Protein AF-0000000085144782 (afdb_homodimer)

InterPro domains:
  IPR000169 Cysteine peptidase, cysteine active site [PS00139] (67-78)
  IPR004134 Peptidase C1B, bleomycin hydrolase [PF03051] (3-452)
  IPR004134 Peptidase C1B, bleomycin hydrolase [PIRSF005700] (2-456)
  IPR004134 Peptidase C1B, bleomycin hydrolase [PTHR10363] (2-456)
  IPR004134 Peptidase C1B, bleomycin hydrolase [cd00585] (3-452)
  IPR038765 Papain-like cysteine peptidase superfamily [SSF54001] (3-455)

Organism: Naumovozyma dairenensis (strain ATCC 10597 / BCRC 20456 / CBS 421 / NBRC 0211 / NRRL Y-12639) (NCBI:txid1071378)

Structure (mmCIF, N/CA/C/O backbone):
data_AF-0000000085144782-model_v1
#
loop_
_entity.id
_entity.type
_entity.pdbx_description
1 polymer 'Cysteine proteinase 1, mitochondrial'
#
loop_
_atom_site.group_PDB
_atom_site.id
_atom_site.type_symbol
_atom_site.label_atom_id
_atom_site.label_alt_id
_atom_site.label_comp_id
_atom_site.label_asym_id
_atom_site.label_entity_id
_atom_site.label_seq_id
_atom_site.pdbx_PDB_ins_code
_atom_site.Cartn_x
_atom_site.Cartn_y
_atom_site.Cartn_z
_atom_site.occupancy
_atom_site.B_iso_or_equiv
_atom_site.auth_seq_id
_atom_site.auth_comp_id
_atom_site.auth_asym_id
_atom_site.auth_atom_id
_atom_site.pdbx_PDB_model_num
ATOM 1 N N . MET A 1 1 ? 16.234 -9.281 -25.391 1 76.19 1 MET A N 1
ATOM 2 C CA . MET A 1 1 ? 16.375 -10.734 -25.531 1 76.19 1 MET A CA 1
ATOM 3 C C . MET A 1 1 ? 16.141 -11.43 -24.188 1 76.19 1 MET A C 1
ATOM 5 O O . MET A 1 1 ? 16.344 -10.844 -23.125 1 76.19 1 MET A O 1
ATOM 9 N N . SER A 1 2 ? 15.625 -12.57 -24.266 1 86.31 2 SER A N 1
ATOM 10 C CA . SER A 1 2 ? 15.406 -13.406 -23.094 1 86.31 2 SER A CA 1
ATOM 11 C C . SER A 1 2 ? 16.719 -13.734 -22.406 1 86.31 2 SER A C 1
ATOM 13 O O . SER A 1 2 ? 17.781 -13.75 -23.031 1 86.31 2 SER A O 1
ATOM 15 N N . LEU A 1 3 ? 16.703 -13.867 -21.141 1 92.69 3 LEU A N 1
ATOM 16 C CA . LEU A 1 3 ? 17.891 -14.219 -20.359 1 92.69 3 LEU A CA 1
ATOM 17 C C . LEU A 1 3 ? 18.422 -15.586 -20.781 1 92.69 3 LEU A C 1
ATOM 19 O O . LEU A 1 3 ? 17.656 -16.531 -20.984 1 92.69 3 LEU A O 1
ATOM 23 N N . GLU A 1 4 ? 19.672 -15.641 -21 1 93.12 4 GLU A N 1
ATOM 24 C CA . GLU A 1 4 ? 20.328 -16.891 -21.375 1 93.12 4 GLU A CA 1
ATOM 25 C C . GLU A 1 4 ? 21.047 -17.516 -20.172 1 93.12 4 GLU A C 1
ATOM 27 O O . GLU A 1 4 ? 21.875 -16.859 -19.531 1 93.12 4 GLU A O 1
ATOM 32 N N . ILE A 1 5 ? 20.812 -18.766 -19.984 1 91.94 5 ILE A N 1
ATOM 33 C CA . ILE A 1 5 ? 21.328 -19.484 -18.828 1 91.94 5 ILE A CA 1
ATOM 34 C C . ILE A 1 5 ? 22.859 -19.5 -18.859 1 91.94 5 ILE A C 1
ATOM 36 O O . ILE A 1 5 ? 23.516 -19.344 -17.828 1 91.94 5 ILE A O 1
ATOM 40 N N . GLU A 1 6 ? 23.438 -19.719 -20.062 1 92.38 6 GLU A N 1
ATOM 41 C CA . GLU A 1 6 ? 24.875 -19.766 -20.219 1 92.38 6 GLU A CA 1
ATOM 42 C C . GLU A 1 6 ? 25.516 -18.422 -19.828 1 92.38 6 GLU A C 1
ATOM 44 O O . GLU A 1 6 ? 26.609 -18.391 -19.25 1 92.38 6 GLU A O 1
ATOM 49 N N . GLN A 1 7 ? 24.844 -17.406 -20.172 1 94.62 7 GLN A N 1
ATOM 50 C CA . GLN A 1 7 ? 25.344 -16.078 -19.812 1 94.62 7 GLN A CA 1
ATOM 51 C C . GLN A 1 7 ? 25.312 -15.867 -18.312 1 94.62 7 GLN A C 1
ATOM 53 O O . GLN A 1 7 ? 26.25 -15.297 -17.734 1 94.62 7 GLN A O 1
ATOM 58 N N . LEU A 1 8 ? 24.266 -16.266 -17.641 1 95.38 8 LEU A N 1
ATOM 59 C CA . LEU A 1 8 ? 24.172 -16.156 -16.203 1 95.38 8 LEU A CA 1
ATOM 60 C C . LEU A 1 8 ? 25.297 -16.922 -15.508 1 95.38 8 LEU A C 1
ATOM 62 O O . LEU A 1 8 ? 25.875 -16.438 -14.539 1 95.38 8 LEU A O 1
ATOM 66 N N . GLU A 1 9 ? 25.562 -18.047 -16.062 1 93.38 9 GLU A N 1
ATOM 67 C CA . GLU A 1 9 ? 26.641 -18.875 -15.516 1 93.38 9 GLU A CA 1
ATOM 68 C C . GLU A 1 9 ? 27.984 -18.172 -15.664 1 93.38 9 GLU A C 1
ATOM 70 O O . GLU A 1 9 ? 28.828 -18.234 -14.766 1 93.38 9 GLU A O 1
ATOM 75 N N . SER A 1 10 ? 28.141 -17.656 -16.844 1 95.94 10 SER A N 1
ATOM 76 C CA . SER A 1 10 ? 29.391 -16.922 -17.094 1 95.94 10 SER A CA 1
ATOM 77 C C . SER A 1 10 ? 29.547 -15.773 -16.109 1 95.94 10 SER A C 1
ATOM 79 O O . SER A 1 10 ? 30.625 -15.562 -15.555 1 95.94 10 SER A O 1
ATOM 81 N N . TRP A 1 11 ? 28.469 -15.031 -15.867 1 96.81 11 TRP A N 1
ATOM 82 C CA . TRP A 1 11 ? 28.5 -13.93 -14.914 1 96.81 11 TRP A CA 1
ATOM 83 C C . TRP A 1 11 ? 28.797 -14.445 -13.508 1 96.81 11 TRP A C 1
ATOM 85 O O . TRP A 1 11 ? 29.594 -13.859 -12.781 1 96.81 11 TRP A O 1
ATOM 95 N N . GLU A 1 12 ? 28.125 -15.547 -13.156 1 94.62 12 GLU A N 1
ATOM 96 C CA . GLU A 1 12 ? 28.328 -16.125 -11.828 1 94.62 12 GLU A CA 1
ATOM 97 C C . GLU A 1 12 ? 29.781 -16.5 -11.609 1 94.62 12 GLU A C 1
ATOM 99 O O . GLU A 1 12 ? 30.344 -16.25 -10.539 1 94.62 12 GLU A O 1
ATOM 104 N N . SER A 1 13 ? 30.344 -17.172 -12.633 1 95.88 13 SER A N 1
ATOM 105 C CA . SER A 1 13 ? 31.75 -17.562 -12.562 1 95.88 13 SER A CA 1
ATOM 106 C C . SER A 1 13 ? 32.656 -16.344 -12.383 1 95.88 13 SER A C 1
ATOM 108 O O . SER A 1 13 ? 33.656 -16.391 -11.648 1 95.88 13 SER A O 1
ATOM 110 N N . GLU A 1 14 ? 32.281 -15.32 -13.07 1 97.12 14 GLU A N 1
ATOM 111 C CA . GLU A 1 14 ? 33.031 -14.07 -12.938 1 97.12 14 GLU A CA 1
ATOM 112 C C . GLU A 1 14 ? 32.906 -13.492 -11.531 1 97.12 14 GLU A C 1
ATOM 114 O O . GLU A 1 14 ? 33.875 -13.078 -10.922 1 97.12 14 GLU A O 1
ATOM 119 N N . PHE A 1 15 ? 31.672 -13.445 -11 1 97.06 15 PHE A N 1
ATOM 120 C CA . PHE A 1 15 ? 31.406 -12.859 -9.688 1 97.06 15 PHE A CA 1
ATOM 121 C C . PHE A 1 15 ? 32.188 -13.602 -8.602 1 97.06 15 PHE A C 1
ATOM 123 O O . PHE A 1 15 ? 32.625 -12.992 -7.629 1 97.06 15 PHE A O 1
ATOM 130 N N . GLN A 1 16 ? 32.312 -14.914 -8.805 1 95.56 16 GLN A N 1
ATOM 131 C CA . GLN A 1 16 ? 32.906 -15.773 -7.777 1 95.56 16 GLN A CA 1
ATOM 132 C C . GLN A 1 16 ? 34.406 -15.5 -7.602 1 95.56 16 GLN A C 1
ATOM 134 O O . GLN A 1 16 ? 35 -15.93 -6.617 1 95.56 16 GLN A O 1
ATOM 139 N N . THR A 1 17 ? 34.938 -14.789 -8.516 1 96.94 17 THR A N 1
ATOM 140 C CA . THR A 1 17 ? 36.375 -14.445 -8.398 1 96.94 17 THR A CA 1
ATOM 141 C C . THR A 1 17 ? 36.562 -13.188 -7.559 1 96.94 17 THR A C 1
ATOM 143 O O . THR A 1 17 ? 37.656 -12.859 -7.16 1 96.94 17 THR A O 1
ATOM 146 N N . ASP A 1 18 ? 35.5 -12.531 -7.258 1 96.31 18 ASP A N 1
ATOM 147 C CA . ASP A 1 18 ? 35.5 -11.289 -6.488 1 96.31 18 ASP A CA 1
ATOM 148 C C . ASP A 1 18 ? 35.219 -11.562 -5.012 1 96.31 18 ASP A C 1
ATOM 150 O O . ASP A 1 18 ? 34.125 -11.969 -4.637 1 96.31 18 ASP A O 1
ATOM 154 N N . LEU A 1 19 ? 36.156 -11.266 -4.195 1 96 19 LEU A N 1
ATOM 155 C CA . LEU A 1 19 ? 36.062 -11.539 -2.766 1 96 19 LEU A CA 1
ATOM 156 C C . LEU A 1 19 ? 34.938 -10.711 -2.137 1 96 19 LEU A C 1
ATOM 158 O O . LEU A 1 19 ? 34.281 -11.156 -1.191 1 96 19 LEU A O 1
ATOM 162 N N . THR A 1 20 ? 34.75 -9.531 -2.617 1 95.81 20 THR A N 1
ATOM 163 C CA . THR A 1 20 ? 33.656 -8.695 -2.123 1 95.81 20 THR A CA 1
ATOM 164 C C . THR A 1 20 ? 32.312 -9.352 -2.408 1 95.81 20 THR A C 1
ATOM 166 O O . THR A 1 20 ? 31.422 -9.359 -1.547 1 95.81 20 THR A O 1
ATOM 169 N N . TYR A 1 21 ? 32.188 -9.875 -3.549 1 96.81 21 TYR A N 1
ATOM 170 C CA . TYR A 1 21 ? 30.953 -10.586 -3.898 1 96.81 21 TYR A CA 1
ATOM 171 C C . TYR A 1 21 ? 30.75 -11.805 -2.998 1 96.81 21 TYR A C 1
ATOM 173 O O . TYR A 1 21 ? 29.656 -12.023 -2.482 1 96.81 21 TYR A O 1
ATOM 181 N N . GLN A 1 22 ? 31.781 -12.609 -2.795 1 96.94 22 GLN A N 1
ATOM 182 C CA . GLN A 1 22 ? 31.688 -13.812 -1.975 1 96.94 22 GLN A CA 1
ATOM 183 C C . GLN A 1 22 ? 31.266 -13.477 -0.551 1 96.94 22 GLN A C 1
ATOM 185 O O . GLN A 1 22 ? 30.359 -14.109 -0.005 1 96.94 22 GLN A O 1
ATOM 190 N N . LEU A 1 23 ? 31.906 -12.438 -0.04 1 97.19 23 LEU A N 1
ATOM 191 C CA . LEU A 1 23 ? 31.562 -12.031 1.321 1 97.19 23 LEU A CA 1
ATOM 192 C C . LEU A 1 23 ? 30.141 -11.477 1.392 1 97.19 23 LEU A C 1
ATOM 194 O O . LEU A 1 23 ? 29.391 -11.82 2.297 1 97.19 23 LEU A O 1
ATOM 198 N N . SER A 1 24 ? 29.781 -10.586 0.438 1 97.19 24 SER A N 1
ATOM 199 C CA . SER A 1 24 ? 28.453 -9.977 0.415 1 97.19 24 SER A CA 1
ATOM 200 C C . SER A 1 24 ? 27.375 -11.031 0.293 1 97.19 24 SER A C 1
ATOM 202 O O . SER A 1 24 ? 26.359 -10.977 0.998 1 97.19 24 SER A O 1
ATOM 204 N N . SER A 1 25 ? 27.562 -11.977 -0.614 1 96.88 25 SER A N 1
ATOM 205 C CA . SER A 1 25 ? 26.578 -13.039 -0.808 1 96.88 25 SER A CA 1
ATOM 206 C C . SER A 1 25 ? 26.422 -13.875 0.455 1 96.88 25 SER A C 1
ATOM 208 O O . SER A 1 25 ? 25.297 -14.289 0.792 1 96.88 25 SER A O 1
ATOM 210 N N . THR A 1 26 ? 27.453 -14.125 1.219 1 96.62 26 THR A N 1
ATOM 211 C CA . THR A 1 26 ? 27.406 -14.914 2.443 1 96.62 26 THR A CA 1
ATOM 212 C C . THR A 1 26 ? 26.625 -14.18 3.527 1 96.62 26 THR A C 1
ATOM 214 O O . THR A 1 26 ? 25.719 -14.758 4.141 1 96.62 26 THR A O 1
ATOM 217 N N . VAL A 1 27 ? 26.875 -12.953 3.703 1 97.12 27 VAL A N 1
ATOM 218 C CA . VAL A 1 27 ? 26.312 -12.258 4.852 1 97.12 27 VAL A CA 1
ATOM 219 C C . VAL A 1 27 ? 24.875 -11.828 4.543 1 97.12 27 VAL A C 1
ATOM 221 O O . VAL A 1 27 ? 24 -11.891 5.414 1 97.12 27 VAL A O 1
ATOM 224 N N . LEU A 1 28 ? 24.547 -11.406 3.27 1 97.88 28 LEU A N 1
ATOM 225 C CA . LEU A 1 28 ? 23.234 -10.883 2.91 1 97.88 28 LEU A CA 1
ATOM 226 C C . LEU A 1 28 ? 22.219 -12.016 2.768 1 97.88 28 LEU A C 1
ATOM 228 O O . LEU A 1 28 ? 21.016 -11.797 2.871 1 97.88 28 LEU A O 1
ATOM 232 N N . LYS A 1 29 ? 22.625 -13.227 2.49 1 97.5 29 LYS A N 1
ATOM 233 C CA . LYS A 1 29 ? 21.734 -14.375 2.463 1 97.5 29 LYS A CA 1
ATOM 234 C C . LYS A 1 29 ? 21.328 -14.789 3.875 1 97.5 29 LYS A C 1
ATOM 236 O O . LYS A 1 29 ? 20.281 -15.414 4.07 1 97.5 29 LYS A O 1
ATOM 241 N N . ASN A 1 30 ? 22.141 -14.422 4.875 1 97.12 30 ASN A N 1
ATOM 242 C CA . ASN A 1 30 ? 21.922 -14.883 6.246 1 97.12 30 ASN A CA 1
ATOM 243 C C . ASN A 1 30 ? 21.141 -13.852 7.066 1 97.12 30 ASN A C 1
ATOM 245 O O . ASN A 1 30 ? 20.469 -14.211 8.031 1 97.12 30 ASN A O 1
ATOM 249 N N . TYR A 1 31 ? 21.266 -12.531 6.672 1 96.12 31 TYR A N 1
ATOM 250 C CA . TYR A 1 31 ? 20.703 -11.508 7.543 1 96.12 31 TYR A CA 1
ATOM 251 C C . TYR A 1 31 ? 20.062 -10.383 6.73 1 96.12 31 TYR A C 1
ATOM 253 O O . TYR A 1 31 ? 20.344 -10.242 5.539 1 96.12 31 TYR A O 1
ATOM 261 N N . ASN A 1 32 ? 19.25 -9.539 7.434 1 96.25 32 ASN A N 1
ATOM 262 C CA . ASN A 1 32 ? 18.625 -8.352 6.859 1 96.25 32 ASN A CA 1
ATOM 263 C C . ASN A 1 32 ? 19.656 -7.281 6.523 1 96.25 32 ASN A C 1
ATOM 265 O O . ASN A 1 32 ? 20.453 -6.902 7.375 1 96.25 32 ASN A O 1
ATOM 269 N N . ALA A 1 33 ? 19.594 -6.852 5.328 1 96.81 33 ALA A N 1
ATOM 270 C CA . ALA A 1 33 ? 20.547 -5.852 4.863 1 96.81 33 ALA A CA 1
ATOM 271 C C . ALA A 1 33 ? 20.469 -4.586 5.711 1 96.81 33 ALA A C 1
ATOM 273 O O . ALA A 1 33 ? 21.484 -3.92 5.934 1 96.81 33 ALA A O 1
ATOM 274 N N . ASP A 1 34 ? 19.312 -4.199 6.215 1 95.38 34 ASP A N 1
ATOM 275 C CA . ASP A 1 34 ? 19.141 -3.01 7.043 1 95.38 34 ASP A CA 1
ATOM 276 C C . ASP A 1 34 ? 19.984 -3.109 8.32 1 95.38 34 ASP A C 1
ATOM 278 O O . ASP A 1 34 ? 20.453 -2.098 8.836 1 95.38 34 ASP A O 1
ATOM 282 N N . ASP A 1 35 ? 20.156 -4.32 8.742 1 95.88 35 ASP A N 1
ATOM 283 C CA . ASP A 1 35 ? 20.891 -4.535 9.984 1 95.88 35 ASP A CA 1
ATOM 284 C C . ASP A 1 35 ? 22.391 -4.664 9.719 1 95.88 35 ASP A C 1
ATOM 286 O O . ASP A 1 35 ? 23.203 -4.008 10.383 1 95.88 35 ASP A O 1
ATOM 290 N N . ILE A 1 36 ? 22.719 -5.438 8.727 1 96.12 36 ILE A N 1
ATOM 291 C CA . ILE A 1 36 ? 24.109 -5.855 8.641 1 96.12 36 ILE A CA 1
ATOM 292 C C . ILE A 1 36 ? 24.922 -4.816 7.867 1 96.12 36 ILE A C 1
ATOM 294 O O . ILE A 1 36 ? 26.141 -4.758 7.984 1 96.12 36 ILE A O 1
ATOM 298 N N . LEU A 1 37 ? 24.234 -3.973 7.051 1 97.12 37 LEU A N 1
ATOM 299 C CA . LEU A 1 37 ? 24.969 -2.979 6.273 1 97.12 37 LEU A CA 1
ATOM 300 C C . LEU A 1 37 ? 25.016 -1.641 7.008 1 97.12 37 LEU A C 1
ATOM 302 O O . LEU A 1 37 ? 25.594 -0.674 6.512 1 97.12 37 LEU A O 1
ATOM 306 N N . LEU A 1 38 ? 24.438 -1.494 8.148 1 96.94 38 LEU A N 1
ATOM 307 C CA . LEU A 1 38 ? 24.469 -0.263 8.93 1 96.94 38 LEU A CA 1
ATOM 308 C C . LEU A 1 38 ? 25.891 0.125 9.281 1 96.94 38 LEU A C 1
ATOM 310 O O . LEU A 1 38 ? 26.656 -0.691 9.812 1 96.94 38 LEU A O 1
ATOM 314 N N . ASN A 1 39 ? 26.297 1.299 8.93 1 97.06 39 ASN A N 1
ATOM 315 C CA . ASN A 1 39 ? 27.609 1.822 9.281 1 97.06 39 ASN A CA 1
ATOM 316 C C . ASN A 1 39 ? 27.609 2.424 10.68 1 97.06 39 ASN A C 1
ATOM 318 O O . ASN A 1 39 ? 27.344 3.615 10.852 1 97.06 39 ASN A O 1
ATOM 322 N N . LYS A 1 40 ? 28.047 1.64 11.609 1 95.12 40 LYS A N 1
ATOM 323 C CA . LYS A 1 40 ? 27.953 2.041 13.008 1 95.12 40 LYS A CA 1
ATOM 324 C C . LYS A 1 40 ? 28.938 3.164 13.328 1 95.12 40 LYS A C 1
ATOM 326 O O . LYS A 1 40 ? 28.688 3.99 14.203 1 95.12 40 LYS A O 1
ATOM 331 N N . SER A 1 41 ? 30.062 3.191 12.586 1 96.19 41 SER A N 1
ATOM 332 C CA . SER A 1 41 ? 31 4.297 12.75 1 96.19 41 SER A CA 1
ATOM 333 C C . SER A 1 41 ? 30.391 5.617 12.312 1 96.19 41 SER A C 1
ATOM 335 O O . SER A 1 41 ? 30.547 6.641 12.984 1 96.19 41 SER A O 1
ATOM 337 N N . ARG A 1 42 ? 29.719 5.566 11.188 1 95.5 42 ARG A N 1
ATOM 338 C CA . ARG A 1 42 ? 29 6.742 10.703 1 95.5 42 ARG A CA 1
ATOM 339 C C . ARG A 1 42 ? 27.891 7.145 11.672 1 95.5 42 ARG A C 1
ATOM 341 O O . ARG A 1 42 ? 27.688 8.328 11.945 1 95.5 42 ARG A O 1
ATOM 348 N N . LEU A 1 43 ? 27.203 6.172 12.125 1 94.56 43 LEU A N 1
ATOM 349 C CA . LEU A 1 43 ? 26.156 6.406 13.109 1 94.56 43 LEU A CA 1
ATOM 350 C C . LEU A 1 43 ? 26.703 7.137 14.328 1 94.56 43 LEU A C 1
ATOM 352 O O . LEU A 1 43 ? 26.125 8.141 14.766 1 94.56 43 LEU A O 1
ATOM 356 N N . LEU A 1 44 ? 27.812 6.633 14.852 1 93.62 44 LEU A N 1
ATOM 357 C CA . LEU A 1 44 ? 28.438 7.238 16.016 1 93.62 44 LEU A CA 1
ATOM 358 C C . LEU A 1 44 ? 28.891 8.664 15.727 1 93.62 44 LEU A C 1
ATOM 360 O O . LEU A 1 44 ? 28.703 9.562 16.547 1 93.62 44 LEU A O 1
ATOM 364 N N . SER A 1 45 ? 29.391 8.852 14.555 1 93.94 45 SER A N 1
ATOM 365 C CA . SER A 1 45 ? 29.953 10.148 14.195 1 93.94 45 SER A CA 1
ATOM 366 C C . SER A 1 45 ? 28.844 11.18 13.977 1 93.94 45 SER A C 1
ATOM 368 O O . SER A 1 45 ? 29.047 12.367 14.227 1 93.94 45 SER A O 1
ATOM 370 N N . GLN A 1 46 ? 27.734 10.703 13.516 1 90.81 46 GLN A N 1
ATOM 371 C CA . GLN A 1 46 ? 26.672 11.625 13.148 1 90.81 46 GLN A CA 1
ATOM 372 C C . GLN A 1 46 ? 25.703 11.844 14.305 1 90.81 46 GLN A C 1
ATOM 374 O O . GLN A 1 46 ? 24.984 12.844 14.344 1 90.81 46 GLN A O 1
ATOM 379 N N . ASP A 1 47 ? 25.734 10.891 15.195 1 90.5 47 ASP A N 1
ATOM 380 C CA . ASP A 1 47 ? 24.781 10.977 16.297 1 90.5 47 ASP A CA 1
ATOM 381 C C . ASP A 1 47 ? 25.266 11.938 17.375 1 90.5 47 ASP A C 1
ATOM 383 O O . ASP A 1 47 ? 25.438 11.547 18.531 1 90.5 47 ASP A O 1
ATOM 387 N N . GLN A 1 48 ? 25.531 13.117 16.891 1 91.25 48 GLN A N 1
ATOM 388 C CA . GLN A 1 48 ? 25.906 14.203 17.797 1 91.25 48 GLN A CA 1
ATOM 389 C C . GLN A 1 48 ? 24.688 15.062 18.141 1 91.25 48 GLN A C 1
ATOM 391 O O . GLN A 1 48 ? 24.359 16 17.422 1 91.25 48 GLN A O 1
ATOM 396 N N . ARG A 1 49 ? 24.156 14.852 19.141 1 94.62 49 ARG A N 1
ATOM 397 C CA . ARG A 1 49 ? 22.891 15.484 19.5 1 94.62 49 ARG A CA 1
ATOM 398 C C . ARG A 1 49 ? 23.125 16.812 20.219 1 94.62 49 ARG A C 1
ATOM 400 O O . ARG A 1 49 ? 22.578 17.031 21.312 1 94.62 49 ARG A O 1
ATOM 407 N N . ILE A 1 50 ? 24 17.562 19.688 1 96.31 50 ILE A N 1
ATOM 408 C CA . ILE A 1 50 ? 24.312 18.906 20.172 1 96.31 50 ILE A CA 1
ATOM 409 C C . ILE A 1 50 ? 23.859 19.938 19.141 1 96.31 50 ILE A C 1
ATOM 411 O O . ILE A 1 50 ? 24.25 19.859 17.969 1 96.31 50 ILE A O 1
ATOM 415 N N . TYR A 1 51 ? 23.125 20.859 19.562 1 97.88 51 TYR A N 1
ATOM 416 C CA . TYR A 1 51 ? 22.562 21.891 18.703 1 97.88 51 TYR A CA 1
ATOM 417 C C . TYR A 1 51 ? 22.781 23.281 19.281 1 97.88 51 TYR A C 1
ATOM 419 O O . TYR A 1 51 ? 22.484 23.531 20.453 1 97.88 51 TYR A O 1
ATOM 427 N N . ASN A 1 52 ? 23.328 24.188 18.516 1 97.75 52 ASN A N 1
ATOM 428 C CA . ASN A 1 52 ? 23.656 25.5 19.062 1 97.75 52 ASN A CA 1
ATOM 429 C C . ASN A 1 52 ? 22.547 26.516 18.781 1 97.75 52 ASN A C 1
ATOM 431 O O . ASN A 1 52 ? 22.594 27.641 19.281 1 97.75 52 ASN A O 1
ATOM 435 N N . THR A 1 53 ? 21.609 26.188 17.969 1 97.38 53 THR A N 1
ATOM 436 C CA . THR A 1 53 ? 20.422 26.984 17.703 1 97.38 53 THR A CA 1
ATOM 437 C C . THR A 1 53 ? 19.156 26.172 17.969 1 97.38 53 THR A C 1
ATOM 439 O O . THR A 1 53 ? 18.875 25.188 17.281 1 97.38 53 THR A O 1
ATOM 442 N N . ARG A 1 54 ? 18.422 26.516 18.953 1 96.94 54 ARG A N 1
ATOM 443 C CA . ARG A 1 54 ? 17.266 25.719 19.344 1 96.94 54 ARG A CA 1
ATOM 444 C C . ARG A 1 54 ? 16.156 26.625 19.906 1 96.94 54 ARG A C 1
ATOM 446 O O . ARG A 1 54 ? 16.422 27.734 20.344 1 96.94 54 ARG A O 1
ATOM 453 N N . ILE A 1 55 ? 14.961 26.125 19.844 1 97.19 55 ILE A N 1
ATOM 454 C CA . ILE A 1 55 ? 13.812 26.766 20.484 1 97.19 55 ILE A CA 1
ATOM 455 C C . ILE A 1 55 ? 14.039 26.875 21.984 1 97.19 55 ILE A C 1
ATOM 457 O O . ILE A 1 55 ? 14.414 25.906 22.641 1 97.19 55 ILE A O 1
ATOM 461 N N . SER A 1 56 ? 13.773 28.047 22.453 1 95.25 56 SER A N 1
ATOM 462 C CA . SER A 1 56 ? 13.961 28.266 23.875 1 95.25 56 SER A CA 1
ATOM 463 C C . SER A 1 56 ? 13.023 27.391 24.703 1 95.25 56 SER A C 1
ATOM 465 O O . SER A 1 56 ? 11.836 27.281 24.406 1 95.25 56 SER A O 1
ATOM 467 N N . ASP A 1 57 ? 13.57 26.656 25.656 1 91.62 57 ASP A N 1
ATOM 468 C CA . ASP A 1 57 ? 12.875 25.859 26.656 1 91.62 57 ASP A CA 1
ATOM 469 C C . ASP A 1 57 ? 12.109 24.703 26 1 91.62 57 ASP A C 1
ATOM 471 O O . ASP A 1 57 ? 11.078 24.266 26.531 1 91.62 57 ASP A O 1
ATOM 475 N N . ILE A 1 58 ? 12.57 24.312 24.859 1 93.75 58 ILE A N 1
ATOM 476 C CA . ILE A 1 58 ? 11.867 23.266 24.125 1 93.75 58 ILE A CA 1
ATOM 477 C C . ILE A 1 58 ? 11.812 21.984 24.984 1 93.75 58 ILE A C 1
ATOM 479 O O . ILE A 1 58 ? 10.859 21.219 24.891 1 93.75 58 ILE A O 1
ATOM 483 N N . GLU A 1 59 ? 12.789 21.75 25.797 1 89 59 GLU A N 1
ATOM 484 C CA . GLU A 1 59 ? 12.891 20.562 26.609 1 89 59 GLU A CA 1
ATOM 485 C C . GLU A 1 59 ? 11.781 20.5 27.656 1 89 59 GLU A C 1
ATOM 487 O O . GLU A 1 59 ? 11.461 19.438 28.188 1 89 59 GLU A O 1
ATOM 492 N N . ASN A 1 60 ? 11.211 21.609 27.906 1 89.75 60 ASN A N 1
ATOM 493 C CA . ASN A 1 60 ? 10.172 21.672 28.922 1 89.75 60 ASN A CA 1
ATOM 494 C C . ASN A 1 60 ? 8.781 21.547 28.312 1 89.75 60 ASN A C 1
ATOM 496 O O . ASN A 1 60 ? 7.781 21.516 29.031 1 89.75 60 ASN A O 1
ATOM 500 N N . ILE A 1 61 ? 8.742 21.469 27.078 1 93 61 ILE A N 1
ATOM 501 C CA . ILE A 1 61 ? 7.453 21.297 26.406 1 93 61 ILE A CA 1
ATOM 502 C C . ILE A 1 61 ? 7.18 19.812 26.172 1 93 61 ILE A C 1
ATOM 504 O O . ILE A 1 61 ? 7.82 19.172 25.328 1 93 61 ILE A O 1
ATOM 508 N N . THR A 1 62 ? 6.312 19.234 26.938 1 93.31 62 THR A N 1
ATOM 509 C CA . THR A 1 62 ? 5.953 17.812 26.938 1 93.31 62 THR A CA 1
ATOM 510 C C . THR A 1 62 ? 4.465 17.641 26.672 1 93.31 62 THR A C 1
ATOM 512 O O . THR A 1 62 ? 3.688 18.594 26.781 1 93.31 62 THR A O 1
ATOM 515 N N . PRO A 1 63 ? 4.094 16.438 26.266 1 94.75 63 PRO A N 1
ATOM 516 C CA . PRO A 1 63 ? 4.84 15.203 25.984 1 94.75 63 PRO A CA 1
ATOM 517 C C . PRO A 1 63 ? 5.332 15.125 24.547 1 94.75 63 PRO A C 1
ATOM 519 O O . PRO A 1 63 ? 4.926 15.93 23.703 1 94.75 63 PRO A O 1
ATOM 522 N N . VAL A 1 64 ? 6.254 14.156 24.312 1 94.88 64 VAL A N 1
ATOM 523 C CA . VAL A 1 64 ? 6.434 13.664 22.953 1 94.88 64 VAL A CA 1
ATOM 524 C C . VAL A 1 64 ? 5.152 12.984 22.469 1 94.88 64 VAL A C 1
ATOM 526 O O . VAL A 1 64 ? 4.664 12.055 23.125 1 94.88 64 VAL A O 1
ATOM 529 N N . THR A 1 65 ? 4.664 13.469 21.406 1 96.56 65 THR A N 1
ATOM 530 C CA . THR A 1 65 ? 3.33 13.031 21 1 96.56 65 THR A CA 1
ATOM 531 C C . THR A 1 65 ? 3.396 11.711 20.25 1 96.56 65 THR A C 1
ATOM 533 O O . THR A 1 65 ? 4.473 11.281 19.828 1 96.56 65 THR A O 1
ATOM 536 N N . ASN A 1 66 ? 2.312 10.992 20.203 1 96.75 66 ASN A N 1
ATOM 537 C CA . ASN A 1 66 ? 2.193 9.68 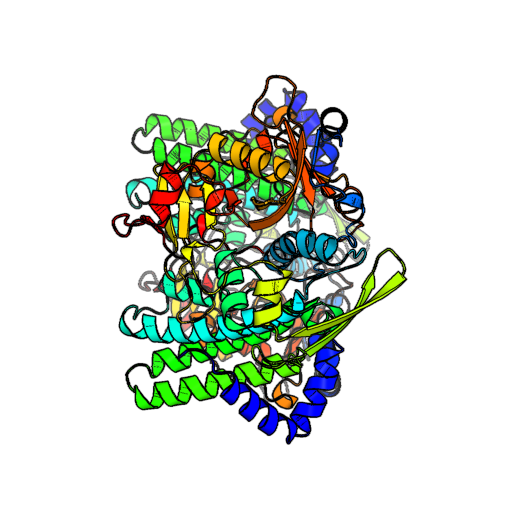19.594 1 96.75 66 ASN A CA 1
ATOM 538 C C . ASN A 1 66 ? 0.911 9.555 18.766 1 96.75 66 ASN A C 1
ATOM 540 O O . ASN A 1 66 ? -0.186 9.508 19.328 1 96.75 66 ASN A O 1
ATOM 544 N N . GLN A 1 67 ? 1.093 9.438 17.5 1 95.44 67 GLN A N 1
ATOM 545 C CA . GLN A 1 67 ? -0.057 9.359 16.609 1 95.44 67 GLN A CA 1
ATOM 546 C C . GLN A 1 67 ? -0.648 7.949 16.609 1 95.44 67 GLN A C 1
ATOM 548 O O . GLN A 1 67 ? -1.739 7.73 16.078 1 95.44 67 GLN A O 1
ATOM 553 N N . LYS A 1 68 ? 0.018 6.98 17.172 1 96 68 LYS A N 1
ATOM 554 C CA . LYS A 1 68 ? -0.407 5.586 17.219 1 96 68 LYS A CA 1
ATOM 555 C C . LYS A 1 68 ? -0.635 5.035 15.812 1 96 68 LYS A C 1
ATOM 557 O O . LYS A 1 68 ? 0.163 5.281 14.906 1 96 68 LYS A O 1
ATOM 562 N N . ALA A 1 69 ? -1.546 4.129 15.641 1 93.31 69 ALA A N 1
ATOM 563 C CA . ALA A 1 69 ? -1.771 3.484 14.352 1 93.31 69 ALA A CA 1
ATOM 564 C C . ALA A 1 69 ? -2.719 4.309 13.484 1 93.31 69 ALA A C 1
ATOM 566 O O . ALA A 1 69 ? -3.797 3.836 13.109 1 93.31 69 ALA A O 1
ATOM 567 N N . SER A 1 70 ? -2.338 5.57 13.203 1 93.94 70 SER A N 1
ATOM 568 C CA . SER A 1 70 ? -3.121 6.469 12.359 1 93.94 70 SER A CA 1
ATOM 569 C C . SER A 1 70 ? -2.221 7.336 11.484 1 93.94 70 SER A C 1
ATOM 571 O O . SER A 1 70 ? -1.039 7.52 11.789 1 93.94 70 SER A O 1
ATOM 573 N N . GLY A 1 71 ? -2.725 7.785 10.344 1 95.31 71 GLY A N 1
ATOM 574 C CA . GLY A 1 71 ? -1.976 8.633 9.43 1 95.31 71 GLY A CA 1
ATOM 575 C C . GLY A 1 71 ? -2.131 10.117 9.727 1 95.31 71 GLY A C 1
ATOM 576 O O . GLY A 1 71 ? -2.436 10.898 8.828 1 95.31 71 GLY A O 1
ATOM 577 N N . ARG A 1 72 ? -1.948 10.5 10.969 1 96.88 72 ARG A N 1
ATOM 578 C CA . ARG A 1 72 ? -2.229 11.867 11.406 1 96.88 72 ARG A CA 1
ATOM 579 C C . ARG A 1 72 ? -0.939 12.664 11.578 1 96.88 72 ARG A C 1
ATOM 581 O O . ARG A 1 72 ? -0.932 13.703 12.234 1 96.88 72 ARG A O 1
ATOM 588 N N . CYS A 1 73 ? 0.223 12.211 11.008 1 97.44 73 CYS A N 1
ATOM 589 C CA . CYS A 1 73 ? 1.527 12.82 11.234 1 97.44 73 CYS A CA 1
ATOM 590 C C . CYS A 1 73 ? 1.489 14.312 10.922 1 97.44 73 CYS A C 1
ATOM 592 O O . CYS A 1 73 ? 2.09 15.117 11.641 1 97.44 73 CYS A O 1
ATOM 594 N N . TRP A 1 74 ? 0.802 14.727 9.906 1 98 74 TRP A N 1
ATOM 595 C CA . TRP A 1 74 ? 0.733 16.125 9.492 1 98 74 TRP A CA 1
ATOM 596 C C . TRP A 1 74 ? -0.028 16.969 10.516 1 98 74 TRP A C 1
ATOM 598 O O . TRP A 1 74 ? 0.353 18.094 10.797 1 98 74 TRP A O 1
ATOM 608 N N . LEU A 1 75 ? -1.06 16.438 11.07 1 98.5 75 LEU A N 1
ATOM 609 C CA . LEU A 1 75 ? -1.801 17.125 12.117 1 98.5 75 LEU A CA 1
ATOM 610 C C . LEU A 1 75 ? -0.957 17.266 13.383 1 98.5 75 LEU A C 1
ATOM 612 O O . LEU A 1 75 ? -0.981 18.297 14.047 1 98.5 75 LEU A O 1
ATOM 616 N N . PHE A 1 76 ? -0.215 16.188 13.703 1 98.5 76 PHE A N 1
ATOM 617 C CA . PHE A 1 76 ? 0.649 16.219 14.875 1 98.5 76 PHE A CA 1
ATOM 618 C C . PHE A 1 76 ? 1.787 17.219 14.688 1 98.5 76 PHE A C 1
ATOM 620 O O . PHE A 1 76 ? 2.105 17.984 15.594 1 98.5 76 PHE A O 1
ATOM 627 N N . ALA A 1 77 ? 2.385 17.203 13.531 1 98.31 77 ALA A N 1
ATOM 628 C CA . ALA A 1 77 ? 3.461 18.156 13.258 1 98.31 77 ALA A CA 1
ATOM 629 C C . ALA A 1 77 ? 2.971 19.594 13.383 1 98.31 77 ALA A C 1
ATOM 631 O O . ALA A 1 77 ? 3.621 20.422 14.023 1 98.31 77 ALA A O 1
ATOM 632 N N . ALA A 1 78 ? 1.831 19.859 12.805 1 98.44 78 ALA A N 1
ATOM 633 C CA . ALA A 1 78 ? 1.287 21.219 12.82 1 98.44 78 ALA A CA 1
ATOM 634 C C . ALA A 1 78 ? 0.905 21.641 14.234 1 98.44 78 ALA A C 1
ATOM 636 O O . ALA A 1 78 ? 1.217 22.766 14.664 1 98.44 78 ALA A O 1
ATOM 637 N N . THR A 1 79 ? 0.279 20.766 14.938 1 98.62 79 THR A N 1
ATOM 638 C CA . THR A 1 79 ? -0.162 21.125 16.281 1 98.62 79 THR A CA 1
ATOM 639 C C . THR A 1 79 ? 1.026 21.203 17.234 1 98.62 79 THR A C 1
ATOM 641 O O . THR A 1 79 ? 1.024 22.016 18.172 1 98.62 79 THR A O 1
ATOM 644 N N . ASN A 1 80 ? 2.023 20.344 17.031 1 98.12 80 ASN A N 1
ATOM 645 C CA . ASN A 1 80 ? 3.248 20.438 17.812 1 98.12 80 ASN A CA 1
ATOM 646 C C . ASN A 1 80 ? 3.955 21.766 17.578 1 98.12 80 ASN A C 1
ATOM 648 O O . ASN A 1 80 ? 4.574 22.328 18.5 1 98.12 80 ASN A O 1
ATOM 652 N N . GLN A 1 81 ? 3.885 22.234 16.406 1 97.94 81 GLN A N 1
ATOM 653 C CA . GLN A 1 81 ? 4.441 23.547 16.094 1 97.94 81 GLN A CA 1
ATOM 654 C C . GLN A 1 81 ? 3.705 24.641 16.859 1 97.94 81 GLN A C 1
ATOM 656 O O . GLN A 1 81 ? 4.332 25.484 17.5 1 97.94 81 GLN A O 1
ATOM 661 N N . LEU A 1 82 ? 2.441 24.625 16.875 1 97.62 82 LEU A N 1
ATOM 662 C CA . LEU A 1 82 ? 1.607 25.688 17.438 1 97.62 82 LEU A CA 1
ATOM 663 C C . LEU A 1 82 ? 1.638 25.641 18.969 1 97.62 82 LEU A C 1
ATOM 665 O O . LEU A 1 82 ? 1.514 26.688 19.625 1 97.62 82 LEU A O 1
ATOM 669 N N . ARG A 1 83 ? 1.807 24.469 19.516 1 97.69 83 ARG A N 1
ATOM 670 C CA . ARG A 1 83 ? 1.693 24.359 20.969 1 97.69 83 ARG A CA 1
ATOM 671 C C . ARG A 1 83 ? 2.836 25.078 21.672 1 97.69 83 ARG A C 1
ATOM 673 O O . ARG A 1 83 ? 2.727 25.438 22.844 1 97.69 83 ARG A O 1
ATOM 680 N N . ILE A 1 84 ? 3.926 25.297 20.984 1 96.38 84 ILE A N 1
ATOM 681 C CA . ILE A 1 84 ? 5.117 25.906 21.578 1 96.38 84 ILE A CA 1
ATOM 682 C C . ILE A 1 84 ? 4.773 27.297 22.125 1 96.38 84 ILE A C 1
ATOM 684 O O . ILE A 1 84 ? 5.035 27.594 23.281 1 96.38 84 ILE A O 1
ATOM 688 N N . GLN A 1 85 ? 4.191 28.094 21.312 1 94.19 85 GLN A N 1
ATOM 689 C CA . GLN A 1 85 ? 3.854 29.453 21.734 1 94.19 85 GLN A CA 1
ATOM 690 C C . GLN A 1 85 ? 2.77 29.438 22.812 1 94.19 85 GLN A C 1
ATOM 692 O O . GLN A 1 85 ? 2.771 30.266 23.719 1 94.19 85 GLN A O 1
ATOM 697 N N . ILE A 1 86 ? 1.845 28.531 22.734 1 97.06 86 ILE A N 1
ATOM 698 C CA . ILE A 1 86 ? 0.763 28.422 23.703 1 97.06 86 ILE A CA 1
ATOM 699 C C . ILE A 1 86 ? 1.339 28.109 25.094 1 97.06 86 ILE A C 1
ATOM 701 O O . ILE A 1 86 ? 0.964 28.734 26.078 1 97.06 86 ILE A O 1
ATOM 705 N N . VAL A 1 87 ? 2.23 27.172 25.125 1 96.75 87 VAL A N 1
ATOM 706 C CA . VAL A 1 87 ? 2.859 26.734 26.359 1 96.75 87 VAL A CA 1
ATOM 707 C C . VAL A 1 87 ? 3.637 27.891 26.984 1 96.75 87 VAL A C 1
ATOM 709 O O . VAL A 1 87 ? 3.588 28.109 28.188 1 96.75 87 VAL A O 1
ATOM 712 N N . LYS A 1 88 ? 4.312 28.641 26.156 1 94.06 88 LYS A N 1
ATOM 713 C CA . LYS A 1 88 ? 5.082 29.781 26.641 1 94.06 88 LYS A CA 1
ATOM 714 C C . LYS A 1 88 ? 4.16 30.875 27.172 1 94.06 88 LYS A C 1
ATOM 716 O O . LYS A 1 88 ? 4.375 31.406 28.266 1 94.06 88 LYS A O 1
ATOM 721 N N . ASP A 1 89 ? 3.137 31.156 26.406 1 95.19 89 ASP A N 1
ATOM 722 C CA . ASP A 1 89 ? 2.227 32.25 26.75 1 95.19 89 ASP A CA 1
ATOM 723 C C . ASP A 1 89 ? 1.481 31.938 28.047 1 95.19 89 ASP A C 1
ATOM 725 O O . ASP A 1 89 ? 1.225 32.844 28.859 1 95.19 89 ASP A O 1
ATOM 729 N N . LEU A 1 90 ? 1.168 30.703 28.266 1 96.56 90 LEU A N 1
ATOM 730 C CA . LEU A 1 90 ? 0.323 30.328 29.391 1 96.56 90 LEU A CA 1
ATOM 731 C C . LEU A 1 90 ? 1.146 29.672 30.5 1 96.56 90 LEU A C 1
ATOM 733 O O . LEU A 1 90 ? 0.595 29.234 31.5 1 96.56 90 LEU A O 1
ATOM 737 N N . ASN A 1 91 ? 2.445 29.578 30.297 1 95.81 91 ASN A N 1
ATOM 738 C CA . ASN A 1 91 ? 3.373 29 31.266 1 95.81 91 ASN A CA 1
ATOM 739 C C . ASN A 1 91 ? 2.998 27.562 31.609 1 95.81 91 ASN A C 1
ATOM 741 O O . ASN A 1 91 ? 2.844 27.219 32.781 1 95.81 91 ASN A O 1
ATOM 745 N N . LEU A 1 92 ? 2.799 26.812 30.547 1 95.75 92 LEU A N 1
ATOM 746 C CA . LEU A 1 92 ? 2.393 25.422 30.703 1 95.75 92 LEU A CA 1
ATOM 747 C C . LEU A 1 92 ? 3.592 24.484 30.578 1 95.75 92 LEU A C 1
ATOM 749 O O . LEU A 1 92 ? 4.707 24.922 30.312 1 95.75 92 LEU A O 1
ATOM 753 N N . LYS A 1 93 ? 3.379 23.203 30.875 1 87.06 93 LYS A N 1
ATOM 754 C CA . LYS A 1 93 ? 4.395 22.188 30.625 1 87.06 93 LYS A CA 1
ATOM 755 C C . LYS A 1 93 ? 3.84 21.047 29.766 1 87.06 93 LYS A C 1
ATOM 757 O O . LYS A 1 93 ? 4.191 20.922 28.594 1 87.06 93 LYS A O 1
ATOM 762 N N . ASP A 1 94 ? 2.881 20.25 30.312 1 92.38 94 ASP A N 1
ATOM 763 C CA . ASP A 1 94 ? 2.246 19.125 29.625 1 92.38 94 ASP A CA 1
ATOM 764 C C . ASP A 1 94 ? 1.002 19.578 28.875 1 92.38 94 ASP A C 1
ATOM 766 O O . ASP A 1 94 ? -0.09 19.641 29.438 1 92.38 94 ASP A O 1
ATOM 770 N N . PHE A 1 95 ? 1.277 19.953 27.594 1 97.06 95 PHE A N 1
ATOM 771 C CA . PHE A 1 95 ? 0.148 20.484 26.828 1 97.06 95 PHE A CA 1
ATOM 772 C C . PHE A 1 95 ? 0.159 19.938 25.406 1 97.06 95 PHE A C 1
ATOM 774 O O . PHE A 1 95 ? 1.215 19.859 24.781 1 97.06 95 PHE A O 1
ATOM 781 N N . GLU A 1 96 ? -1.012 19.531 24.938 1 97.81 96 GLU A N 1
ATOM 782 C CA . GLU A 1 96 ? -1.245 19.172 23.547 1 97.81 96 GLU A CA 1
ATOM 783 C C . GLU A 1 96 ? -2.518 19.828 23.016 1 97.81 96 GLU A C 1
ATOM 785 O O . GLU A 1 96 ? -3.496 19.984 23.75 1 97.81 96 GLU A O 1
ATOM 790 N N . LEU A 1 97 ? -2.432 20.297 21.797 1 98.5 97 LEU A N 1
ATOM 791 C CA . LEU A 1 97 ? -3.656 20.57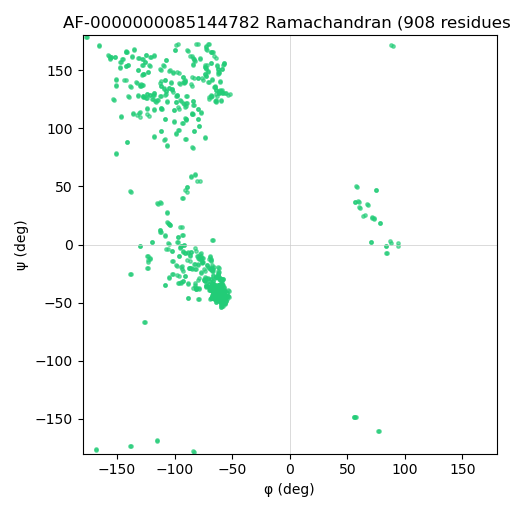8 21.047 1 98.5 97 LEU A CA 1
ATOM 792 C C . LEU A 1 97 ? -4.344 19.297 20.625 1 98.5 97 LEU A C 1
ATOM 794 O O . LEU A 1 97 ? -3.703 18.25 20.531 1 98.5 97 LEU A O 1
ATOM 798 N N . SER A 1 98 ? -5.641 19.344 20.422 1 98.56 98 SER A N 1
ATOM 799 C CA . SER A 1 98 ? -6.406 18.156 20.078 1 98.56 98 SER A CA 1
ATOM 800 C C . SER A 1 98 ? -6.242 17.812 18.594 1 98.56 98 SER A C 1
ATOM 802 O O . SER A 1 98 ? -6.91 18.391 17.734 1 98.56 98 SER A O 1
ATOM 804 N N . GLN A 1 99 ? -5.391 16.812 18.328 1 98.38 99 GLN A N 1
ATOM 805 C CA . GLN A 1 99 ? -5.281 16.297 16.969 1 98.38 99 GLN A CA 1
ATOM 806 C C . GLN A 1 99 ? -6.555 15.562 16.562 1 98.38 99 GLN A C 1
ATOM 808 O O . GLN A 1 99 ? -6.957 15.609 15.391 1 98.38 99 GLN A O 1
ATOM 813 N N . ALA A 1 100 ? -7.203 14.938 17.516 1 98.31 100 ALA A N 1
ATOM 814 C CA . ALA A 1 100 ? -8.422 14.18 17.266 1 98.31 100 ALA A CA 1
ATOM 815 C C . ALA A 1 100 ? -9.539 15.086 16.734 1 98.31 100 ALA A C 1
ATOM 817 O O . ALA A 1 100 ? -10.305 14.688 15.859 1 98.31 100 ALA A O 1
ATOM 818 N N . TYR A 1 101 ? -9.641 16.328 17.344 1 98.38 101 TYR A N 1
ATOM 819 C CA . TYR A 1 101 ? -10.625 17.312 16.938 1 98.38 101 TYR A CA 1
ATOM 820 C C . TYR A 1 101 ? -10.453 17.672 15.461 1 98.38 101 TYR A C 1
ATOM 822 O O . TYR A 1 101 ? -11.422 17.656 14.695 1 98.38 101 TYR A O 1
ATOM 830 N N . LEU A 1 102 ? -9.281 17.906 15.078 1 98.56 102 LEU A N 1
ATOM 831 C CA . LEU A 1 102 ? -8.953 18.234 13.695 1 98.56 102 LEU A CA 1
ATOM 832 C C . LEU A 1 102 ? -9.141 17.031 12.781 1 98.56 102 LEU A C 1
ATOM 834 O O . LEU A 1 102 ? -9.625 17.172 11.656 1 98.56 102 LEU A O 1
ATOM 838 N N . PHE A 1 103 ? -8.781 15.883 13.266 1 98.38 103 PHE A N 1
ATOM 839 C CA . PHE A 1 103 ? -8.891 14.641 12.516 1 98.38 103 PHE A CA 1
ATOM 840 C C . PHE A 1 103 ? -10.344 14.352 12.148 1 98.38 103 PHE A C 1
ATOM 842 O O . PHE A 1 103 ? -10.641 13.977 11.016 1 98.38 103 PHE A O 1
ATOM 849 N N . PHE A 1 104 ? -11.273 14.516 13.102 1 98.06 104 PHE A N 1
ATOM 850 C CA . PHE A 1 104 ? -12.695 14.297 12.875 1 98.06 104 PHE A CA 1
ATOM 851 C C . PHE A 1 104 ? -13.203 15.164 11.727 1 98.06 104 PHE A C 1
ATOM 853 O O . PHE A 1 104 ? -13.805 14.656 10.773 1 98.06 104 PHE A O 1
ATOM 860 N N . TYR A 1 105 ? -12.906 16.422 11.797 1 98.12 105 TYR A N 1
ATOM 861 C CA . TYR A 1 105 ? -13.445 17.359 10.805 1 98.12 105 TYR A CA 1
ATOM 862 C C . TYR A 1 105 ? -12.75 17.172 9.461 1 98.12 105 TYR A C 1
ATOM 864 O O . TYR A 1 105 ? -13.375 17.328 8.406 1 98.12 105 TYR A O 1
ATOM 872 N N . ASP A 1 106 ? -11.469 16.891 9.508 1 98.06 106 ASP A N 1
ATOM 873 C CA . ASP A 1 106 ? -10.781 16.641 8.242 1 98.06 106 ASP A CA 1
ATOM 874 C C . ASP A 1 106 ? -11.406 15.477 7.488 1 98.06 106 ASP A C 1
ATOM 876 O O . ASP A 1 106 ? -11.641 15.562 6.281 1 98.06 106 ASP A O 1
ATOM 880 N N . LYS A 1 107 ? -11.609 14.367 8.172 1 97.88 107 LYS A N 1
ATOM 881 C CA . LYS A 1 107 ? -12.188 13.18 7.547 1 97.88 107 LYS A CA 1
ATOM 882 C C . LYS A 1 107 ? -13.578 13.469 6.984 1 97.88 107 LYS A C 1
ATOM 884 O O . LYS A 1 107 ? -13.922 13.008 5.895 1 97.88 107 LYS A O 1
ATOM 889 N N . LEU A 1 108 ? -14.359 14.156 7.762 1 98.06 108 LEU A N 1
ATOM 890 C CA . LEU A 1 108 ? -15.711 14.516 7.336 1 98.06 108 LEU A CA 1
ATOM 891 C C . LEU A 1 108 ? -15.672 15.414 6.105 1 98.06 108 LEU A C 1
ATOM 893 O O . LEU A 1 108 ? -16.391 15.18 5.137 1 98.06 108 LEU A O 1
ATOM 897 N N . GLU A 1 109 ? -14.844 16.422 6.176 1 98.25 109 GLU A N 1
ATOM 898 C CA . GLU A 1 109 ? -14.727 17.375 5.078 1 98.25 109 GLU A CA 1
ATOM 899 C C . GLU A 1 109 ? -14.164 16.703 3.824 1 98.25 109 GLU A C 1
ATOM 901 O O . GLU A 1 109 ? -14.586 17.016 2.709 1 98.25 109 GLU A O 1
ATOM 906 N N . LYS A 1 110 ? -13.219 15.852 4 1 97.75 110 LYS A N 1
ATOM 907 C CA . LYS A 1 110 ? -12.648 15.125 2.869 1 97.75 110 LYS A CA 1
ATOM 908 C C . LYS A 1 110 ? -13.703 14.281 2.164 1 97.75 110 LYS A C 1
ATOM 910 O O . LYS A 1 110 ? -13.727 14.211 0.934 1 97.75 110 LYS A O 1
ATOM 915 N N . ALA A 1 111 ? -14.5 13.578 2.969 1 98.25 111 ALA A N 1
ATOM 916 C CA . ALA A 1 111 ? -15.57 12.789 2.371 1 98.25 111 ALA A CA 1
ATOM 917 C C . ALA A 1 111 ? -16.516 13.672 1.553 1 98.25 111 ALA A C 1
ATOM 919 O O . ALA A 1 111 ? -16.891 13.312 0.437 1 98.25 111 ALA A O 1
ATOM 920 N N . ASN A 1 112 ? -16.859 14.805 2.135 1 98.06 112 ASN A N 1
ATOM 921 C CA . ASN A 1 112 ? -17.703 15.758 1.429 1 98.06 112 ASN A CA 1
ATOM 922 C C . ASN A 1 112 ? -17.016 16.297 0.177 1 98.06 112 ASN A C 1
ATOM 924 O O . ASN A 1 112 ? -17.656 16.453 -0.868 1 98.06 112 ASN A O 1
ATOM 928 N N . TYR A 1 113 ? -15.766 16.609 0.339 1 98 113 TYR A N 1
ATOM 929 C CA . TYR A 1 113 ? -14.969 17.094 -0.782 1 98 113 TYR A CA 1
ATOM 930 C C . TYR A 1 113 ? -14.93 16.078 -1.906 1 98 113 TYR A C 1
ATOM 932 O O . TYR A 1 113 ? -15.055 16.422 -3.082 1 98 113 TYR A O 1
ATOM 940 N N . PHE A 1 114 ? -14.781 14.867 -1.528 1 98.31 114 PHE A N 1
ATOM 941 C CA . PHE A 1 114 ? -14.773 13.781 -2.504 1 98.31 114 PHE A CA 1
ATOM 942 C C . PHE A 1 114 ? -16.078 13.742 -3.281 1 98.31 114 PHE A C 1
ATOM 944 O O . PHE A 1 114 ? -16.078 13.648 -4.512 1 98.31 114 PHE A O 1
ATOM 951 N N . ILE A 1 115 ? -17.188 13.758 -2.592 1 98.31 115 ILE A N 1
ATOM 952 C CA . ILE A 1 115 ? -18.5 13.75 -3.225 1 98.31 115 ILE A CA 1
ATOM 953 C C . ILE A 1 115 ? -18.594 14.883 -4.246 1 98.31 115 ILE A C 1
ATOM 955 O O . ILE A 1 115 ? -19.031 14.672 -5.379 1 98.31 115 ILE A O 1
ATOM 959 N N . ASP A 1 116 ? -18.125 15.984 -3.836 1 97.5 116 ASP A N 1
ATOM 960 C CA . ASP A 1 116 ? -18.141 17.156 -4.715 1 97.5 116 ASP A CA 1
ATOM 961 C C . ASP A 1 116 ? -17.266 16.922 -5.945 1 97.5 116 ASP A C 1
ATOM 963 O O . ASP A 1 116 ? -17.641 17.281 -7.062 1 97.5 116 ASP A O 1
ATOM 967 N N . GLN A 1 117 ? -16.062 16.375 -5.742 1 97.56 117 GLN A N 1
ATOM 968 C CA . GLN A 1 117 ? -15.156 16.109 -6.852 1 97.56 117 GLN A CA 1
ATOM 969 C C . GLN A 1 117 ? -15.773 15.109 -7.836 1 97.56 117 GLN A C 1
ATOM 971 O O . GLN A 1 117 ? -15.602 15.242 -9.047 1 97.56 117 GLN A O 1
ATOM 976 N N . ILE A 1 118 ? -16.5 14.117 -7.309 1 98.25 118 ILE A N 1
ATOM 977 C CA . ILE A 1 118 ? -17.156 13.141 -8.164 1 98.25 118 ILE A CA 1
ATOM 978 C C . ILE A 1 118 ? -18.219 13.828 -9.008 1 98.25 118 ILE A C 1
ATOM 980 O O . ILE A 1 118 ? -18.312 13.609 -10.219 1 98.25 118 ILE A O 1
ATOM 984 N N . ILE A 1 119 ? -19.047 14.656 -8.406 1 97.69 119 ILE A N 1
ATOM 985 C CA . ILE A 1 119 ? -20.078 15.383 -9.117 1 97.69 119 ILE A CA 1
ATOM 986 C C . ILE A 1 119 ? -19.453 16.281 -10.172 1 97.69 119 ILE A C 1
ATOM 988 O O . ILE A 1 119 ? -19.891 16.297 -11.328 1 97.69 119 ILE A O 1
ATOM 992 N N . ASP A 1 120 ? -18.406 16.969 -9.766 1 96.94 120 ASP A N 1
ATOM 993 C CA . ASP A 1 120 ? -17.766 17.938 -10.641 1 96.94 120 ASP A CA 1
ATOM 994 C C . ASP A 1 120 ? -17.156 17.266 -11.867 1 96.94 120 ASP A C 1
ATOM 996 O O . ASP A 1 120 ? -17.203 17.812 -12.969 1 96.94 120 ASP A O 1
ATOM 1000 N N . THR A 1 121 ? -16.609 16.109 -11.688 1 97.62 121 THR A N 1
ATOM 1001 C CA . THR A 1 121 ? -15.898 15.43 -12.766 1 97.62 121 THR A CA 1
ATOM 1002 C C . THR A 1 121 ? -16.859 14.602 -13.617 1 97.62 121 THR A C 1
ATOM 1004 O O . THR A 1 121 ? -16.531 14.234 -14.742 1 97.62 121 THR A O 1
ATOM 1007 N N . ALA A 1 122 ? -17.984 14.258 -13.141 1 96.06 122 ALA A N 1
ATOM 1008 C CA . ALA A 1 122 ? -18.875 13.289 -13.781 1 96.06 122 ALA A CA 1
ATOM 1009 C C . ALA A 1 122 ? -19.297 13.766 -15.172 1 96.06 122 ALA A C 1
ATOM 1011 O O . ALA A 1 122 ? -19.516 12.953 -16.062 1 96.06 122 ALA A O 1
ATOM 1012 N N . LYS A 1 123 ? -19.375 15.008 -15.453 1 92.06 123 LYS A N 1
ATOM 1013 C CA . LYS A 1 123 ? -19.828 15.516 -16.75 1 92.06 123 LYS A CA 1
ATOM 1014 C C . LYS A 1 123 ? -18.656 15.633 -17.719 1 92.06 123 LYS A C 1
ATOM 1016 O O . LYS A 1 123 ? -18.828 15.398 -18.922 1 92.06 123 LYS A O 1
ATOM 1021 N N . THR A 1 124 ? -17.516 15.953 -17.219 1 92.81 124 THR A N 1
ATOM 1022 C CA . THR A 1 124 ? -16.391 16.25 -18.094 1 92.81 124 THR A CA 1
ATOM 1023 C C . THR A 1 124 ? -15.516 15.023 -18.281 1 92.81 124 THR A C 1
ATOM 1025 O O . THR A 1 124 ? -14.867 14.875 -19.312 1 92.81 124 THR A O 1
ATOM 1028 N N . GLU A 1 125 ? -15.406 14.227 -17.328 1 93.81 125 GLU A N 1
ATOM 1029 C CA . GLU A 1 125 ? -14.648 12.984 -17.375 1 93.81 125 GLU A CA 1
ATOM 1030 C C . GLU A 1 125 ? -15.578 11.773 -17.438 1 93.81 125 GLU A C 1
ATOM 1032 O O . GLU A 1 125 ? -15.766 11.086 -16.422 1 93.81 125 GLU A O 1
ATOM 1037 N N . THR A 1 126 ? -16 11.422 -18.594 1 92.06 126 THR A N 1
ATOM 1038 C CA . THR A 1 126 ? -17.078 10.461 -18.734 1 92.06 126 THR A CA 1
ATOM 1039 C C . THR A 1 126 ? -16.562 9.031 -18.625 1 92.06 126 THR A C 1
ATOM 1041 O O . THR A 1 126 ? -17.328 8.094 -18.438 1 92.06 126 THR A O 1
ATOM 1044 N N . ASP A 1 127 ? -15.258 8.891 -18.781 1 93.75 127 ASP A N 1
ATOM 1045 C CA . ASP A 1 127 ? -14.664 7.566 -18.609 1 93.75 127 ASP A CA 1
ATOM 1046 C C . ASP A 1 127 ? -14.359 7.293 -17.141 1 93.75 127 ASP A C 1
ATOM 1048 O O . ASP A 1 127 ? -13.391 7.824 -16.594 1 93.75 127 ASP A O 1
ATOM 1052 N N . ASP A 1 128 ? -15.055 6.359 -16.516 1 93.31 128 ASP A N 1
ATOM 1053 C CA . ASP A 1 128 ? -14.867 6.043 -15.109 1 93.31 128 ASP A CA 1
ATOM 1054 C C . ASP A 1 128 ? -13.516 5.387 -14.859 1 93.31 128 ASP A C 1
ATOM 1056 O O . ASP A 1 128 ? -13.047 5.32 -13.727 1 93.31 128 ASP A O 1
ATOM 1060 N N . ASP A 1 129 ? -12.875 4.965 -15.922 1 93.56 129 ASP A N 1
ATOM 1061 C CA . ASP A 1 129 ? -11.586 4.301 -15.789 1 93.56 129 ASP A CA 1
ATOM 1062 C C . ASP A 1 129 ? -10.438 5.281 -16.031 1 93.56 129 ASP A C 1
ATOM 1064 O O . ASP A 1 129 ? -9.273 4.887 -16.047 1 93.56 129 ASP A O 1
ATOM 1068 N N . SER A 1 130 ? -10.812 6.504 -16.266 1 96.31 130 SER A N 1
ATOM 1069 C CA . SER A 1 130 ? -9.758 7.492 -16.453 1 96.31 130 SER A CA 1
ATOM 1070 C C . SER A 1 130 ? -8.828 7.547 -15.25 1 96.31 130 SER A C 1
ATOM 1072 O O . SER A 1 130 ? -9.219 7.168 -14.141 1 96.31 130 SER A O 1
ATOM 1074 N N . ARG A 1 131 ? -7.543 8.023 -15.461 1 95.56 131 ARG A N 1
ATOM 1075 C CA . ARG A 1 131 ? -6.551 8.125 -14.398 1 95.56 131 ARG A CA 1
ATOM 1076 C C . ARG A 1 131 ? -7.059 9 -13.258 1 95.56 131 ARG A C 1
ATOM 1078 O O . ARG A 1 131 ? -6.867 8.68 -12.086 1 95.56 131 ARG A O 1
ATOM 1085 N N . LEU A 1 132 ? -7.734 10.109 -13.602 1 97.19 132 LEU A N 1
ATOM 1086 C CA . LEU A 1 132 ? -8.234 11.047 -12.602 1 97.19 132 LEU A CA 1
ATOM 1087 C C . LEU A 1 132 ? -9.281 10.391 -11.711 1 97.19 132 LEU A C 1
ATOM 1089 O O . LEU A 1 132 ? -9.18 10.445 -10.477 1 97.19 132 LEU A O 1
ATOM 1093 N N . ILE A 1 133 ? -10.297 9.719 -12.32 1 97.69 133 ILE A N 1
ATOM 1094 C CA . ILE A 1 133 ? -11.375 9.125 -11.547 1 97.69 133 ILE A CA 1
ATOM 1095 C C . ILE A 1 133 ? -10.836 7.992 -10.68 1 97.69 133 ILE A C 1
ATOM 1097 O O . ILE A 1 133 ? -11.164 7.895 -9.5 1 97.69 133 ILE A O 1
ATOM 1101 N N . GLN A 1 134 ? -9.969 7.188 -11.273 1 96.5 134 GLN A N 1
ATOM 1102 C CA . GLN A 1 134 ? -9.406 6.074 -10.516 1 96.5 134 GLN A CA 1
ATOM 1103 C C . GLN A 1 134 ? -8.516 6.574 -9.383 1 96.5 134 GLN A C 1
ATOM 1105 O O . GLN A 1 134 ? -8.461 5.961 -8.312 1 96.5 134 GLN A O 1
ATOM 1110 N N . TYR A 1 135 ? -7.828 7.68 -9.625 1 96.69 135 TYR A N 1
ATOM 1111 C CA . TYR A 1 135 ? -7.02 8.273 -8.562 1 96.69 135 TYR A CA 1
ATOM 1112 C C . TYR A 1 135 ? -7.902 8.758 -7.414 1 96.69 135 TYR A C 1
ATOM 1114 O O . TYR A 1 135 ? -7.598 8.516 -6.242 1 96.69 135 TYR A O 1
ATOM 1122 N N . LEU A 1 136 ? -9.008 9.398 -7.754 1 97.62 136 LEU A N 1
ATOM 1123 C CA . LEU A 1 136 ? -9.938 9.883 -6.734 1 97.62 136 LEU A CA 1
ATOM 1124 C C . LEU A 1 136 ? -10.492 8.719 -5.914 1 97.62 136 LEU A C 1
ATOM 1126 O O . LEU A 1 136 ? -10.672 8.844 -4.699 1 97.62 136 LEU A O 1
ATOM 1130 N N . LEU A 1 137 ? -10.688 7.617 -6.57 1 98.06 137 LEU A N 1
ATOM 1131 C CA . LEU A 1 137 ? -11.328 6.465 -5.945 1 98.06 137 LEU A CA 1
ATOM 1132 C C . LEU A 1 137 ? -10.336 5.691 -5.086 1 98.06 137 LEU A C 1
ATOM 1134 O O . LEU A 1 137 ? -10.727 4.883 -4.246 1 98.06 137 LEU A O 1
ATOM 1138 N N . GLU A 1 138 ? -9.102 5.91 -5.293 1 95.62 138 GLU A N 1
ATOM 1139 C CA . GLU A 1 138 ? -8.07 5.121 -4.625 1 95.62 138 GLU A CA 1
ATOM 1140 C C . GLU A 1 138 ? -8.133 5.297 -3.111 1 95.62 138 GLU A C 1
ATOM 1142 O O . GLU A 1 138 ? -8.086 4.32 -2.363 1 95.62 138 GLU A O 1
ATOM 1147 N N . ALA A 1 139 ? -8.227 6.555 -2.656 1 93.31 139 ALA A N 1
ATOM 1148 C CA . ALA A 1 139 ? -8.266 6.84 -1.225 1 93.31 139 ALA A CA 1
ATOM 1149 C C . ALA A 1 139 ? -9.047 8.117 -0.945 1 93.31 139 ALA A C 1
ATOM 1151 O O . ALA A 1 139 ? -8.469 9.133 -0.549 1 93.31 139 ALA A O 1
ATOM 1152 N N . PRO A 1 140 ? -10.305 8.016 -0.986 1 95.56 140 PRO A N 1
ATOM 1153 C CA . PRO A 1 140 ? -11.156 9.203 -0.894 1 95.56 140 PRO A CA 1
ATOM 1154 C C . PRO A 1 140 ? -11.07 9.883 0.471 1 95.56 140 PRO A C 1
ATOM 1156 O O . PRO A 1 140 ? -11.359 11.078 0.589 1 95.56 140 PRO A O 1
ATOM 1159 N N . THR A 1 141 ? -10.75 9.156 1.502 1 94.88 141 THR A N 1
ATOM 1160 C CA . THR A 1 141 ? -10.719 9.75 2.836 1 94.88 141 THR A CA 1
ATOM 1161 C C . THR A 1 141 ? -9.508 9.25 3.623 1 94.88 141 THR A C 1
ATOM 1163 O O . THR A 1 141 ? -9.641 8.828 4.773 1 94.88 141 THR A O 1
ATOM 1166 N N . ASN A 1 142 ? -8.328 9.234 3.008 1 92.44 142 ASN A N 1
ATOM 1167 C CA . ASN A 1 142 ? -7.129 8.789 3.715 1 92.44 142 ASN A CA 1
ATOM 1168 C C . ASN A 1 142 ? -6.766 9.742 4.852 1 92.44 142 ASN A C 1
ATOM 1170 O O . ASN A 1 142 ? -7.277 10.859 4.918 1 92.44 142 ASN A O 1
ATOM 1174 N N . ASP A 1 143 ? -5.984 9.375 5.793 1 97.06 143 ASP A N 1
ATOM 1175 C CA . ASP A 1 143 ? -5.664 10.133 7.004 1 97.06 143 ASP A CA 1
ATOM 1176 C C . ASP A 1 143 ? -4.73 11.297 6.691 1 97.06 143 ASP A C 1
ATOM 1178 O O . ASP A 1 143 ? -4.715 12.297 7.414 1 97.06 143 ASP A O 1
ATOM 1182 N N . GLY A 1 144 ? -3.92 11.172 5.645 1 96.69 144 GLY A N 1
ATOM 1183 C CA . GLY A 1 144 ? -2.836 12.109 5.387 1 96.69 144 GLY A CA 1
ATOM 1184 C C . GLY A 1 144 ? -3.318 13.461 4.895 1 96.69 144 GLY A C 1
ATOM 1185 O O . GLY A 1 144 ? -4.48 13.602 4.504 1 96.69 144 GLY A O 1
ATOM 1186 N N . GLY A 1 145 ? -2.439 14.422 4.875 1 96.94 145 GLY A N 1
ATOM 1187 C CA . GLY A 1 145 ? -2.787 15.758 4.418 1 96.94 145 GLY A CA 1
ATOM 1188 C C . GLY A 1 145 ? -1.579 16.656 4.207 1 96.94 145 GLY A C 1
ATOM 1189 O O . GLY A 1 145 ? -0.442 16.172 4.211 1 96.94 145 GLY A O 1
ATOM 1190 N N . GLN A 1 146 ? -1.908 17.859 3.871 1 96.88 146 GLN A N 1
ATOM 1191 C CA . GLN A 1 146 ? -0.945 18.938 3.682 1 96.88 146 GLN A CA 1
ATOM 1192 C C . GLN A 1 146 ? -1.19 20.078 4.672 1 96.88 146 GLN A C 1
ATOM 1194 O O . GLN A 1 146 ? -2.264 20.172 5.273 1 96.88 146 GLN A O 1
ATOM 1199 N N . TYR A 1 147 ? -0.194 20.906 4.82 1 97.25 147 TYR A N 1
ATOM 1200 C CA . TYR A 1 147 ? -0.315 22 5.781 1 97.25 147 TYR A CA 1
ATOM 1201 C C . TYR A 1 147 ? -1.467 22.922 5.406 1 97.25 147 TYR A C 1
ATOM 1203 O O . TYR A 1 147 ? -2.184 23.422 6.281 1 97.25 147 TYR A O 1
ATOM 1211 N N . SER A 1 148 ? -1.64 23.188 4.086 1 96.12 148 SER A N 1
ATOM 1212 C CA . SER A 1 148 ? -2.744 24.031 3.643 1 96.12 148 SER A CA 1
ATOM 1213 C C . SER A 1 148 ? -4.09 23.422 4.023 1 96.12 148 SER A C 1
ATOM 1215 O O . SER A 1 148 ? -5.039 24.156 4.328 1 96.12 148 SER A O 1
ATOM 1217 N N . MET A 1 149 ? -4.199 22.188 3.932 1 97.44 149 MET A N 1
ATOM 1218 C CA . MET A 1 149 ? -5.414 21.484 4.336 1 97.44 149 MET A CA 1
ATOM 1219 C C . MET A 1 149 ? -5.656 21.625 5.832 1 97.44 149 MET A C 1
ATOM 1221 O O . MET A 1 149 ? -6.801 21.766 6.273 1 97.44 149 MET A O 1
ATOM 1225 N N . PHE A 1 150 ? -4.562 21.625 6.609 1 98.12 150 PHE A N 1
ATOM 1226 C CA . PHE A 1 150 ? -4.645 21.891 8.039 1 98.12 150 PHE A CA 1
ATOM 1227 C C . PHE A 1 150 ? -5.215 23.281 8.297 1 98.12 150 PHE A C 1
ATOM 1229 O O . PHE A 1 150 ? -6.145 23.438 9.086 1 98.12 150 PHE A O 1
ATOM 1236 N N . LEU A 1 151 ? -4.711 24.234 7.59 1 97.62 151 LEU A N 1
ATOM 1237 C CA . LEU A 1 151 ? -5.176 25.609 7.758 1 97.62 151 LEU A CA 1
ATOM 1238 C C . LEU A 1 151 ? -6.652 25.719 7.387 1 97.62 151 LEU A C 1
ATOM 1240 O O . LEU A 1 151 ? -7.398 26.469 8.031 1 97.62 151 LEU A O 1
ATOM 1244 N N . ASN A 1 152 ? -7.031 25.016 6.355 1 97.31 152 ASN A N 1
ATOM 1245 C CA . ASN A 1 152 ? -8.43 25.047 5.949 1 97.31 152 ASN A CA 1
ATOM 1246 C C . ASN A 1 152 ? -9.352 24.531 7.059 1 97.31 152 ASN A C 1
ATOM 1248 O O . ASN A 1 152 ? -10.43 25.078 7.277 1 97.31 152 ASN A O 1
ATOM 1252 N N . ILE A 1 153 ? -8.953 23.516 7.727 1 98.12 153 ILE A N 1
ATOM 1253 C CA . ILE A 1 153 ? -9.734 22.969 8.828 1 98.12 153 ILE A CA 1
ATOM 1254 C C . ILE A 1 153 ? -9.781 23.969 9.984 1 98.12 153 ILE A C 1
ATOM 1256 O O . ILE A 1 153 ? -10.844 24.203 10.555 1 98.12 153 ILE A O 1
ATOM 1260 N N . VAL A 1 154 ? -8.656 24.547 10.297 1 98.31 154 VAL A N 1
ATOM 1261 C CA . VAL A 1 154 ? -8.578 25.469 11.422 1 98.31 154 VAL A CA 1
ATOM 1262 C C . VAL A 1 154 ? -9.414 26.703 11.141 1 98.31 154 VAL A C 1
ATOM 1264 O O . VAL A 1 154 ? -10.086 27.234 12.031 1 98.31 154 VAL A O 1
ATOM 1267 N N . LYS A 1 155 ? -9.375 27.172 9.922 1 97.06 155 LYS A N 1
ATOM 1268 C CA . LYS A 1 155 ? -10.148 28.359 9.539 1 97.06 155 LYS A CA 1
ATOM 1269 C C . LYS A 1 155 ? -11.641 28.141 9.773 1 97.06 155 LYS A C 1
ATOM 1271 O O . LYS A 1 155 ? -12.359 29.078 10.117 1 97.06 155 LYS A O 1
ATOM 1276 N N . LYS A 1 156 ? -12.039 26.953 9.57 1 96.81 156 LYS A N 1
ATOM 1277 C CA . LYS A 1 156 ? -13.469 26.672 9.633 1 96.81 156 LYS A CA 1
ATOM 1278 C C . LYS A 1 156 ? -13.875 26.188 11.023 1 96.81 156 LYS A C 1
ATOM 1280 O O . LYS A 1 156 ? -14.969 26.5 11.5 1 96.81 156 LYS A O 1
ATOM 1285 N N . TYR A 1 157 ? -12.977 25.453 11.766 1 97.69 157 TYR A N 1
ATOM 1286 C CA . TYR A 1 157 ? -13.406 24.75 12.969 1 97.69 157 TYR A CA 1
ATOM 1287 C C . TYR A 1 157 ? -12.586 25.188 14.18 1 97.69 157 TYR A C 1
ATOM 1289 O O . TYR A 1 157 ? -12.953 24.906 15.32 1 97.69 157 TYR A O 1
ATOM 1297 N N . GLY A 1 158 ? -11.461 25.891 13.992 1 98.12 158 GLY A N 1
ATOM 1298 C CA . GLY A 1 158 ? -10.633 26.375 15.086 1 98.12 158 GLY A CA 1
ATOM 1299 C C . GLY A 1 158 ? -9.781 25.297 15.719 1 98.12 158 GLY A C 1
ATOM 1300 O O . GLY A 1 158 ? -9.352 24.359 15.047 1 98.12 158 GLY A O 1
ATOM 1301 N N . LEU A 1 159 ? -9.328 25.594 16.953 1 98.69 159 LEU A N 1
ATOM 1302 C CA . LEU A 1 159 ? -8.477 24.703 17.75 1 98.69 159 LEU A CA 1
ATOM 1303 C C . LEU A 1 159 ? -9.016 24.562 19.172 1 98.69 159 LEU A C 1
ATOM 1305 O O . LEU A 1 159 ? -9.664 25.484 19.688 1 98.69 159 LEU A O 1
ATOM 1309 N N . VAL A 1 160 ? -8.766 23.422 19.75 1 98.56 160 VAL A N 1
ATOM 1310 C CA . VAL A 1 160 ? -9.094 23.219 21.156 1 98.56 160 VAL A CA 1
ATOM 1311 C C . VAL A 1 160 ? -7.984 22.422 21.844 1 98.56 160 VAL A C 1
ATOM 1313 O O . VAL A 1 160 ? -7.242 21.688 21.188 1 98.56 160 VAL A O 1
ATOM 1316 N N . PRO A 1 161 ? -7.824 22.578 23.188 1 98.19 161 PRO A N 1
ATOM 1317 C CA . PRO A 1 161 ? -6.902 21.688 23.922 1 98.19 161 PRO A CA 1
ATOM 1318 C C . PRO A 1 161 ? -7.32 20.219 23.859 1 98.19 161 PRO A C 1
ATOM 1320 O O . PRO A 1 161 ? -8.508 19.922 23.766 1 98.19 161 PRO A O 1
ATOM 1323 N N . LYS A 1 162 ? -6.387 19.375 23.938 1 97.81 162 LYS A N 1
ATOM 1324 C CA . LYS A 1 162 ? -6.637 17.938 23.891 1 97.81 162 LYS A CA 1
ATOM 1325 C C . LYS A 1 162 ? -7.598 17.5 25 1 97.81 162 LYS A C 1
ATOM 1327 O O . LYS A 1 162 ? -8.375 16.562 24.812 1 97.81 162 LYS A O 1
ATOM 1332 N N . SER A 1 163 ? -7.59 18.203 26.125 1 96.12 163 SER A N 1
ATOM 1333 C CA . SER A 1 163 ? -8.438 17.859 27.266 1 96.12 163 SER A CA 1
ATOM 1334 C C . SER A 1 163 ? -9.914 18.078 26.938 1 96.12 163 SER A C 1
ATOM 1336 O O . SER A 1 163 ? -10.789 17.516 27.594 1 96.12 163 SER A O 1
ATOM 1338 N N . ILE A 1 164 ? -10.195 18.875 25.922 1 96.75 164 ILE A N 1
ATOM 1339 C CA . ILE A 1 164 ? -11.57 19.141 25.516 1 96.75 164 ILE A CA 1
ATOM 1340 C C . ILE A 1 164 ? -12.07 18.031 24.594 1 96.75 164 ILE A C 1
ATOM 1342 O O . ILE A 1 164 ? -13.242 17.656 24.656 1 96.75 164 ILE A O 1
ATOM 1346 N N . TYR A 1 165 ? -11.25 17.5 23.734 1 97.38 165 TYR A N 1
ATOM 1347 C CA . TYR A 1 165 ? -11.516 16.406 22.797 1 97.38 165 TYR A CA 1
ATOM 1348 C C . TYR A 1 165 ? -10.273 15.555 22.578 1 97.38 165 TYR A C 1
ATOM 1350 O O . TYR A 1 165 ? -9.328 15.984 21.922 1 97.38 165 TYR A O 1
ATOM 1358 N N . ASN A 1 166 ? -10.289 14.375 23.078 1 95.94 166 ASN A N 1
ATOM 1359 C CA . ASN A 1 166 ? -9.07 13.578 23.141 1 95.94 166 ASN A CA 1
ATOM 1360 C C . ASN A 1 166 ? -9.164 12.336 22.266 1 95.94 166 ASN A C 1
ATOM 1362 O O . ASN A 1 166 ? -10.023 12.258 21.375 1 95.94 166 ASN A O 1
ATOM 1366 N N . ASP A 1 167 ? -8.203 11.398 22.391 1 96.25 167 ASP A N 1
ATOM 1367 C CA . ASP A 1 167 ? -8.047 10.227 21.531 1 96.25 167 ASP A CA 1
ATOM 1368 C C . ASP A 1 167 ? -8.773 9.016 22.109 1 96.25 167 ASP A C 1
ATOM 1370 O O . ASP A 1 167 ? -8.305 7.883 21.969 1 96.25 167 ASP A O 1
ATOM 1374 N N . LEU A 1 168 ? -9.922 9.188 22.656 1 94.69 168 LEU A N 1
ATOM 1375 C CA . LEU A 1 168 ? -10.562 8.125 23.422 1 94.69 168 LEU A CA 1
ATOM 1376 C C . LEU A 1 168 ? -11.203 7.098 22.484 1 94.69 168 LEU A C 1
ATOM 1378 O O . LEU A 1 168 ? -11.234 5.906 22.797 1 94.69 168 LEU A O 1
ATOM 1382 N N . ALA A 1 169 ? -11.789 7.57 21.375 1 96.81 169 ALA A N 1
ATOM 1383 C CA . ALA A 1 169 ? -12.461 6.652 20.469 1 96.81 169 ALA A CA 1
ATOM 1384 C C . ALA A 1 169 ? -11.461 5.719 19.797 1 96.81 169 ALA A C 1
ATOM 1386 O O . ALA A 1 169 ? -10.383 6.156 19.375 1 96.81 169 ALA A O 1
ATOM 1387 N N . TYR A 1 170 ? -11.805 4.457 19.594 1 97.81 170 TYR A N 1
ATOM 1388 C CA . TYR A 1 170 ? -10.93 3.428 19.047 1 97.81 170 TYR A CA 1
ATOM 1389 C C . TYR A 1 170 ? -10.383 3.848 17.688 1 97.81 170 TYR A C 1
ATOM 1391 O O . TYR A 1 170 ? -9.172 3.814 17.453 1 97.81 170 TYR A O 1
ATOM 1399 N N . SER A 1 171 ? -11.203 4.32 16.844 1 97.5 171 SER A N 1
ATOM 1400 C CA . SER A 1 171 ? -10.859 4.574 15.453 1 97.5 171 SER A CA 1
ATOM 1401 C C . SER A 1 171 ? -10.008 5.832 15.305 1 97.5 171 SER A C 1
ATOM 1403 O O . SER A 1 171 ? -9.398 6.059 14.266 1 97.5 171 SER A O 1
ATOM 1405 N N . THR A 1 172 ? -9.961 6.66 16.344 1 97.25 172 THR A N 1
ATOM 1406 C CA . THR A 1 172 ? -9.094 7.832 16.297 1 97.25 172 THR A CA 1
ATOM 1407 C C . THR A 1 172 ? -7.625 7.422 16.297 1 97.25 172 THR A C 1
ATOM 1409 O O . THR A 1 172 ? -6.809 8.031 15.594 1 97.25 172 THR A O 1
ATOM 1412 N N . THR A 1 173 ? -7.301 6.379 17.078 1 96.56 173 THR A N 1
ATOM 1413 C CA . THR A 1 173 ? -5.91 5.957 17.219 1 96.56 173 THR A CA 1
ATOM 1414 C C . THR A 1 173 ? -5.641 4.715 16.375 1 96.56 173 THR A C 1
ATOM 1416 O O . THR A 1 173 ? -4.508 4.234 16.312 1 96.56 173 THR A O 1
ATOM 1419 N N . ALA A 1 174 ? -6.641 4.148 15.773 1 97.31 174 ALA A N 1
ATOM 1420 C CA . ALA A 1 174 ? -6.59 3.025 14.844 1 97.31 174 ALA A CA 1
ATOM 1421 C C . ALA A 1 174 ? -7.598 3.207 13.711 1 97.31 174 ALA A C 1
ATOM 1423 O O . ALA A 1 174 ? -8.703 2.662 13.766 1 97.31 174 ALA A O 1
ATOM 1424 N N . SER A 1 175 ? -7.195 3.855 12.688 1 97 175 SER A N 1
ATOM 1425 C CA . SER A 1 175 ? -8.156 4.426 11.75 1 97 175 SER A CA 1
ATOM 1426 C C . SER A 1 175 ? -8.445 3.461 10.602 1 97 175 SER A C 1
ATOM 1428 O O . SER A 1 175 ? -9.352 3.699 9.797 1 97 175 SER A O 1
ATOM 1430 N N . ARG A 1 176 ? -7.812 2.359 10.461 1 95.88 176 ARG A N 1
ATOM 1431 C CA . ARG A 1 176 ? -7.84 1.513 9.273 1 95.88 176 ARG A CA 1
ATOM 1432 C C . ARG A 1 176 ? -9.258 1.038 8.969 1 95.88 176 ARG A C 1
ATOM 1434 O O . ARG A 1 176 ? -9.727 1.154 7.836 1 95.88 176 ARG A O 1
ATOM 1441 N N . LYS A 1 177 ? -9.914 0.437 9.938 1 96.69 177 LYS A N 1
ATOM 1442 C CA . LYS A 1 177 ? -11.234 -0.137 9.703 1 96.69 177 LYS A CA 1
ATOM 1443 C C . LYS A 1 177 ? -12.242 0.943 9.312 1 96.69 177 LYS A C 1
ATOM 1445 O O . LYS A 1 177 ? -13.008 0.771 8.367 1 96.69 177 LYS A O 1
ATOM 1450 N N . LEU A 1 178 ? -12.273 2.023 10.039 1 97.38 178 LEU A N 1
ATOM 1451 C CA . LEU A 1 178 ? -13.164 3.119 9.688 1 97.38 178 LEU A CA 1
ATOM 1452 C C . LEU A 1 178 ? -12.883 3.617 8.273 1 97.38 178 LEU A C 1
ATOM 1454 O O . LEU A 1 178 ? -13.812 3.867 7.5 1 97.38 178 LEU A O 1
ATOM 1458 N N . ASN A 1 179 ? -11.594 3.752 7.941 1 97.56 179 ASN A N 1
ATOM 1459 C CA . ASN A 1 179 ? -11.227 4.156 6.59 1 97.56 179 ASN A CA 1
ATOM 1460 C C . ASN A 1 179 ? -11.789 3.201 5.547 1 97.56 179 ASN A C 1
ATOM 1462 O O . ASN A 1 179 ? -12.297 3.637 4.508 1 97.56 179 ASN A O 1
ATOM 1466 N N . SER A 1 180 ? -11.68 1.972 5.824 1 96.38 180 SER A N 1
ATOM 1467 C CA . SER A 1 180 ? -12.172 0.97 4.887 1 96.38 180 SER A CA 1
ATOM 1468 C C . SER A 1 180 ? -13.68 1.086 4.695 1 96.38 180 SER A C 1
ATOM 1470 O O . SER A 1 180 ? -14.18 1.017 3.566 1 96.38 180 SER A O 1
ATOM 1472 N N . ILE A 1 181 ? -14.375 1.26 5.75 1 96.62 181 ILE A N 1
ATOM 1473 C CA . ILE A 1 181 ? -15.836 1.366 5.734 1 96.62 181 ILE A CA 1
ATOM 1474 C C . ILE A 1 181 ? -16.25 2.611 4.953 1 96.62 181 ILE A C 1
ATOM 1476 O O . ILE A 1 181 ? -17.094 2.535 4.062 1 96.62 181 ILE A O 1
ATOM 1480 N N . LEU A 1 182 ? -15.633 3.682 5.258 1 97.94 182 LEU A N 1
ATOM 1481 C CA . LEU A 1 182 ? -15.953 4.934 4.586 1 97.94 182 LEU A CA 1
ATOM 1482 C C . LEU A 1 182 ? -15.602 4.863 3.104 1 97.94 182 LEU A C 1
ATOM 1484 O O . LEU A 1 182 ? -16.391 5.297 2.254 1 97.94 182 LEU A O 1
ATOM 1488 N N . THR A 1 183 ? -14.469 4.324 2.805 1 98.06 183 THR A N 1
ATOM 1489 C CA . THR A 1 183 ? -14.008 4.227 1.425 1 98.06 183 THR A CA 1
ATOM 1490 C C . THR A 1 183 ? -14.984 3.4 0.588 1 98.06 183 THR A C 1
ATOM 1492 O O . THR A 1 183 ? -15.336 3.789 -0.527 1 98.06 183 THR A O 1
ATOM 1495 N N . SER A 1 184 ? -15.414 2.291 1.126 1 97.25 184 SER A N 1
ATOM 1496 C CA . SER A 1 184 ? -16.375 1.446 0.411 1 97.25 184 SER A CA 1
ATOM 1497 C C . SER A 1 184 ? -17.656 2.199 0.11 1 97.25 184 SER A C 1
ATOM 1499 O O . SER A 1 184 ? -18.188 2.121 -1.003 1 97.25 184 SER A O 1
ATOM 1501 N N . LYS A 1 185 ? -18.141 2.912 1.08 1 97.75 185 LYS A N 1
ATOM 1502 C CA . LYS A 1 185 ? -19.375 3.674 0.903 1 97.75 185 LYS A CA 1
ATOM 1503 C C . LYS A 1 185 ? -19.188 4.797 -0.111 1 97.75 185 LYS A C 1
ATOM 1505 O O . LYS A 1 185 ? -20.047 5.027 -0.957 1 97.75 185 LYS A O 1
ATOM 1510 N N . LEU A 1 186 ? -18.109 5.449 -0.022 1 98.5 186 LEU A N 1
ATOM 1511 C CA . LEU A 1 186 ? -17.844 6.57 -0.921 1 98.5 186 LEU A CA 1
ATOM 1512 C C . LEU A 1 186 ? -17.688 6.086 -2.357 1 98.5 186 LEU A C 1
ATOM 1514 O O . LEU A 1 186 ? -18.078 6.773 -3.299 1 98.5 186 LEU A O 1
ATOM 1518 N N . ARG A 1 187 ? -17.094 4.953 -2.529 1 98.44 187 ARG A N 1
ATOM 1519 C CA . ARG A 1 187 ? -16.984 4.359 -3.857 1 98.44 187 ARG A CA 1
ATOM 1520 C C . ARG A 1 187 ? -18.375 4.016 -4.41 1 98.44 187 ARG A C 1
ATOM 1522 O O . ARG A 1 187 ? -18.641 4.234 -5.59 1 98.44 187 ARG A O 1
ATOM 1529 N N . GLU A 1 188 ? -19.234 3.48 -3.582 1 98.25 188 GLU A N 1
ATOM 1530 C CA . GLU A 1 188 ? -20.625 3.244 -3.973 1 98.25 188 GLU A CA 1
ATOM 1531 C C . GLU A 1 188 ? -21.312 4.551 -4.344 1 98.25 188 GLU A C 1
ATOM 1533 O O . GLU A 1 188 ? -22.047 4.609 -5.336 1 98.25 188 GLU A O 1
ATOM 1538 N N . PHE A 1 189 ? -21.125 5.562 -3.529 1 98.31 189 PHE A N 1
ATOM 1539 C CA . PHE A 1 189 ? -21.703 6.875 -3.797 1 98.31 189 PHE A CA 1
ATOM 1540 C C . PHE A 1 189 ? -21.234 7.406 -5.145 1 98.31 189 PHE A C 1
ATOM 1542 O O . PHE A 1 189 ? -22.031 7.98 -5.898 1 98.31 189 PHE A O 1
ATOM 1549 N N . ALA A 1 190 ? -19.938 7.238 -5.363 1 98.44 190 ALA A N 1
ATOM 1550 C CA . ALA A 1 190 ? -19.391 7.703 -6.637 1 98.44 190 ALA A CA 1
ATOM 1551 C C . ALA A 1 190 ? -20.156 7.098 -7.816 1 98.44 190 ALA A C 1
ATOM 1553 O O . ALA A 1 190 ? -20.5 7.805 -8.758 1 98.44 190 ALA A O 1
ATOM 1554 N N . GLU A 1 191 ? -20.406 5.828 -7.797 1 97.81 191 GLU A N 1
ATOM 1555 C CA . GLU A 1 191 ? -21.172 5.168 -8.852 1 97.81 191 GLU A CA 1
ATOM 1556 C C . GLU A 1 191 ? -22.562 5.777 -8.984 1 97.81 191 GLU A C 1
ATOM 1558 O O . GLU A 1 191 ? -22.984 6.141 -10.086 1 97.81 191 GLU A O 1
ATOM 1563 N N . THR A 1 192 ? -23.266 5.844 -7.871 1 97.94 192 THR A N 1
ATOM 1564 C CA . THR A 1 192 ? -24.625 6.34 -7.863 1 97.94 192 THR A CA 1
ATOM 1565 C C . THR A 1 192 ? -24.688 7.754 -8.438 1 97.94 192 THR A C 1
ATOM 1567 O O . THR A 1 192 ? -25.578 8.062 -9.242 1 97.94 192 THR A O 1
ATOM 1570 N N . LEU A 1 193 ? -23.781 8.617 -8.008 1 98.25 193 LEU A N 1
ATOM 1571 C CA . LEU A 1 193 ? -23.75 10 -8.461 1 98.25 193 LEU A CA 1
ATOM 1572 C C . LEU A 1 193 ? -23.469 10.086 -9.961 1 98.25 193 LEU A C 1
ATOM 1574 O O . LEU A 1 193 ? -24.156 10.82 -10.68 1 98.25 193 LEU A O 1
ATOM 1578 N N . ARG A 1 194 ? -22.516 9.359 -10.445 1 97.75 194 ARG A N 1
ATOM 1579 C CA . ARG A 1 194 ? -22.141 9.438 -11.852 1 97.75 194 ARG A CA 1
ATOM 1580 C C . ARG A 1 194 ? -23.234 8.883 -12.75 1 97.75 194 ARG A C 1
ATOM 1582 O O . ARG A 1 194 ? -23.484 9.406 -13.836 1 97.75 194 ARG A O 1
ATOM 1589 N N . VAL A 1 195 ? -23.938 7.82 -12.289 1 96.5 195 VAL A N 1
ATOM 1590 C CA . VAL A 1 195 ? -25.031 7.23 -13.055 1 96.5 195 VAL A CA 1
ATOM 1591 C C . VAL A 1 195 ? -26.188 8.219 -13.164 1 96.5 195 VAL A C 1
ATOM 1593 O O . VAL A 1 195 ? -26.875 8.273 -14.18 1 96.5 195 VAL A O 1
ATOM 1596 N N . ASN A 1 196 ? -26.359 9.047 -12.172 1 97.44 196 ASN A N 1
ATOM 1597 C CA . ASN A 1 196 ? -27.516 9.938 -12.109 1 97.44 196 ASN A CA 1
ATOM 1598 C C . ASN A 1 196 ? -27.125 11.383 -12.414 1 97.44 196 ASN A C 1
ATOM 1600 O O . ASN A 1 196 ? -27.891 12.305 -12.133 1 97.44 196 ASN A O 1
ATOM 1604 N N . ILE A 1 197 ? -26.016 11.656 -13.039 1 97.06 197 ILE A N 1
ATOM 1605 C CA . ILE A 1 197 ? -25.406 12.977 -13.086 1 97.06 197 ILE A CA 1
ATOM 1606 C C . ILE A 1 197 ? -26.281 13.914 -13.938 1 97.06 197 ILE A C 1
ATOM 1608 O O . ILE A 1 197 ? -26.234 15.133 -13.766 1 97.06 197 ILE A O 1
ATOM 1612 N N . ASN A 1 198 ? -27.125 13.398 -14.797 1 96.81 198 ASN A N 1
ATOM 1613 C CA . ASN A 1 198 ? -27.922 14.219 -15.703 1 96.81 198 ASN A CA 1
ATOM 1614 C C . ASN A 1 198 ? -29.203 14.688 -15.031 1 96.81 198 ASN A C 1
ATOM 1616 O O . ASN A 1 198 ? -29.938 15.523 -15.578 1 96.81 198 ASN A O 1
ATOM 1620 N N . ASP A 1 199 ? -29.531 14.258 -13.875 1 97.31 199 ASP A N 1
ATOM 1621 C CA . ASP A 1 199 ? -30.688 14.68 -13.07 1 97.31 199 ASP A CA 1
ATOM 1622 C C . ASP A 1 199 ? -30.234 15.516 -11.867 1 97.31 199 ASP A C 1
ATOM 1624 O O . ASP A 1 199 ? -30.109 14.992 -10.758 1 97.31 199 ASP A O 1
ATOM 1628 N N . MET A 1 200 ? -30.172 16.766 -12.062 1 95.31 200 MET A N 1
ATOM 1629 C CA . MET A 1 200 ? -29.562 17.656 -11.078 1 95.31 200 MET A CA 1
ATOM 1630 C C . MET A 1 200 ? -30.406 17.703 -9.805 1 95.31 200 MET A C 1
ATOM 1632 O O . MET A 1 200 ? -29.859 17.891 -8.711 1 95.31 200 MET A O 1
ATOM 1636 N N . ASP A 1 201 ? -31.703 17.609 -9.914 1 96.88 201 ASP A N 1
ATOM 1637 C CA . ASP A 1 201 ? -32.562 17.562 -8.719 1 96.88 201 ASP A CA 1
ATOM 1638 C C . ASP A 1 201 ? -32.25 16.312 -7.895 1 96.88 201 ASP A C 1
ATOM 1640 O O . ASP A 1 201 ? -32.156 16.375 -6.668 1 96.88 201 ASP A O 1
ATOM 1644 N N . LYS A 1 202 ? -32.188 15.258 -8.633 1 97 202 LYS A N 1
ATOM 1645 C CA . LYS A 1 202 ? -31.828 14.008 -7.957 1 97 202 LYS A CA 1
ATOM 1646 C C . LYS A 1 202 ? -30.453 14.109 -7.316 1 97 202 LYS A C 1
ATOM 1648 O O . LYS A 1 202 ? -30.234 13.609 -6.211 1 97 202 LYS A O 1
ATOM 1653 N N . ILE A 1 203 ? -29.453 14.742 -7.98 1 97.75 203 ILE A N 1
ATOM 1654 C CA . ILE A 1 203 ? -28.094 14.906 -7.48 1 97.75 203 ILE A CA 1
ATOM 1655 C C . ILE A 1 203 ? -28.125 15.695 -6.176 1 97.75 203 ILE A C 1
ATOM 1657 O O . ILE A 1 203 ? -27.422 15.359 -5.223 1 97.75 203 ILE A O 1
ATOM 1661 N N . LYS A 1 204 ? -28.859 16.719 -6.105 1 96.81 204 LYS A N 1
ATOM 1662 C CA . LYS A 1 204 ? -28.969 17.531 -4.898 1 96.81 204 LYS A CA 1
ATOM 1663 C C . LYS A 1 204 ? -29.484 16.703 -3.723 1 96.81 204 LYS A C 1
ATOM 1665 O O . LYS A 1 204 ? -28.969 16.812 -2.607 1 96.81 204 LYS A O 1
ATOM 1670 N N . GLU A 1 205 ? -30.469 15.922 -4.023 1 97.44 205 GLU A N 1
ATOM 1671 C CA . GLU A 1 205 ? -31.047 15.055 -2.996 1 97.44 205 GLU A CA 1
ATOM 1672 C C . GLU A 1 205 ? -30.047 14 -2.537 1 97.44 205 GLU A C 1
ATOM 1674 O O . GLU A 1 205 ? -29.891 13.758 -1.339 1 97.44 205 GLU A O 1
ATOM 1679 N N . LEU A 1 206 ? -29.406 13.383 -3.504 1 97.81 206 LEU A N 1
ATOM 1680 C CA . LEU A 1 206 ? -28.406 12.359 -3.207 1 97.81 206 LEU A CA 1
ATOM 1681 C C . LEU A 1 206 ? -27.266 12.938 -2.381 1 97.81 206 LEU A C 1
ATOM 1683 O O . LEU A 1 206 ? -26.828 12.32 -1.407 1 97.81 206 LEU A O 1
ATOM 1687 N N . ARG A 1 207 ? -26.812 14.062 -2.756 1 97.19 207 ARG A N 1
ATOM 1688 C CA . ARG A 1 207 ? -25.703 14.711 -2.059 1 97.19 207 ARG A CA 1
ATOM 1689 C C . ARG A 1 207 ? -26.031 14.891 -0.578 1 97.19 207 ARG A C 1
ATOM 1691 O O . ARG A 1 207 ? -25.219 14.516 0.282 1 97.19 207 ARG A O 1
ATOM 1698 N N . THR A 1 208 ? -27.141 15.438 -0.284 1 96.75 208 THR A N 1
ATOM 1699 C CA . THR A 1 208 ? -27.531 15.688 1.099 1 96.75 208 THR A CA 1
ATOM 1700 C C . THR A 1 208 ? -27.688 14.375 1.863 1 96.75 208 THR A C 1
ATOM 1702 O O . THR A 1 208 ? -27.219 14.25 2.998 1 96.75 208 THR A O 1
ATOM 1705 N N . SER A 1 209 ? -28.344 13.438 1.217 1 97.38 209 SER A N 1
ATOM 1706 C CA . SER A 1 209 ? -28.547 12.141 1.847 1 97.38 209 SER A CA 1
ATOM 1707 C C . SER A 1 209 ? -27.219 11.445 2.125 1 97.38 209 SER A C 1
ATOM 1709 O O . SER A 1 209 ? -27.031 10.82 3.172 1 97.38 209 SER A O 1
ATOM 1711 N N . MET A 1 210 ? -26.328 11.547 1.201 1 97.88 210 MET A N 1
ATOM 1712 C CA . MET A 1 210 ? -25 10.922 1.337 1 97.88 210 MET A CA 1
ATOM 1713 C C . MET A 1 210 ? -24.203 11.586 2.447 1 97.88 210 MET A C 1
ATOM 1715 O O . MET A 1 210 ? -23.547 10.906 3.236 1 97.88 210 MET A O 1
ATOM 1719 N N . GLN A 1 211 ? -24.234 12.891 2.51 1 97.75 211 GLN A N 1
ATOM 1720 C CA . GLN A 1 211 ? -23.562 13.609 3.59 1 97.75 211 GLN A CA 1
ATOM 1721 C C . GLN A 1 211 ? -24.094 13.172 4.953 1 97.75 211 GLN A C 1
ATOM 1723 O O . GLN A 1 211 ? -23.312 12.953 5.883 1 97.75 211 GLN A O 1
ATOM 1728 N N . LYS A 1 212 ? -25.359 13.055 5.043 1 97.62 212 LYS A N 1
ATOM 1729 C CA . LYS A 1 212 ? -25.984 12.625 6.285 1 97.62 212 LYS A CA 1
ATOM 1730 C C . LYS A 1 212 ? -25.562 11.211 6.664 1 97.62 212 LYS A C 1
ATOM 1732 O O . LYS A 1 212 ? -25.266 10.938 7.828 1 97.62 212 LYS A O 1
ATOM 1737 N N . GLU A 1 213 ? -25.562 10.32 5.699 1 97.19 213 GLU A N 1
ATOM 1738 C CA . GLU A 1 213 ? -25.156 8.938 5.945 1 97.19 213 GLU A CA 1
ATOM 1739 C C . GLU A 1 213 ? -23.703 8.852 6.41 1 97.19 213 GLU A C 1
ATOM 1741 O O . GLU A 1 213 ? -23.391 8.109 7.336 1 97.19 213 GLU A O 1
ATOM 1746 N N . ILE A 1 214 ? -22.828 9.594 5.781 1 97.75 214 ILE A N 1
ATOM 1747 C CA . ILE A 1 214 ? -21.422 9.617 6.152 1 97.75 214 ILE A CA 1
ATOM 1748 C C . ILE A 1 214 ? -21.266 10.156 7.574 1 97.75 214 ILE A C 1
ATOM 1750 O O . ILE A 1 214 ? -20.5 9.609 8.375 1 97.75 214 ILE A O 1
ATOM 1754 N N . TYR A 1 215 ? -21.953 11.227 7.832 1 97.81 215 TYR A N 1
ATOM 1755 C CA . TYR A 1 215 ? -21.891 11.805 9.172 1 97.81 215 TYR A CA 1
ATOM 1756 C C . TYR A 1 215 ? -22.344 10.797 10.219 1 97.81 215 TYR A C 1
ATOM 1758 O O . TYR A 1 215 ? -21.734 10.68 11.281 1 97.81 215 TYR A O 1
ATOM 1766 N N . LYS A 1 216 ? -23.406 10.094 9.914 1 97.81 216 LYS A N 1
ATOM 1767 C CA . LYS A 1 216 ? -23.922 9.086 10.828 1 97.81 216 LYS A CA 1
ATOM 1768 C C . LYS A 1 216 ? -22.875 7.996 11.094 1 97.81 216 LYS A C 1
ATOM 1770 O O . LYS A 1 216 ? -22.625 7.648 12.25 1 97.81 216 LYS A O 1
ATOM 1775 N N . LEU A 1 217 ? -22.297 7.492 10.047 1 97.06 217 LEU A N 1
ATOM 1776 C CA . LEU A 1 217 ? -21.281 6.457 10.18 1 97.06 217 LEU A CA 1
ATOM 1777 C C . LEU A 1 217 ? -20.094 6.965 10.977 1 97.06 217 LEU A C 1
ATOM 1779 O O . LEU A 1 217 ? -19.609 6.289 11.891 1 97.06 217 LEU A O 1
ATOM 1783 N N . MET A 1 218 ? -19.641 8.102 10.633 1 97.81 218 MET A N 1
ATOM 1784 C CA . MET A 1 218 ? -18.469 8.664 11.289 1 97.81 218 MET A CA 1
ATOM 1785 C C . MET A 1 218 ? -18.703 8.836 12.789 1 97.81 218 MET A C 1
ATOM 1787 O O . MET A 1 218 ? -17.844 8.531 13.602 1 97.81 218 MET A O 1
ATOM 1791 N N . THR A 1 219 ? -19.875 9.297 13.141 1 97.75 219 THR A N 1
ATOM 1792 C CA . THR A 1 219 ? -20.172 9.609 14.539 1 97.75 219 THR A CA 1
ATOM 1793 C C . THR A 1 219 ? -20.469 8.336 15.32 1 97.75 219 THR A C 1
ATOM 1795 O O . THR A 1 219 ? -20.5 8.352 16.562 1 97.75 219 THR A O 1
ATOM 1798 N N . MET A 1 220 ? -20.672 7.215 14.633 1 97.75 220 MET A N 1
ATOM 1799 C CA . MET A 1 220 ? -20.734 5.922 15.305 1 97.75 220 MET A CA 1
ATOM 1800 C C . MET A 1 220 ? -19.344 5.465 15.734 1 97.75 220 MET A C 1
ATOM 1802 O O . MET A 1 220 ? -19.203 4.77 16.734 1 97.75 220 MET A O 1
ATOM 1806 N N . PHE A 1 221 ? -18.344 5.867 14.984 1 98.06 221 PHE A N 1
ATOM 1807 C CA . PHE A 1 221 ? -17 5.344 15.172 1 98.06 221 PHE A CA 1
ATOM 1808 C C . PHE A 1 221 ? -16.141 6.34 15.93 1 98.06 221 PHE A C 1
ATOM 1810 O O . PHE A 1 221 ? -15.125 5.961 16.531 1 98.06 221 PHE A O 1
ATOM 1817 N N . MET A 1 222 ? -16.469 7.605 15.852 1 97.38 222 MET A N 1
ATOM 1818 C CA . MET A 1 222 ? -15.734 8.68 16.516 1 97.38 222 MET A CA 1
ATOM 1819 C C . MET A 1 222 ? -16.672 9.555 17.344 1 97.38 222 MET A C 1
ATOM 1821 O O . MET A 1 222 ? -17.859 9.641 17.047 1 97.38 222 MET A O 1
ATOM 1825 N N . GLU A 1 223 ? -16.141 10.18 18.328 1 93.62 223 GLU A N 1
ATOM 1826 C CA . GLU A 1 223 ? -16.953 11.086 19.141 1 93.62 223 GLU A CA 1
ATOM 1827 C C . GLU A 1 223 ? -17.312 12.352 18.359 1 93.62 223 GLU A C 1
ATOM 1829 O O . GLU A 1 223 ? -16.5 12.852 17.578 1 93.62 223 GLU A O 1
ATOM 1834 N N . VAL A 1 224 ? -18.5 12.758 18.547 1 94.75 224 VAL A N 1
ATOM 1835 C CA . VAL A 1 224 ? -18.859 14.078 18.031 1 94.75 224 VAL A CA 1
ATOM 1836 C C . VAL A 1 224 ? -18.141 15.148 18.859 1 94.75 224 VAL A C 1
ATOM 1838 O O . VAL A 1 224 ? -18.203 15.141 20.094 1 94.75 224 VAL A O 1
ATOM 1841 N N . PRO A 1 225 ? -17.422 16.031 18.172 1 95.5 225 PRO A N 1
ATOM 1842 C CA . PRO A 1 225 ? -16.828 17.109 18.953 1 95.5 225 PRO A CA 1
ATOM 1843 C C . PRO A 1 225 ? -17.859 17.859 19.812 1 95.5 225 PRO A C 1
ATOM 1845 O O . PRO A 1 225 ? -18.906 18.25 19.312 1 95.5 225 PRO A O 1
ATOM 1848 N N . PRO A 1 226 ? -17.594 18.016 21.078 1 93.5 226 PRO A N 1
ATOM 1849 C CA . PRO A 1 226 ? -18.594 18.547 22.016 1 93.5 226 PRO A CA 1
ATOM 1850 C C . PRO A 1 226 ? -18.781 20.062 21.859 1 93.5 226 PRO A C 1
ATOM 1852 O O . PRO A 1 226 ? -19.719 20.609 22.438 1 93.5 226 PRO A O 1
ATOM 1855 N N . ILE A 1 227 ? -17.922 20.703 21.141 1 94.5 227 ILE A N 1
ATOM 1856 C CA . ILE A 1 227 ? -18 22.156 21.031 1 94.5 227 ILE A CA 1
ATOM 1857 C C . ILE A 1 227 ? -18 22.562 19.562 1 94.5 227 ILE A C 1
ATOM 1859 O O . ILE A 1 227 ? -17.219 22.047 18.75 1 94.5 227 ILE A O 1
ATOM 1863 N N . LYS A 1 228 ? -18.844 23.5 19.219 1 93.88 228 LYS A N 1
ATOM 1864 C CA . LYS A 1 228 ? -18.875 24.078 17.875 1 93.88 228 LYS A CA 1
ATOM 1865 C C . LYS A 1 228 ? -17.844 25.172 17.719 1 93.88 228 LYS A C 1
ATOM 1867 O O . LYS A 1 228 ? -17.391 25.766 18.703 1 93.88 228 LYS A O 1
ATOM 1872 N N . PRO A 1 229 ? -17.5 25.469 16.453 1 94.56 229 PRO A N 1
ATOM 1873 C CA . PRO A 1 229 ? -16.438 26.438 16.219 1 94.56 229 PRO A CA 1
ATOM 1874 C C . PRO A 1 229 ? -16.719 27.797 16.828 1 94.56 229 PRO A C 1
ATOM 1876 O O . PRO A 1 229 ? -15.797 28.484 17.266 1 94.56 229 PRO A O 1
ATOM 1879 N N . ASN A 1 230 ? -18.031 28.156 16.922 1 94.75 230 ASN A N 1
ATOM 1880 C CA . ASN A 1 230 ? -18.391 29.484 17.406 1 94.75 230 ASN A CA 1
ATOM 1881 C C . ASN A 1 230 ? -19 29.422 18.797 1 94.75 230 ASN A C 1
ATOM 1883 O O . ASN A 1 230 ? -19.516 30.422 19.297 1 94.75 230 ASN A O 1
ATOM 1887 N N . GLU A 1 231 ? -18.969 28.312 19.391 1 96.62 231 GLU A N 1
ATOM 1888 C CA . GLU A 1 231 ? -19.469 28.141 20.75 1 96.62 231 GLU A CA 1
ATOM 1889 C C . GLU A 1 231 ? -18.328 28.234 21.766 1 96.62 231 GLU A C 1
ATOM 1891 O O . GLU A 1 231 ? -17.234 27.688 21.547 1 96.62 231 GLU A O 1
ATOM 1896 N N . LYS A 1 232 ? -18.625 28.906 22.844 1 97.81 232 LYS A N 1
ATOM 1897 C CA . LYS A 1 232 ? -17.594 29.078 23.859 1 97.81 232 LYS A CA 1
ATOM 1898 C C . LYS A 1 232 ? -17.391 27.797 24.656 1 97.81 232 LYS A C 1
ATOM 1900 O O . LYS A 1 232 ? -18.344 27.078 24.938 1 97.81 232 LYS A O 1
ATOM 1905 N N . PHE A 1 233 ? -16.172 27.516 24.984 1 97.81 233 PHE A N 1
ATOM 1906 C CA . PHE A 1 233 ? -15.82 26.469 25.938 1 97.81 233 PHE A CA 1
ATOM 1907 C C . PHE A 1 233 ? -14.945 27.016 27.047 1 97.81 233 PHE A C 1
ATOM 1909 O O . PHE A 1 233 ? -14.383 28.109 26.922 1 97.81 233 PHE A O 1
ATOM 1916 N N . VAL A 1 234 ? -14.977 26.312 28.141 1 97.88 234 VAL A N 1
ATOM 1917 C CA . VAL A 1 234 ? -14.125 26.656 29.266 1 97.88 234 VAL A CA 1
ATOM 1918 C C . VAL A 1 234 ? -13 25.625 29.406 1 97.88 234 VAL A C 1
ATOM 1920 O O . VAL A 1 234 ? -13.25 24.422 29.375 1 97.88 234 VAL A O 1
ATOM 1923 N N . TRP A 1 235 ? -11.781 26.094 29.5 1 97.75 235 TRP A N 1
ATOM 1924 C CA . TRP A 1 235 ? -10.617 25.25 29.719 1 97.75 235 TRP A CA 1
ATOM 1925 C C . TRP A 1 235 ? -9.844 25.703 30.953 1 97.75 235 TRP A C 1
ATOM 1927 O O . TRP A 1 235 ? -9.406 26.859 31.031 1 97.75 235 TRP A O 1
ATOM 1937 N N . GLU A 1 236 ? -9.797 24.828 31.906 1 97.38 236 GLU A N 1
ATOM 1938 C CA . GLU A 1 236 ? -9 25.062 33.094 1 97.38 236 GLU A CA 1
ATOM 1939 C C . GLU A 1 236 ? -7.699 24.266 33.062 1 97.38 236 GLU A C 1
ATOM 1941 O O . GLU A 1 236 ? -7.672 23.141 32.594 1 97.38 236 GLU A O 1
ATOM 1946 N N . TYR A 1 237 ? -6.637 24.938 33.5 1 96.75 237 TYR A N 1
ATOM 1947 C CA . TYR A 1 237 ? -5.328 24.297 33.469 1 96.75 237 TYR A CA 1
ATOM 1948 C C . TYR A 1 237 ? -4.484 24.703 34.656 1 96.75 237 TYR A C 1
ATOM 1950 O O . TYR A 1 237 ? -4.848 25.625 35.406 1 96.75 237 TYR A O 1
ATOM 1958 N N . ILE A 1 238 ? -3.479 23.906 34.969 1 95.56 238 ILE A N 1
ATOM 1959 C CA . ILE A 1 238 ? -2.455 24.219 35.969 1 95.56 238 ILE A CA 1
ATOM 1960 C C . ILE A 1 238 ? -1.143 24.547 35.25 1 95.56 238 ILE A C 1
ATOM 1962 O O . ILE A 1 238 ? -0.66 23.781 34.438 1 95.56 238 ILE A O 1
ATOM 1966 N N . ASP A 1 239 ? -0.638 25.719 35.531 1 95.25 239 ASP A N 1
ATOM 1967 C CA . ASP A 1 239 ? 0.595 26.125 34.875 1 95.25 239 ASP A CA 1
ATOM 1968 C C . ASP A 1 239 ? 1.819 25.562 35.594 1 95.25 239 ASP A C 1
ATOM 1970 O O . ASP A 1 239 ? 1.689 24.75 36.5 1 95.25 239 ASP A O 1
ATOM 1974 N N . LYS A 1 240 ? 3 25.875 35.125 1 93.69 240 LYS A N 1
ATOM 1975 C CA . LYS A 1 240 ? 4.246 25.328 35.656 1 93.69 240 LYS A CA 1
ATOM 1976 C C . LYS A 1 240 ? 4.438 25.734 37.125 1 93.69 240 LYS A C 1
ATOM 1978 O O . LYS A 1 240 ? 5.129 25.047 37.875 1 93.69 240 LYS A O 1
ATOM 1983 N N . ASP A 1 241 ? 3.865 26.844 37.562 1 95.19 241 ASP A N 1
ATOM 1984 C CA . ASP A 1 241 ? 3.982 27.359 38.938 1 95.19 241 ASP A CA 1
ATOM 1985 C C . ASP A 1 241 ? 2.826 26.875 39.781 1 95.19 241 ASP A C 1
ATOM 1987 O O . ASP A 1 241 ? 2.602 27.406 40.875 1 95.19 241 ASP A O 1
ATOM 1991 N N . LYS A 1 242 ? 2.045 26 39.281 1 94.88 242 LYS A N 1
ATOM 1992 C CA . LYS A 1 242 ? 0.936 25.375 40 1 94.88 242 LYS A CA 1
ATOM 1993 C C . LYS A 1 242 ? -0.207 26.375 40.219 1 94.88 242 LYS A C 1
ATOM 1995 O O . LYS A 1 242 ? -0.95 26.266 41.188 1 94.88 242 LYS A O 1
ATOM 2000 N N . LYS A 1 243 ? -0.208 27.297 39.438 1 97.06 243 LYS A N 1
ATOM 2001 C CA . LYS A 1 243 ? -1.332 28.234 39.469 1 97.06 243 LYS A CA 1
ATOM 2002 C C . LYS A 1 243 ? -2.445 27.781 38.5 1 97.06 243 LYS A C 1
ATOM 2004 O O . LYS A 1 243 ? -2.176 27.312 37.406 1 97.06 243 LYS A O 1
ATOM 2009 N N . ILE A 1 244 ? -3.641 27.984 39 1 96.75 244 ILE A N 1
ATOM 2010 C CA . ILE A 1 244 ? -4.805 27.594 38.219 1 96.75 244 ILE A CA 1
ATOM 2011 C C . ILE A 1 244 ? -5.16 28.703 37.219 1 96.75 244 ILE A C 1
ATOM 2013 O O . ILE A 1 244 ? -5.258 29.859 37.594 1 96.75 244 ILE A O 1
ATOM 2017 N N . GLY A 1 245 ? -5.203 28.359 35.938 1 96.44 245 GLY A N 1
ATOM 2018 C CA . GLY A 1 245 ? -5.691 29.25 34.906 1 96.44 245 GLY A CA 1
ATOM 2019 C C . GLY A 1 245 ? -7.023 28.828 34.312 1 96.44 245 GLY A C 1
ATOM 2020 O O . GLY A 1 245 ? -7.414 27.656 34.438 1 96.44 245 GLY A O 1
ATOM 2021 N N . ARG A 1 246 ? -7.734 29.766 33.812 1 96.88 246 ARG A N 1
ATOM 2022 C CA . ARG A 1 246 ? -9.039 29.531 33.219 1 96.88 246 ARG A CA 1
ATOM 2023 C C . ARG A 1 246 ? -9.219 30.359 31.953 1 96.88 246 ARG A C 1
ATOM 2025 O O . ARG A 1 246 ? -8.969 31.578 31.953 1 96.88 246 ARG A O 1
ATOM 2032 N N . ILE A 1 247 ? -9.578 29.719 30.891 1 97.12 247 ILE A N 1
ATOM 2033 C CA . ILE A 1 247 ? -9.805 30.391 29.609 1 97.12 247 ILE A CA 1
ATOM 2034 C C . ILE A 1 247 ? -11.219 30.094 29.109 1 97.12 247 ILE A C 1
ATOM 2036 O O . ILE A 1 247 ? -11.672 28.953 29.188 1 97.12 247 ILE A O 1
ATOM 2040 N N . GLU A 1 248 ? -11.93 31.062 28.766 1 98.12 248 GLU A N 1
ATOM 2041 C CA . GLU A 1 248 ? -13.234 30.938 28.109 1 98.12 248 GLU A CA 1
ATOM 2042 C C . GLU A 1 248 ? -13.211 31.578 26.734 1 98.12 248 GLU A C 1
ATOM 2044 O O . GLU A 1 248 ? -13.023 32.781 26.609 1 98.12 248 GLU A O 1
ATOM 2049 N N . CYS A 1 249 ? -13.383 30.828 25.719 1 97.94 249 CYS A N 1
ATOM 2050 C CA . CYS A 1 249 ? -13.344 31.312 24.359 1 97.94 249 CYS A CA 1
ATOM 2051 C C . CYS A 1 249 ? -13.93 30.281 23.391 1 97.94 249 CYS A C 1
ATOM 2053 O O . CYS A 1 249 ? -14.367 29.219 23.812 1 97.94 249 CYS A O 1
ATOM 2055 N N . THR A 1 250 ? -14.141 30.641 22.141 1 98.19 250 THR A N 1
ATOM 2056 C CA . THR A 1 250 ? -14.539 29.703 21.109 1 98.19 250 THR A CA 1
ATOM 2057 C C . THR A 1 250 ? -13.32 29.016 20.5 1 98.19 250 THR A C 1
ATOM 2059 O O . THR A 1 250 ? -12.195 29.5 20.641 1 98.19 250 THR A O 1
ATOM 2062 N N . PRO A 1 251 ? -13.508 27.875 19.812 1 98.38 251 PRO A N 1
ATOM 2063 C CA . PRO A 1 251 ? -12.391 27.266 19.094 1 98.38 251 PRO A CA 1
ATOM 2064 C C . PRO A 1 251 ? -11.703 28.219 18.125 1 98.38 251 PRO A C 1
ATOM 2066 O O . PRO A 1 251 ? -10.469 28.219 18.031 1 98.38 251 PRO A O 1
ATOM 2069 N N . LEU A 1 252 ? -12.469 29 17.406 1 98.06 252 LEU A N 1
ATOM 2070 C CA . LEU A 1 252 ? -11.906 29.969 16.469 1 98.06 252 LEU A CA 1
ATOM 2071 C C . LEU A 1 252 ? -11.094 31.016 17.203 1 98.06 252 LEU A C 1
ATOM 2073 O O . LEU A 1 252 ? -10.016 31.406 16.766 1 98.06 252 LEU A O 1
ATOM 2077 N N . GLU A 1 253 ? -11.625 31.469 18.359 1 97.81 253 GLU A N 1
ATOM 2078 C CA . GLU A 1 253 ? -10.898 32.438 19.156 1 97.81 253 GLU A CA 1
ATOM 2079 C C . GLU A 1 253 ? -9.617 31.844 19.734 1 97.81 253 GLU A C 1
ATOM 2081 O O . GLU A 1 253 ? -8.594 32.531 19.828 1 97.81 253 GLU A O 1
ATOM 2086 N N . PHE A 1 254 ? -9.703 30.609 20.172 1 98.19 254 PHE A N 1
ATOM 2087 C CA . PHE A 1 254 ? -8.516 29.953 20.703 1 98.19 254 PHE A CA 1
ATOM 2088 C C . PHE A 1 254 ? -7.402 29.938 19.672 1 98.19 254 PHE A C 1
ATOM 2090 O O . PHE A 1 254 ? -6.242 30.188 19.984 1 98.19 254 PHE A O 1
ATOM 2097 N N . ALA A 1 255 ? -7.746 29.609 18.391 1 97.94 255 ALA A N 1
ATOM 2098 C CA . ALA A 1 255 ? -6.773 29.562 17.297 1 97.94 255 ALA A CA 1
ATOM 2099 C C . ALA A 1 255 ? -6.133 30.938 17.078 1 97.94 255 ALA A C 1
ATOM 2101 O O . ALA A 1 255 ? -4.93 31.031 16.812 1 97.94 255 ALA A O 1
ATOM 2102 N N . ILE A 1 256 ? -6.883 31.984 17.172 1 96.38 256 ILE A N 1
ATOM 2103 C CA . ILE A 1 256 ? -6.41 33.344 16.906 1 96.38 256 ILE A CA 1
ATOM 2104 C C . ILE A 1 256 ? -5.613 33.875 18.109 1 96.38 256 ILE A C 1
ATOM 2106 O O . ILE A 1 256 ? -4.461 34.281 17.953 1 96.38 256 ILE A O 1
ATOM 2110 N N . LYS A 1 257 ? -6.137 33.719 19.297 1 96.25 257 LYS A N 1
ATOM 2111 C CA . LYS A 1 257 ? -5.598 34.375 20.484 1 96.25 257 LYS A CA 1
ATOM 2112 C C . LYS A 1 257 ? -4.406 33.625 21.047 1 96.25 257 LYS A C 1
ATOM 2114 O O . LYS A 1 257 ? -3.436 34.219 21.516 1 96.25 257 LYS A O 1
ATOM 2119 N N . TYR A 1 258 ? -4.5 32.344 21 1 96 258 TYR A N 1
ATOM 2120 C CA . TYR A 1 258 ? -3.502 31.562 21.719 1 96 258 TYR A CA 1
ATOM 2121 C C . TYR A 1 258 ? -2.543 30.875 20.75 1 96 258 TYR A C 1
ATOM 2123 O O . TYR A 1 258 ? -1.357 30.719 21.047 1 96 258 TYR A O 1
ATOM 2131 N N . ALA A 1 259 ? -3.023 30.469 19.625 1 95.69 259 ALA A N 1
ATOM 2132 C CA . ALA A 1 259 ? -2.129 29.875 18.625 1 95.69 259 ALA A CA 1
ATOM 2133 C C . ALA A 1 259 ? -1.59 30.938 17.672 1 95.69 259 ALA A C 1
ATOM 2135 O O . ALA A 1 259 ? -0.766 30.625 16.797 1 95.69 259 ALA A O 1
ATOM 2136 N N . HIS A 1 260 ? -2.08 32.156 17.75 1 94.06 260 HIS A N 1
ATOM 2137 C CA . HIS A 1 260 ? -1.599 33.312 17 1 94.06 260 HIS A CA 1
ATOM 2138 C C . HIS A 1 260 ? -1.736 33.094 15.5 1 94.06 260 HIS A C 1
ATOM 2140 O O . HIS A 1 260 ? -0.841 33.469 14.734 1 94.06 260 HIS A O 1
ATOM 2146 N N . LEU A 1 261 ? -2.758 32.344 15.117 1 94.81 261 LEU A N 1
ATOM 2147 C CA . LEU A 1 261 ? -3.072 32.219 13.695 1 94.81 261 LEU A CA 1
ATOM 2148 C C . LEU A 1 261 ? -4.059 33.281 13.258 1 94.81 261 LEU A C 1
ATOM 2150 O O . LEU A 1 261 ? -5.219 33.281 13.672 1 94.81 261 LEU A O 1
ATOM 2154 N N . ASP A 1 262 ? -3.621 34.219 12.508 1 91.19 262 ASP A N 1
ATOM 2155 C CA . ASP A 1 262 ? -4.531 35.25 11.984 1 91.19 262 ASP A CA 1
ATOM 2156 C C . ASP A 1 262 ? -5.414 34.656 10.875 1 91.19 262 ASP A C 1
ATOM 2158 O O . ASP A 1 262 ? -5.098 34.781 9.688 1 91.19 262 ASP A O 1
ATOM 2162 N N . LEU A 1 263 ? -6.543 34.188 11.195 1 89.56 263 LEU A N 1
ATOM 2163 C CA . LEU A 1 263 ? -7.41 33.438 10.289 1 89.56 263 LEU A CA 1
ATOM 2164 C C . LEU A 1 263 ? -8.18 34.375 9.375 1 89.56 263 LEU A C 1
ATOM 2166 O O . LEU A 1 263 ? -8.82 33.938 8.414 1 89.56 263 LEU A O 1
ATOM 2170 N N . SER A 1 264 ? -8.164 35.656 9.602 1 85.88 264 SER A N 1
ATOM 2171 C CA . SER A 1 264 ? -8.945 36.656 8.867 1 85.88 264 SER A CA 1
ATOM 2172 C C . SER A 1 264 ? -8.227 37.094 7.602 1 85.88 264 SER A C 1
ATOM 2174 O O . SER A 1 264 ? -8.844 37.656 6.695 1 85.88 264 SER A O 1
ATOM 2176 N N . ASP A 1 265 ? -6.969 36.875 7.625 1 86.12 265 ASP A N 1
ATOM 2177 C CA . ASP A 1 265 ? -6.133 37.312 6.516 1 86.12 265 ASP A CA 1
ATOM 2178 C C . ASP A 1 265 ? -5.23 36.188 6.016 1 86.12 265 ASP A C 1
ATOM 2180 O O . ASP A 1 265 ? -4.219 35.875 6.645 1 86.12 265 ASP A O 1
ATOM 2184 N N . ASN A 1 266 ? -5.539 35.719 4.871 1 82.06 266 ASN A N 1
ATOM 2185 C CA . ASN A 1 266 ? -4.777 34.625 4.297 1 82.06 266 ASN A CA 1
ATOM 2186 C C . ASN A 1 266 ? -3.316 35 4.078 1 82.06 266 ASN A C 1
ATOM 2188 O O . ASN A 1 266 ? -2.438 34.156 4.074 1 82.06 266 ASN A O 1
ATOM 2192 N N . LYS A 1 267 ? -3.113 36.25 3.961 1 81.88 267 LYS A N 1
ATOM 2193 C CA . LYS A 1 267 ? -1.763 36.719 3.686 1 81.88 267 LYS A CA 1
ATOM 2194 C C . LYS A 1 267 ? -0.899 36.688 4.941 1 81.88 267 LYS A C 1
ATOM 2196 O O . LYS A 1 267 ? 0.325 36.812 4.863 1 81.88 267 LYS A O 1
ATOM 2201 N N . LYS A 1 268 ? -1.52 36.406 6.016 1 87.38 268 LYS A N 1
ATOM 2202 C CA . LYS A 1 268 ? -0.799 36.406 7.285 1 87.38 268 LYS A CA 1
ATOM 2203 C C . LYS A 1 268 ? -0.606 34.969 7.785 1 87.38 268 LYS A C 1
ATOM 2205 O O . LYS A 1 268 ? 0.03 34.75 8.82 1 87.38 268 LYS A O 1
ATOM 2210 N N . LEU A 1 269 ? -1.143 34.062 7.102 1 91.69 269 LEU A N 1
ATOM 2211 C CA . LEU A 1 269 ? -0.993 32.688 7.48 1 91.69 269 LEU A CA 1
ATOM 2212 C C . LEU A 1 269 ? 0.323 32.094 6.957 1 91.69 269 LEU A C 1
ATOM 2214 O O . LEU A 1 269 ? 0.895 32.625 6 1 91.69 269 LEU A O 1
ATOM 2218 N N . PRO A 1 270 ? 0.824 31.062 7.625 1 95.81 270 PRO A N 1
ATOM 2219 C CA . PRO A 1 270 ? 2.047 30.422 7.133 1 95.81 270 PRO A CA 1
ATOM 2220 C C . PRO A 1 270 ? 1.9 29.891 5.711 1 95.81 270 PRO A C 1
ATOM 2222 O O . PRO A 1 270 ? 0.798 29.516 5.297 1 95.81 270 PRO A O 1
ATOM 2225 N N . VAL A 1 271 ? 3.027 29.891 5.078 1 96.88 271 VAL A N 1
ATOM 2226 C CA . VAL A 1 271 ? 3.027 29.438 3.691 1 96.88 271 VAL A CA 1
ATOM 2227 C C . VAL A 1 271 ? 3.984 28.266 3.531 1 96.88 271 VAL A C 1
ATOM 2229 O O . VAL A 1 271 ? 4.938 28.125 4.301 1 96.88 271 VAL A O 1
ATOM 2232 N N . SER A 1 272 ? 3.697 27.469 2.533 1 97.5 272 SER A N 1
ATOM 2233 C CA . SER A 1 272 ? 4.512 26.297 2.252 1 97.5 272 SER A CA 1
ATOM 2234 C C . SER A 1 272 ? 5.52 26.578 1.142 1 97.5 272 SER A C 1
ATOM 2236 O O . SER A 1 272 ? 5.164 27.109 0.094 1 97.5 272 SER A O 1
ATOM 2238 N N . LEU A 1 273 ? 6.73 26.266 1.437 1 98.56 273 LEU A N 1
ATOM 2239 C CA . LEU A 1 273 ? 7.797 26.25 0.441 1 98.56 273 LEU A CA 1
ATOM 2240 C C . LEU A 1 273 ? 8.219 24.828 0.127 1 98.56 273 LEU A C 1
ATOM 2242 O O . LEU A 1 273 ? 8.266 23.969 1.02 1 98.56 273 LEU A O 1
ATOM 2246 N N . ILE A 1 274 ? 8.508 24.578 -1.152 1 98.44 274 ILE A N 1
ATOM 2247 C CA . ILE A 1 274 ? 8.984 23.25 -1.514 1 98.44 274 ILE A CA 1
ATOM 2248 C C . ILE A 1 274 ? 10.289 23.359 -2.307 1 98.44 274 ILE A C 1
ATOM 2250 O O . ILE A 1 274 ? 10.648 24.453 -2.76 1 98.44 274 ILE A O 1
ATOM 2254 N N . ASN A 1 275 ? 11.031 22.328 -2.352 1 98.56 275 ASN A N 1
ATOM 2255 C CA . ASN A 1 275 ? 12.148 22.156 -3.273 1 98.56 275 ASN A CA 1
ATOM 2256 C C . ASN A 1 275 ? 11.859 21.062 -4.309 1 98.56 275 ASN A C 1
ATOM 2258 O O . ASN A 1 275 ? 11.945 19.875 -4.012 1 98.56 275 ASN A O 1
ATOM 2262 N N . ASP A 1 276 ? 11.438 21.469 -5.441 1 98.06 276 ASP A N 1
ATOM 2263 C CA . ASP A 1 276 ? 11.18 20.609 -6.594 1 98.06 276 ASP A CA 1
ATOM 2264 C C . ASP A 1 276 ? 12.086 20.969 -7.766 1 98.06 276 ASP A C 1
ATOM 2266 O O . ASP A 1 276 ? 11.734 21.812 -8.594 1 98.06 276 ASP A O 1
ATOM 2270 N N . PRO A 1 277 ? 13.18 20.312 -7.836 1 98.12 277 PRO A N 1
ATOM 2271 C CA . PRO A 1 277 ? 14.18 20.672 -8.844 1 98.12 277 PRO A CA 1
ATOM 2272 C C . PRO A 1 277 ? 13.703 20.406 -10.273 1 98.12 277 PRO A C 1
ATOM 2274 O O . PRO A 1 277 ? 14.398 20.734 -11.234 1 98.12 277 PRO A O 1
ATOM 2277 N N . ARG A 1 278 ? 12.539 20 -10.547 1 97.5 278 ARG A N 1
ATOM 2278 C CA . ARG A 1 278 ? 11.992 19.781 -11.883 1 97.5 278 ARG A CA 1
ATOM 2279 C C . ARG A 1 278 ? 11.492 21.094 -12.484 1 97.5 278 ARG A C 1
ATOM 2281 O O . ARG A 1 278 ? 11.32 21.203 -13.703 1 97.5 278 ARG A O 1
ATOM 2288 N N . HIS A 1 279 ? 11.242 21.984 -11.633 1 97.88 279 HIS A N 1
ATOM 2289 C CA . HIS A 1 279 ? 10.625 23.234 -12.055 1 97.88 279 HIS A CA 1
ATOM 2290 C C . HIS A 1 279 ? 11.461 24.438 -11.625 1 97.88 279 HIS A C 1
ATOM 2292 O O . HIS A 1 279 ? 12.297 24.328 -10.719 1 97.88 279 HIS A O 1
ATOM 2298 N N . GLU A 1 280 ? 11.18 25.562 -12.234 1 96.94 280 GLU A N 1
ATOM 2299 C CA . GLU A 1 280 ? 11.922 26.781 -11.961 1 96.94 280 GLU A CA 1
ATOM 2300 C C . GLU A 1 280 ? 11.703 27.25 -10.531 1 96.94 280 GLU A C 1
ATOM 2302 O O . GLU A 1 280 ? 10.578 27.219 -10.023 1 96.94 280 GLU A O 1
ATOM 2307 N N . TYR A 1 281 ? 12.828 27.656 -9.891 1 97.19 281 TYR A N 1
ATOM 2308 C CA . TYR A 1 281 ? 12.734 28.234 -8.555 1 97.19 281 TYR A CA 1
ATOM 2309 C C . TYR A 1 281 ? 12.148 29.641 -8.617 1 97.19 281 TYR A C 1
ATOM 2311 O O . TYR A 1 281 ? 12.367 30.375 -9.586 1 97.19 281 TYR A O 1
ATOM 2319 N N . GLY A 1 282 ? 11.383 29.984 -7.617 1 95.94 282 GLY A N 1
ATOM 2320 C CA . GLY A 1 282 ? 10.734 31.281 -7.566 1 95.94 282 GLY A CA 1
ATOM 2321 C C . GLY A 1 282 ? 9.328 31.266 -8.125 1 95.94 282 GLY A C 1
ATOM 2322 O O . GLY A 1 282 ? 8.648 32.312 -8.133 1 95.94 282 GLY A O 1
ATOM 2323 N N . LYS A 1 283 ? 8.875 30.156 -8.547 1 96.94 283 LYS A N 1
ATOM 2324 C CA . LYS A 1 283 ? 7.527 30.016 -9.094 1 96.94 283 LYS A CA 1
ATOM 2325 C C . LYS A 1 283 ? 6.598 29.328 -8.094 1 96.94 283 LYS A C 1
ATOM 2327 O O . LYS A 1 283 ? 7.039 28.5 -7.301 1 96.94 283 LYS A O 1
ATOM 2332 N N . LEU A 1 284 ? 5.328 29.719 -8.195 1 97.62 284 LEU A N 1
ATOM 2333 C CA . LEU A 1 284 ? 4.301 29.031 -7.422 1 97.62 284 LEU A CA 1
ATOM 2334 C C . LEU A 1 284 ? 3.906 27.719 -8.094 1 97.62 284 LEU A C 1
ATOM 2336 O O . LEU A 1 284 ? 3.902 27.625 -9.328 1 97.62 284 LEU A O 1
ATOM 2340 N N . ILE A 1 285 ? 3.633 26.719 -7.297 1 98.12 285 ILE A N 1
ATOM 2341 C CA . ILE A 1 285 ? 3.148 25.422 -7.762 1 98.12 285 ILE A CA 1
ATOM 2342 C C . ILE A 1 285 ? 1.838 25.078 -7.059 1 98.12 285 ILE A C 1
ATOM 2344 O O . ILE A 1 285 ? 1.748 25.156 -5.832 1 98.12 285 ILE A O 1
ATOM 2348 N N . LYS A 1 286 ? 0.854 24.797 -7.793 1 97.81 286 LYS A N 1
ATOM 2349 C CA . LYS A 1 286 ? -0.456 24.375 -7.297 1 97.81 286 LYS A CA 1
ATOM 2350 C C . LYS A 1 286 ? -0.744 22.922 -7.652 1 97.81 286 LYS A C 1
ATOM 2352 O O . LYS A 1 286 ? -0.402 22.469 -8.742 1 97.81 286 LYS A O 1
ATOM 2357 N N . ILE A 1 287 ? -1.322 22.188 -6.793 1 97.81 287 ILE A N 1
ATOM 2358 C CA . ILE A 1 287 ? -1.761 20.828 -7.094 1 97.81 287 ILE A CA 1
ATOM 2359 C C . ILE A 1 287 ? -3.256 20.828 -7.406 1 97.81 287 ILE A C 1
ATOM 2361 O O . ILE A 1 287 ? -4.074 21.203 -6.562 1 97.81 287 ILE A O 1
ATOM 2365 N N . ASP A 1 288 ? -3.57 20.375 -8.516 1 97.31 288 ASP A N 1
ATOM 2366 C CA . ASP A 1 288 ? -4.957 20.375 -8.977 1 97.31 288 ASP A CA 1
ATOM 2367 C C . ASP A 1 288 ? -5.816 19.422 -8.156 1 97.31 288 ASP A C 1
ATOM 2369 O O . ASP A 1 288 ? -5.418 18.281 -7.91 1 97.31 288 ASP A O 1
ATOM 2373 N N . ARG A 1 289 ? -6.973 19.969 -7.633 1 96.44 289 ARG A N 1
ATOM 2374 C CA . ARG A 1 289 ? -8.047 19.203 -7.008 1 96.44 289 ARG A CA 1
ATOM 2375 C C . ARG A 1 289 ? -7.609 18.641 -5.66 1 96.44 289 ARG A C 1
ATOM 2377 O O . ARG A 1 289 ? -8.32 17.844 -5.055 1 96.44 289 ARG A O 1
ATOM 2384 N N . LEU A 1 290 ? -6.41 18.953 -5.246 1 96.88 290 LEU A N 1
ATOM 2385 C CA . LEU A 1 290 ? -5.996 18.531 -3.914 1 96.88 290 LEU A CA 1
ATOM 2386 C C . LEU A 1 290 ? -6.566 19.453 -2.844 1 96.88 290 LEU A C 1
ATOM 2388 O O . LEU A 1 290 ? -6.305 20.656 -2.854 1 96.88 290 LEU A O 1
ATOM 2392 N N . GLY A 1 291 ? -7.418 18.891 -1.978 1 96.19 291 GLY A N 1
ATOM 2393 C CA . GLY A 1 291 ? -8.039 19.672 -0.917 1 96.19 291 GLY A CA 1
ATOM 2394 C C . GLY A 1 291 ? -8.906 18.844 0.003 1 96.19 291 GLY A C 1
ATOM 2395 O O . GLY A 1 291 ? -9.047 17.625 -0.191 1 96.19 291 GLY A O 1
ATOM 2396 N N . ASN A 1 292 ? -9.5 19.484 1.032 1 96.94 292 ASN A N 1
ATOM 2397 C CA . ASN A 1 292 ? -10.336 18.766 1.98 1 96.94 292 ASN A CA 1
ATOM 2398 C C . ASN A 1 292 ? -11.594 19.562 2.338 1 96.94 292 ASN A C 1
ATOM 2400 O O . ASN A 1 292 ? -12.586 18.984 2.791 1 96.94 292 ASN A O 1
ATOM 2404 N N . VAL A 1 293 ? -11.57 20.859 2.223 1 97.69 293 VAL A N 1
ATOM 2405 C CA . VAL A 1 293 ? -12.727 21.688 2.551 1 97.69 293 VAL A CA 1
ATOM 2406 C C . VAL A 1 293 ? -13.211 22.406 1.297 1 97.69 293 VAL A C 1
ATOM 2408 O O . VAL A 1 293 ? -12.445 23.125 0.645 1 97.69 293 VAL A O 1
ATOM 2411 N N . ILE A 1 294 ? -14.484 22.219 0.932 1 97.12 294 ILE A N 1
ATOM 2412 C CA . ILE A 1 294 ? -15.055 22.906 -0.221 1 97.12 294 ILE A CA 1
ATOM 2413 C C . ILE A 1 294 ? -15.008 24.422 0.013 1 97.12 294 ILE A C 1
ATOM 2415 O O . ILE A 1 294 ? -15.43 24.906 1.067 1 97.12 294 ILE A O 1
ATOM 2419 N N . GLY A 1 295 ? -14.508 25.109 -0.94 1 94.88 295 GLY A N 1
ATOM 2420 C CA . GLY A 1 295 ? -14.375 26.547 -0.807 1 94.88 295 GLY A CA 1
ATOM 2421 C C . GLY A 1 295 ? -13.117 26.969 -0.07 1 94.88 295 GLY A C 1
ATOM 2422 O O . GLY A 1 295 ? -12.828 28.156 0.044 1 94.88 295 GLY A O 1
ATOM 2423 N N . GLY A 1 296 ? -12.336 26 0.51 1 94.88 296 GLY A N 1
ATOM 2424 C CA . GLY A 1 296 ? -11.07 26.297 1.162 1 94.88 296 GLY A CA 1
ATOM 2425 C C . GLY A 1 296 ? -9.977 26.703 0.191 1 94.88 296 GLY A C 1
ATOM 2426 O O . GLY A 1 296 ? -10.18 26.656 -1.025 1 94.88 296 GLY A O 1
ATOM 2427 N N . ASP A 1 297 ? -8.891 27.109 0.743 1 93.94 297 ASP A N 1
ATOM 2428 C CA . ASP A 1 297 ? -7.762 27.547 -0.072 1 93.94 297 ASP A CA 1
ATOM 2429 C C . ASP A 1 297 ? -7.098 26.375 -0.78 1 93.94 297 ASP A C 1
ATOM 2431 O O . ASP A 1 297 ? -7.066 25.266 -0.249 1 93.94 297 ASP A O 1
ATOM 2435 N N . ASP A 1 298 ? -6.555 26.672 -1.964 1 94.44 298 ASP A N 1
ATOM 2436 C CA . ASP A 1 298 ? -5.824 25.672 -2.746 1 94.44 298 ASP A CA 1
ATOM 2437 C C . ASP A 1 298 ? -4.516 25.297 -2.059 1 94.44 298 ASP A C 1
ATOM 2439 O O . ASP A 1 298 ? -4.008 26.031 -1.22 1 94.44 298 ASP A O 1
ATOM 2443 N N . VAL A 1 299 ? -4.059 24.094 -2.4 1 96.38 299 VAL A N 1
ATOM 2444 C CA . VAL A 1 299 ? -2.711 23.703 -2.006 1 96.38 299 VAL A CA 1
ATOM 2445 C C . VAL A 1 299 ? -1.692 24.328 -2.957 1 96.38 299 VAL A C 1
ATOM 2447 O O . VAL A 1 299 ? -1.568 23.906 -4.109 1 96.38 299 VAL A O 1
ATOM 2450 N N . ILE A 1 300 ? -0.979 25.297 -2.455 1 95.75 300 ILE A N 1
ATOM 2451 C CA . ILE A 1 300 ? -0.017 26.062 -3.244 1 95.75 300 ILE A CA 1
ATOM 2452 C C . ILE A 1 300 ? 1.321 26.125 -2.512 1 95.75 300 ILE A C 1
ATOM 2454 O O . ILE A 1 300 ? 1.36 26.281 -1.289 1 95.75 300 ILE A O 1
ATOM 2458 N N . TYR A 1 301 ? 2.371 25.953 -3.258 1 96.88 301 TYR A N 1
ATOM 2459 C CA . TYR A 1 301 ? 3.738 26.031 -2.756 1 96.88 301 TYR A CA 1
ATOM 2460 C C . TYR A 1 301 ? 4.539 27.078 -3.512 1 96.88 301 TYR A C 1
ATOM 2462 O O . TYR A 1 301 ? 4.25 27.375 -4.672 1 96.88 301 TYR A O 1
ATOM 2470 N N . LEU A 1 302 ? 5.461 27.688 -2.865 1 97.94 302 LEU A N 1
ATOM 2471 C CA . LEU A 1 302 ? 6.527 28.391 -3.564 1 97.94 302 LEU A CA 1
ATOM 2472 C C . LEU A 1 302 ? 7.758 27.5 -3.717 1 97.94 302 LEU A C 1
ATOM 2474 O O . LEU A 1 302 ? 8.281 26.984 -2.729 1 97.94 302 LEU A O 1
ATOM 2478 N N . ASN A 1 303 ? 8.203 27.312 -4.961 1 98.44 303 ASN A N 1
ATOM 2479 C CA . ASN A 1 303 ? 9.359 26.469 -5.234 1 98.44 303 ASN A CA 1
ATOM 2480 C C . ASN A 1 303 ? 10.672 27.234 -5.047 1 98.44 303 ASN A C 1
ATOM 2482 O O . ASN A 1 303 ? 10.891 28.266 -5.688 1 98.44 303 ASN A O 1
ATOM 2486 N N . VAL A 1 304 ? 11.516 26.781 -4.156 1 98.62 304 VAL A N 1
ATOM 2487 C CA . VAL A 1 304 ? 12.773 27.469 -3.885 1 98.62 304 VAL A CA 1
ATOM 2488 C C . VAL A 1 304 ? 13.906 26.453 -3.805 1 98.62 304 VAL A C 1
ATOM 2490 O O . VAL A 1 304 ? 13.664 25.234 -3.812 1 98.62 304 VAL A O 1
ATOM 2493 N N . ASP A 1 305 ? 15.156 26.922 -3.816 1 98.19 305 ASP A N 1
ATOM 2494 C CA . ASP A 1 305 ? 16.297 26.031 -3.74 1 98.19 305 ASP A CA 1
ATOM 2495 C C . ASP A 1 305 ? 16.547 25.578 -2.303 1 98.19 305 ASP A C 1
ATOM 2497 O O . ASP A 1 305 ? 15.992 26.141 -1.363 1 98.19 305 ASP A O 1
ATOM 2501 N N . ASN A 1 306 ? 17.453 24.656 -2.092 1 98.06 306 ASN A N 1
ATOM 2502 C CA . ASN A 1 306 ? 17.719 24.062 -0.786 1 98.06 306 ASN A CA 1
ATOM 2503 C C . ASN A 1 306 ? 18.375 25.062 0.16 1 98.06 306 ASN A C 1
ATOM 2505 O O . ASN A 1 306 ? 18.141 25.031 1.369 1 98.06 306 ASN A O 1
ATOM 2509 N N . ASP A 1 307 ? 19.25 25.844 -0.382 1 97.75 307 ASP A N 1
ATOM 2510 C CA . ASP A 1 307 ? 19.906 26.844 0.445 1 97.75 307 ASP A CA 1
ATOM 2511 C C . ASP A 1 307 ? 18.891 27.766 1.114 1 97.75 307 ASP A C 1
ATOM 2513 O O . ASP A 1 307 ? 19 28.062 2.307 1 97.75 307 ASP A O 1
ATOM 2517 N N . THR A 1 308 ? 17.969 28.188 0.302 1 98.06 308 THR A N 1
ATOM 2518 C CA . THR A 1 308 ? 16.906 29.047 0.819 1 98.06 308 THR A CA 1
ATOM 2519 C C . THR A 1 308 ? 16.125 28.344 1.92 1 98.06 308 THR A C 1
ATOM 2521 O O . THR A 1 308 ? 15.859 28.922 2.975 1 98.06 308 THR A O 1
ATOM 2524 N N . LEU A 1 309 ? 15.766 27.094 1.731 1 98.56 309 LEU A N 1
ATOM 2525 C CA . LEU A 1 309 ? 15.031 26.344 2.738 1 98.56 309 LEU A CA 1
ATOM 2526 C C . LEU A 1 309 ? 15.82 26.266 4.039 1 98.56 309 LEU A C 1
ATOM 2528 O O . LEU A 1 309 ? 15.281 26.547 5.113 1 98.56 309 LEU A O 1
ATOM 2532 N N . SER A 1 310 ? 17.078 25.922 3.91 1 98.56 310 SER A N 1
ATOM 2533 C CA . SER A 1 310 ? 17.938 25.719 5.082 1 98.56 310 SER A CA 1
ATOM 2534 C C . SER A 1 310 ? 18.109 27.031 5.859 1 98.56 310 SER A C 1
ATOM 2536 O O . SER A 1 310 ? 18.047 27.031 7.09 1 98.56 310 SER A O 1
ATOM 2538 N N . LYS A 1 311 ? 18.344 28.078 5.145 1 97.94 311 LYS A N 1
ATOM 2539 C CA . LYS A 1 311 ? 18.547 29.375 5.781 1 97.94 311 LYS A CA 1
ATOM 2540 C C . LYS A 1 311 ? 17.281 29.828 6.512 1 97.94 311 LYS A C 1
ATOM 2542 O O . LYS A 1 311 ? 17.359 30.438 7.582 1 97.94 311 LYS A O 1
ATOM 2547 N N . LEU A 1 312 ? 16.188 29.562 5.898 1 98.25 312 LEU A N 1
ATOM 2548 C CA . LEU A 1 312 ? 14.922 29.938 6.523 1 98.25 312 LEU A CA 1
ATOM 2549 C C . LEU A 1 312 ? 14.68 29.125 7.789 1 98.25 312 LEU A C 1
ATOM 2551 O O . LEU A 1 312 ? 14.109 29.625 8.766 1 98.25 312 LEU A O 1
ATOM 2555 N N . VAL A 1 313 ? 15.078 27.828 7.773 1 98.62 313 VAL A N 1
ATOM 2556 C CA . VAL A 1 313 ? 14.977 27.016 8.977 1 98.62 313 VAL A CA 1
ATOM 2557 C C . VAL A 1 313 ? 15.805 27.641 10.102 1 98.62 313 VAL A C 1
ATOM 2559 O O . VAL A 1 313 ? 15.32 27.797 11.219 1 98.62 313 VAL A O 1
ATOM 2562 N N . VAL A 1 314 ? 17.047 27.984 9.805 1 98.19 314 VAL A N 1
ATOM 2563 C CA . VAL A 1 314 ? 17.938 28.578 10.789 1 98.19 314 VAL A CA 1
ATOM 2564 C C . VAL A 1 314 ? 17.328 29.875 11.328 1 98.19 314 VAL A C 1
ATOM 2566 O O . VAL A 1 314 ? 17.281 30.094 12.539 1 98.19 314 VAL A O 1
ATOM 2569 N N . LYS A 1 315 ? 16.875 30.672 10.398 1 97.44 315 LYS A N 1
ATOM 2570 C CA . LYS A 1 315 ? 16.312 31.969 10.781 1 97.44 315 LYS A CA 1
ATOM 2571 C C . LYS A 1 315 ? 15.125 31.781 11.727 1 97.44 315 LYS A C 1
ATOM 2573 O O . LYS A 1 315 ? 15.016 32.5 12.734 1 97.44 315 LYS A O 1
ATOM 2578 N N . ARG A 1 316 ? 14.273 30.891 11.445 1 97.56 316 ARG A N 1
ATOM 2579 C CA . ARG A 1 316 ? 13.094 30.656 12.273 1 97.56 316 ARG A CA 1
ATOM 2580 C C . ARG A 1 316 ? 13.492 30.156 13.664 1 97.56 316 ARG A C 1
ATOM 2582 O O . ARG A 1 316 ? 12.961 30.625 14.672 1 97.56 316 ARG A O 1
ATOM 2589 N N . LEU A 1 317 ? 14.406 29.219 13.648 1 98 317 LEU A N 1
ATOM 2590 C CA . LEU A 1 317 ? 14.867 28.703 14.93 1 98 317 LEU A CA 1
ATOM 2591 C C . LEU A 1 317 ? 15.516 29.797 15.766 1 98 317 LEU A C 1
ATOM 2593 O O . LEU A 1 317 ? 15.336 29.844 16.984 1 98 317 LEU A O 1
ATOM 2597 N N . GLN A 1 318 ? 16.25 30.625 15.109 1 96.5 318 GLN A N 1
ATOM 2598 C CA . GLN A 1 318 ? 16.859 31.766 15.797 1 96.5 318 GLN A CA 1
ATOM 2599 C C . GLN A 1 318 ? 15.805 32.688 16.375 1 96.5 318 GLN A C 1
ATOM 2601 O O . GLN A 1 318 ? 16.047 33.375 17.359 1 96.5 318 GLN A O 1
ATOM 2606 N N . ASN A 1 319 ? 14.711 32.719 15.75 1 96.44 319 ASN A N 1
ATOM 2607 C CA . ASN A 1 319 ? 13.602 33.531 16.203 1 96.44 319 ASN A CA 1
ATOM 2608 C C . ASN A 1 319 ? 12.648 32.75 17.094 1 96.44 319 ASN A C 1
ATOM 2610 O O . ASN A 1 319 ? 11.484 33.156 17.266 1 96.44 319 ASN A O 1
ATOM 2614 N N . ASP A 1 320 ? 13.094 31.656 17.531 1 96.62 320 ASP A N 1
ATOM 2615 C CA . ASP A 1 320 ? 12.406 30.828 18.516 1 96.62 320 ASP A CA 1
ATOM 2616 C C . ASP A 1 320 ? 11.125 30.234 17.953 1 96.62 320 ASP A C 1
ATOM 2618 O O . ASP A 1 320 ? 10.117 30.125 18.656 1 96.62 320 ASP A O 1
ATOM 2622 N N . LYS A 1 321 ? 11.141 29.922 16.688 1 96.81 321 LYS A N 1
ATOM 2623 C CA . LYS A 1 321 ? 10.008 29.281 16.016 1 96.81 321 LYS A CA 1
ATOM 2624 C C . LYS A 1 321 ? 10.414 27.953 15.406 1 96.81 321 LYS A C 1
ATOM 2626 O O . LYS A 1 321 ? 11.406 27.859 14.68 1 96.81 321 LYS A O 1
ATOM 2631 N N . ALA A 1 322 ? 9.625 26.922 15.742 1 98.06 322 ALA A N 1
ATOM 2632 C CA . ALA A 1 322 ? 9.883 25.609 15.148 1 98.06 322 ALA A CA 1
ATOM 2633 C C . ALA A 1 322 ? 9.477 25.578 13.68 1 98.06 322 ALA A C 1
ATOM 2635 O O . ALA A 1 322 ? 8.859 26.516 13.18 1 98.06 322 ALA A O 1
ATOM 2636 N N . VAL A 1 323 ? 9.867 24.484 13.016 1 98.69 323 VAL A N 1
ATOM 2637 C CA . VAL A 1 323 ? 9.641 24.453 11.578 1 98.69 323 VAL A CA 1
ATOM 2638 C C . VAL A 1 323 ? 8.961 23.141 11.195 1 98.69 323 VAL A C 1
ATOM 2640 O O . VAL A 1 323 ? 9.547 22.062 11.344 1 98.69 323 VAL A O 1
ATOM 2643 N N . PHE A 1 324 ? 7.668 23.219 10.711 1 98.56 324 PHE A N 1
ATOM 2644 C CA . PHE A 1 324 ? 7 22.109 10.047 1 98.56 324 PHE A CA 1
ATOM 2645 C C . PHE A 1 324 ? 7.707 21.75 8.75 1 98.56 324 PHE A C 1
ATOM 2647 O O . PHE A 1 324 ? 8.031 22.625 7.949 1 98.56 324 PHE A O 1
ATOM 2654 N N . PHE A 1 325 ? 7.961 20.438 8.516 1 98.5 325 PHE A N 1
ATOM 2655 C CA . PHE A 1 325 ? 8.57 20.078 7.246 1 98.5 325 PHE A CA 1
ATOM 2656 C C . PHE A 1 325 ? 8.094 18.703 6.789 1 98.5 325 PHE A C 1
ATOM 2658 O O . PHE A 1 325 ? 7.617 17.906 7.598 1 98.5 325 PHE A O 1
ATOM 2665 N N . GLY A 1 326 ? 8.086 18.484 5.496 1 97.69 326 GLY A N 1
ATOM 2666 C CA . GLY A 1 326 ? 7.734 17.219 4.859 1 97.69 326 GLY A CA 1
ATOM 2667 C C . GLY A 1 326 ? 8.914 16.547 4.191 1 97.69 326 GLY A C 1
ATOM 2668 O O . GLY A 1 326 ? 9.727 17.203 3.531 1 97.69 326 GLY A O 1
ATOM 2669 N N . SER A 1 327 ? 9.039 15.266 4.371 1 97.44 327 SER A N 1
ATOM 2670 C CA . SER A 1 327 ? 10.148 14.508 3.801 1 97.44 327 SER A CA 1
ATOM 2671 C C . SER A 1 327 ? 9.695 13.133 3.316 1 97.44 327 SER A C 1
ATOM 2673 O O . SER A 1 327 ? 8.555 12.734 3.551 1 97.44 327 SER A O 1
ATOM 2675 N N . ASP A 1 328 ? 10.57 12.469 2.504 1 96.81 328 ASP A N 1
ATOM 2676 C CA . ASP A 1 328 ? 10.352 11.07 2.148 1 96.81 328 ASP A CA 1
ATOM 2677 C C . ASP A 1 328 ? 10.898 10.141 3.23 1 96.81 328 ASP A C 1
ATOM 2679 O O . ASP A 1 328 ? 12.016 9.633 3.115 1 96.81 328 ASP A O 1
ATOM 2683 N N . THR A 1 329 ? 10.156 9.906 4.254 1 92.94 329 THR A N 1
ATOM 2684 C CA . THR A 1 329 ? 10.453 9.062 5.398 1 92.94 329 THR A CA 1
ATOM 2685 C C . THR A 1 329 ? 9.734 7.719 5.281 1 92.94 329 THR A C 1
ATOM 2687 O O . THR A 1 329 ? 8.602 7.656 4.812 1 92.94 329 THR A O 1
ATOM 2690 N N . PRO A 1 330 ? 10.453 6.512 5.535 1 93.31 330 PRO A N 1
ATOM 2691 C CA . PRO A 1 330 ? 11.648 6.457 6.371 1 93.31 330 PRO A CA 1
ATOM 2692 C C . PRO A 1 330 ? 12.914 6.133 5.574 1 93.31 330 PRO A C 1
ATOM 2694 O O . PRO A 1 330 ? 13.805 5.438 6.07 1 93.31 330 PRO A O 1
ATOM 2697 N N . LYS A 1 331 ? 13.039 6.617 4.336 1 94.31 331 LYS A N 1
ATOM 2698 C CA . LYS A 1 331 ? 14.25 6.363 3.568 1 94.31 331 LYS A CA 1
ATOM 2699 C C . LYS A 1 331 ? 15.492 6.828 4.332 1 94.31 331 LYS A C 1
ATOM 2701 O O . LYS A 1 331 ? 15.508 7.926 4.891 1 94.31 331 LYS A O 1
ATOM 2706 N N . PHE A 1 332 ? 16.516 5.934 4.438 1 96.19 332 PHE A N 1
ATOM 2707 C CA . PHE A 1 332 ? 17.797 6.219 5.059 1 96.19 332 PHE A CA 1
ATOM 2708 C C . PHE A 1 332 ? 17.625 6.695 6.492 1 96.19 332 PHE A C 1
ATOM 2710 O O . PHE A 1 332 ? 18.266 7.648 6.926 1 96.19 332 PHE A O 1
ATOM 2717 N N . MET A 1 333 ? 16.656 6.121 7.152 1 96.31 333 MET A N 1
ATOM 2718 C CA . MET A 1 333 ? 16.344 6.449 8.539 1 96.31 333 MET A CA 1
ATOM 2719 C C . MET A 1 333 ? 16.5 5.223 9.438 1 96.31 333 MET A C 1
ATOM 2721 O O . MET A 1 333 ? 15.938 4.164 9.133 1 96.31 333 MET A O 1
ATOM 2725 N N . ASP A 1 334 ? 17.281 5.309 10.461 1 96.19 334 ASP A N 1
ATOM 2726 C CA . ASP A 1 334 ? 17.297 4.297 11.516 1 96.19 334 ASP A CA 1
ATOM 2727 C C . ASP A 1 334 ? 16.297 4.637 12.625 1 96.19 334 ASP A C 1
ATOM 2729 O O . ASP A 1 334 ? 16.562 5.52 13.445 1 96.19 334 ASP A O 1
ATOM 2733 N N . LYS A 1 335 ? 15.289 3.951 12.688 1 94.06 335 LYS A N 1
ATOM 2734 C CA . LYS A 1 335 ? 14.188 4.254 13.594 1 94.06 335 LYS A CA 1
ATOM 2735 C C . LYS A 1 335 ? 14.586 4.012 15.047 1 94.06 335 LYS A C 1
ATOM 2737 O O . LYS A 1 335 ? 14.133 4.727 15.945 1 94.06 335 LYS A O 1
ATOM 2742 N N . SER A 1 336 ? 15.359 2.98 15.289 1 93.25 336 SER A N 1
ATOM 2743 C CA . SER A 1 336 ? 15.727 2.598 16.656 1 93.25 336 SER A CA 1
ATOM 2744 C C . SER A 1 336 ? 16.672 3.623 17.281 1 93.25 336 SER A C 1
ATOM 2746 O O . SER A 1 336 ? 16.516 3.965 18.453 1 93.25 336 SER A O 1
ATOM 2748 N N . ARG A 1 337 ? 17.625 4.184 16.516 1 93.88 337 ARG A N 1
ATOM 2749 C CA . ARG A 1 337 ? 18.625 5.094 17.062 1 93.88 337 ARG A CA 1
ATOM 2750 C C . ARG A 1 337 ? 18.281 6.543 16.75 1 93.88 337 ARG A C 1
ATOM 2752 O O . ARG A 1 337 ? 18.844 7.465 17.344 1 93.88 337 ARG A O 1
ATOM 2759 N N . GLY A 1 338 ? 17.312 6.754 15.789 1 96.69 338 GLY A N 1
ATOM 2760 C CA . GLY A 1 338 ? 16.812 8.086 15.492 1 96.69 338 GLY A CA 1
ATOM 2761 C C . GLY A 1 338 ? 17.781 8.922 14.688 1 96.69 338 GLY A C 1
ATOM 2762 O O . GLY A 1 338 ? 18.047 10.07 15.031 1 96.69 338 GLY A O 1
ATOM 2763 N N . VAL A 1 339 ? 18.297 8.328 13.664 1 97.94 339 VAL A N 1
ATOM 2764 C CA . VAL A 1 339 ? 19.234 9.062 12.812 1 97.94 339 VAL A CA 1
ATOM 2765 C C . VAL A 1 339 ? 18.781 8.977 11.359 1 97.94 339 VAL A C 1
ATOM 2767 O O . VAL A 1 339 ? 18.438 7.902 10.867 1 97.94 339 VAL A O 1
ATOM 2770 N N . MET A 1 340 ? 18.656 10.078 10.688 1 98.12 340 MET A N 1
ATOM 2771 C CA . MET A 1 340 ? 18.375 10.219 9.266 1 98.12 340 MET A CA 1
ATOM 2772 C C . MET A 1 340 ? 19.594 10.711 8.508 1 98.12 340 MET A C 1
ATOM 2774 O O . MET A 1 340 ? 19.953 11.883 8.602 1 98.12 340 MET A O 1
ATOM 2778 N N . ASP A 1 341 ? 20.188 9.859 7.762 1 98.12 341 ASP A N 1
ATOM 2779 C CA . ASP A 1 341 ? 21.453 10.117 7.09 1 98.12 341 ASP A CA 1
ATOM 2780 C C . ASP A 1 341 ? 21.594 9.281 5.816 1 98.12 341 ASP A C 1
ATOM 2782 O O . ASP A 1 341 ? 21.547 8.055 5.871 1 98.12 341 ASP A O 1
ATOM 2786 N N . VAL A 1 342 ? 21.828 9.953 4.656 1 96.69 342 VAL A N 1
ATOM 2787 C CA . VAL A 1 342 ? 21.812 9.305 3.35 1 96.69 342 VAL A CA 1
ATOM 2788 C C . VAL A 1 342 ? 23.016 8.375 3.23 1 96.69 342 VAL A C 1
ATOM 2790 O O . VAL A 1 342 ? 23.062 7.523 2.338 1 96.69 342 VAL A O 1
ATOM 2793 N N . GLN A 1 343 ? 23.953 8.469 4.191 1 96 343 GLN A N 1
ATOM 2794 C CA . GLN A 1 343 ? 25.156 7.668 4.121 1 96 343 GLN A CA 1
ATOM 2795 C C . GLN A 1 343 ? 25.188 6.621 5.234 1 96 343 GLN A C 1
ATOM 2797 O O . GLN A 1 343 ? 26.234 6.031 5.508 1 96 343 GLN A O 1
ATOM 2802 N N . LEU A 1 344 ? 24.125 6.445 5.895 1 96.62 344 LEU A N 1
ATOM 2803 C CA . LEU A 1 344 ? 24.094 5.633 7.102 1 96.62 344 LEU A CA 1
ATOM 2804 C C . LEU A 1 344 ? 24.328 4.16 6.773 1 96.62 344 LEU A C 1
ATOM 2806 O O . LEU A 1 344 ? 24.875 3.414 7.586 1 96.62 344 LEU A O 1
ATOM 2810 N N . TRP A 1 345 ? 23.969 3.652 5.637 1 96.88 345 TRP A N 1
ATOM 2811 C CA . TRP A 1 345 ? 24.172 2.266 5.23 1 96.88 345 TRP A CA 1
ATOM 2812 C C . TRP A 1 345 ? 25.312 2.162 4.227 1 96.88 345 TRP A C 1
ATOM 2814 O O . TRP A 1 345 ? 25.406 2.971 3.299 1 96.88 345 TRP A O 1
ATOM 2824 N N . ASN A 1 346 ? 26.156 1.224 4.434 1 96.62 346 ASN A N 1
ATOM 2825 C CA . ASN A 1 346 ? 27.312 1.027 3.578 1 96.62 346 ASN A CA 1
ATOM 2826 C C . ASN A 1 346 ? 26.969 0.238 2.322 1 96.62 346 ASN A C 1
ATOM 2828 O O . ASN A 1 346 ? 27.594 -0.779 2.025 1 96.62 346 ASN A O 1
ATOM 2832 N N . TYR A 1 347 ? 26.062 0.746 1.518 1 95.81 347 TYR A N 1
ATOM 2833 C CA . TYR A 1 347 ? 25.641 0.136 0.261 1 95.81 347 TYR A CA 1
ATOM 2834 C C . TYR A 1 347 ? 26.797 0.073 -0.73 1 95.81 347 TYR A C 1
ATOM 2836 O O . TYR A 1 347 ? 26.875 -0.848 -1.547 1 95.81 347 TYR A O 1
ATOM 2844 N N . ASN A 1 348 ? 27.688 0.979 -0.598 1 94.44 348 ASN A N 1
ATOM 2845 C CA . ASN A 1 348 ? 28.844 1.017 -1.474 1 94.44 348 ASN A CA 1
ATOM 2846 C C . ASN A 1 348 ? 29.688 -0.252 -1.347 1 94.44 348 ASN A C 1
ATOM 2848 O O . ASN A 1 348 ? 30.281 -0.707 -2.322 1 94.44 348 ASN A O 1
ATOM 2852 N N . ALA A 1 349 ? 29.734 -0.764 -0.174 1 95 349 ALA A N 1
ATOM 2853 C CA . ALA A 1 349 ? 30.562 -1.938 0.103 1 95 349 ALA A CA 1
ATOM 2854 C C . ALA A 1 349 ? 30.094 -3.139 -0.715 1 95 349 ALA A C 1
ATOM 2856 O O . ALA A 1 349 ? 30.859 -4.074 -0.948 1 95 349 ALA A O 1
ATOM 2857 N N . ILE A 1 350 ? 28.875 -3.088 -1.191 1 95.19 350 ILE A N 1
ATOM 2858 C CA . ILE A 1 350 ? 28.406 -4.227 -1.973 1 95.19 350 ILE A CA 1
ATOM 2859 C C . ILE A 1 350 ? 28.203 -3.803 -3.426 1 95.19 350 ILE A C 1
ATOM 2861 O O . ILE A 1 350 ? 27.484 -4.473 -4.18 1 95.19 350 ILE A O 1
ATOM 2865 N N . GLY A 1 351 ? 28.688 -2.688 -3.719 1 93.44 351 GLY A N 1
ATOM 2866 C CA . GLY A 1 351 ? 28.641 -2.211 -5.094 1 93.44 351 GLY A CA 1
ATOM 2867 C C . GLY A 1 351 ? 27.281 -1.657 -5.484 1 93.44 351 GLY A C 1
ATOM 2868 O O . GLY A 1 351 ? 26.953 -1.587 -6.668 1 93.44 351 GLY A O 1
ATOM 2869 N N . TYR A 1 352 ? 26.469 -1.317 -4.512 1 94.69 352 TYR A N 1
ATOM 2870 C CA . TYR A 1 352 ? 25.156 -0.752 -4.762 1 94.69 352 TYR A CA 1
ATOM 2871 C C . TYR A 1 352 ? 25.172 0.763 -4.59 1 94.69 352 TYR A C 1
ATOM 2873 O O . TYR A 1 352 ? 25.328 1.266 -3.477 1 94.69 352 TYR A O 1
ATOM 2881 N N . ASN A 1 353 ? 25.109 1.432 -5.68 1 91.75 353 ASN A N 1
ATOM 2882 C CA . ASN A 1 353 ? 25.094 2.891 -5.676 1 91.75 353 ASN A CA 1
ATOM 2883 C C . ASN A 1 353 ? 23.953 3.443 -6.523 1 91.75 353 ASN A C 1
ATOM 2885 O O . ASN A 1 353 ? 23.641 2.898 -7.582 1 91.75 353 ASN A O 1
ATOM 2889 N N . LEU A 1 354 ? 23.312 4.43 -5.98 1 90.19 354 LEU A N 1
ATOM 2890 C CA . LEU A 1 354 ? 22.234 5.113 -6.68 1 90.19 354 LEU A CA 1
ATOM 2891 C C . LEU A 1 354 ? 22.672 6.5 -7.141 1 90.19 354 LEU A C 1
ATOM 2893 O O . LEU A 1 354 ? 23.312 7.238 -6.383 1 90.19 354 LEU A O 1
ATOM 2897 N N . HIS A 1 355 ? 22.406 6.805 -8.352 1 92 355 HIS A N 1
ATOM 2898 C CA . HIS A 1 355 ? 22.969 8.023 -8.93 1 92 355 HIS A CA 1
ATOM 2899 C C . HIS A 1 355 ? 21.875 8.984 -9.375 1 92 355 HIS A C 1
ATOM 2901 O O . HIS A 1 355 ? 22.156 10.07 -9.883 1 92 355 HIS A O 1
ATOM 2907 N N . GLN A 1 356 ? 20.688 8.648 -9.156 1 95.88 356 GLN A N 1
ATOM 2908 C CA . GLN A 1 356 ? 19.609 9.523 -9.609 1 95.88 356 GLN A CA 1
ATOM 2909 C C . GLN A 1 356 ? 19.641 10.852 -8.859 1 95.88 356 GLN A C 1
ATOM 2911 O O . GLN A 1 356 ? 19.875 10.891 -7.652 1 95.88 356 GLN A O 1
ATOM 2916 N N . THR A 1 357 ? 19.469 11.891 -9.633 1 97.56 357 THR A N 1
ATOM 2917 C CA . THR A 1 357 ? 19.297 13.195 -9.008 1 97.56 357 THR A CA 1
ATOM 2918 C C . THR A 1 357 ? 17.969 13.273 -8.273 1 97.56 357 THR A C 1
ATOM 2920 O O . THR A 1 357 ? 17.094 12.414 -8.461 1 97.56 357 THR A O 1
ATOM 2923 N N . LYS A 1 358 ? 17.859 14.258 -7.465 1 97.38 358 LYS A N 1
ATOM 2924 C CA . LYS A 1 358 ? 16.594 14.484 -6.762 1 97.38 358 LYS A CA 1
ATOM 2925 C C . LYS A 1 358 ? 15.438 14.641 -7.746 1 97.38 358 LYS A C 1
ATOM 2927 O O . LYS A 1 358 ? 14.367 14.062 -7.551 1 97.38 358 LYS A O 1
ATOM 2932 N N . ALA A 1 359 ? 15.586 15.43 -8.828 1 97.5 359 ALA A N 1
ATOM 2933 C CA . ALA A 1 359 ? 14.57 15.617 -9.852 1 97.5 359 ALA A CA 1
ATOM 2934 C C . ALA A 1 359 ? 14.156 14.289 -10.477 1 97.5 359 ALA A C 1
ATOM 2936 O O . ALA A 1 359 ? 12.969 14.031 -10.68 1 97.5 359 ALA A O 1
ATOM 2937 N N . SER A 1 360 ? 15.156 13.484 -10.742 1 96.81 360 SER A N 1
ATOM 2938 C CA . SER A 1 360 ? 14.914 12.188 -11.359 1 96.81 360 SER A CA 1
ATOM 2939 C C . SER A 1 360 ? 14.156 11.25 -10.422 1 96.81 360 SER A C 1
ATOM 2941 O O . SER A 1 360 ? 13.266 10.516 -10.852 1 96.81 360 SER A O 1
ATOM 2943 N N . ARG A 1 361 ? 14.539 11.227 -9.164 1 97.62 361 ARG A N 1
ATOM 2944 C CA . ARG A 1 361 ? 13.859 10.367 -8.203 1 97.62 361 ARG A CA 1
ATOM 2945 C C . ARG A 1 361 ? 12.375 10.719 -8.117 1 97.62 361 ARG A C 1
ATOM 2947 O O . ARG A 1 361 ? 11.531 9.828 -7.988 1 97.62 361 ARG A O 1
ATOM 2954 N N . ILE A 1 362 ? 12.039 12 -8.203 1 97.06 362 ILE A N 1
ATOM 2955 C CA . ILE A 1 362 ? 10.641 12.422 -8.188 1 97.06 362 ILE A CA 1
ATOM 2956 C C . ILE A 1 362 ? 9.945 11.938 -9.461 1 97.06 362 ILE A C 1
ATOM 2958 O O . ILE A 1 362 ? 8.859 11.352 -9.398 1 97.06 362 ILE A O 1
ATOM 2962 N N . LYS A 1 363 ? 10.578 12.109 -10.562 1 96.19 363 LYS A N 1
ATOM 2963 C CA . LYS A 1 363 ? 10 11.82 -11.875 1 96.19 363 LYS A CA 1
ATOM 2964 C C . LYS A 1 363 ? 9.828 10.32 -12.078 1 96.19 363 LYS A C 1
ATOM 2966 O O . LYS A 1 363 ? 8.859 9.883 -12.703 1 96.19 363 LYS A O 1
ATOM 2971 N N . TYR A 1 364 ? 10.734 9.539 -11.586 1 96.88 364 TYR A N 1
ATOM 2972 C CA . TYR A 1 364 ? 10.75 8.109 -11.867 1 96.88 364 TYR A CA 1
ATOM 2973 C C . TYR A 1 364 ? 10.312 7.305 -10.648 1 96.88 364 TYR A C 1
ATOM 2975 O O . TYR A 1 364 ? 10.805 6.199 -10.414 1 96.88 364 TYR A O 1
ATOM 2983 N N . HIS A 1 365 ? 9.492 7.934 -9.82 1 95.12 365 HIS A N 1
ATOM 2984 C CA . HIS A 1 365 ? 8.703 7.227 -8.812 1 95.12 365 HIS A CA 1
ATOM 2985 C C . HIS A 1 365 ? 9.586 6.746 -7.66 1 95.12 365 HIS A C 1
ATOM 2987 O O . HIS A 1 365 ? 9.219 5.812 -6.945 1 95.12 365 HIS A O 1
ATOM 2993 N N . GLN A 1 366 ? 10.758 7.348 -7.43 1 96 366 GLN A N 1
ATOM 2994 C CA . GLN A 1 366 ? 11.68 6.844 -6.418 1 96 366 GLN A CA 1
ATOM 2995 C C . GLN A 1 366 ? 11.562 7.637 -5.121 1 96 366 GLN A C 1
ATOM 2997 O O . GLN A 1 366 ? 11.977 7.164 -4.059 1 96 366 GLN A O 1
ATOM 3002 N N . SER A 1 367 ? 10.969 8.82 -5.219 1 95.81 367 SER A N 1
ATOM 3003 C CA . SER A 1 367 ? 10.859 9.633 -4.012 1 95.81 367 SER A CA 1
ATOM 3004 C C . SER A 1 367 ? 9.633 10.531 -4.062 1 95.81 367 SER A C 1
ATOM 3006 O O . SER A 1 367 ? 9.211 10.961 -5.141 1 95.81 367 SER A O 1
ATOM 3008 N N . MET A 1 368 ? 8.977 10.695 -2.93 1 93.81 368 MET A N 1
ATOM 3009 C CA . MET A 1 368 ? 7.859 11.625 -2.738 1 93.81 368 MET A CA 1
ATOM 3010 C C . MET A 1 368 ? 7.734 12.023 -1.273 1 93.81 368 MET A C 1
ATOM 3012 O O . MET A 1 368 ? 8.266 11.344 -0.391 1 93.81 368 MET A O 1
ATOM 3016 N N . MET A 1 369 ? 7.07 13.078 -1.034 1 92.12 369 MET A N 1
ATOM 3017 C CA . MET A 1 369 ? 6.879 13.578 0.324 1 92.12 369 MET A CA 1
ATOM 3018 C C . MET A 1 369 ? 5.816 12.766 1.056 1 92.12 369 MET A C 1
ATOM 3020 O O . MET A 1 369 ? 4.637 12.812 0.697 1 92.12 369 MET A O 1
ATOM 3024 N N . THR A 1 370 ? 6.227 12.016 2.131 1 93.75 370 THR A N 1
ATOM 3025 C CA . THR A 1 370 ? 5.293 11.039 2.676 1 93.75 370 THR A CA 1
ATOM 3026 C C . THR A 1 370 ? 5.047 11.289 4.16 1 93.75 370 THR A C 1
ATOM 3028 O O . THR A 1 370 ? 4.148 10.695 4.758 1 93.75 370 THR A O 1
ATOM 3031 N N . HIS A 1 371 ? 5.781 12.148 4.797 1 96.31 371 HIS A N 1
ATOM 3032 C CA . HIS A 1 371 ? 5.711 12.281 6.246 1 96.31 371 HIS A CA 1
ATOM 3033 C C . HIS A 1 371 ? 6.047 13.703 6.688 1 96.31 371 HIS A C 1
ATOM 3035 O O . HIS A 1 371 ? 6.938 14.344 6.121 1 96.31 371 HIS A O 1
ATOM 3041 N N . ALA A 1 372 ? 5.262 14.164 7.59 1 97.75 372 ALA A N 1
ATOM 3042 C CA . ALA A 1 372 ? 5.492 15.5 8.148 1 97.75 372 ALA A CA 1
ATOM 3043 C C . ALA A 1 372 ? 5.992 15.414 9.586 1 97.75 372 ALA A C 1
ATOM 3045 O O . ALA A 1 372 ? 5.516 14.586 10.367 1 97.75 372 ALA A O 1
ATOM 3046 N N . MET A 1 373 ? 6.996 16.172 9.922 1 98.12 373 MET A N 1
ATOM 3047 C CA . MET A 1 373 ? 7.594 16.266 11.25 1 98.12 373 MET A CA 1
ATOM 3048 C C . MET A 1 373 ? 7.926 17.703 11.602 1 98.12 373 MET A C 1
ATOM 3050 O O . MET A 1 373 ? 7.445 18.625 10.953 1 98.12 373 MET A O 1
ATOM 3054 N N . LEU A 1 374 ? 8.594 17.875 12.727 1 98.5 374 LEU A N 1
ATOM 3055 C CA . LEU A 1 374 ? 8.891 19.219 13.227 1 98.5 374 LEU A CA 1
ATOM 3056 C C . LEU A 1 374 ? 10.383 19.359 13.523 1 98.5 374 LEU A C 1
ATOM 3058 O O . LEU A 1 374 ? 10.969 18.516 14.203 1 98.5 374 LEU A O 1
ATOM 3062 N N . ILE A 1 375 ? 11.016 20.391 12.961 1 98.81 375 ILE A N 1
ATOM 3063 C CA . ILE A 1 375 ? 12.383 20.734 13.328 1 98.81 375 ILE A CA 1
ATOM 3064 C C . ILE A 1 375 ? 12.375 21.719 14.5 1 98.81 375 ILE A C 1
ATOM 3066 O O . ILE A 1 375 ? 11.734 22.766 14.43 1 98.81 375 ILE A O 1
ATOM 3070 N N . THR A 1 376 ? 13.133 21.391 15.555 1 98.5 376 THR A N 1
ATOM 3071 C CA . THR A 1 376 ? 13.078 22.219 16.75 1 98.5 376 THR A CA 1
ATOM 3072 C C . THR A 1 376 ? 14.453 22.781 17.094 1 98.5 376 THR A C 1
ATOM 3074 O O . THR A 1 376 ? 14.586 23.641 17.953 1 98.5 376 THR A O 1
ATOM 3077 N N . ALA A 1 377 ? 15.461 22.297 16.484 1 98.69 377 ALA A N 1
ATOM 3078 C CA . ALA A 1 377 ? 16.812 22.797 16.688 1 98.69 377 ALA A CA 1
ATOM 3079 C C . ALA A 1 377 ? 17.703 22.453 15.492 1 98.69 377 ALA A C 1
ATOM 3081 O O . ALA A 1 377 ? 17.328 21.656 14.633 1 98.69 377 ALA A O 1
ATOM 3082 N N . CYS A 1 378 ? 18.844 23.156 15.398 1 98.69 378 CYS A N 1
ATOM 3083 C CA . CYS A 1 378 ? 19.859 22.828 14.414 1 98.69 378 CYS A CA 1
ATOM 3084 C C . CYS A 1 378 ? 21.25 23.25 14.914 1 98.69 378 CYS A C 1
ATOM 3086 O O . CYS A 1 378 ? 21.359 23.906 15.945 1 98.69 378 CYS A O 1
ATOM 3088 N N . HIS A 1 379 ? 22.219 22.719 14.352 1 98.5 379 HIS A N 1
ATOM 3089 C CA . HIS A 1 379 ? 23.594 23.094 14.641 1 98.5 379 HIS A CA 1
ATOM 3090 C C . HIS A 1 379 ? 24.234 23.797 13.453 1 98.5 379 HIS A C 1
ATOM 3092 O O . HIS A 1 379 ? 24.359 23.203 12.375 1 98.5 379 HIS A O 1
ATOM 3098 N N . VAL A 1 380 ? 24.594 25 13.648 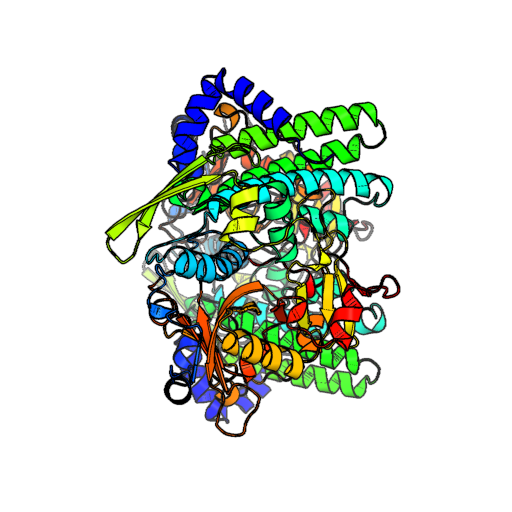1 98.12 380 VAL A N 1
ATOM 3099 C CA . VAL A 1 380 ? 25.312 25.766 12.641 1 98.12 380 VAL A CA 1
ATOM 3100 C C . VAL A 1 380 ? 26.75 26.031 13.109 1 98.12 380 VAL A C 1
ATOM 3102 O O . VAL A 1 380 ? 26.953 26.688 14.141 1 98.12 380 VAL A O 1
ATOM 3105 N N . GLU A 1 381 ? 27.656 25.516 12.375 1 96.5 381 GLU A N 1
ATOM 3106 C CA . GLU A 1 381 ? 29.047 25.734 12.719 1 96.5 381 GLU A CA 1
ATOM 3107 C C . GLU A 1 381 ? 29.422 27.219 12.641 1 96.5 381 GLU A C 1
ATOM 3109 O O . GLU A 1 381 ? 28.828 27.969 11.867 1 96.5 381 GLU A O 1
ATOM 3114 N N . GLU A 1 382 ? 30.453 27.531 13.445 1 94.88 382 GLU A N 1
ATOM 3115 C CA . GLU A 1 382 ? 30.922 28.922 13.445 1 94.88 382 GLU A CA 1
ATOM 3116 C C . GLU A 1 382 ? 31.344 29.359 12.047 1 94.88 382 GLU A C 1
ATOM 3118 O O . GLU A 1 382 ? 32.062 28.641 11.359 1 94.88 382 GLU A O 1
ATOM 3123 N N . GLY A 1 383 ? 30.891 30.438 11.609 1 93.5 383 GLY A N 1
ATOM 3124 C CA . GLY A 1 383 ? 31.266 31 10.32 1 93.5 383 GLY A CA 1
ATOM 3125 C C . GLY A 1 383 ? 30.469 30.438 9.164 1 93.5 383 GLY A C 1
ATOM 3126 O O . GLY A 1 383 ? 30.656 30.828 8.016 1 93.5 383 GLY A O 1
ATOM 3127 N N . LYS A 1 384 ? 29.594 29.531 9.477 1 94.19 384 LYS A N 1
ATOM 3128 C CA . LYS A 1 384 ? 28.75 28.953 8.43 1 94.19 384 LYS A CA 1
ATOM 3129 C C . LYS A 1 384 ? 27.312 29.453 8.531 1 94.19 384 LYS A C 1
ATOM 3131 O O . LYS A 1 384 ? 26.922 30 9.562 1 94.19 384 LYS A O 1
ATOM 3136 N N . GLU A 1 385 ? 26.641 29.328 7.406 1 93 385 GLU A N 1
ATOM 3137 C CA . GLU A 1 385 ? 25.25 29.781 7.375 1 93 385 GLU A CA 1
ATOM 3138 C C . GLU A 1 385 ? 24.297 28.594 7.398 1 93 385 GLU A C 1
ATOM 3140 O O . GLU A 1 385 ? 23.156 28.719 7.863 1 93 385 GLU A O 1
ATOM 3145 N N . LEU A 1 386 ? 24.766 27.5 6.875 1 97.25 386 LEU A N 1
ATOM 3146 C CA . LEU A 1 386 ? 23.922 26.312 6.785 1 97.25 386 LEU A CA 1
ATOM 3147 C C . LEU A 1 386 ? 24.172 25.375 7.957 1 97.25 386 LEU A C 1
ATOM 3149 O O . LEU A 1 386 ? 25.297 25.266 8.438 1 97.25 386 LEU A O 1
ATOM 3153 N N . PRO A 1 387 ? 23.094 24.688 8.336 1 98.12 387 PRO A N 1
ATOM 3154 C CA . PRO A 1 387 ? 23.266 23.719 9.414 1 98.12 387 PRO A CA 1
ATOM 3155 C C . PRO A 1 387 ? 24.016 22.469 8.969 1 98.12 387 PRO A C 1
ATOM 3157 O O . PRO A 1 387 ? 23.984 22.109 7.789 1 98.12 387 PRO A O 1
ATOM 3160 N N . THR A 1 388 ? 24.672 21.859 9.914 1 97.5 388 THR A N 1
ATOM 3161 C CA . THR A 1 388 ? 25.234 20.531 9.664 1 97.5 388 THR A CA 1
ATOM 3162 C C . THR A 1 388 ? 24.25 19.438 10.039 1 97.5 388 THR A C 1
ATOM 3164 O O . THR A 1 388 ? 24.312 18.328 9.508 1 97.5 388 THR A O 1
ATOM 3167 N N . ARG A 1 389 ? 23.359 19.734 10.992 1 98.44 389 ARG A N 1
ATOM 3168 C CA . ARG A 1 389 ? 22.375 18.766 11.453 1 98.44 389 ARG A CA 1
ATOM 3169 C C . ARG A 1 389 ? 21.156 19.469 12.055 1 98.44 389 ARG A C 1
ATOM 3171 O O . ARG A 1 389 ? 21.234 20.641 12.43 1 98.44 389 ARG A O 1
ATOM 3178 N N . TYR A 1 390 ? 20.125 18.75 12.117 1 98.75 390 TYR A N 1
ATOM 3179 C CA . TYR A 1 390 ? 18.844 19.234 12.648 1 98.75 390 TYR A CA 1
ATOM 3180 C C . TYR A 1 390 ? 18.312 18.281 13.719 1 98.75 390 TYR A C 1
ATOM 3182 O O . TYR A 1 390 ? 18.547 17.078 13.664 1 98.75 390 TYR A O 1
ATOM 3190 N N . CYS A 1 391 ? 17.656 18.797 14.719 1 98.62 391 CYS A N 1
ATOM 3191 C CA . CYS A 1 391 ? 16.859 18.016 15.672 1 98.62 391 CYS A CA 1
ATOM 3192 C C . CYS A 1 391 ? 15.406 17.922 15.227 1 98.62 391 CYS A C 1
ATOM 3194 O O . CYS A 1 391 ? 14.734 18.938 15.062 1 98.62 391 CYS A O 1
ATOM 3196 N N . VAL A 1 392 ? 14.93 16.703 15.039 1 98.31 392 VAL A N 1
ATOM 3197 C CA . VAL A 1 392 ? 13.609 16.469 14.477 1 98.31 392 VAL A CA 1
ATOM 3198 C C . VAL A 1 392 ? 12.711 15.805 15.523 1 98.31 392 VAL A C 1
ATOM 3200 O O . VAL A 1 392 ? 13.094 14.781 16.109 1 98.31 392 VAL A O 1
ATOM 3203 N N . GLU A 1 393 ? 11.586 16.422 15.797 1 97.69 393 GLU A N 1
ATOM 3204 C CA . GLU A 1 393 ? 10.562 15.805 16.641 1 97.69 393 GLU A CA 1
ATOM 3205 C C . GLU A 1 393 ? 9.578 15 15.789 1 97.69 393 GLU A C 1
ATOM 3207 O O . GLU A 1 393 ? 8.93 15.547 14.898 1 97.69 393 GLU A O 1
ATOM 3212 N N . ASN A 1 394 ? 9.531 13.711 16.062 1 95.75 394 ASN A N 1
ATOM 3213 C CA . ASN A 1 394 ? 8.586 12.812 15.414 1 95.75 394 ASN A CA 1
ATOM 3214 C C . ASN A 1 394 ? 7.383 12.523 16.297 1 95.75 394 ASN A C 1
ATOM 3216 O O . ASN A 1 394 ? 7.355 12.914 17.469 1 95.75 394 ASN A O 1
ATOM 3220 N N . SER A 1 395 ? 6.336 11.938 15.719 1 95.62 395 SER A N 1
ATOM 3221 C CA . SER A 1 395 ? 5.113 11.688 16.469 1 95.62 395 SER A CA 1
ATOM 3222 C C . SER A 1 395 ? 4.855 10.188 16.625 1 95.62 395 SER A C 1
ATOM 3224 O O . SER A 1 395 ? 3.705 9.75 16.578 1 95.62 395 SER A O 1
ATOM 3226 N N . TRP A 1 396 ? 5.934 9.398 16.766 1 94.88 396 TRP A N 1
ATOM 3227 C CA . TRP A 1 396 ? 5.812 7.953 16.922 1 94.88 396 TRP A CA 1
ATOM 3228 C C . TRP A 1 396 ? 6.055 7.535 18.375 1 94.88 396 TRP A C 1
ATOM 3230 O O . TRP A 1 396 ? 6.387 6.383 18.641 1 94.88 396 TRP A O 1
ATOM 3240 N N . GLY A 1 397 ? 5.953 8.516 19.266 1 94.88 397 GLY A N 1
ATOM 3241 C CA . GLY A 1 397 ? 6.082 8.219 20.688 1 94.88 397 GLY A CA 1
ATOM 3242 C C . GLY A 1 397 ? 7.512 8.305 21.188 1 94.88 397 GLY A C 1
ATOM 3243 O O . GLY A 1 397 ? 8.445 8.383 20.391 1 94.88 397 GLY A O 1
ATOM 3244 N N . LYS A 1 398 ? 7.633 8.219 22.531 1 94.31 398 LYS A N 1
ATOM 3245 C CA . LYS A 1 398 ? 8.914 8.414 23.203 1 94.31 398 LYS A CA 1
ATOM 3246 C C . LYS A 1 398 ? 9.852 7.23 22.953 1 94.31 398 LYS A C 1
ATOM 3248 O O . LYS A 1 398 ? 11.07 7.363 23.062 1 94.31 398 LYS A O 1
ATOM 3253 N N . ASP A 1 399 ? 9.289 6.137 22.531 1 93.75 399 ASP A N 1
ATOM 3254 C CA . ASP A 1 399 ? 10.086 4.926 22.391 1 93.75 399 ASP A CA 1
ATOM 3255 C C . ASP A 1 399 ? 10.734 4.859 21 1 93.75 399 ASP A C 1
ATOM 3257 O O . ASP A 1 399 ? 11.555 3.982 20.75 1 93.75 399 ASP A O 1
ATOM 3261 N N . SER A 1 400 ? 10.398 5.75 20.141 1 95.5 400 SER A N 1
ATOM 3262 C CA . SER A 1 400 ? 11 5.836 18.812 1 95.5 400 SER A CA 1
ATOM 3263 C C . SER A 1 400 ? 12.188 6.789 18.812 1 95.5 400 SER A C 1
ATOM 3265 O O . SER A 1 400 ? 12.164 7.828 19.469 1 95.5 400 SER A O 1
ATOM 3267 N N . GLY A 1 401 ? 13.227 6.426 18 1 95.69 401 GLY A N 1
ATOM 3268 C CA . GLY A 1 401 ? 14.422 7.254 18.062 1 95.69 401 GLY A CA 1
ATOM 3269 C C . GLY A 1 401 ? 14.992 7.375 19.453 1 95.69 401 GLY A C 1
ATOM 3270 O O . GLY A 1 401 ? 15.039 6.395 20.203 1 95.69 401 GLY A O 1
ATOM 3271 N N . LYS A 1 402 ? 15.594 8.516 19.719 1 95.31 402 LYS A N 1
ATOM 3272 C CA . LYS A 1 402 ? 16.047 8.805 21.078 1 95.31 402 LYS A CA 1
ATOM 3273 C C . LYS A 1 402 ? 15.055 9.703 21.812 1 95.31 402 LYS A C 1
ATOM 3275 O O . LYS A 1 402 ? 15.086 10.93 21.672 1 95.31 402 LYS A O 1
ATOM 3280 N N . ASP A 1 403 ? 14.164 9.109 22.578 1 94 403 ASP A N 1
ATOM 3281 C CA . ASP A 1 403 ? 13.133 9.82 23.328 1 94 403 ASP A CA 1
ATOM 3282 C C . ASP A 1 403 ? 12.219 10.602 22.375 1 94 403 ASP A C 1
ATOM 3284 O O . ASP A 1 403 ? 11.914 11.773 22.625 1 94 403 ASP A O 1
ATOM 3288 N N . GLY A 1 404 ? 11.953 10.039 21.234 1 95.75 404 GLY A N 1
ATOM 3289 C CA . GLY A 1 404 ? 11.023 10.625 20.281 1 95.75 404 GLY A CA 1
ATOM 3290 C C . GLY A 1 404 ? 11.695 11.602 19.328 1 95.75 404 GLY A C 1
ATOM 3291 O O . GLY A 1 404 ? 11.047 12.148 18.438 1 95.75 404 GLY A O 1
ATOM 3292 N N . LEU A 1 405 ? 13.023 11.766 19.469 1 97.12 405 LEU A N 1
ATOM 3293 C CA . LEU A 1 405 ? 13.75 12.75 18.672 1 97.12 405 LEU A CA 1
ATOM 3294 C C . LEU A 1 405 ? 14.688 12.07 17.688 1 97.12 405 LEU A C 1
ATOM 3296 O O . LEU A 1 405 ? 15.18 10.969 17.938 1 97.12 405 LEU A O 1
ATOM 3300 N N . TYR A 1 406 ? 14.906 12.734 16.594 1 97.88 406 TYR A N 1
ATOM 3301 C CA . TYR A 1 406 ? 15.789 12.266 15.523 1 97.88 406 TYR A CA 1
ATOM 3302 C C . TYR A 1 406 ? 16.828 13.328 15.164 1 97.88 406 TYR A C 1
ATOM 3304 O O . TYR A 1 406 ? 16.578 14.523 15.312 1 97.88 406 TYR A O 1
ATOM 3312 N N . LEU A 1 407 ? 17.938 12.883 14.805 1 98.5 407 LEU A N 1
ATOM 3313 C CA . LEU A 1 407 ? 18.953 13.742 14.18 1 98.5 407 LEU A CA 1
ATOM 3314 C C . LEU A 1 407 ? 18.922 13.586 12.664 1 98.5 407 LEU A C 1
ATOM 3316 O O . LEU A 1 407 ? 18.969 12.469 12.148 1 98.5 407 LEU A O 1
ATOM 3320 N N . MET A 1 408 ? 18.828 14.617 11.969 1 98.62 408 MET A N 1
ATOM 3321 C CA . MET A 1 408 ? 18.828 14.625 10.508 1 98.62 408 MET A CA 1
ATOM 3322 C C . MET A 1 408 ? 20.016 15.414 9.969 1 98.62 408 MET A C 1
ATOM 3324 O O . MET A 1 408 ? 20.25 16.562 10.375 1 98.62 408 MET A O 1
ATOM 3328 N N . THR A 1 409 ? 20.781 14.828 9.07 1 98.31 409 THR A N 1
ATOM 3329 C CA . THR A 1 409 ? 21.922 15.516 8.508 1 98.31 409 THR A CA 1
ATOM 3330 C C . THR A 1 409 ? 21.484 16.516 7.441 1 98.31 409 THR A C 1
ATOM 3332 O O . THR A 1 409 ? 20.406 16.391 6.871 1 98.31 409 THR A O 1
ATOM 3335 N N . GLN A 1 410 ? 22.359 17.484 7.148 1 98.25 410 GLN A N 1
ATOM 3336 C CA . GLN A 1 410 ? 22.109 18.469 6.09 1 98.25 410 GLN A CA 1
ATOM 3337 C C . GLN A 1 410 ? 21.953 17.781 4.738 1 98.25 410 GLN A C 1
ATOM 3339 O O . GLN A 1 410 ? 21.094 18.156 3.943 1 98.25 410 GLN A O 1
ATOM 3344 N N . ASP A 1 411 ? 22.766 16.766 4.477 1 97.56 411 ASP A N 1
ATOM 3345 C CA . ASP A 1 411 ? 22.672 16.031 3.219 1 97.56 411 ASP A CA 1
ATOM 3346 C C . ASP A 1 411 ? 21.297 15.375 3.068 1 97.56 411 ASP A C 1
ATOM 3348 O O . ASP A 1 411 ? 20.719 15.383 1.982 1 97.56 411 ASP A O 1
ATOM 3352 N N . TYR A 1 412 ? 20.828 14.773 4.141 1 98.12 412 TYR A N 1
ATOM 3353 C CA . TYR A 1 412 ? 19.5 14.18 4.102 1 98.12 412 TYR A CA 1
ATOM 3354 C C . TYR A 1 412 ? 18.438 15.234 3.803 1 98.12 412 TYR A C 1
ATOM 3356 O O . TYR A 1 412 ? 17.547 15.008 2.979 1 98.12 412 TYR A O 1
ATOM 3364 N N . PHE A 1 413 ? 18.516 16.359 4.488 1 98.56 413 PHE A N 1
ATOM 3365 C CA . PHE A 1 413 ? 17.578 17.453 4.281 1 98.56 413 PHE A CA 1
ATOM 3366 C C . PHE A 1 413 ? 17.531 17.859 2.811 1 98.56 413 PHE A C 1
ATOM 3368 O O . PHE A 1 413 ? 16.453 18 2.232 1 98.56 413 PHE A O 1
ATOM 3375 N N . GLU A 1 414 ? 18.609 17.969 2.225 1 98.12 414 GLU A N 1
ATOM 3376 C CA . GLU A 1 414 ? 18.688 18.422 0.843 1 98.12 414 GLU A CA 1
ATOM 3377 C C . GLU A 1 414 ? 18.141 17.391 -0.122 1 98.12 414 GLU A C 1
ATOM 3379 O O . GLU A 1 414 ? 17.5 17.734 -1.116 1 98.12 414 GLU A O 1
ATOM 3384 N N . GLU A 1 415 ? 18.312 16.156 0.173 1 97.75 415 GLU A N 1
ATOM 3385 C CA . GLU A 1 415 ? 17.984 15.102 -0.779 1 97.75 415 GLU A CA 1
ATOM 3386 C C . GLU A 1 415 ? 16.562 14.602 -0.583 1 97.75 415 GLU A C 1
ATOM 3388 O O . GLU A 1 415 ? 15.891 14.227 -1.549 1 97.75 415 GLU A O 1
ATOM 3393 N N . TYR A 1 416 ? 16.047 14.625 0.701 1 97.75 416 TYR A N 1
ATOM 3394 C CA . TYR A 1 416 ? 14.812 13.875 0.936 1 97.75 416 TYR A CA 1
ATOM 3395 C C . TYR A 1 416 ? 13.773 14.734 1.648 1 97.75 416 TYR A C 1
ATOM 3397 O O . TYR A 1 416 ? 12.664 14.273 1.918 1 97.75 416 TYR A O 1
ATOM 3405 N N . CYS A 1 417 ? 14.102 15.938 1.961 1 97.81 417 CYS A N 1
ATOM 3406 C CA . CYS A 1 417 ? 13.094 16.906 2.4 1 97.81 417 CYS A CA 1
ATOM 3407 C C . CYS A 1 417 ? 12.555 17.703 1.224 1 97.81 417 CYS A C 1
ATOM 3409 O O . CYS A 1 417 ? 13.312 18.094 0.333 1 97.81 417 CYS A O 1
ATOM 3411 N N . TYR A 1 418 ? 11.273 17.938 1.246 1 98 418 TYR A N 1
ATOM 3412 C CA . TYR A 1 418 ? 10.664 18.578 0.085 1 98 418 TYR A CA 1
ATOM 3413 C C . TYR A 1 418 ? 9.938 19.859 0.487 1 98 418 TYR A C 1
ATOM 3415 O O . TYR A 1 418 ? 9.688 20.734 -0.35 1 98 418 TYR A O 1
ATOM 3423 N N . GLN A 1 419 ? 9.617 19.953 1.74 1 98.38 419 GLN A N 1
ATOM 3424 C CA . GLN A 1 419 ? 8.734 21.047 2.145 1 98.38 419 GLN A CA 1
ATOM 3425 C C . GLN A 1 419 ? 9.141 21.609 3.51 1 98.38 419 GLN A C 1
ATOM 3427 O O . GLN A 1 419 ? 9.523 20.844 4.402 1 98.38 419 GLN A O 1
ATOM 3432 N N . ILE A 1 420 ? 9.062 22.891 3.666 1 98.69 420 ILE A N 1
ATOM 3433 C CA . ILE A 1 420 ? 8.969 23.516 4.984 1 98.69 420 ILE A CA 1
ATOM 3434 C C . ILE A 1 420 ? 7.836 24.531 5 1 98.69 420 ILE A C 1
ATOM 3436 O O . ILE A 1 420 ? 7.375 24.969 3.945 1 98.69 420 ILE A O 1
ATOM 3440 N N . VAL A 1 421 ? 7.395 24.859 6.125 1 98.5 421 VAL A N 1
ATOM 3441 C CA . VAL A 1 421 ? 6.367 25.875 6.312 1 98.5 421 VAL A CA 1
ATOM 3442 C C . VAL A 1 421 ? 6.934 27.031 7.133 1 98.5 421 VAL A C 1
ATOM 3444 O O . VAL A 1 421 ? 7.574 26.812 8.164 1 98.5 421 VAL A O 1
ATOM 3447 N N . VAL A 1 422 ? 6.746 28.25 6.656 1 97.81 422 VAL A N 1
ATOM 3448 C CA . VAL A 1 422 ? 7.246 29.438 7.344 1 97.81 422 VAL A CA 1
ATOM 3449 C C . VAL A 1 422 ? 6.184 30.531 7.336 1 97.81 422 VAL A C 1
ATOM 3451 O O . VAL A 1 422 ? 5.215 30.453 6.57 1 97.81 422 VAL A O 1
ATOM 3454 N N . ASP A 1 423 ? 6.359 31.469 8.211 1 95.62 423 ASP A N 1
ATOM 3455 C CA . ASP A 1 423 ? 5.516 32.656 8.164 1 95.62 423 ASP A CA 1
ATOM 3456 C C . ASP A 1 423 ? 5.898 33.562 6.98 1 95.62 423 ASP A C 1
ATOM 3458 O O . ASP A 1 423 ? 7.066 33.594 6.59 1 95.62 423 ASP A O 1
ATOM 3462 N N . MET A 1 424 ? 4.934 34.281 6.48 1 92.81 424 MET A N 1
ATOM 3463 C CA . MET A 1 424 ? 5.172 35.188 5.375 1 92.81 424 MET A CA 1
ATOM 3464 C C . MET A 1 424 ? 6.262 36.188 5.723 1 92.81 424 MET A C 1
ATOM 3466 O O . MET A 1 424 ? 7.098 36.531 4.879 1 92.81 424 MET A O 1
ATOM 3470 N N . GLU A 1 425 ? 6.266 36.594 6.949 1 91.56 425 GLU A N 1
ATOM 3471 C CA . GLU A 1 425 ? 7.195 37.625 7.395 1 91.56 425 GLU A CA 1
ATOM 3472 C C . GLU A 1 425 ? 8.625 37.094 7.43 1 91.56 425 GLU A C 1
ATOM 3474 O O . GLU A 1 425 ? 9.578 37.875 7.469 1 91.56 425 GLU A O 1
ATOM 3479 N N . ASP A 1 426 ? 8.781 35.781 7.477 1 93.69 426 ASP A N 1
ATOM 3480 C CA . ASP A 1 426 ? 10.109 35.188 7.488 1 93.69 426 ASP A CA 1
ATOM 3481 C C . ASP A 1 426 ? 10.742 35.219 6.094 1 93.69 426 ASP A C 1
ATOM 3483 O O . ASP A 1 426 ? 11.953 35.031 5.949 1 93.69 426 ASP A O 1
ATOM 3487 N N . LEU A 1 427 ? 9.961 35.438 5.102 1 95.56 427 LEU A N 1
ATOM 3488 C CA . LEU A 1 427 ? 10.438 35.406 3.725 1 95.56 427 LEU A CA 1
ATOM 3489 C C . LEU A 1 427 ? 11.078 36.719 3.32 1 95.56 427 LEU A C 1
ATOM 3491 O O . LEU A 1 427 ? 10.602 37.781 3.715 1 95.56 427 LEU A O 1
ATOM 3495 N N . PRO A 1 428 ? 12.117 36.562 2.535 1 93.88 428 PRO A N 1
ATOM 3496 C CA . PRO A 1 428 ? 12.57 37.812 1.876 1 93.88 428 PRO A CA 1
ATOM 3497 C C . PRO A 1 428 ? 11.469 38.469 1.049 1 93.88 428 PRO A C 1
ATOM 3499 O O . PRO A 1 428 ? 10.586 37.781 0.531 1 93.88 428 PRO A O 1
ATOM 3502 N N . SER A 1 429 ? 11.609 39.781 0.876 1 94.06 429 SER A N 1
ATOM 3503 C CA . SER A 1 429 ? 10.57 40.562 0.214 1 94.06 429 SER A CA 1
ATOM 3504 C C . SER A 1 429 ? 10.273 40 -1.181 1 94.06 429 SER A C 1
ATOM 3506 O O . SER A 1 429 ? 9.117 39.969 -1.603 1 94.06 429 SER A O 1
ATOM 3508 N N . GLU A 1 430 ? 11.297 39.625 -1.83 1 94 430 GLU A N 1
ATOM 3509 C CA . GLU A 1 430 ? 11.148 39.125 -3.193 1 94 430 GLU A CA 1
ATOM 3510 C C . GLU A 1 430 ? 10.289 37.844 -3.23 1 94 430 GLU A C 1
ATOM 3512 O O . GLU A 1 430 ? 9.5 37.656 -4.152 1 94 430 GLU A O 1
ATOM 3517 N N . LEU A 1 431 ? 10.414 37.062 -2.252 1 94.94 431 LEU A N 1
ATOM 3518 C CA . LEU A 1 431 ? 9.648 35.812 -2.193 1 94.94 431 LEU A CA 1
ATOM 3519 C C . LEU A 1 431 ? 8.242 36.062 -1.664 1 94.94 431 LEU A C 1
ATOM 3521 O O . LEU A 1 431 ? 7.289 35.406 -2.086 1 94.94 431 LEU A O 1
ATOM 3525 N N . GLN A 1 432 ? 8.078 37 -0.74 1 94.75 432 GLN A N 1
ATOM 3526 C CA . GLN A 1 432 ? 6.762 37.375 -0.243 1 94.75 432 GLN A CA 1
ATOM 3527 C C . GLN A 1 432 ? 5.848 37.812 -1.385 1 94.75 432 GLN A C 1
ATOM 3529 O O . GLN A 1 432 ? 4.676 37.438 -1.424 1 94.75 432 GLN A O 1
ATOM 3534 N N . GLU A 1 433 ? 6.441 38.531 -2.283 1 93.81 433 GLU A N 1
ATOM 3535 C CA . GLU A 1 433 ? 5.688 39.125 -3.385 1 93.81 433 GLU A CA 1
ATOM 3536 C C . GLU A 1 433 ? 5.094 38.062 -4.289 1 93.81 433 GLU A C 1
ATOM 3538 O O . GLU A 1 433 ? 4.043 38.25 -4.898 1 93.81 433 GLU A O 1
ATOM 3543 N N . LYS A 1 434 ? 5.77 36.938 -4.332 1 93.94 434 LYS A N 1
ATOM 3544 C CA . LYS A 1 434 ? 5.27 35.844 -5.164 1 93.94 434 LYS A CA 1
ATOM 3545 C C . LYS A 1 434 ? 3.916 35.344 -4.668 1 93.94 434 LYS A C 1
ATOM 3547 O O . LYS A 1 434 ? 3.059 34.969 -5.465 1 93.94 434 LYS A O 1
ATOM 3552 N N . PHE A 1 435 ? 3.729 35.344 -3.35 1 92.44 435 PHE A N 1
ATOM 3553 C CA . PHE A 1 435 ? 2.469 34.906 -2.76 1 92.44 435 PHE A CA 1
ATOM 3554 C C . PHE A 1 435 ? 1.421 36 -2.842 1 92.44 435 PHE A C 1
ATOM 3556 O O . PHE A 1 435 ? 0.225 35.719 -2.941 1 92.44 435 PHE A O 1
ATOM 3563 N N . LEU A 1 436 ? 1.848 37.219 -2.811 1 89.12 436 LEU A N 1
ATOM 3564 C CA . LEU A 1 436 ? 0.945 38.344 -2.605 1 89.12 436 LEU A CA 1
ATOM 3565 C C . LEU A 1 436 ? 0.485 38.938 -3.939 1 89.12 436 LEU A C 1
ATOM 3567 O O . LEU A 1 436 ? -0.565 39.562 -4.016 1 89.12 436 LEU A O 1
ATOM 3571 N N . SER A 1 437 ? 1.266 38.594 -4.961 1 86.81 437 SER A N 1
ATOM 3572 C CA . SER A 1 437 ? 0.949 39.188 -6.266 1 86.81 437 SER A CA 1
ATOM 3573 C C . SER A 1 437 ? -0.109 38.344 -6.988 1 86.81 437 SER A C 1
ATOM 3575 O O . SER A 1 437 ? -0.071 37.125 -6.957 1 86.81 437 SER A O 1
ATOM 3577 N N . ASP A 1 438 ? -1.043 39 -7.59 1 80.62 438 ASP A N 1
ATOM 3578 C CA . ASP A 1 438 ? -2.066 38.344 -8.391 1 80.62 438 ASP A CA 1
ATOM 3579 C C . ASP A 1 438 ? -1.555 38.031 -9.797 1 80.62 438 ASP A C 1
ATOM 3581 O O . ASP A 1 438 ? -2.264 37.438 -10.602 1 80.62 438 ASP A O 1
ATOM 3585 N N . LYS A 1 439 ? -0.417 38.469 -10.055 1 82.19 439 LYS A N 1
ATOM 3586 C CA . LYS A 1 439 ? 0.127 38.312 -11.398 1 82.19 439 LYS A CA 1
ATOM 3587 C C . LYS A 1 439 ? 0.84 36.969 -11.562 1 82.19 439 LYS A C 1
ATOM 3589 O O . LYS A 1 439 ? 1.059 36.5 -12.68 1 82.19 439 LYS A O 1
ATOM 3594 N N . GLU A 1 440 ? 1.088 36.375 -10.523 1 85.38 440 GLU A N 1
ATOM 3595 C CA . GLU A 1 440 ? 1.848 35.125 -10.594 1 85.38 440 GLU A CA 1
ATOM 3596 C C . GLU A 1 440 ? 0.934 33.938 -10.891 1 85.38 440 GLU A C 1
ATOM 3598 O O . GLU A 1 440 ? 0.009 33.656 -10.125 1 85.38 440 GLU A O 1
ATOM 3603 N N . GLU A 1 441 ? 1.099 33.406 -12.016 1 91.12 441 GLU A N 1
ATOM 3604 C CA . GLU A 1 441 ? 0.348 32.188 -12.344 1 91.12 441 GLU A CA 1
ATOM 3605 C C . GLU A 1 441 ? 1.104 30.938 -11.922 1 91.12 441 GLU A C 1
ATOM 3607 O O . GLU A 1 441 ? 2.229 30.703 -12.367 1 91.12 441 GLU A O 1
ATOM 3612 N N . PRO A 1 442 ? 0.52 30.156 -11.117 1 96.5 442 PRO A N 1
ATOM 3613 C CA . PRO A 1 442 ? 1.217 28.969 -10.625 1 96.5 442 PRO A CA 1
ATOM 3614 C C . PRO A 1 442 ? 1.342 27.875 -11.688 1 96.5 442 PRO A C 1
ATOM 3616 O O . PRO A 1 442 ? 0.496 27.766 -12.578 1 96.5 442 PRO A O 1
ATOM 3619 N N . ILE A 1 443 ? 2.41 27.141 -11.641 1 97.62 443 ILE A N 1
ATOM 3620 C CA . ILE A 1 443 ? 2.479 25.859 -12.32 1 97.62 443 ILE A CA 1
ATOM 3621 C C . ILE A 1 443 ? 1.46 24.891 -11.711 1 97.62 443 ILE A C 1
ATOM 3623 O O . ILE A 1 443 ? 1.429 24.703 -10.492 1 97.62 443 ILE A O 1
ATOM 3627 N N . VAL A 1 444 ? 0.581 24.344 -12.523 1 98 444 VAL A N 1
ATOM 3628 C CA . VAL A 1 444 ? -0.457 23.453 -12.023 1 98 444 VAL A CA 1
ATOM 3629 C C . VAL A 1 444 ? -0.061 22 -12.281 1 98 444 VAL A C 1
ATOM 3631 O O . VAL A 1 444 ? 0.158 21.609 -13.43 1 98 444 VAL A O 1
ATOM 3634 N N . LEU A 1 445 ? 0.14 21.25 -11.258 1 97.62 445 LEU A N 1
ATOM 3635 C CA . LEU A 1 445 ? 0.453 19.828 -11.359 1 97.62 445 LEU A CA 1
ATOM 3636 C C . LEU A 1 445 ? -0.78 18.984 -11.07 1 97.62 445 LEU A C 1
ATOM 3638 O O . LEU A 1 445 ? -1.659 19.391 -10.305 1 97.62 445 LEU A O 1
ATOM 3642 N N . PRO A 1 446 ? -0.882 17.828 -11.695 1 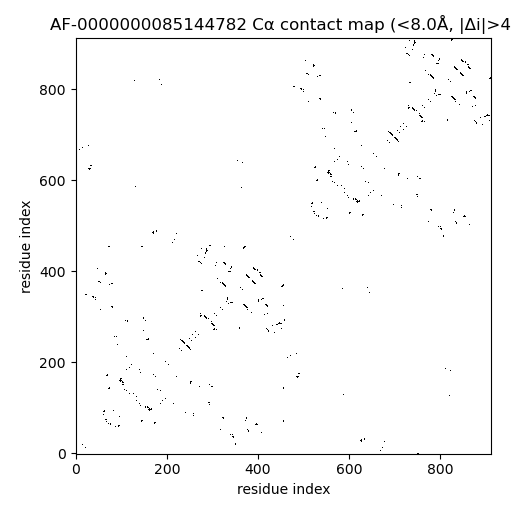97 446 PRO A N 1
ATOM 3643 C CA . PRO A 1 446 ? -2.037 16.969 -11.445 1 97 446 PRO A CA 1
ATOM 3644 C C . PRO A 1 446 ? -2.055 16.391 -10.031 1 97 446 PRO A C 1
ATOM 3646 O O . PRO A 1 446 ? -1.029 16.406 -9.344 1 97 446 PRO A O 1
ATOM 3649 N N . ILE A 1 447 ? -3.172 15.852 -9.617 1 96.5 447 ILE A N 1
ATOM 3650 C CA . ILE A 1 447 ? -3.396 15.406 -8.25 1 96.5 447 ILE A CA 1
ATOM 3651 C C . ILE A 1 447 ? -2.498 14.219 -7.938 1 96.5 447 ILE A C 1
ATOM 3653 O O . ILE A 1 447 ? -2.146 13.977 -6.777 1 96.5 447 ILE A O 1
ATOM 3657 N N . TRP A 1 448 ? -2.021 13.461 -8.93 1 95.88 448 TRP A N 1
ATOM 3658 C CA . TRP A 1 448 ? -1.223 12.266 -8.68 1 95.88 448 TRP A CA 1
ATOM 3659 C C . TRP A 1 448 ? 0.266 12.594 -8.672 1 95.88 448 TRP A C 1
ATOM 3661 O O . TRP A 1 448 ? 1.105 11.711 -8.5 1 95.88 448 TRP A O 1
ATOM 3671 N N . ASP A 1 449 ? 0.627 13.875 -8.891 1 96.88 449 ASP A N 1
ATOM 3672 C CA . ASP A 1 449 ? 2.035 14.258 -8.828 1 96.88 449 ASP A CA 1
ATOM 3673 C C . ASP A 1 449 ? 2.613 14.008 -7.438 1 96.88 449 ASP A C 1
ATOM 3675 O O . ASP A 1 449 ? 1.939 14.234 -6.43 1 96.88 449 ASP A O 1
ATOM 3679 N N . PRO A 1 450 ? 3.889 13.68 -7.359 1 95.12 450 PRO A N 1
ATOM 3680 C CA . PRO A 1 450 ? 4.52 13.383 -6.07 1 95.12 450 PRO A CA 1
ATOM 3681 C C . PRO A 1 450 ? 4.496 14.578 -5.121 1 95.12 450 PRO A C 1
ATOM 3683 O O . PRO A 1 450 ? 4.512 14.406 -3.898 1 95.12 450 PRO A O 1
ATOM 3686 N N . MET A 1 451 ? 4.422 15.789 -5.594 1 94.94 451 MET A N 1
ATOM 3687 C CA . MET A 1 451 ? 4.363 16.969 -4.742 1 94.94 451 MET A CA 1
ATOM 3688 C C . MET A 1 451 ? 2.971 17.141 -4.141 1 94.94 451 MET A C 1
ATOM 3690 O O . MET A 1 451 ? 2.781 17.938 -3.217 1 94.94 451 MET A O 1
ATOM 3694 N N . GLY A 1 452 ? 2.031 16.344 -4.703 1 91.88 452 GLY A N 1
ATOM 3695 C CA . GLY A 1 452 ? 0.69 16.344 -4.141 1 91.88 452 GLY A CA 1
ATOM 3696 C C . GLY A 1 452 ? 0.448 15.203 -3.176 1 91.88 452 GLY A C 1
ATOM 3697 O O . GLY A 1 452 ? -0.684 14.977 -2.742 1 91.88 452 GLY A O 1
ATOM 3698 N N . ALA A 1 453 ? 1.499 14.492 -2.912 1 85.94 453 ALA A N 1
ATOM 3699 C CA . ALA A 1 453 ? 1.365 13.359 -2.006 1 85.94 453 ALA A CA 1
ATOM 3700 C C . ALA A 1 453 ? 0.885 13.805 -0.629 1 85.94 453 ALA A C 1
ATOM 3702 O O . ALA A 1 453 ? 1.271 14.875 -0.148 1 85.94 453 ALA A O 1
ATOM 3703 N N . LEU A 1 454 ? -0.004 12.984 -0.06 1 85.81 454 LEU A N 1
ATOM 3704 C CA . LEU A 1 454 ? -0.47 13.219 1.301 1 85.81 454 LEU A CA 1
ATOM 3705 C C . LEU A 1 454 ? 0.395 12.477 2.312 1 85.81 454 LEU A C 1
ATOM 3707 O O . LEU A 1 454 ? 0.802 11.336 2.068 1 85.81 454 LEU A O 1
ATOM 3711 N N . ALA A 1 455 ? 0.627 13.156 3.324 1 83.88 455 ALA A N 1
ATOM 3712 C CA . ALA A 1 455 ? 1.363 12.492 4.398 1 83.88 455 ALA A CA 1
ATOM 3713 C C . ALA A 1 455 ? 0.625 11.25 4.883 1 83.88 455 ALA A C 1
ATOM 3715 O O . ALA A 1 455 ? -0.606 11.227 4.93 1 83.88 455 ALA A O 1
ATOM 3716 N N . LYS A 1 456 ? 1.38 10.086 5.031 1 72.06 456 LYS A N 1
ATOM 3717 C CA . LYS A 1 456 ? 0.751 8.812 5.375 1 72.06 456 LYS A CA 1
ATOM 3718 C C . LYS A 1 456 ? 1.201 8.328 6.75 1 72.06 456 LYS A C 1
ATOM 3720 O O . LYS A 1 456 ? 2.307 8.648 7.195 1 72.06 456 LYS A O 1
ATOM 3725 N N . MET B 1 1 ? -22.062 22.047 -1.812 1 77.19 1 MET B N 1
ATOM 3726 C CA . MET B 1 1 ? -22.016 23.062 -0.768 1 77.19 1 MET B CA 1
ATOM 3727 C C . MET B 1 1 ? -21.188 22.594 0.417 1 77.19 1 MET B C 1
ATOM 3729 O O . MET B 1 1 ? -21.078 21.391 0.665 1 77.19 1 MET B O 1
ATOM 3733 N N . SER B 1 2 ? -20.562 23.484 1.02 1 86.56 2 SER B N 1
ATOM 3734 C CA . SER B 1 2 ? -19.781 23.219 2.223 1 86.56 2 SER B CA 1
ATOM 3735 C C . SER B 1 2 ? -20.672 22.703 3.352 1 86.56 2 SER B C 1
ATOM 3737 O O . SER B 1 2 ? -21.875 22.984 3.389 1 86.56 2 SER B O 1
ATOM 3739 N N . LEU B 1 3 ? -20.172 21.875 4.16 1 93 3 LEU B N 1
ATOM 3740 C CA . LEU B 1 3 ? -20.891 21.328 5.301 1 93 3 LEU B CA 1
ATOM 3741 C C . LEU B 1 3 ? -21.297 22.438 6.266 1 93 3 LEU B C 1
ATOM 3743 O O . LEU B 1 3 ? -20.5 23.344 6.551 1 93 3 LEU B O 1
ATOM 3747 N N . GLU B 1 4 ? -22.5 22.422 6.648 1 93.19 4 GLU B N 1
ATOM 3748 C CA . GLU B 1 4 ? -23.016 23.406 7.602 1 93.19 4 GLU B CA 1
ATOM 3749 C C . GLU B 1 4 ? -23.125 22.797 9 1 93.19 4 GLU B C 1
ATOM 3751 O O . GLU B 1 4 ? -23.766 21.766 9.188 1 93.19 4 GLU B O 1
ATOM 3756 N N . ILE B 1 5 ? -22.641 23.531 9.938 1 92 5 ILE B N 1
ATOM 3757 C CA . ILE B 1 5 ? -22.562 23.047 11.312 1 92 5 ILE B CA 1
ATOM 3758 C C . ILE B 1 5 ? -23.969 22.828 11.859 1 92 5 ILE B C 1
ATOM 3760 O O . ILE B 1 5 ? -24.219 21.859 12.586 1 92 5 ILE B O 1
ATOM 3764 N N . GLU B 1 6 ? -24.891 23.766 11.547 1 92.5 6 GLU B N 1
ATOM 3765 C CA . GLU B 1 6 ? -26.266 23.656 12.016 1 92.5 6 GLU B CA 1
ATOM 3766 C C . GLU B 1 6 ? -26.938 22.391 11.492 1 92.5 6 GLU B C 1
ATOM 3768 O O . GLU B 1 6 ? -27.734 21.766 12.195 1 92.5 6 GLU B O 1
ATOM 3773 N N . GLN B 1 7 ? -26.625 22.094 10.305 1 94.75 7 GLN B N 1
ATOM 3774 C CA . GLN B 1 7 ? -27.172 20.875 9.703 1 94.75 7 GLN B CA 1
ATOM 3775 C C . GLN B 1 7 ? -26.641 19.625 10.406 1 94.75 7 GLN B C 1
ATOM 3777 O O . GLN B 1 7 ? -27.391 18.688 10.656 1 94.75 7 GLN B O 1
ATOM 3782 N N . LEU B 1 8 ? -25.375 19.594 10.703 1 95.44 8 LEU B N 1
ATOM 3783 C CA . LEU B 1 8 ? -24.766 18.469 11.414 1 95.44 8 LEU B CA 1
ATOM 3784 C C . LEU B 1 8 ? -25.422 18.266 12.773 1 95.44 8 LEU B C 1
ATOM 3786 O O . LEU B 1 8 ? -25.688 17.141 13.188 1 95.44 8 LEU B O 1
ATOM 3790 N N . GLU B 1 9 ? -25.672 19.375 13.391 1 93.5 9 GLU B N 1
ATOM 3791 C CA . GLU B 1 9 ? -26.328 19.328 14.695 1 93.5 9 GLU B CA 1
ATOM 3792 C C . GLU B 1 9 ? -27.734 18.75 14.594 1 93.5 9 GLU B C 1
ATOM 3794 O O . GLU B 1 9 ? -28.156 17.984 15.461 1 93.5 9 GLU B O 1
ATOM 3799 N N . SER B 1 10 ? -28.391 19.25 13.594 1 96.06 10 SER B N 1
ATOM 3800 C CA . SER B 1 10 ? -29.734 18.734 13.359 1 96.06 10 SER B CA 1
ATOM 3801 C C . SER B 1 10 ? -29.719 17.234 13.133 1 96.06 10 SER B C 1
ATOM 3803 O O . SER B 1 10 ? -30.547 16.5 13.688 1 96.06 10 SER B O 1
ATOM 3805 N N . TRP B 1 11 ? -28.781 16.766 12.336 1 96.94 11 TRP B N 1
ATOM 3806 C CA . TRP B 1 11 ? -28.641 15.328 12.094 1 96.94 11 TRP B CA 1
ATOM 3807 C C . TRP B 1 11 ? -28.312 14.586 13.383 1 96.94 11 TRP B C 1
ATOM 3809 O O . TRP B 1 11 ? -28.891 13.523 13.664 1 96.94 11 TRP B O 1
ATOM 3819 N N . GLU B 1 12 ? -27.391 15.148 14.133 1 94.69 12 GLU B N 1
ATOM 3820 C CA . GLU B 1 12 ? -26.984 14.523 15.391 1 94.69 12 GLU B CA 1
ATOM 3821 C C . GLU B 1 12 ? -28.172 14.359 16.328 1 94.69 12 GLU B C 1
ATOM 3823 O O . GLU B 1 12 ? -28.328 13.32 16.969 1 94.69 12 GLU B O 1
ATOM 3828 N N . SER B 1 13 ? -28.953 15.453 16.438 1 95.94 13 SER B N 1
ATOM 3829 C CA . SER B 1 13 ? -30.141 15.422 17.281 1 95.94 13 SER B CA 1
ATOM 3830 C C . SER B 1 13 ? -31.109 14.336 16.812 1 95.94 13 SER B C 1
ATOM 3832 O O . SER B 1 13 ? -31.734 13.664 17.641 1 95.94 13 SER B O 1
ATOM 3834 N N . GLU B 1 14 ? -31.203 14.227 15.555 1 97.19 14 GLU B N 1
ATOM 3835 C CA . GLU B 1 14 ? -32.062 13.188 14.992 1 97.19 14 GLU B CA 1
ATOM 3836 C C . GLU B 1 14 ? -31.5 11.797 15.305 1 97.19 14 GLU B C 1
ATOM 3838 O O . GLU B 1 14 ? -32.25 10.906 15.727 1 97.19 14 GLU B O 1
ATOM 3843 N N . PHE B 1 15 ? -30.203 11.586 15.109 1 97.06 15 PHE B N 1
ATOM 3844 C CA . PHE B 1 15 ? -29.578 10.281 15.336 1 97.06 15 PHE B CA 1
ATOM 3845 C C . PHE B 1 15 ? -29.75 9.836 16.781 1 97.06 15 PHE B C 1
ATOM 3847 O O . PHE B 1 15 ? -29.922 8.648 17.047 1 97.06 15 PHE B O 1
ATOM 3854 N N . GLN B 1 16 ? -29.734 10.828 17.688 1 95.62 16 GLN B N 1
ATOM 3855 C CA . GLN B 1 16 ? -29.734 10.539 19.109 1 95.62 16 GLN B CA 1
ATOM 3856 C C . GLN B 1 16 ? -31.078 9.969 19.562 1 95.62 16 GLN B C 1
ATOM 3858 O O . GLN B 1 16 ? -31.188 9.414 20.656 1 95.62 16 GLN B O 1
ATOM 3863 N N . THR B 1 17 ? -32.031 10.078 18.719 1 96.94 17 THR B N 1
ATOM 3864 C CA . THR B 1 17 ? -33.344 9.531 19.062 1 96.94 17 THR B CA 1
ATOM 3865 C C . THR B 1 17 ? -33.438 8.055 18.688 1 96.94 17 THR B C 1
ATOM 3867 O O . THR B 1 17 ? -34.375 7.352 19.078 1 96.94 17 THR B O 1
ATOM 3870 N N . ASP B 1 18 ? -32.469 7.586 17.984 1 96.38 18 ASP B N 1
ATOM 3871 C CA . ASP B 1 18 ? -32.438 6.207 17.5 1 96.38 18 ASP B CA 1
ATOM 3872 C C . ASP B 1 18 ? -31.594 5.34 18.453 1 96.38 18 ASP B C 1
ATOM 3874 O O . ASP B 1 18 ? -30.375 5.516 18.547 1 96.38 18 ASP B O 1
ATOM 3878 N N . LEU B 1 19 ? -32.219 4.383 19.031 1 96.06 19 LEU B N 1
ATOM 3879 C CA . LEU B 1 19 ? -31.562 3.52 20.016 1 96.06 19 LEU B CA 1
ATOM 3880 C C . LEU B 1 19 ? -30.453 2.705 19.344 1 96.06 19 LEU B C 1
ATOM 3882 O O . LEU B 1 19 ? -29.438 2.41 19.984 1 96.06 19 LEU B O 1
ATOM 3886 N N . THR B 1 20 ? -30.641 2.328 18.141 1 95.88 20 THR B N 1
ATOM 3887 C CA . THR B 1 20 ? -29.609 1.602 17.406 1 95.88 20 THR B CA 1
ATOM 3888 C C . THR B 1 20 ? -28.359 2.465 17.234 1 95.88 20 THR B C 1
ATOM 3890 O O . THR B 1 20 ? -27.234 1.988 17.406 1 95.88 20 THR B O 1
ATOM 3893 N N . TYR B 1 21 ? -28.547 3.68 16.922 1 96.81 21 TYR B N 1
ATOM 3894 C CA . TYR B 1 21 ? -27.438 4.609 16.812 1 96.81 21 TYR B CA 1
ATOM 3895 C C . TYR B 1 21 ? -26.719 4.777 18.141 1 96.81 21 TYR B C 1
ATOM 3897 O O . TYR B 1 21 ? -25.484 4.73 18.203 1 96.81 21 TYR B O 1
ATOM 3905 N N . GLN B 1 22 ? -27.469 4.973 19.234 1 97 22 GLN B N 1
ATOM 3906 C CA . GLN B 1 22 ? -26.875 5.172 20.547 1 97 22 GLN B CA 1
ATOM 3907 C C . GLN B 1 22 ? -26.016 3.975 20.953 1 97 22 GLN B C 1
ATOM 3909 O O . GLN B 1 22 ? -24.875 4.145 21.406 1 97 22 GLN B O 1
ATOM 3914 N N . LEU B 1 23 ? -26.594 2.805 20.703 1 97.25 23 LEU B N 1
ATOM 3915 C CA . LEU B 1 23 ? -25.859 1.596 21.062 1 97.25 23 LEU B CA 1
ATOM 3916 C C . LEU B 1 23 ? -24.625 1.424 20.172 1 97.25 23 LEU B C 1
ATOM 3918 O O . LEU B 1 23 ? -23.547 1.115 20.672 1 97.25 23 LEU B O 1
ATOM 3922 N N . SER B 1 24 ? -24.797 1.604 18.844 1 97.19 24 SER B N 1
ATOM 3923 C CA . SER B 1 24 ? -23.703 1.453 17.906 1 97.19 24 SER B CA 1
ATOM 3924 C C . SER B 1 24 ? -22.562 2.424 18.219 1 97.19 24 SER B C 1
ATOM 3926 O O . SER B 1 24 ? -21.391 2.043 18.203 1 97.19 24 SER B O 1
ATOM 3928 N N . SER B 1 25 ? -22.906 3.676 18.469 1 96.88 25 SER B N 1
ATOM 3929 C CA . SER B 1 25 ? -21.891 4.688 18.781 1 96.88 25 SER B CA 1
ATOM 3930 C C . SER B 1 25 ? -21.141 4.336 20.062 1 96.88 25 SER B C 1
ATOM 3932 O O . SER B 1 25 ? -19.938 4.551 20.141 1 96.88 25 SER B O 1
ATOM 3934 N N . THR B 1 26 ? -21.766 3.744 21.047 1 96.62 26 THR B N 1
ATOM 3935 C CA . THR B 1 26 ? -21.141 3.371 22.312 1 96.62 26 THR B CA 1
ATOM 3936 C C . THR B 1 26 ? -20.141 2.23 22.094 1 96.62 26 THR B C 1
ATOM 3938 O O . THR B 1 26 ? -19 2.307 22.547 1 96.62 26 THR B O 1
ATOM 3941 N N . VAL B 1 27 ? -20.531 1.257 21.391 1 97.19 27 VAL B N 1
ATOM 3942 C CA . VAL B 1 27 ? -19.719 0.05 21.312 1 97.19 27 VAL B CA 1
ATOM 3943 C C . VAL B 1 27 ? -18.578 0.245 20.297 1 97.19 27 VAL B C 1
ATOM 3945 O O . VAL B 1 27 ? -17.453 -0.209 20.531 1 97.19 27 VAL B O 1
ATOM 3948 N N . LEU B 1 28 ? -18.828 0.959 19.141 1 97.94 28 LEU B N 1
ATOM 3949 C CA . LEU B 1 28 ? -17.844 1.106 18.078 1 97.94 28 LEU B CA 1
ATOM 3950 C C . LEU B 1 28 ? -16.781 2.129 18.453 1 97.94 28 LEU B C 1
ATOM 3952 O O . LEU B 1 28 ? -15.672 2.113 17.906 1 97.94 28 LEU B O 1
ATOM 3956 N N . LYS B 1 29 ? -17.047 3.057 19.344 1 97.56 29 LYS B N 1
ATOM 3957 C CA . LYS B 1 29 ? -16.031 3.986 19.844 1 97.56 29 LYS B CA 1
ATOM 3958 C C . LYS B 1 29 ? -15.07 3.289 20.812 1 97.56 29 LYS B C 1
ATOM 3960 O O . LYS B 1 29 ? -13.938 3.727 20.984 1 97.56 29 LYS B O 1
ATOM 3965 N N . ASN B 1 30 ? -15.5 2.168 21.391 1 97.19 30 ASN B N 1
ATOM 3966 C CA . ASN B 1 30 ? -14.719 1.499 22.438 1 97.19 30 ASN B CA 1
ATOM 3967 C C . ASN B 1 30 ? -13.898 0.349 21.859 1 97.19 30 ASN B C 1
ATOM 3969 O O . ASN B 1 30 ? -12.867 -0.018 22.422 1 97.19 30 ASN B O 1
ATOM 3973 N N . TYR B 1 31 ? -14.391 -0.239 20.703 1 96.19 31 TYR B N 1
ATOM 3974 C CA . TYR B 1 31 ? -13.734 -1.457 20.25 1 96.19 31 TYR B CA 1
ATOM 3975 C C . TYR B 1 31 ? -13.648 -1.494 18.734 1 96.19 31 TYR B C 1
ATOM 3977 O O . TYR B 1 31 ? -14.367 -0.76 18.047 1 96.19 31 TYR B O 1
ATOM 3985 N N . ASN B 1 32 ? -12.789 -2.424 18.203 1 96.38 32 ASN B N 1
ATOM 3986 C CA . ASN B 1 32 ? -12.625 -2.674 16.781 1 96.38 32 ASN B CA 1
ATOM 3987 C C . ASN B 1 32 ? -13.875 -3.305 16.172 1 96.38 32 ASN B C 1
ATOM 3989 O O . ASN B 1 32 ? -14.375 -4.312 16.672 1 96.38 32 ASN B O 1
ATOM 3993 N N . ALA B 1 33 ? -14.312 -2.693 15.148 1 96.88 33 ALA B N 1
ATOM 3994 C CA . ALA B 1 33 ? -15.531 -3.17 14.492 1 96.88 33 ALA B CA 1
ATOM 3995 C C . ALA B 1 33 ? -15.375 -4.613 14.023 1 96.88 33 ALA B C 1
ATOM 3997 O O . ALA B 1 33 ? -16.328 -5.387 14.039 1 96.88 33 ALA B O 1
ATOM 3998 N N . ASP B 1 34 ? -14.203 -5.043 13.602 1 95.44 34 ASP B N 1
ATOM 3999 C CA . ASP B 1 34 ? -13.953 -6.402 13.141 1 95.44 34 ASP B CA 1
ATOM 4000 C C . ASP B 1 34 ? -14.227 -7.418 14.242 1 95.44 34 ASP B C 1
ATOM 4002 O O . ASP B 1 34 ? -14.648 -8.547 13.969 1 95.44 34 ASP B O 1
ATOM 4006 N N . ASP B 1 35 ? -14.031 -6.969 15.438 1 95.94 35 ASP B N 1
ATOM 4007 C CA . ASP B 1 35 ? -14.219 -7.867 16.578 1 95.94 35 ASP B CA 1
ATOM 4008 C C . ASP B 1 35 ? -15.664 -7.844 17.062 1 95.94 35 ASP B C 1
ATOM 4010 O O . ASP B 1 35 ? -16.281 -8.891 17.25 1 95.94 35 ASP B O 1
ATOM 4014 N N . ILE B 1 36 ? -16.203 -6.66 17.188 1 96.12 36 ILE B N 1
ATOM 4015 C CA . ILE B 1 36 ? -17.438 -6.562 17.969 1 96.12 36 ILE B CA 1
ATOM 4016 C C . ILE B 1 36 ? -18.625 -6.809 17.047 1 96.12 36 ILE B C 1
ATOM 4018 O O . ILE B 1 36 ? -19.719 -7.145 17.516 1 96.12 36 ILE B O 1
ATOM 4022 N N . LEU B 1 37 ? -18.453 -6.648 15.719 1 97.12 37 LEU B N 1
ATOM 4023 C CA . LEU B 1 37 ? -19.562 -6.859 14.812 1 97.12 37 LEU B CA 1
ATOM 4024 C C . LEU B 1 37 ? -19.562 -8.281 14.258 1 97.12 37 LEU B C 1
ATOM 4026 O O . LEU B 1 37 ? -20.438 -8.648 13.477 1 97.12 37 LEU B O 1
ATOM 4030 N N . LEU B 1 38 ? -18.641 -9.109 14.594 1 97 38 LEU B N 1
ATOM 4031 C CA . LEU B 1 38 ? -18.594 -10.5 14.141 1 97 38 LEU B CA 1
ATOM 4032 C C . LEU B 1 38 ? -19.844 -11.258 14.578 1 97 38 LEU B C 1
ATOM 4034 O O . LEU B 1 38 ? -20.203 -11.234 15.75 1 97 38 LEU B O 1
ATOM 4038 N N . ASN B 1 39 ? -20.531 -11.836 13.656 1 97.06 39 ASN B N 1
ATOM 4039 C CA . ASN B 1 39 ? -21.688 -12.664 13.945 1 97.06 39 ASN B CA 1
ATOM 4040 C C . ASN B 1 39 ? -21.281 -14.086 14.312 1 97.06 39 ASN B C 1
ATOM 4042 O O . ASN B 1 39 ? -21.172 -14.953 13.438 1 97.06 39 ASN B O 1
ATOM 4046 N N . LYS B 1 40 ? -21.219 -14.32 15.578 1 95.25 40 LYS B N 1
ATOM 4047 C CA . LYS B 1 40 ? -20.688 -15.594 16.062 1 95.25 40 LYS B CA 1
ATOM 4048 C C . LYS B 1 40 ? -21.656 -16.734 15.773 1 95.25 40 LYS B C 1
ATOM 4050 O O . LYS B 1 40 ? -21.25 -17.875 15.578 1 95.25 40 LYS B O 1
ATOM 4055 N N . SER B 1 41 ? -22.969 -16.406 15.742 1 96.31 41 SER B N 1
ATOM 4056 C CA . SER B 1 41 ? -23.953 -17.406 15.367 1 96.31 41 SER B CA 1
ATOM 4057 C C . SER B 1 41 ? -23.781 -17.844 13.914 1 96.31 41 SER B C 1
ATOM 4059 O O . SER B 1 41 ? -23.844 -19.047 13.609 1 96.31 41 SER B O 1
ATOM 4061 N N . ARG B 1 42 ? -23.562 -16.875 13.07 1 95.69 42 ARG B N 1
ATOM 4062 C CA . ARG B 1 42 ? -23.281 -17.172 11.664 1 95.69 42 ARG B CA 1
ATOM 4063 C C . ARG B 1 42 ? -21.984 -17.953 11.516 1 95.69 42 ARG B C 1
ATOM 4065 O O . ARG B 1 42 ? -21.906 -18.906 10.734 1 95.69 42 ARG B O 1
ATOM 4072 N N . LEU B 1 43 ? -21.016 -17.531 12.242 1 94.75 43 LEU B N 1
ATOM 4073 C CA . LEU B 1 43 ? -19.734 -18.219 12.25 1 94.75 43 LEU B CA 1
ATOM 4074 C C . LEU B 1 43 ? -19.922 -19.688 12.609 1 94.75 43 LEU B C 1
ATOM 4076 O O . LEU B 1 43 ? -19.406 -20.578 11.922 1 94.75 43 LEU B O 1
ATOM 4080 N N . LEU B 1 44 ? -20.672 -19.938 13.688 1 93.81 44 LEU B N 1
ATOM 4081 C CA . LEU B 1 44 ? -20.922 -21.297 14.141 1 93.81 44 LEU B CA 1
ATOM 4082 C C . LEU B 1 44 ? -21.688 -22.094 13.086 1 93.81 44 LEU B C 1
ATOM 4084 O O . LEU B 1 44 ? -21.375 -23.266 12.828 1 93.81 44 LEU B O 1
ATOM 4088 N N . SER B 1 45 ? -22.609 -21.438 12.469 1 94.12 45 SER B N 1
ATOM 4089 C CA . SER B 1 45 ? -23.453 -22.125 11.508 1 94.12 45 SER B CA 1
ATOM 4090 C C . SER B 1 45 ? -22.703 -22.469 10.227 1 94.12 45 SER B C 1
ATOM 4092 O O . SER B 1 45 ? -22.984 -23.469 9.57 1 94.12 45 SER B O 1
ATOM 4094 N N . GLN B 1 46 ? -21.766 -21.625 9.906 1 91.12 46 GLN B N 1
ATOM 4095 C CA . GLN B 1 46 ? -21.078 -21.797 8.633 1 91.12 46 GLN B CA 1
ATOM 4096 C C . GLN B 1 46 ? -19.828 -22.641 8.797 1 91.12 46 GLN B C 1
ATOM 4098 O O . GLN B 1 46 ? -19.328 -23.219 7.824 1 91.12 46 GLN B O 1
ATOM 4103 N N . ASP B 1 47 ? -19.359 -22.641 10.016 1 90.88 47 ASP B N 1
ATOM 4104 C CA . ASP B 1 47 ? -18.094 -23.344 10.25 1 90.88 47 ASP B CA 1
ATOM 4105 C C . ASP B 1 47 ? -18.328 -24.859 10.32 1 90.88 47 ASP B C 1
ATOM 4107 O O . ASP B 1 47 ? -18 -25.484 11.328 1 90.88 47 ASP B O 1
ATOM 4111 N N . GLN B 1 48 ? -18.938 -25.328 9.281 1 91.62 48 GLN B N 1
ATOM 4112 C CA . GLN B 1 48 ? -19.125 -26.766 9.109 1 91.62 48 GLN B CA 1
ATOM 4113 C C . GLN B 1 48 ? -18.062 -27.359 8.211 1 91.62 48 GLN B C 1
ATOM 4115 O O . GLN B 1 48 ? -18.203 -27.391 6.984 1 91.62 48 GLN B O 1
ATOM 4120 N N . ARG B 1 49 ? -17.156 -27.875 8.734 1 94.75 49 ARG B N 1
ATOM 4121 C CA . ARG B 1 49 ? -15.977 -28.312 7.988 1 94.75 49 ARG B CA 1
ATOM 4122 C C . ARG B 1 49 ? -16.141 -29.766 7.527 1 94.75 49 ARG B C 1
ATOM 4124 O O . ARG B 1 49 ? -15.281 -30.609 7.781 1 94.75 49 ARG B O 1
ATOM 4131 N N . ILE B 1 50 ? -17.266 -30.031 6.988 1 96.38 50 ILE B N 1
ATOM 4132 C CA . ILE B 1 50 ? -17.594 -31.328 6.391 1 96.38 50 ILE B CA 1
ATOM 4133 C C . ILE B 1 50 ? -17.75 -31.172 4.879 1 96.38 50 ILE B C 1
ATOM 4135 O O . ILE B 1 50 ? -18.516 -30.312 4.406 1 96.38 50 ILE B O 1
ATOM 4139 N N . TYR B 1 51 ? -17.078 -31.953 4.164 1 97.94 51 TYR B N 1
ATOM 4140 C CA . TYR B 1 51 ? -17.062 -31.891 2.707 1 97.94 51 TYR B CA 1
ATOM 4141 C C . TYR B 1 51 ? -17.281 -33.281 2.104 1 97.94 51 TYR B C 1
ATOM 4143 O O . TYR B 1 51 ? -16.609 -34.25 2.479 1 97.94 51 TYR B O 1
ATOM 4151 N N . ASN B 1 52 ? -18.219 -33.375 1.211 1 97.81 52 ASN B N 1
ATOM 4152 C CA . ASN B 1 52 ? -18.531 -34.719 0.674 1 97.81 52 ASN B CA 1
ATOM 4153 C C . ASN B 1 52 ? -17.797 -34.969 -0.638 1 97.81 52 ASN B C 1
ATOM 4155 O O . ASN B 1 52 ? -17.844 -36.094 -1.175 1 97.81 52 ASN B O 1
ATOM 4159 N N . THR B 1 53 ? -17.188 -34 -1.211 1 97.44 53 THR B N 1
ATOM 4160 C CA . THR B 1 53 ? -16.344 -34.094 -2.391 1 97.44 53 THR B CA 1
ATOM 4161 C C . THR B 1 53 ? -14.945 -33.562 -2.111 1 97.44 53 THR B C 1
ATOM 4163 O O . THR B 1 53 ? -14.773 -32.375 -1.869 1 97.44 53 THR B O 1
ATOM 4166 N N . ARG B 1 54 ? -13.977 -34.375 -2.07 1 97 54 ARG B N 1
ATOM 4167 C CA . ARG B 1 54 ? -12.633 -33.969 -1.685 1 97 54 ARG B CA 1
ATOM 4168 C C . ARG B 1 54 ? -11.57 -34.75 -2.428 1 97 54 ARG B C 1
ATOM 4170 O O . ARG B 1 54 ? -11.836 -35.875 -2.908 1 97 54 ARG B O 1
ATOM 4177 N N . ILE B 1 55 ? -10.398 -34.188 -2.527 1 97.25 55 ILE B N 1
ATOM 4178 C CA . ILE B 1 55 ? -9.227 -34.875 -3.057 1 97.25 55 ILE B CA 1
ATOM 4179 C C . ILE B 1 55 ? -8.914 -36.094 -2.191 1 97.25 55 ILE B C 1
ATOM 4181 O O . ILE B 1 55 ? -8.852 -36 -0.964 1 97.25 55 ILE B O 1
ATOM 4185 N N . SER B 1 56 ? -8.695 -37.156 -2.879 1 95.38 56 SER B N 1
ATOM 4186 C CA . SER B 1 56 ? -8.391 -38.375 -2.156 1 95.38 56 SER B CA 1
ATOM 4187 C C . SER B 1 56 ? -7.082 -38.25 -1.378 1 95.38 56 SER B C 1
ATOM 4189 O O . SER B 1 56 ? -6.082 -37.781 -1.907 1 95.38 56 SER B O 1
ATOM 4191 N N . ASP B 1 57 ? -7.098 -38.594 -0.103 1 91.81 57 ASP B N 1
ATOM 4192 C CA . ASP B 1 57 ? -5.957 -38.688 0.802 1 91.81 57 ASP B CA 1
ATOM 4193 C C . ASP B 1 57 ? -5.297 -37.312 0.999 1 91.81 57 ASP B C 1
ATOM 4195 O O . ASP B 1 57 ? -4.09 -37.219 1.248 1 91.81 57 ASP B O 1
ATOM 4199 N N . ILE B 1 58 ? -6.074 -36.281 0.796 1 93.88 58 ILE B N 1
ATOM 4200 C CA . ILE B 1 58 ? -5.52 -34.938 0.899 1 93.88 58 ILE B CA 1
ATOM 4201 C C . ILE B 1 58 ? -4.945 -34.719 2.297 1 93.88 58 ILE B C 1
ATOM 4203 O O . ILE B 1 58 ? -3.977 -34 2.469 1 93.88 58 ILE B O 1
ATOM 4207 N N . GLU B 1 59 ? -5.512 -35.344 3.295 1 89.06 59 GLU B N 1
ATOM 4208 C CA . GLU B 1 59 ? -5.105 -35.156 4.688 1 89.06 59 GLU B CA 1
ATOM 4209 C C . GLU B 1 59 ? -3.701 -35.719 4.922 1 89.06 59 GLU B C 1
ATOM 4211 O O . GLU B 1 59 ? -3.041 -35.344 5.895 1 89.06 59 GLU B O 1
ATOM 4216 N N . ASN B 1 60 ? -3.279 -36.531 4.043 1 89.88 60 ASN B N 1
ATOM 4217 C CA . ASN B 1 60 ? -1.967 -37.125 4.203 1 89.88 60 ASN B CA 1
ATOM 4218 C C . ASN B 1 60 ? -0.889 -36.375 3.443 1 89.88 60 ASN B C 1
ATOM 4220 O O . ASN B 1 60 ? 0.291 -36.719 3.506 1 89.88 60 ASN B O 1
ATOM 4224 N N . ILE B 1 61 ? -1.289 -35.406 2.775 1 93.25 61 ILE B N 1
ATOM 4225 C CA . ILE B 1 61 ? -0.322 -34.562 2.051 1 93.25 61 ILE B CA 1
ATOM 4226 C C . ILE B 1 61 ? 0.101 -33.375 2.912 1 93.25 61 ILE B C 1
ATOM 4228 O O . ILE B 1 61 ? -0.687 -32.469 3.141 1 93.25 61 ILE B O 1
ATOM 4232 N N . THR B 1 62 ? 1.276 -33.438 3.451 1 93.5 62 THR B N 1
ATOM 4233 C CA . THR B 1 62 ? 1.851 -32.438 4.359 1 93.5 62 THR B CA 1
ATOM 4234 C C . THR B 1 62 ? 3.143 -31.859 3.789 1 93.5 62 THR B C 1
ATOM 4236 O O . THR B 1 62 ? 3.725 -32.438 2.861 1 93.5 62 THR B O 1
ATOM 4239 N N . PRO B 1 63 ? 3.535 -30.719 4.305 1 94.94 63 PRO B N 1
ATOM 4240 C CA . PRO B 1 63 ? 2.965 -29.844 5.328 1 94.94 63 PRO B CA 1
ATOM 4241 C C . PRO B 1 63 ? 1.999 -28.812 4.75 1 94.94 63 PRO B C 1
ATOM 4243 O O . PRO B 1 63 ? 1.919 -28.641 3.529 1 94.94 63 PRO B O 1
ATOM 4246 N N . VAL B 1 64 ? 1.251 -28.156 5.672 1 94.94 64 VAL B N 1
ATOM 4247 C CA . VAL B 1 64 ? 0.668 -26.875 5.32 1 94.94 64 VAL B CA 1
ATOM 4248 C C . VAL B 1 64 ? 1.778 -25.844 5.082 1 94.94 64 VAL B C 1
ATOM 4250 O O . VAL B 1 64 ? 2.623 -25.625 5.949 1 94.94 64 VAL B O 1
ATOM 4253 N N . THR B 1 65 ? 1.747 -25.297 3.939 1 96.69 65 THR B N 1
ATOM 4254 C CA . THR B 1 65 ? 2.891 -24.484 3.535 1 96.69 65 THR B CA 1
ATOM 4255 C C . THR B 1 65 ? 2.783 -23.078 4.105 1 96.69 65 THR B C 1
ATOM 4257 O O . THR B 1 65 ? 1.717 -22.672 4.566 1 96.69 65 THR B O 1
ATOM 4260 N N . ASN B 1 66 ? 3.877 -22.391 4.219 1 96.81 66 ASN B N 1
ATOM 4261 C CA . ASN B 1 66 ? 3.992 -21.047 4.797 1 96.81 66 ASN B CA 1
ATOM 4262 C C . ASN B 1 66 ? 4.887 -20.141 3.955 1 96.81 66 ASN B C 1
ATOM 4264 O O . ASN B 1 66 ? 6.102 -20.344 3.908 1 96.81 66 ASN B O 1
ATOM 4268 N N . GLN B 1 67 ? 4.273 -19.188 3.377 1 95.56 67 GLN B N 1
ATOM 4269 C CA . GLN B 1 67 ? 5.012 -18.266 2.506 1 95.56 67 GLN B CA 1
ATOM 4270 C C . GLN B 1 67 ? 5.793 -17.234 3.322 1 95.56 67 GLN B C 1
ATOM 4272 O O . GLN B 1 67 ? 6.633 -16.516 2.779 1 95.56 67 GLN B O 1
ATOM 4277 N N . LYS B 1 68 ? 5.559 -17.141 4.594 1 95.94 68 LYS B N 1
ATOM 4278 C CA . LYS B 1 68 ? 6.203 -16.188 5.496 1 95.94 68 LYS B CA 1
ATOM 4279 C C . LYS B 1 68 ? 5.996 -14.75 5.023 1 95.94 68 LYS B C 1
ATOM 4281 O O . LYS B 1 68 ? 4.895 -14.375 4.625 1 95.94 68 LYS B O 1
ATOM 4286 N N . ALA B 1 69 ? 6.922 -13.875 5.262 1 93.31 69 ALA B N 1
ATOM 4287 C CA . ALA B 1 69 ? 6.766 -12.461 4.922 1 93.31 69 ALA B CA 1
ATOM 4288 C C . ALA B 1 69 ? 7.176 -12.195 3.475 1 93.31 69 ALA B C 1
ATOM 4290 O O . ALA B 1 69 ? 8.102 -11.43 3.217 1 93.31 69 ALA B O 1
ATOM 4291 N N . SER B 1 70 ? 6.508 -12.891 2.525 1 93.88 70 SER B N 1
ATOM 4292 C CA . SER B 1 70 ? 6.766 -12.727 1.1 1 93.88 70 SER B CA 1
ATOM 4293 C C . SER B 1 70 ? 5.473 -12.805 0.293 1 93.88 70 SER B C 1
ATOM 4295 O O . SER B 1 70 ? 4.473 -13.344 0.765 1 93.88 70 SER B O 1
ATOM 4297 N N . GLY B 1 71 ? 5.434 -12.164 -0.871 1 95.25 71 GLY B N 1
ATOM 4298 C CA . GLY B 1 71 ? 4.27 -12.172 -1.739 1 95.25 71 GLY B CA 1
ATOM 4299 C C . GLY B 1 71 ? 4.262 -13.328 -2.723 1 95.25 71 GLY B C 1
ATOM 4300 O O . GLY B 1 71 ? 4.07 -13.125 -3.924 1 95.25 71 GLY B O 1
ATOM 4301 N N . ARG B 1 72 ? 4.488 -14.531 -2.238 1 96.81 72 ARG B N 1
ATOM 4302 C CA . ARG B 1 72 ? 4.668 -15.688 -3.105 1 96.81 72 ARG B CA 1
ATOM 4303 C C . ARG B 1 72 ? 3.416 -16.562 -3.125 1 96.81 72 ARG B C 1
ATOM 4305 O O . ARG B 1 72 ? 3.469 -17.719 -3.52 1 96.81 72 ARG B O 1
ATOM 4312 N N . CYS B 1 73 ? 2.232 -16.047 -2.688 1 97.44 73 CYS B N 1
ATOM 4313 C CA . CYS B 1 73 ? 1.017 -16.828 -2.537 1 97.44 73 CYS B CA 1
ATOM 4314 C C . CYS B 1 73 ? 0.686 -17.578 -3.826 1 97.44 73 CYS B C 1
ATOM 4316 O O . CYS B 1 73 ? 0.261 -18.734 -3.789 1 97.44 73 CYS B O 1
ATOM 4318 N N . TRP B 1 74 ? 0.863 -16.984 -4.965 1 97.94 74 TRP B N 1
ATOM 4319 C CA . TRP B 1 74 ? 0.532 -17.578 -6.254 1 97.94 74 TRP B CA 1
ATOM 4320 C C . TRP B 1 74 ? 1.457 -18.75 -6.566 1 97.94 74 TRP B C 1
ATOM 4322 O O . TRP B 1 74 ? 1.017 -19.781 -7.102 1 97.94 74 TRP B O 1
ATOM 4332 N N . LEU B 1 75 ? 2.703 -18.641 -6.234 1 98.5 75 LEU B N 1
ATOM 4333 C CA . LEU B 1 75 ? 3.645 -19.75 -6.418 1 98.5 75 LEU B CA 1
ATOM 4334 C C . LEU B 1 75 ? 3.309 -20.906 -5.492 1 98.5 75 LEU B C 1
ATOM 4336 O O . LEU B 1 75 ? 3.393 -22.062 -5.891 1 98.5 75 LEU B O 1
ATOM 4340 N N . PHE B 1 76 ? 2.93 -20.562 -4.242 1 98.5 76 PHE B N 1
ATOM 4341 C CA . PHE B 1 76 ? 2.561 -21.594 -3.281 1 98.5 76 PHE B CA 1
ATOM 4342 C C . PHE B 1 76 ? 1.279 -22.297 -3.713 1 98.5 76 PHE B C 1
ATOM 4344 O O . PHE B 1 76 ? 1.189 -23.531 -3.652 1 98.5 76 PHE B O 1
ATOM 4351 N N . ALA B 1 77 ? 0.309 -21.547 -4.145 1 98.31 77 ALA B N 1
ATOM 4352 C CA . ALA B 1 77 ? -0.938 -22.156 -4.609 1 98.31 77 ALA B CA 1
ATOM 4353 C C . ALA B 1 77 ? -0.688 -23.109 -5.777 1 98.31 77 ALA B C 1
ATOM 4355 O O . ALA B 1 77 ? -1.188 -24.234 -5.785 1 98.31 77 ALA B O 1
ATOM 4356 N N . ALA B 1 78 ? 0.098 -22.656 -6.727 1 98.44 78 ALA B N 1
ATOM 4357 C CA . ALA B 1 78 ? 0.371 -23.469 -7.914 1 98.44 78 ALA B CA 1
ATOM 4358 C C . ALA B 1 78 ? 1.162 -24.719 -7.559 1 98.44 78 ALA B C 1
ATOM 4360 O O . ALA B 1 78 ? 0.841 -25.812 -8.023 1 98.44 78 ALA B O 1
ATOM 4361 N N . THR B 1 79 ? 2.145 -24.562 -6.73 1 98.62 79 THR B N 1
ATOM 4362 C CA . THR B 1 79 ? 2.977 -25.703 -6.387 1 98.62 79 THR B CA 1
ATOM 4363 C C . THR B 1 79 ? 2.221 -26.672 -5.473 1 98.62 79 THR B C 1
ATOM 4365 O O . THR B 1 79 ? 2.424 -27.875 -5.539 1 98.62 79 THR B O 1
ATOM 4368 N N . ASN B 1 80 ? 1.384 -26.109 -4.582 1 98.12 80 ASN B N 1
ATOM 4369 C CA . ASN B 1 80 ? 0.533 -26.969 -3.76 1 98.12 80 ASN B CA 1
ATOM 4370 C C . ASN B 1 80 ? -0.427 -27.797 -4.617 1 98.12 80 ASN B C 1
ATOM 4372 O O . ASN B 1 80 ? -0.754 -28.938 -4.273 1 98.12 80 ASN B O 1
ATOM 4376 N N . GLN B 1 81 ? -0.868 -27.219 -5.66 1 97.94 81 GLN B N 1
ATOM 4377 C CA . GLN B 1 81 ? -1.713 -27.953 -6.598 1 97.94 81 GLN B CA 1
ATOM 4378 C C . GLN B 1 81 ? -0.948 -29.109 -7.238 1 97.94 81 GLN B C 1
ATOM 4380 O O . GLN B 1 81 ? -1.434 -30.234 -7.266 1 97.94 81 GLN B O 1
ATOM 4385 N N . LEU B 1 82 ? 0.212 -28.891 -7.691 1 97.69 82 LEU B N 1
ATOM 4386 C CA . LEU B 1 82 ? 1.002 -29.844 -8.453 1 97.69 82 LEU B CA 1
ATOM 4387 C C . LEU B 1 82 ? 1.539 -30.953 -7.539 1 97.69 82 LEU B C 1
ATOM 4389 O O . LEU B 1 82 ? 1.714 -32.094 -7.973 1 97.69 82 LEU B O 1
ATOM 4393 N N . ARG B 1 83 ? 1.794 -30.609 -6.289 1 97.75 83 ARG B N 1
ATOM 4394 C CA . ARG B 1 83 ? 2.447 -31.594 -5.418 1 97.75 83 ARG B CA 1
ATOM 4395 C C . ARG B 1 83 ? 1.53 -32.781 -5.141 1 97.75 83 ARG B C 1
ATOM 4397 O O . ARG B 1 83 ? 1.999 -33.844 -4.77 1 97.75 83 ARG B O 1
ATOM 4404 N N . ILE B 1 84 ? 0.245 -32.625 -5.285 1 96.44 84 ILE B N 1
ATOM 4405 C CA . ILE B 1 84 ? -0.731 -33.656 -4.957 1 96.44 84 ILE B CA 1
ATOM 4406 C C . ILE B 1 84 ? -0.457 -34.906 -5.793 1 96.44 84 ILE B C 1
ATOM 4408 O O . ILE B 1 84 ? -0.318 -36 -5.246 1 96.44 84 ILE B O 1
ATOM 4412 N N . GLN B 1 85 ? -0.363 -34.719 -7.059 1 94.19 85 GLN B N 1
ATOM 4413 C CA . GLN B 1 85 ? -0.132 -35.875 -7.934 1 94.19 85 GLN B CA 1
ATOM 4414 C C . GLN B 1 85 ? 1.254 -36.469 -7.707 1 94.19 85 GLN B C 1
ATOM 4416 O O . GLN B 1 85 ? 1.438 -37.688 -7.809 1 94.19 85 GLN B O 1
ATOM 4421 N N . ILE B 1 86 ? 2.236 -35.656 -7.418 1 97.06 86 ILE B N 1
ATOM 4422 C CA . ILE B 1 86 ? 3.6 -36.125 -7.18 1 97.06 86 ILE B CA 1
ATOM 4423 C C . ILE B 1 86 ? 3.629 -37.031 -5.957 1 97.06 86 ILE B C 1
ATOM 4425 O O . ILE B 1 86 ? 4.223 -38.094 -5.992 1 97.06 86 ILE B O 1
ATOM 4429 N N . VAL B 1 87 ? 2.984 -36.562 -4.91 1 96.81 87 VAL B N 1
ATOM 4430 C CA . VAL B 1 87 ? 2.938 -37.312 -3.654 1 96.81 87 VAL B CA 1
ATOM 4431 C C . VAL B 1 87 ? 2.254 -38.656 -3.871 1 96.81 87 VAL B C 1
ATOM 4433 O O . VAL B 1 87 ? 2.705 -39.688 -3.352 1 96.81 87 VAL B O 1
ATOM 4436 N N . LYS B 1 88 ? 1.213 -38.656 -4.645 1 94.12 88 LYS B N 1
ATOM 4437 C CA . LYS B 1 88 ? 0.488 -39.906 -4.938 1 94.12 88 LYS B CA 1
ATOM 4438 C C . LYS B 1 88 ? 1.337 -40.844 -5.777 1 94.12 88 LYS B C 1
ATOM 4440 O O . LYS B 1 88 ? 1.451 -42.031 -5.457 1 94.12 88 LYS B O 1
ATOM 4445 N N . ASP B 1 89 ? 1.941 -40.281 -6.789 1 95.19 89 ASP B N 1
ATOM 4446 C CA . ASP B 1 89 ? 2.721 -41.094 -7.719 1 95.19 89 ASP B CA 1
ATOM 4447 C C . ASP B 1 89 ? 3.928 -41.719 -7.02 1 95.19 89 ASP B C 1
ATOM 4449 O O . ASP B 1 89 ? 4.301 -42.875 -7.316 1 95.19 89 ASP B O 1
ATOM 4453 N N . LEU B 1 90 ? 4.504 -41.031 -6.117 1 96.56 90 LEU B N 1
ATOM 4454 C CA . LEU B 1 90 ? 5.754 -41.469 -5.504 1 96.56 90 LEU B CA 1
ATOM 4455 C C . LEU B 1 90 ? 5.512 -42 -4.094 1 96.56 90 LEU B C 1
ATOM 4457 O O . LEU B 1 90 ? 6.461 -42.344 -3.393 1 96.56 90 LEU B O 1
ATOM 4461 N N . ASN B 1 91 ? 4.262 -42 -3.65 1 95.81 91 ASN B N 1
ATOM 4462 C CA . ASN B 1 91 ? 3.863 -42.5 -2.336 1 95.81 91 ASN B CA 1
ATOM 4463 C C . ASN B 1 91 ? 4.582 -41.75 -1.217 1 95.81 91 ASN B C 1
ATOM 4465 O O . ASN B 1 91 ? 5.211 -42.375 -0.355 1 95.81 91 ASN B O 1
ATOM 4469 N N . LEU B 1 92 ? 4.504 -40.438 -1.351 1 95.81 92 LEU B N 1
ATOM 4470 C CA . LEU B 1 92 ? 5.172 -39.562 -0.38 1 95.81 92 LEU B CA 1
ATOM 4471 C C . LEU B 1 92 ? 4.191 -39.094 0.677 1 95.81 92 LEU B C 1
ATOM 4473 O O . LEU B 1 92 ? 2.996 -39.375 0.606 1 95.81 92 LEU B O 1
ATOM 4477 N N . LYS B 1 93 ? 4.703 -38.406 1.711 1 87.56 93 LYS B N 1
ATOM 4478 C CA . LYS B 1 93 ? 3.861 -37.75 2.699 1 87.56 93 LYS B CA 1
ATOM 4479 C C . LYS B 1 93 ? 4.246 -36.281 2.844 1 87.56 93 LYS B C 1
ATOM 4481 O O . LYS B 1 93 ? 3.504 -35.375 2.416 1 87.56 93 LYS B O 1
ATOM 4486 N N . ASP B 1 94 ? 5.469 -35.969 3.367 1 92.56 94 ASP B N 1
ATOM 4487 C CA . ASP B 1 94 ? 5.992 -34.625 3.576 1 92.56 94 ASP B CA 1
ATOM 4488 C C . ASP B 1 94 ? 6.777 -34.156 2.357 1 92.56 94 ASP B C 1
ATOM 4490 O O . ASP B 1 94 ? 7.977 -34.406 2.244 1 92.56 94 ASP B O 1
ATOM 4494 N N . PHE B 1 95 ? 5.996 -33.5 1.449 1 97.06 95 PHE B N 1
ATOM 4495 C CA . PHE B 1 95 ? 6.66 -33.094 0.221 1 97.06 95 PHE B CA 1
ATOM 4496 C C . PHE B 1 95 ? 6.223 -31.703 -0.185 1 97.06 95 PHE B C 1
ATOM 4498 O O . PHE B 1 95 ? 5.039 -31.359 -0.105 1 97.06 95 PHE B O 1
ATOM 4505 N N . GLU B 1 96 ? 7.195 -30.891 -0.594 1 97.81 96 GLU B N 1
ATOM 4506 C CA . GLU B 1 96 ? 6.961 -29.594 -1.208 1 97.81 96 GLU B CA 1
ATOM 4507 C C . GLU B 1 96 ? 7.816 -29.406 -2.457 1 97.81 96 GLU B C 1
ATOM 4509 O O . GLU B 1 96 ? 8.953 -29.875 -2.51 1 97.81 96 GLU B O 1
ATOM 4514 N N . LEU B 1 97 ? 7.215 -28.812 -3.463 1 98.5 97 LEU B N 1
ATOM 4515 C CA . LEU B 1 97 ? 8.016 -28.25 -4.543 1 98.5 97 LEU B CA 1
ATOM 4516 C C . LEU B 1 97 ? 8.711 -26.969 -4.086 1 98.5 97 LEU B C 1
ATOM 4518 O O . LEU B 1 97 ? 8.273 -26.328 -3.135 1 98.5 97 LEU B O 1
ATOM 4522 N N . SER B 1 98 ? 9.812 -26.641 -4.719 1 98.56 98 SER B N 1
ATOM 4523 C CA . SER B 1 98 ? 10.586 -25.469 -4.32 1 98.56 98 SER B CA 1
ATOM 4524 C C . SER B 1 98 ? 9.953 -24.188 -4.848 1 98.56 98 SER B C 1
ATOM 4526 O O . SER B 1 98 ? 10.141 -23.828 -6.012 1 98.56 98 SER B O 1
ATOM 4528 N N . GLN B 1 99 ? 9.25 -23.484 -3.969 1 98.31 99 GLN B N 1
ATOM 4529 C CA . GLN B 1 99 ? 8.742 -22.156 -4.309 1 98.31 99 GLN B CA 1
ATOM 4530 C C . GLN B 1 99 ? 9.883 -21.156 -4.477 1 98.31 99 GLN B C 1
ATOM 4532 O O . GLN B 1 99 ? 9.82 -20.266 -5.324 1 98.31 99 GLN B O 1
ATOM 4537 N N . ALA B 1 100 ? 10.938 -21.344 -3.711 1 98.31 100 ALA B N 1
ATOM 4538 C CA . ALA B 1 100 ? 12.094 -20.453 -3.744 1 98.31 100 ALA B CA 1
ATOM 4539 C C . ALA B 1 100 ? 12.758 -20.469 -5.117 1 98.31 100 ALA B C 1
ATOM 4541 O O . ALA B 1 100 ? 13.211 -19.422 -5.609 1 98.31 100 ALA B O 1
ATOM 4542 N N . TYR B 1 101 ? 12.859 -21.719 -5.715 1 98.38 101 TYR B N 1
ATOM 4543 C CA . TYR B 1 101 ? 13.445 -21.891 -7.039 1 98.38 101 TYR B CA 1
ATOM 4544 C C . TYR B 1 101 ? 12.688 -21.078 -8.078 1 98.38 101 TYR B C 1
ATOM 4546 O O . TYR B 1 101 ? 13.289 -20.328 -8.852 1 98.38 101 TYR B O 1
ATOM 4554 N N . LEU B 1 102 ? 11.43 -21.141 -8.039 1 98.56 102 LEU B N 1
ATOM 4555 C CA . LEU B 1 102 ? 10.57 -20.406 -8.953 1 98.56 102 LEU B CA 1
ATOM 4556 C C . LEU B 1 102 ? 10.609 -18.906 -8.656 1 98.56 102 LEU B C 1
ATOM 4558 O O . LEU B 1 102 ? 10.625 -18.078 -9.57 1 98.56 102 LEU B O 1
ATOM 4562 N N . PHE B 1 103 ? 10.648 -18.578 -7.402 1 98.31 103 PHE B N 1
ATOM 4563 C CA . PHE B 1 103 ? 10.695 -17.188 -6.953 1 98.31 103 PHE B CA 1
ATOM 4564 C C . PHE B 1 103 ? 11.938 -16.484 -7.477 1 98.31 103 PHE B C 1
ATOM 4566 O O . PHE B 1 103 ? 11.859 -15.344 -7.957 1 98.31 103 PHE B O 1
ATOM 4573 N N . PHE B 1 104 ? 13.109 -17.125 -7.398 1 98.06 104 PHE B N 1
ATOM 4574 C CA . PHE B 1 104 ? 14.367 -16.562 -7.887 1 98.06 104 PHE B CA 1
ATOM 4575 C C . PHE B 1 104 ? 14.258 -16.203 -9.359 1 98.06 104 PHE B C 1
ATOM 4577 O O . PHE B 1 104 ? 14.547 -15.07 -9.75 1 98.06 104 PHE B O 1
ATOM 4584 N N . TYR B 1 105 ? 13.797 -17.141 -10.141 1 98.12 105 TYR B N 1
ATOM 4585 C CA . TYR B 1 105 ? 13.766 -16.922 -11.586 1 98.12 105 TYR B CA 1
ATOM 4586 C C . TYR B 1 105 ? 12.672 -15.93 -11.961 1 98.12 105 TYR B C 1
ATOM 4588 O O . TYR B 1 105 ? 12.828 -15.164 -12.914 1 98.12 105 TYR B O 1
ATOM 4596 N N . ASP B 1 106 ? 11.57 -15.992 -11.258 1 98 106 ASP B N 1
ATOM 4597 C CA . ASP B 1 106 ? 10.516 -15.023 -11.555 1 98 106 ASP B CA 1
ATOM 4598 C C . ASP B 1 106 ? 11.016 -13.594 -11.352 1 98 106 ASP B C 1
ATOM 4600 O O . ASP B 1 106 ? 10.773 -12.727 -12.188 1 98 106 ASP B O 1
ATOM 4604 N N . LYS B 1 107 ? 11.641 -13.336 -10.227 1 97.88 107 LYS B N 1
ATOM 4605 C CA . LYS B 1 107 ? 12.141 -12 -9.922 1 97.88 107 LYS B CA 1
ATOM 4606 C C . LYS B 1 107 ? 13.156 -11.547 -10.961 1 97.88 107 LYS B C 1
ATOM 4608 O O . LYS B 1 107 ? 13.148 -10.383 -11.375 1 97.88 107 LYS B O 1
ATOM 4613 N N . LEU B 1 108 ? 14.047 -12.43 -11.312 1 98.06 108 LEU B N 1
ATOM 4614 C CA . LEU B 1 108 ? 15.062 -12.125 -12.312 1 98.06 108 LEU B CA 1
ATOM 4615 C C . LEU B 1 108 ? 14.422 -11.82 -13.664 1 98.06 108 LEU B C 1
ATOM 4617 O O . LEU B 1 108 ? 14.773 -10.828 -14.312 1 98.06 108 LEU B O 1
ATOM 4621 N N . GLU B 1 109 ? 13.523 -12.664 -14.062 1 98.19 109 GLU B N 1
ATOM 4622 C CA . GLU B 1 109 ? 12.844 -12.508 -15.352 1 98.19 109 GLU B CA 1
ATOM 4623 C C . GLU B 1 109 ? 11.992 -11.25 -15.367 1 98.19 109 GLU B C 1
ATOM 4625 O O . GLU B 1 109 ? 11.922 -10.555 -16.391 1 98.19 109 GLU B O 1
ATOM 4630 N N . LYS B 1 110 ? 11.336 -10.977 -14.289 1 97.69 110 LYS B N 1
ATOM 4631 C CA . LYS B 1 110 ? 10.516 -9.773 -14.195 1 97.69 110 LYS B CA 1
ATOM 4632 C C . LYS B 1 110 ? 11.375 -8.516 -14.359 1 97.69 110 LYS B C 1
ATOM 4634 O O . LYS B 1 110 ? 10.953 -7.559 -15.016 1 97.69 110 LYS B O 1
ATOM 4639 N N . ALA B 1 111 ? 12.523 -8.508 -13.68 1 98.25 111 ALA B N 1
ATOM 4640 C CA . ALA B 1 111 ? 13.422 -7.371 -13.836 1 98.25 111 ALA B CA 1
ATOM 4641 C C . ALA B 1 111 ? 13.828 -7.188 -15.289 1 98.25 111 ALA B C 1
ATOM 4643 O O . ALA B 1 111 ? 13.828 -6.066 -15.805 1 98.25 111 ALA B O 1
ATOM 4644 N N . ASN B 1 112 ? 14.172 -8.297 -15.914 1 98.12 112 ASN B N 1
ATOM 4645 C CA . ASN B 1 112 ? 14.523 -8.258 -17.328 1 98.12 112 ASN B CA 1
ATOM 4646 C C . ASN B 1 112 ? 13.336 -7.809 -18.188 1 98.12 112 ASN B C 1
ATOM 4648 O O . ASN B 1 112 ? 13.516 -7.031 -19.125 1 98.12 112 ASN B O 1
ATOM 4652 N N . TYR B 1 113 ? 12.195 -8.352 -17.875 1 98 113 TYR B N 1
ATOM 4653 C CA . TYR B 1 113 ? 10.977 -7.98 -18.578 1 98 113 TYR B CA 1
ATOM 4654 C C . TYR B 1 113 ? 10.703 -6.484 -18.453 1 98 113 TYR B C 1
ATOM 4656 O O . TYR B 1 113 ? 10.328 -5.828 -19.422 1 98 113 TYR B O 1
ATOM 4664 N N . PHE B 1 114 ? 10.914 -5.996 -17.297 1 98.31 114 PHE B N 1
ATOM 4665 C CA . PHE B 1 114 ? 10.734 -4.57 -17.047 1 98.31 114 PHE B CA 1
ATOM 4666 C C . PHE B 1 114 ? 11.656 -3.748 -17.938 1 98.31 114 PHE B C 1
ATOM 4668 O O . PHE B 1 114 ? 11.219 -2.781 -18.562 1 98.31 114 PHE B O 1
ATOM 4675 N N . ILE B 1 115 ? 12.914 -4.078 -17.969 1 98.31 115 ILE B N 1
ATOM 4676 C CA . ILE B 1 115 ? 13.883 -3.379 -18.797 1 98.31 115 ILE B CA 1
ATOM 4677 C C . ILE B 1 115 ? 13.398 -3.35 -20.234 1 98.31 115 ILE B C 1
ATOM 4679 O O . ILE B 1 115 ? 13.43 -2.301 -20.891 1 98.31 115 ILE B O 1
ATOM 4683 N N . ASP B 1 116 ? 12.938 -4.457 -20.656 1 97.5 116 ASP B N 1
ATOM 4684 C CA . ASP B 1 116 ? 12.43 -4.566 -22.016 1 97.5 116 ASP B CA 1
ATOM 4685 C C . ASP B 1 116 ? 11.219 -3.66 -22.219 1 97.5 116 ASP B C 1
ATOM 4687 O O . ASP B 1 116 ? 11.094 -3.004 -23.266 1 97.5 116 ASP B O 1
ATOM 4691 N N . GLN B 1 117 ? 10.289 -3.66 -21.266 1 97.62 117 GLN B N 1
ATOM 4692 C CA . GLN B 1 117 ? 9.102 -2.816 -21.375 1 97.62 117 GLN B CA 1
ATOM 4693 C C . GLN B 1 117 ? 9.477 -1.34 -21.422 1 97.62 117 GLN B C 1
ATOM 4695 O O . GLN B 1 117 ? 8.852 -0.561 -22.141 1 97.62 117 GLN B O 1
ATOM 4700 N N . ILE B 1 118 ? 10.492 -0.952 -20.656 1 98.25 118 ILE B N 1
ATOM 4701 C CA . ILE B 1 118 ? 10.953 0.434 -20.672 1 98.25 118 ILE B CA 1
ATOM 4702 C C . ILE B 1 118 ? 11.508 0.787 -22.047 1 98.25 118 ILE B C 1
ATOM 4704 O O . ILE B 1 118 ? 11.18 1.837 -22.609 1 98.25 118 ILE B O 1
ATOM 4708 N N . ILE B 1 119 ? 12.328 -0.064 -22.609 1 97.75 119 ILE B N 1
ATOM 4709 C CA . ILE B 1 119 ? 12.898 0.167 -23.938 1 97.75 119 ILE B CA 1
ATOM 4710 C C . ILE B 1 119 ? 11.781 0.243 -24.969 1 97.75 119 ILE B C 1
ATOM 4712 O O . ILE B 1 119 ? 11.758 1.157 -25.797 1 97.75 119 ILE B O 1
ATOM 4716 N N . ASP B 1 120 ? 10.867 -0.681 -24.859 1 97 120 ASP B N 1
ATOM 4717 C CA . ASP B 1 120 ? 9.781 -0.786 -25.828 1 97 120 ASP B CA 1
ATOM 4718 C C . ASP B 1 120 ? 8.898 0.46 -25.812 1 97 120 ASP B C 1
ATOM 4720 O O . ASP B 1 120 ? 8.445 0.92 -26.859 1 97 120 ASP B O 1
ATOM 4724 N N . THR B 1 121 ? 8.664 0.992 -24.641 1 97.62 121 THR B N 1
ATOM 4725 C CA . THR B 1 121 ? 7.734 2.105 -24.5 1 97.62 121 THR B CA 1
ATOM 4726 C C . THR B 1 121 ? 8.445 3.438 -24.734 1 97.62 121 THR B C 1
ATOM 4728 O O . THR B 1 121 ? 7.793 4.453 -24.984 1 97.62 121 THR B O 1
ATOM 4731 N N . ALA B 1 122 ? 9.711 3.504 -24.625 1 96.06 122 ALA B N 1
ATOM 4732 C CA . ALA B 1 122 ? 10.453 4.762 -24.594 1 96.06 122 ALA B CA 1
ATOM 4733 C C . ALA B 1 122 ? 10.258 5.543 -25.891 1 96.06 122 ALA B C 1
ATOM 4735 O O . ALA B 1 122 ? 10.273 6.777 -25.891 1 96.06 122 ALA B O 1
ATOM 4736 N N . LYS B 1 123 ? 10 4.945 -27 1 92.12 123 LYS B N 1
ATOM 4737 C CA . LYS B 1 123 ? 9.852 5.645 -28.281 1 92.12 123 LYS B CA 1
ATOM 4738 C C . LYS B 1 123 ? 8.414 6.098 -28.5 1 92.12 123 LYS B C 1
ATOM 4740 O O . LYS B 1 123 ? 8.172 7.164 -29.062 1 92.12 123 LYS B O 1
ATOM 4745 N N . THR B 1 124 ? 7.508 5.324 -28.016 1 93.06 124 THR B N 1
ATOM 4746 C CA . THR B 1 124 ? 6.109 5.59 -28.328 1 93.06 124 THR B CA 1
ATOM 4747 C C . THR B 1 124 ? 5.449 6.387 -27.203 1 93.06 124 THR B C 1
ATOM 4749 O O . THR B 1 124 ? 4.508 7.145 -27.438 1 93.06 124 THR B O 1
ATOM 4752 N N . GLU B 1 125 ? 5.828 6.184 -26.047 1 94 125 GLU B N 1
ATOM 4753 C CA . GLU B 1 125 ? 5.332 6.906 -24.875 1 94 125 GLU B CA 1
ATOM 4754 C C . GLU B 1 125 ? 6.375 7.895 -24.359 1 94 125 GLU B C 1
ATOM 4756 O O . GLU B 1 125 ? 7.035 7.633 -23.344 1 94 125 GLU B O 1
ATOM 4761 N N . THR B 1 126 ? 6.391 9.047 -24.906 1 92.31 126 THR B N 1
ATOM 4762 C CA . THR B 1 126 ? 7.5 9.969 -24.672 1 92.31 126 THR B CA 1
ATOM 4763 C C . THR B 1 126 ? 7.305 10.734 -23.375 1 92.31 126 THR B C 1
ATOM 4765 O O . THR B 1 126 ? 8.25 11.344 -22.859 1 92.31 126 THR B O 1
ATOM 4768 N N . ASP B 1 127 ? 6.09 10.719 -22.875 1 94 127 ASP B N 1
ATOM 4769 C CA . ASP B 1 127 ? 5.836 11.352 -21.578 1 94 127 ASP B CA 1
ATOM 4770 C C . ASP B 1 127 ? 6.137 10.398 -20.438 1 94 127 ASP B C 1
ATOM 4772 O O . ASP B 1 127 ? 5.359 9.484 -20.156 1 94 127 ASP B O 1
ATOM 4776 N N . ASP B 1 128 ? 7.156 10.68 -19.656 1 93.5 128 ASP B N 1
ATOM 4777 C CA . ASP B 1 128 ? 7.562 9.812 -18.547 1 93.5 128 ASP B CA 1
ATOM 4778 C C . ASP B 1 128 ? 6.52 9.828 -17.438 1 93.5 128 ASP B C 1
ATOM 4780 O O . ASP B 1 128 ? 6.52 8.945 -16.562 1 93.5 128 ASP B O 1
ATOM 4784 N N . ASP B 1 129 ? 5.621 10.773 -17.484 1 93.69 129 ASP B N 1
ATOM 4785 C CA . ASP B 1 129 ? 4.598 10.883 -16.453 1 93.69 129 ASP B CA 1
ATOM 4786 C C . ASP B 1 129 ? 3.295 10.227 -16.891 1 93.69 129 ASP B C 1
ATOM 4788 O O . ASP B 1 129 ? 2.289 10.289 -16.188 1 93.69 129 ASP B O 1
ATOM 4792 N N . SER B 1 130 ? 3.348 9.664 -18.062 1 96.38 130 SER B N 1
ATOM 4793 C CA . SER B 1 130 ? 2.141 8.977 -18.516 1 96.38 130 SER B CA 1
ATOM 4794 C C . SER B 1 130 ? 1.718 7.898 -17.531 1 96.38 130 SER B C 1
ATOM 4796 O O . SER B 1 130 ? 2.539 7.398 -16.766 1 96.38 130 SER B O 1
ATOM 4798 N N . ARG B 1 131 ? 0.375 7.52 -17.547 1 95.69 131 ARG B N 1
ATOM 4799 C CA . ARG B 1 131 ? -0.163 6.5 -16.641 1 95.69 131 ARG B CA 1
ATOM 4800 C C . ARG B 1 131 ? 0.565 5.172 -16.828 1 95.69 131 ARG B C 1
ATOM 4802 O O . ARG B 1 131 ? 0.87 4.488 -15.852 1 95.69 131 ARG B O 1
ATOM 4809 N N . LEU B 1 132 ? 0.875 4.812 -18.078 1 97.25 132 LEU B N 1
ATOM 4810 C CA . LEU B 1 132 ? 1.535 3.547 -18.375 1 97.25 132 LEU B CA 1
ATOM 4811 C C . LEU B 1 132 ? 2.93 3.498 -17.766 1 97.25 132 LEU B C 1
ATOM 4813 O O . LEU B 1 132 ? 3.273 2.539 -17.078 1 97.25 132 LEU B O 1
ATOM 4817 N N . ILE B 1 133 ? 3.748 4.559 -18 1 97.75 133 ILE B N 1
ATOM 4818 C CA . ILE B 1 133 ? 5.125 4.562 -17.531 1 97.75 133 ILE B CA 1
ATOM 4819 C C . ILE B 1 133 ? 5.137 4.574 -16 1 97.75 133 ILE B C 1
ATOM 4821 O O . ILE B 1 133 ? 5.887 3.818 -15.367 1 97.75 133 ILE B O 1
ATOM 4825 N N . GLN B 1 134 ? 4.273 5.395 -15.422 1 96.62 134 GLN B N 1
ATOM 4826 C CA . GLN B 1 134 ? 4.23 5.469 -13.969 1 96.62 134 GLN B CA 1
ATOM 4827 C C . GLN B 1 134 ? 3.74 4.152 -13.367 1 96.62 134 GLN B C 1
ATOM 4829 O O . GLN B 1 134 ? 4.184 3.756 -12.289 1 96.62 134 GLN B O 1
ATOM 4834 N N . TYR B 1 135 ? 2.832 3.484 -14.062 1 96.69 135 TYR B N 1
ATOM 4835 C CA . TYR B 1 135 ? 2.379 2.178 -13.602 1 96.69 135 TYR B CA 1
ATOM 4836 C C . TYR B 1 135 ? 3.518 1.164 -13.625 1 96.69 135 TYR B C 1
ATOM 4838 O O . TYR B 1 135 ? 3.709 0.411 -12.672 1 96.69 135 TYR B O 1
ATOM 4846 N N . LEU B 1 136 ? 4.297 1.185 -14.703 1 97.62 136 LEU B N 1
ATOM 4847 C CA . LEU B 1 136 ? 5.43 0.273 -14.812 1 97.62 136 LEU B CA 1
ATOM 4848 C C . LEU B 1 136 ? 6.441 0.521 -13.695 1 97.62 136 LEU B C 1
ATOM 4850 O O . LEU B 1 136 ? 7.027 -0.423 -13.164 1 97.62 136 LEU B O 1
ATOM 4854 N N . LEU B 1 137 ? 6.578 1.761 -13.328 1 98.06 137 LEU B N 1
ATOM 4855 C CA . LEU B 1 137 ? 7.59 2.16 -12.359 1 98.06 137 LEU B CA 1
ATOM 4856 C C . LEU B 1 137 ? 7.125 1.867 -10.938 1 98.06 137 LEU B C 1
ATOM 4858 O O . LEU B 1 137 ? 7.934 1.85 -10 1 98.06 137 LEU B O 1
ATOM 4862 N N . GLU B 1 138 ? 5.883 1.655 -10.766 1 95.56 138 GLU B N 1
ATOM 4863 C CA . GLU B 1 138 ? 5.32 1.507 -9.43 1 95.56 138 GLU B CA 1
ATOM 4864 C C . GLU B 1 138 ? 5.906 0.292 -8.711 1 95.56 138 GLU B C 1
ATOM 4866 O O . GLU B 1 138 ? 6.305 0.38 -7.551 1 95.56 138 GLU B O 1
ATOM 4871 N N . ALA B 1 139 ? 5.926 -0.849 -9.406 1 93.25 139 ALA B N 1
ATOM 4872 C CA . ALA B 1 139 ? 6.445 -2.08 -8.812 1 93.25 139 ALA B CA 1
ATOM 4873 C C . ALA B 1 139 ? 7.031 -2.998 -9.883 1 93.25 139 ALA B C 1
ATOM 4875 O O . ALA B 1 139 ? 6.457 -4.043 -10.195 1 93.25 139 ALA B O 1
ATOM 4876 N N . PRO B 1 140 ? 8.188 -2.691 -10.281 1 95.38 140 PRO B N 1
ATOM 4877 C CA . PRO B 1 140 ? 8.781 -3.398 -11.422 1 95.38 140 PRO B CA 1
ATOM 4878 C C . PRO B 1 140 ? 9.07 -4.863 -11.117 1 95.38 140 PRO B C 1
ATOM 4880 O O . PRO B 1 140 ? 9.156 -5.684 -12.031 1 95.38 140 PRO B O 1
ATOM 4883 N N . THR B 1 141 ? 9.297 -5.203 -9.875 1 94.81 141 THR B N 1
ATOM 4884 C CA . THR B 1 141 ? 9.648 -6.582 -9.555 1 94.81 141 THR B CA 1
ATOM 4885 C C . THR B 1 141 ? 8.922 -7.043 -8.297 1 94.81 141 THR B C 1
ATOM 4887 O O . THR B 1 141 ? 9.531 -7.613 -7.391 1 94.81 141 THR B O 1
ATOM 4890 N N . ASN B 1 142 ? 7.625 -6.766 -8.18 1 92.5 142 ASN B N 1
ATOM 4891 C CA . ASN B 1 142 ? 6.859 -7.203 -7.016 1 92.5 142 ASN B CA 1
ATOM 4892 C C . ASN B 1 142 ? 6.781 -8.727 -6.934 1 92.5 142 ASN B C 1
ATOM 4894 O O . ASN B 1 142 ? 7.082 -9.422 -7.906 1 92.5 142 ASN B O 1
ATOM 4898 N N . ASP B 1 143 ? 6.484 -9.305 -5.836 1 97 143 ASP B N 1
ATOM 4899 C CA . ASP B 1 143 ? 6.504 -10.742 -5.586 1 97 143 ASP B CA 1
ATOM 4900 C C . ASP B 1 143 ? 5.34 -11.438 -6.285 1 97 143 ASP B C 1
ATOM 4902 O O . ASP B 1 143 ? 5.422 -12.625 -6.609 1 97 143 ASP B O 1
ATOM 4906 N N . GLY B 1 144 ? 4.23 -10.727 -6.484 1 96.62 144 GLY B N 1
ATOM 4907 C CA . GLY B 1 144 ? 2.986 -11.328 -6.93 1 96.62 144 GLY B CA 1
ATOM 4908 C C . GLY B 1 144 ? 3.021 -11.766 -8.383 1 96.62 144 GLY B C 1
ATOM 4909 O O . GLY B 1 144 ? 3.922 -11.375 -9.133 1 96.62 144 GLY B O 1
ATOM 4910 N N . GLY B 1 145 ? 2.045 -12.531 -8.789 1 96.88 145 GLY B N 1
ATOM 4911 C CA . GLY B 1 145 ? 1.967 -13.008 -10.164 1 96.88 145 GLY B CA 1
ATOM 4912 C C . GLY B 1 145 ? 0.634 -13.648 -10.5 1 96.88 145 GLY B C 1
ATOM 4913 O O . GLY B 1 145 ? -0.321 -13.547 -9.727 1 96.88 145 GLY B O 1
ATOM 4914 N N . GLN B 1 146 ? 0.603 -14.141 -11.703 1 96.81 146 GLN B N 1
ATOM 4915 C CA . GLN B 1 146 ? -0.532 -14.867 -12.258 1 96.81 146 GLN B CA 1
ATOM 4916 C C . GLN B 1 146 ? -0.141 -16.297 -12.617 1 96.81 146 GLN B C 1
ATOM 4918 O O . GLN B 1 146 ? 1.045 -16.609 -12.727 1 96.81 146 GLN B O 1
ATOM 4923 N N . TYR B 1 147 ? -1.141 -17.125 -12.781 1 97.19 147 TYR B N 1
ATOM 4924 C CA . TYR B 1 147 ? -0.867 -18.516 -13.078 1 97.19 147 TYR B CA 1
ATOM 4925 C C . TYR B 1 147 ? -0.11 -18.656 -14.398 1 97.19 147 TYR B C 1
ATOM 4927 O O . TYR B 1 147 ? 0.782 -19.5 -14.523 1 97.19 147 TYR B O 1
ATOM 4935 N N . SER B 1 148 ? -0.478 -17.828 -15.406 1 96.06 148 SER B N 1
ATOM 4936 C CA . SER B 1 148 ? 0.226 -17.875 -16.688 1 96.06 148 SER B CA 1
ATOM 4937 C C . SER B 1 148 ? 1.7 -17.516 -16.516 1 96.06 148 SER B C 1
ATOM 4939 O O . SER B 1 148 ? 2.557 -18.062 -17.219 1 96.06 148 SER B O 1
ATOM 4941 N N . MET B 1 149 ? 1.977 -16.625 -15.688 1 97.38 149 MET B N 1
ATOM 4942 C CA . MET B 1 149 ? 3.355 -16.25 -15.383 1 97.38 149 MET B CA 1
ATOM 4943 C C . MET B 1 149 ? 4.102 -17.406 -14.727 1 97.38 149 MET B C 1
ATOM 4945 O O . MET B 1 149 ? 5.285 -17.609 -14.992 1 97.38 149 MET B O 1
ATOM 4949 N N . PHE B 1 150 ? 3.383 -18.156 -13.883 1 98.12 150 PHE B N 1
ATOM 4950 C CA . PHE B 1 150 ? 3.936 -19.375 -13.297 1 98.12 150 PHE B CA 1
ATOM 4951 C C . PHE B 1 150 ? 4.316 -20.375 -14.383 1 98.12 150 PHE B C 1
ATOM 4953 O O . PHE B 1 150 ? 5.43 -20.906 -14.391 1 98.12 150 PHE B O 1
ATOM 4960 N N . LEU B 1 151 ? 3.443 -20.562 -15.305 1 97.62 151 LEU B N 1
ATOM 4961 C CA . LEU B 1 151 ? 3.697 -21.5 -16.391 1 97.62 151 LEU B CA 1
ATOM 4962 C C . LEU B 1 151 ? 4.887 -21.062 -17.234 1 97.62 151 LEU B C 1
ATOM 4964 O O . LEU B 1 151 ? 5.684 -21.891 -17.672 1 97.62 151 LEU B O 1
ATOM 4968 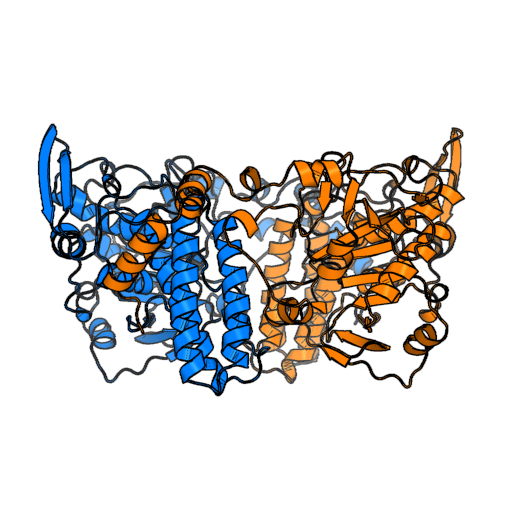N N . ASN B 1 152 ? 4.973 -19.766 -17.438 1 97.25 152 ASN B N 1
ATOM 4969 C CA . ASN B 1 152 ? 6.102 -19.234 -18.188 1 97.25 152 ASN B CA 1
ATOM 4970 C C . ASN B 1 152 ? 7.43 -19.562 -17.516 1 97.25 152 ASN B C 1
ATOM 4972 O O . ASN B 1 152 ? 8.406 -19.906 -18.188 1 97.25 152 ASN B O 1
ATOM 4976 N N . ILE B 1 153 ? 7.488 -19.469 -16.25 1 98.12 153 ILE B N 1
ATOM 4977 C CA . ILE B 1 153 ? 8.703 -19.781 -15.5 1 98.12 153 ILE B CA 1
ATOM 4978 C C . ILE B 1 153 ? 8.992 -21.281 -15.594 1 98.12 153 ILE B C 1
ATOM 4980 O O . ILE B 1 153 ? 10.133 -21.688 -15.836 1 98.12 153 ILE B O 1
ATOM 4984 N N . VAL B 1 154 ? 7.98 -22.078 -15.43 1 98.31 154 VAL B N 1
ATOM 4985 C CA . VAL B 1 154 ? 8.164 -23.531 -15.43 1 98.31 154 VAL B CA 1
ATOM 4986 C C . VAL B 1 154 ? 8.609 -24 -16.812 1 98.31 154 VAL B C 1
ATOM 4988 O O . VAL B 1 154 ? 9.469 -24.875 -16.938 1 98.31 154 VAL B O 1
ATOM 4991 N N . LYS B 1 155 ? 8.055 -23.422 -17.844 1 97 155 LYS B N 1
ATOM 4992 C CA . LYS B 1 155 ? 8.414 -23.766 -19.219 1 97 155 LYS B CA 1
ATOM 4993 C C . LYS B 1 155 ? 9.906 -23.547 -19.469 1 97 155 LYS B C 1
ATOM 4995 O O . LYS B 1 155 ? 10.531 -24.297 -20.219 1 97 155 LYS B O 1
ATOM 5000 N N . LYS B 1 156 ? 10.398 -22.547 -18.844 1 96.81 156 LYS B N 1
ATOM 5001 C CA . LYS B 1 156 ? 11.781 -22.156 -19.125 1 96.81 156 LYS B CA 1
ATOM 5002 C C . LYS B 1 156 ? 12.742 -22.797 -18.125 1 96.81 156 LYS B C 1
ATOM 5004 O O . LYS B 1 156 ? 13.859 -23.172 -18.469 1 96.81 156 LYS B O 1
ATOM 5009 N N . TYR B 1 157 ? 12.32 -23.016 -16.828 1 97.69 157 TYR B N 1
ATOM 5010 C CA . TYR B 1 157 ? 13.273 -23.359 -15.773 1 97.69 157 TYR B CA 1
ATOM 5011 C C . TYR B 1 157 ? 12.891 -24.688 -15.109 1 97.69 157 TYR B C 1
ATOM 5013 O O . TYR B 1 157 ? 13.695 -25.281 -14.383 1 97.69 157 TYR B O 1
ATOM 5021 N N . GLY B 1 158 ? 11.672 -25.188 -15.32 1 98.12 158 GLY B N 1
ATOM 5022 C CA . GLY B 1 158 ? 11.227 -26.469 -14.758 1 98.12 158 GLY B CA 1
ATOM 5023 C C . GLY B 1 158 ? 10.867 -26.375 -13.289 1 98.12 158 GLY B C 1
ATOM 5024 O O . GLY B 1 158 ? 10.391 -25.328 -12.828 1 98.12 158 GLY B O 1
ATOM 5025 N N . LEU B 1 159 ? 10.852 -27.547 -12.641 1 98.69 159 LEU B N 1
ATOM 5026 C CA . LEU B 1 159 ? 10.516 -27.703 -11.227 1 98.69 159 LEU B CA 1
ATOM 5027 C C . LEU B 1 159 ? 11.547 -28.562 -10.508 1 98.69 159 LEU B C 1
ATOM 5029 O O . LEU B 1 159 ? 12.172 -29.438 -11.133 1 98.69 159 LEU B O 1
ATOM 5033 N N . VAL B 1 160 ? 11.727 -28.297 -9.242 1 98.56 160 VAL B N 1
ATOM 5034 C CA . VAL B 1 160 ? 12.578 -29.141 -8.414 1 98.56 160 VAL B CA 1
ATOM 5035 C C . VAL B 1 160 ? 11.953 -29.312 -7.031 1 98.56 160 VAL B C 1
ATOM 5037 O O . VAL B 1 160 ? 11.148 -28.469 -6.598 1 98.56 160 VAL B O 1
ATOM 5040 N N . PRO B 1 161 ? 12.266 -30.422 -6.316 1 98.19 161 PRO B N 1
ATOM 5041 C CA . PRO B 1 161 ? 11.844 -30.531 -4.922 1 98.19 161 PRO B CA 1
ATOM 5042 C C . PRO B 1 161 ? 12.453 -29.469 -4.023 1 98.19 161 PRO B C 1
ATOM 5044 O O . PRO B 1 161 ? 13.562 -28.984 -4.285 1 98.19 161 PRO B O 1
ATOM 5047 N N . LYS B 1 162 ? 11.773 -29.125 -3.014 1 97.81 162 LYS B N 1
ATOM 5048 C CA . LYS B 1 162 ? 12.234 -28.094 -2.076 1 97.81 162 LYS B CA 1
ATOM 5049 C C . LYS B 1 162 ? 13.586 -28.469 -1.48 1 97.81 162 LYS B C 1
ATOM 5051 O O . LYS B 1 162 ? 14.398 -27.594 -1.171 1 97.81 162 LYS B O 1
ATOM 5056 N N . SER B 1 163 ? 13.875 -29.75 -1.337 1 96.19 163 SER B N 1
ATOM 5057 C CA . SER B 1 163 ? 15.133 -30.219 -0.746 1 96.19 163 SER B CA 1
ATOM 5058 C C . SER B 1 163 ? 16.328 -29.859 -1.631 1 96.19 163 SER B C 1
ATOM 5060 O O . SER B 1 163 ? 17.453 -29.828 -1.163 1 96.19 163 SER B O 1
ATOM 5062 N N . ILE B 1 164 ? 16.078 -29.609 -2.904 1 96.69 164 ILE B N 1
ATOM 5063 C CA . ILE B 1 164 ? 17.125 -29.25 -3.846 1 96.69 164 ILE B CA 1
ATOM 5064 C C . ILE B 1 164 ? 17.453 -27.766 -3.727 1 96.69 164 ILE B C 1
ATOM 5066 O O . ILE B 1 164 ? 18.609 -27.359 -3.854 1 96.69 164 ILE B O 1
ATOM 5070 N N . TYR B 1 165 ? 16.469 -26.906 -3.525 1 97.38 165 TYR B N 1
ATOM 5071 C CA . TYR B 1 165 ? 16.562 -25.469 -3.354 1 97.38 165 TYR B CA 1
ATOM 5072 C C . TYR B 1 165 ? 15.492 -24.969 -2.391 1 97.38 165 TYR B C 1
ATOM 5074 O O . TYR B 1 165 ? 14.305 -24.906 -2.736 1 97.38 165 TYR B O 1
ATOM 5082 N N . ASN B 1 166 ? 15.898 -24.547 -1.24 1 95.88 166 ASN B N 1
ATOM 5083 C CA . ASN B 1 166 ? 14.938 -24.281 -0.171 1 95.88 166 ASN B CA 1
ATOM 5084 C C . ASN B 1 166 ? 14.914 -22.797 0.2 1 95.88 166 ASN B C 1
ATOM 5086 O O . ASN B 1 166 ? 15.406 -21.969 -0.556 1 95.88 166 ASN B O 1
ATOM 5090 N N . ASP B 1 167 ? 14.258 -22.453 1.316 1 96.25 167 ASP B N 1
ATOM 5091 C CA . ASP B 1 167 ? 13.992 -21.078 1.742 1 96.25 167 ASP B CA 1
ATOM 5092 C C . ASP B 1 167 ? 15.078 -20.594 2.697 1 96.25 167 ASP B C 1
ATOM 5094 O O . ASP B 1 167 ? 14.797 -19.828 3.617 1 96.25 167 ASP B O 1
ATOM 5098 N N . LEU B 1 168 ? 16.297 -20.906 2.479 1 94.69 168 LEU B N 1
ATOM 5099 C CA . LEU B 1 168 ? 17.344 -20.672 3.467 1 94.69 168 LEU B CA 1
ATOM 5100 C C . LEU B 1 168 ? 17.766 -19.203 3.453 1 94.69 168 LEU B C 1
ATOM 5102 O O . LEU B 1 168 ? 18.125 -18.641 4.496 1 94.69 168 LEU B O 1
ATOM 5106 N N . ALA B 1 169 ? 17.812 -18.594 2.256 1 96.81 169 ALA B N 1
ATOM 5107 C CA . ALA B 1 169 ? 18.25 -17.203 2.168 1 96.81 169 ALA B CA 1
ATOM 5108 C C . ALA B 1 169 ? 17.25 -16.281 2.834 1 96.81 169 ALA B C 1
ATOM 5110 O O . ALA B 1 169 ? 16.031 -16.438 2.664 1 96.81 169 ALA B O 1
ATOM 5111 N N . TYR B 1 170 ? 17.703 -15.25 3.535 1 97.81 170 TYR B N 1
ATOM 5112 C CA . TYR B 1 170 ? 16.859 -14.32 4.297 1 97.81 170 TYR B CA 1
ATOM 5113 C C . TYR B 1 170 ? 15.805 -13.688 3.412 1 97.81 170 TYR B C 1
ATOM 5115 O O . TYR B 1 170 ? 14.617 -13.711 3.744 1 97.81 170 TYR B O 1
ATOM 5123 N N . SER B 1 171 ? 16.172 -13.234 2.281 1 97.44 171 SER B N 1
ATOM 5124 C CA . SER B 1 171 ? 15.305 -12.43 1.427 1 97.44 171 SER B CA 1
ATOM 5125 C C . SER B 1 171 ? 14.258 -13.289 0.726 1 97.44 171 SER B C 1
ATOM 5127 O O . SER B 1 171 ? 13.281 -12.773 0.186 1 97.44 171 SER B O 1
ATOM 5129 N N . THR B 1 172 ? 14.445 -14.594 0.726 1 97.25 172 THR B N 1
ATOM 5130 C CA . THR B 1 172 ? 13.438 -15.484 0.15 1 97.25 172 THR B CA 1
ATOM 5131 C C . THR B 1 172 ? 12.156 -15.461 0.978 1 97.25 172 THR B C 1
ATOM 5133 O O . THR B 1 172 ? 11.055 -15.492 0.427 1 97.25 172 THR B O 1
ATOM 5136 N N . THR B 1 173 ? 12.328 -15.414 2.312 1 96.56 173 THR B N 1
ATOM 5137 C CA . THR B 1 173 ? 11.172 -15.477 3.201 1 96.56 173 THR B CA 1
ATOM 5138 C C . THR B 1 173 ? 10.828 -14.086 3.74 1 96.56 173 THR B C 1
ATOM 5140 O O . THR B 1 173 ? 9.852 -13.922 4.469 1 96.56 173 THR B O 1
ATOM 5143 N N . ALA B 1 174 ? 11.625 -13.109 3.457 1 97.31 174 ALA B N 1
ATOM 5144 C CA . ALA B 1 174 ? 11.43 -11.695 3.771 1 97.31 174 ALA B CA 1
ATOM 5145 C C . ALA B 1 174 ? 11.914 -10.805 2.627 1 97.31 174 ALA B C 1
ATOM 5147 O O . ALA B 1 174 ? 13.039 -10.297 2.654 1 97.31 174 ALA B O 1
ATOM 5148 N N . SER B 1 175 ? 11.055 -10.547 1.715 1 96.88 175 SER B N 1
ATOM 5149 C CA . SER B 1 175 ? 11.492 -10.062 0.408 1 96.88 175 SER B CA 1
ATOM 5150 C C . SER B 1 175 ? 11.508 -8.539 0.358 1 96.88 175 SER B C 1
ATOM 5152 O O . SER B 1 175 ? 11.992 -7.949 -0.608 1 96.88 175 SER B O 1
ATOM 5154 N N . ARG B 1 176 ? 11.062 -7.809 1.322 1 95.75 176 ARG B N 1
ATOM 5155 C CA . ARG B 1 176 ? 10.805 -6.375 1.258 1 95.75 176 ARG B CA 1
ATOM 5156 C C . ARG B 1 176 ? 12.07 -5.602 0.912 1 95.75 176 ARG B C 1
ATOM 5158 O O . ARG B 1 176 ? 12.062 -4.766 0.003 1 95.75 176 ARG B O 1
ATOM 5165 N N . LYS B 1 177 ? 13.125 -5.812 1.663 1 96.62 177 LYS B N 1
ATOM 5166 C CA . LYS B 1 177 ? 14.344 -5.039 1.465 1 96.62 177 LYS B CA 1
ATOM 5167 C C . LYS B 1 177 ? 14.938 -5.289 0.081 1 96.62 177 LYS B C 1
ATOM 5169 O O . LYS B 1 177 ? 15.32 -4.348 -0.615 1 96.62 177 LYS B O 1
ATOM 5174 N N . LEU B 1 178 ? 15.055 -6.527 -0.311 1 97.31 178 LEU B N 1
ATOM 5175 C CA . LEU B 1 178 ? 15.555 -6.832 -1.646 1 97.31 178 LEU B CA 1
ATOM 5176 C C . LEU B 1 178 ? 14.688 -6.164 -2.715 1 97.31 178 LEU B C 1
ATOM 5178 O O . LEU B 1 178 ? 15.219 -5.602 -3.678 1 97.31 178 LEU B O 1
ATOM 5182 N N . ASN B 1 179 ? 13.367 -6.23 -2.527 1 97.56 179 ASN B N 1
ATOM 5183 C CA . ASN B 1 179 ? 12.469 -5.562 -3.461 1 97.56 179 ASN B CA 1
ATOM 5184 C C . ASN B 1 179 ? 12.766 -4.07 -3.561 1 97.56 179 ASN B C 1
ATOM 5186 O O . ASN B 1 179 ? 12.773 -3.506 -4.656 1 97.56 179 ASN B O 1
ATOM 5190 N N . SER B 1 180 ? 12.977 -3.486 -2.459 1 96.38 180 SER B N 1
ATOM 5191 C CA . SER B 1 180 ? 13.258 -2.055 -2.438 1 96.38 180 SER B CA 1
ATOM 5192 C C . SER B 1 180 ? 14.547 -1.731 -3.188 1 96.38 180 SER B C 1
ATOM 5194 O O . SER B 1 180 ? 14.594 -0.773 -3.961 1 96.38 180 SER B O 1
ATOM 5196 N N . ILE B 1 181 ? 15.539 -2.504 -2.977 1 96.69 181 ILE B N 1
ATOM 5197 C CA . ILE B 1 181 ? 16.844 -2.316 -3.596 1 96.69 181 ILE B CA 1
ATOM 5198 C C . ILE B 1 181 ? 16.734 -2.486 -5.109 1 96.69 181 ILE B C 1
ATOM 5200 O O . ILE B 1 181 ? 17.203 -1.64 -5.875 1 96.69 181 ILE B O 1
ATOM 5204 N N . LEU B 1 182 ? 16.078 -3.52 -5.496 1 97.94 182 LEU B N 1
ATOM 5205 C CA . LEU B 1 182 ? 15.914 -3.791 -6.922 1 97.94 182 LEU B CA 1
ATOM 5206 C C . LEU B 1 182 ? 15.062 -2.715 -7.586 1 97.94 182 LEU B C 1
ATOM 5208 O O . LEU B 1 182 ? 15.391 -2.24 -8.672 1 97.94 182 LEU B O 1
ATOM 5212 N N . THR B 1 183 ? 14.016 -2.332 -6.93 1 98.06 183 THR B N 1
ATOM 5213 C CA . THR B 1 183 ? 13.109 -1.33 -7.477 1 98.06 183 THR B CA 1
ATOM 5214 C C . THR B 1 183 ? 13.836 -0.008 -7.703 1 98.06 183 THR B C 1
ATOM 5216 O O . THR B 1 183 ? 13.688 0.616 -8.758 1 98.06 183 THR B O 1
ATOM 5219 N N . SER B 1 184 ? 14.617 0.396 -6.75 1 97.31 184 SER B N 1
ATOM 5220 C CA . SER B 1 184 ? 15.367 1.638 -6.883 1 97.31 184 SER B CA 1
ATOM 5221 C C . SER B 1 184 ? 16.312 1.587 -8.078 1 97.31 184 SER B C 1
ATOM 5223 O O . SER B 1 184 ? 16.406 2.547 -8.852 1 97.31 184 SER B O 1
ATOM 5225 N N . LYS B 1 185 ? 16.984 0.487 -8.219 1 97.81 185 LYS B N 1
ATOM 5226 C CA . LYS B 1 185 ? 17.922 0.329 -9.328 1 97.81 185 LYS B CA 1
ATOM 5227 C C . LYS B 1 185 ? 17.188 0.306 -10.672 1 97.81 185 LYS B C 1
ATOM 5229 O O . LYS B 1 185 ? 17.625 0.923 -11.641 1 97.81 185 LYS B O 1
ATOM 5234 N N . LEU B 1 186 ? 16.125 -0.373 -10.711 1 98.5 186 LEU B N 1
ATOM 5235 C CA . LEU B 1 186 ? 15.359 -0.489 -11.945 1 98.5 186 LEU B CA 1
ATOM 5236 C C . LEU B 1 186 ? 14.766 0.859 -12.352 1 98.5 186 LEU B C 1
ATOM 5238 O O . LEU B 1 186 ? 14.68 1.169 -13.539 1 98.5 186 LEU B O 1
ATOM 5242 N N . ARG B 1 187 ? 14.359 1.627 -11.398 1 98.44 187 ARG B N 1
ATOM 5243 C CA . ARG B 1 187 ? 13.891 2.979 -11.68 1 98.44 187 ARG B CA 1
ATOM 5244 C C . ARG B 1 187 ? 15.008 3.844 -12.25 1 98.44 187 ARG B C 1
ATOM 5246 O O . ARG B 1 187 ? 14.789 4.617 -13.18 1 98.44 187 ARG B O 1
ATOM 5253 N N . GLU B 1 188 ? 16.188 3.734 -11.695 1 98.25 188 GLU B N 1
ATOM 5254 C CA . GLU B 1 188 ? 17.359 4.414 -12.25 1 98.25 188 GLU B CA 1
ATOM 5255 C C . GLU B 1 188 ? 17.641 3.951 -13.68 1 98.25 188 GLU B C 1
ATOM 5257 O O . GLU B 1 188 ? 17.938 4.766 -14.555 1 98.25 188 GLU B O 1
ATOM 5262 N N . PHE B 1 189 ? 17.578 2.646 -13.891 1 98.31 189 PHE B N 1
ATOM 5263 C CA . PHE B 1 189 ? 17.781 2.082 -15.219 1 98.31 189 PHE B CA 1
ATOM 5264 C C . PHE B 1 189 ? 16.781 2.65 -16.219 1 98.31 189 PHE B C 1
ATOM 5266 O O . PHE B 1 189 ? 17.125 2.963 -17.359 1 98.31 189 PHE B O 1
ATOM 5273 N N . ALA B 1 190 ? 15.539 2.707 -15.734 1 98.44 190 ALA B N 1
ATOM 5274 C CA . ALA B 1 190 ? 14.5 3.244 -16.609 1 98.44 190 ALA B CA 1
ATOM 5275 C C . ALA B 1 190 ? 14.867 4.637 -17.109 1 98.44 190 ALA B C 1
ATOM 5277 O O . ALA B 1 190 ? 14.727 4.93 -18.297 1 98.44 190 ALA B O 1
ATOM 5278 N N . GLU B 1 191 ? 15.32 5.5 -16.25 1 97.88 191 GLU B N 1
ATOM 5279 C CA . GLU B 1 191 ? 15.75 6.84 -16.641 1 97.88 191 GLU B CA 1
ATOM 5280 C C . GLU B 1 191 ? 16.875 6.773 -17.688 1 97.88 191 GLU B C 1
ATOM 5282 O O . GLU B 1 191 ? 16.797 7.418 -18.734 1 97.88 191 GLU B O 1
ATOM 5287 N N . THR B 1 192 ? 17.891 6.023 -17.344 1 98 192 THR B N 1
ATOM 5288 C CA . THR B 1 192 ? 19.062 5.93 -18.219 1 98 192 THR B CA 1
ATOM 5289 C C . THR B 1 192 ? 18.672 5.434 -19.609 1 98 192 THR B C 1
ATOM 5291 O O . THR B 1 192 ? 19.125 5.977 -20.609 1 98 192 THR B O 1
ATOM 5294 N N . LEU B 1 193 ? 17.844 4.406 -19.656 1 98.25 193 LEU B N 1
ATOM 5295 C CA . LEU B 1 193 ? 17.422 3.826 -20.922 1 98.25 193 LEU B CA 1
ATOM 5296 C C . LEU B 1 193 ? 16.609 4.828 -21.734 1 98.25 193 LEU B C 1
ATOM 5298 O O . LEU B 1 193 ? 16.844 4.996 -22.938 1 98.25 193 LEU B O 1
ATOM 5302 N N . ARG B 1 194 ? 15.672 5.496 -21.141 1 97.75 194 ARG B N 1
ATOM 5303 C CA . ARG B 1 194 ? 14.797 6.414 -21.859 1 97.75 194 ARG B CA 1
ATOM 5304 C C . ARG B 1 194 ? 15.57 7.629 -22.359 1 97.75 194 ARG B C 1
ATOM 5306 O O . ARG B 1 194 ? 15.305 8.125 -23.453 1 97.75 194 ARG B O 1
ATOM 5313 N N . VAL B 1 195 ? 16.562 8.102 -21.578 1 96.5 195 VAL B N 1
ATOM 5314 C CA . VAL B 1 195 ? 17.375 9.242 -21.969 1 96.5 195 VAL B CA 1
ATOM 5315 C C . VAL B 1 195 ? 18.234 8.875 -23.188 1 96.5 195 VAL B C 1
ATOM 5317 O O . VAL B 1 195 ? 18.484 9.703 -24.062 1 96.5 195 VAL B O 1
ATOM 5320 N N . ASN B 1 196 ? 18.625 7.629 -23.297 1 97.5 196 ASN B N 1
ATOM 5321 C CA . ASN B 1 196 ? 19.547 7.203 -24.328 1 97.5 196 ASN B CA 1
ATOM 5322 C C . ASN B 1 196 ? 18.844 6.414 -25.438 1 97.5 196 ASN B C 1
ATOM 5324 O O . ASN B 1 196 ? 19.484 5.734 -26.234 1 97.5 196 ASN B O 1
ATOM 5328 N N . ILE B 1 197 ? 17.547 6.504 -25.578 1 97.06 197 ILE B N 1
ATOM 5329 C CA . ILE B 1 197 ? 16.734 5.57 -26.359 1 97.06 197 ILE B CA 1
ATOM 5330 C C . ILE B 1 197 ? 17.062 5.734 -27.844 1 97.06 197 ILE B C 1
ATOM 5332 O O . ILE B 1 197 ? 16.875 4.805 -28.641 1 97.06 197 ILE B O 1
ATOM 5336 N N . ASN B 1 198 ? 17.625 6.852 -28.266 1 96.81 198 ASN B N 1
ATOM 5337 C CA . ASN B 1 198 ? 17.891 7.117 -29.672 1 96.81 198 ASN B CA 1
ATOM 5338 C C . ASN B 1 198 ? 19.234 6.535 -30.109 1 96.81 198 ASN B C 1
ATOM 5340 O O . ASN B 1 198 ? 19.547 6.523 -31.297 1 96.81 198 ASN B O 1
ATOM 5344 N N . ASP B 1 199 ? 20.016 6.023 -29.25 1 97.25 199 ASP B N 1
ATOM 5345 C CA . ASP B 1 199 ? 21.281 5.352 -29.531 1 97.25 199 ASP B CA 1
ATOM 5346 C C . ASP B 1 199 ? 21.172 3.846 -29.297 1 97.25 199 ASP B C 1
ATOM 5348 O O . ASP B 1 199 ? 21.547 3.348 -28.234 1 97.25 199 ASP B O 1
ATOM 5352 N N . MET B 1 200 ? 20.812 3.15 -30.297 1 95.25 200 MET B N 1
ATOM 5353 C CA . MET B 1 200 ? 20.469 1.737 -30.172 1 95.25 200 MET B CA 1
ATOM 5354 C C . MET B 1 200 ? 21.703 0.911 -29.797 1 95.25 200 MET B C 1
ATOM 5356 O O . MET B 1 200 ? 21.578 -0.103 -29.094 1 95.25 200 MET B O 1
ATOM 5360 N N . ASP B 1 201 ? 22.875 1.269 -30.266 1 96.88 201 ASP B N 1
ATOM 5361 C CA . ASP B 1 201 ? 24.094 0.573 -29.859 1 96.88 201 ASP B CA 1
ATOM 5362 C C . ASP B 1 201 ? 24.328 0.733 -28.359 1 96.88 201 ASP B C 1
ATOM 5364 O O . ASP B 1 201 ? 24.672 -0.231 -27.672 1 96.88 201 ASP B O 1
ATOM 5368 N N . LYS B 1 202 ? 24.172 1.952 -27.953 1 97.12 202 LYS B N 1
ATOM 5369 C CA . LYS B 1 202 ? 24.297 2.207 -26.531 1 97.12 202 LYS B CA 1
ATOM 5370 C C . LYS B 1 202 ? 23.25 1.433 -25.734 1 97.12 202 LYS B C 1
ATOM 5372 O O . LYS B 1 202 ? 23.547 0.912 -24.656 1 97.12 202 LYS B O 1
ATOM 5377 N N . ILE B 1 203 ? 22.016 1.344 -26.219 1 97.75 203 ILE B N 1
ATOM 5378 C CA . ILE B 1 203 ? 20.922 0.635 -25.562 1 97.75 203 ILE B CA 1
ATOM 5379 C C . ILE B 1 203 ? 21.281 -0.842 -25.406 1 97.75 203 ILE B C 1
ATOM 5381 O O . ILE B 1 203 ? 21.047 -1.442 -24.359 1 97.75 203 ILE B O 1
ATOM 5385 N N . LYS B 1 204 ? 21.797 -1.428 -26.391 1 96.81 204 LYS B N 1
ATOM 5386 C CA . LYS B 1 204 ? 22.203 -2.832 -26.344 1 96.81 204 LYS B CA 1
ATOM 5387 C C . LYS B 1 204 ? 23.25 -3.07 -25.25 1 96.81 204 LYS B C 1
ATOM 5389 O O . LYS B 1 204 ? 23.156 -4.051 -24.5 1 96.81 204 LYS B O 1
ATOM 5394 N N . GLU B 1 205 ? 24.188 -2.172 -25.203 1 97.44 205 GLU B N 1
ATOM 5395 C CA . GLU B 1 205 ? 25.234 -2.264 -24.188 1 97.44 205 GLU B CA 1
ATOM 5396 C C . GLU B 1 205 ? 24.656 -2.082 -22.781 1 97.44 205 GLU B C 1
ATOM 5398 O O . GLU B 1 205 ? 25 -2.83 -21.875 1 97.44 205 GLU B O 1
ATOM 5403 N N . LEU B 1 206 ? 23.828 -1.07 -22.656 1 97.81 206 LEU B N 1
ATOM 5404 C CA . LEU B 1 206 ? 23.203 -0.79 -21.359 1 97.81 206 LEU B CA 1
ATOM 5405 C C . LEU B 1 206 ? 22.359 -1.972 -20.906 1 97.81 206 LEU B C 1
ATOM 5407 O O . LEU B 1 206 ? 22.422 -2.363 -19.734 1 97.81 206 LEU B O 1
ATOM 5411 N N . ARG B 1 207 ? 21.625 -2.506 -21.781 1 97.25 207 ARG B N 1
ATOM 5412 C CA . ARG B 1 207 ? 20.75 -3.631 -21.453 1 97.25 207 ARG B CA 1
ATOM 5413 C C . ARG B 1 207 ? 21.547 -4.785 -20.859 1 97.25 207 ARG B C 1
ATOM 5415 O O . ARG B 1 207 ? 21.188 -5.305 -19.797 1 97.25 207 ARG B O 1
ATOM 5422 N N . THR B 1 208 ? 22.578 -5.172 -21.5 1 96.75 208 THR B N 1
ATOM 5423 C CA . THR B 1 208 ? 23.406 -6.285 -21.047 1 96.75 208 THR B CA 1
ATOM 5424 C C . THR B 1 208 ? 24.047 -5.961 -19.688 1 96.75 208 THR B C 1
ATOM 5426 O O . THR B 1 208 ? 24.062 -6.797 -18.781 1 96.75 208 THR B O 1
ATOM 5429 N N . SER B 1 209 ? 24.562 -4.758 -19.609 1 97.38 209 SER B N 1
ATOM 5430 C CA . SER B 1 209 ? 25.203 -4.332 -18.359 1 97.38 209 SER B CA 1
ATOM 5431 C C . SER B 1 209 ? 24.203 -4.312 -17.219 1 97.38 209 SER B C 1
ATOM 5433 O O . SER B 1 209 ? 24.531 -4.703 -16.094 1 97.38 209 SER B O 1
ATOM 5435 N N . MET B 1 210 ? 23.031 -3.857 -17.5 1 97.94 210 MET B N 1
ATOM 5436 C CA . MET B 1 210 ? 21.984 -3.773 -16.484 1 97.94 210 MET B CA 1
ATOM 5437 C C . MET B 1 210 ? 21.547 -5.164 -16.047 1 97.94 210 MET B C 1
ATOM 5439 O O . MET B 1 210 ? 21.344 -5.41 -14.852 1 97.94 210 MET B O 1
ATOM 5443 N N . GLN B 1 211 ? 21.375 -6.059 -16.969 1 97.75 211 GLN B N 1
ATOM 5444 C CA . GLN B 1 211 ? 21.031 -7.441 -16.641 1 97.75 211 GLN B CA 1
ATOM 5445 C C . GLN B 1 211 ? 22.094 -8.062 -15.734 1 97.75 211 GLN B C 1
ATOM 5447 O O . GLN B 1 211 ? 21.75 -8.742 -14.758 1 97.75 211 GLN B O 1
ATOM 5452 N N . LYS B 1 212 ? 23.297 -7.844 -16.062 1 97.69 212 LYS B N 1
ATOM 5453 C CA . LYS B 1 212 ? 24.406 -8.367 -15.266 1 97.69 212 LYS B CA 1
ATOM 5454 C C . LYS B 1 212 ? 24.391 -7.793 -13.852 1 97.69 212 LYS B C 1
ATOM 5456 O O . LYS B 1 212 ? 24.594 -8.516 -12.883 1 97.69 212 LYS B O 1
ATOM 5461 N N . GLU B 1 213 ? 24.188 -6.492 -13.742 1 97.19 213 GLU B N 1
ATOM 5462 C CA . GLU B 1 213 ? 24.156 -5.836 -12.445 1 97.19 213 GLU B CA 1
ATOM 5463 C C . GLU B 1 213 ? 23.016 -6.371 -11.586 1 97.19 213 GLU B C 1
ATOM 5465 O O . GLU B 1 213 ? 23.188 -6.621 -10.391 1 97.19 213 GLU B O 1
ATOM 5470 N N . ILE B 1 214 ? 21.844 -6.551 -12.172 1 97.75 214 ILE B N 1
ATOM 5471 C CA . ILE B 1 214 ? 20.688 -7.082 -11.461 1 97.75 214 ILE B CA 1
ATOM 5472 C C . ILE B 1 214 ? 20.984 -8.508 -10.992 1 97.75 214 ILE B C 1
ATOM 5474 O O . ILE B 1 214 ? 20.672 -8.867 -9.852 1 97.75 214 ILE B O 1
ATOM 5478 N N . TYR B 1 215 ? 21.516 -9.273 -11.883 1 97.88 215 TYR B N 1
ATOM 5479 C CA . TYR B 1 215 ? 21.844 -10.648 -11.523 1 97.88 215 TYR B CA 1
ATOM 5480 C C . TYR B 1 215 ? 22.828 -10.688 -10.359 1 97.88 215 TYR B C 1
ATOM 5482 O O . TYR B 1 215 ? 22.672 -11.492 -9.438 1 97.88 215 TYR B O 1
ATOM 5490 N N . LYS B 1 216 ? 23.797 -9.82 -10.391 1 97.81 216 LYS B N 1
ATOM 5491 C CA . LYS B 1 216 ? 24.781 -9.742 -9.312 1 97.81 216 LYS B CA 1
ATOM 5492 C C . LYS B 1 216 ? 24.109 -9.406 -7.984 1 97.81 216 LYS B C 1
ATOM 5494 O O . LYS B 1 216 ? 24.344 -10.07 -6.973 1 97.81 216 LYS B O 1
ATOM 5499 N N . LEU B 1 217 ? 23.281 -8.398 -7.996 1 97.06 217 LEU B N 1
ATOM 5500 C CA . LEU B 1 217 ? 22.562 -8 -6.785 1 97.06 217 LEU B CA 1
ATOM 5501 C C . LEU B 1 217 ? 21.688 -9.133 -6.273 1 97.06 217 LEU B C 1
ATOM 5503 O O . LEU B 1 217 ? 21.688 -9.438 -5.082 1 97.06 217 LEU B O 1
ATOM 5507 N N . MET B 1 218 ? 20.953 -9.695 -7.145 1 97.81 218 MET B N 1
ATOM 5508 C CA . MET B 1 218 ? 20.031 -10.758 -6.762 1 97.81 218 MET B CA 1
ATOM 5509 C C . MET B 1 218 ? 20.781 -11.922 -6.121 1 97.81 218 MET B C 1
ATOM 5511 O O . MET B 1 218 ? 20.344 -12.469 -5.109 1 97.81 218 MET B O 1
ATOM 5515 N N . THR B 1 219 ? 21.906 -12.281 -6.68 1 97.75 219 THR B N 1
ATOM 5516 C CA . THR B 1 219 ? 22.625 -13.461 -6.211 1 97.75 219 THR B CA 1
ATOM 5517 C C . THR B 1 219 ? 23.391 -13.148 -4.934 1 97.75 219 THR B C 1
ATOM 5519 O O . THR B 1 219 ? 23.875 -14.055 -4.254 1 97.75 219 THR B O 1
ATOM 5522 N N . MET B 1 220 ? 23.516 -11.867 -4.586 1 97.75 220 MET B N 1
ATOM 5523 C CA . MET B 1 220 ? 24.047 -11.5 -3.273 1 97.75 220 MET B CA 1
ATOM 5524 C C . MET B 1 220 ? 23 -11.75 -2.186 1 97.75 220 MET B C 1
ATOM 5526 O O . MET B 1 220 ? 23.359 -12.055 -1.045 1 97.75 220 MET B O 1
ATOM 5530 N N . PHE B 1 221 ? 21.75 -11.641 -2.541 1 98.06 221 PHE B N 1
ATOM 5531 C CA . PHE B 1 221 ? 20.672 -11.664 -1.555 1 98.06 221 PHE B CA 1
ATOM 5532 C C . PHE B 1 221 ? 19.984 -13.031 -1.537 1 98.06 221 PHE B C 1
ATOM 5534 O O . PHE B 1 221 ? 19.344 -13.391 -0.549 1 98.06 221 PHE B O 1
ATOM 5541 N N . MET B 1 222 ? 20.047 -13.742 -2.633 1 97.44 222 MET B N 1
ATOM 5542 C CA . MET B 1 222 ? 19.438 -15.055 -2.773 1 97.44 222 MET B CA 1
ATOM 5543 C C . MET B 1 222 ? 20.438 -16.078 -3.285 1 97.44 222 MET B C 1
ATOM 5545 O O . MET B 1 222 ? 21.422 -15.719 -3.953 1 97.44 222 MET B O 1
ATOM 5549 N N . GLU B 1 223 ? 20.203 -17.297 -2.984 1 93.88 223 GLU B N 1
ATOM 5550 C CA . GLU B 1 223 ? 21.078 -18.359 -3.482 1 93.88 223 GLU B CA 1
ATOM 5551 C C . GLU B 1 223 ? 20.906 -18.547 -4.988 1 93.88 223 GLU B C 1
ATOM 5553 O O . GLU B 1 223 ? 19.797 -18.438 -5.516 1 93.88 223 GLU B O 1
ATOM 5558 N N . VAL B 1 224 ? 22 -18.75 -5.621 1 94.81 224 VAL B N 1
ATOM 5559 C CA . VAL B 1 224 ? 21.922 -19.172 -7.012 1 94.81 224 VAL B CA 1
ATOM 5560 C C . VAL B 1 224 ? 21.391 -20.594 -7.082 1 94.81 224 VAL B C 1
ATOM 5562 O O . VAL B 1 224 ? 21.891 -21.5 -6.398 1 94.81 224 VAL B O 1
ATOM 5565 N N . PRO B 1 225 ? 20.328 -20.797 -7.848 1 95.5 225 PRO B N 1
ATOM 5566 C CA . PRO B 1 225 ? 19.891 -22.188 -7.996 1 95.5 225 PRO B CA 1
ATOM 5567 C C . PRO B 1 225 ? 21.016 -23.125 -8.422 1 95.5 225 PRO B C 1
ATOM 5569 O O . PRO B 1 225 ? 21.734 -22.828 -9.391 1 95.5 225 PRO B O 1
ATOM 5572 N N . PRO B 1 226 ? 21.203 -24.203 -7.742 1 93.5 226 PRO B N 1
ATOM 5573 C CA . PRO B 1 226 ? 22.375 -25.062 -7.965 1 93.5 226 PRO B CA 1
ATOM 5574 C C . PRO B 1 226 ? 22.234 -25.922 -9.227 1 93.5 226 PRO B C 1
ATOM 5576 O O . PRO B 1 226 ? 23.203 -26.547 -9.656 1 93.5 226 PRO B O 1
ATOM 5579 N N . ILE B 1 227 ? 21.078 -25.953 -9.805 1 94.5 227 ILE B N 1
ATOM 5580 C CA . ILE B 1 227 ? 20.859 -26.812 -10.961 1 94.5 227 ILE B CA 1
ATOM 5581 C C . ILE B 1 227 ? 20.25 -26 -12.102 1 94.5 227 ILE B C 1
ATOM 5583 O O . ILE B 1 227 ? 19.328 -25.203 -11.891 1 94.5 227 ILE B O 1
ATOM 5587 N N . LYS B 1 228 ? 20.734 -26.219 -13.289 1 93.94 228 LYS B N 1
ATOM 5588 C CA . LYS B 1 228 ? 20.172 -25.594 -14.492 1 93.94 228 LYS B CA 1
ATOM 5589 C C . LYS B 1 228 ? 18.984 -26.375 -15.016 1 93.94 228 LYS B C 1
ATOM 5591 O O . LYS B 1 228 ? 18.844 -27.578 -14.719 1 93.94 228 LYS B O 1
ATOM 5596 N N . PRO B 1 229 ? 18.172 -25.719 -15.828 1 94.62 229 PRO B N 1
ATOM 5597 C CA . PRO B 1 229 ? 16.938 -26.344 -16.281 1 94.62 229 PRO B CA 1
ATOM 5598 C C . PRO B 1 229 ? 17.172 -27.641 -17.047 1 94.62 229 PRO B C 1
ATOM 5600 O O . PRO B 1 229 ? 16.375 -28.578 -16.953 1 94.62 229 PRO B O 1
ATOM 5603 N N . ASN B 1 230 ? 18.359 -27.719 -17.734 1 94.81 230 ASN B N 1
ATOM 5604 C CA . ASN B 1 230 ? 18.641 -28.875 -18.562 1 94.81 230 ASN B CA 1
ATOM 5605 C C . ASN B 1 230 ? 19.703 -29.766 -17.953 1 94.81 230 ASN B C 1
ATOM 5607 O O . ASN B 1 230 ? 20.188 -30.719 -18.578 1 94.81 230 ASN B O 1
ATOM 5611 N N . GLU B 1 231 ? 20.094 -29.484 -16.781 1 96.62 231 GLU B N 1
ATOM 5612 C CA . GLU B 1 231 ? 21.078 -30.281 -16.047 1 96.62 231 GLU B CA 1
ATOM 5613 C C . GLU B 1 231 ? 20.391 -31.297 -15.125 1 96.62 231 GLU B C 1
ATOM 5615 O O . GLU B 1 231 ? 19.406 -30.953 -14.453 1 96.62 231 GLU B O 1
ATOM 5620 N N . LYS B 1 232 ? 20.953 -32.469 -15.125 1 97.75 232 LYS B N 1
ATOM 5621 C CA . LYS B 1 232 ? 20.344 -33.5 -14.289 1 97.75 232 LYS B CA 1
ATOM 5622 C C . LYS B 1 232 ? 20.672 -33.281 -12.82 1 97.75 232 LYS B C 1
ATOM 5624 O O . LYS B 1 232 ? 21.766 -32.844 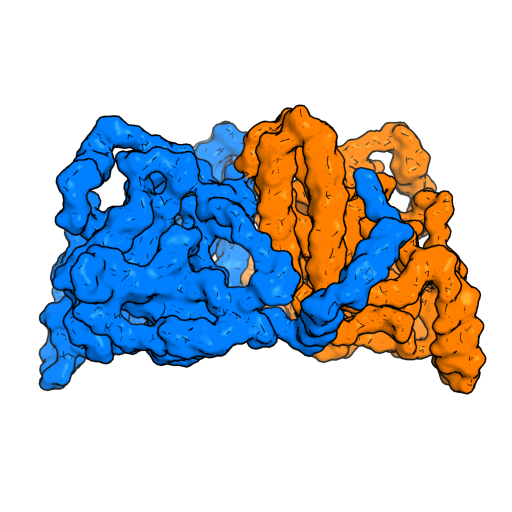-12.477 1 97.75 232 LYS B O 1
ATOM 5629 N N . PHE B 1 233 ? 19.719 -33.562 -11.977 1 97.81 233 PHE B N 1
ATOM 5630 C CA . PHE B 1 233 ? 19.922 -33.625 -10.531 1 97.81 233 PHE B CA 1
ATOM 5631 C C . PHE B 1 233 ? 19.438 -34.969 -9.984 1 97.81 233 PHE B C 1
ATOM 5633 O O . PHE B 1 233 ? 18.688 -35.688 -10.656 1 97.81 233 PHE B O 1
ATOM 5640 N N . VAL B 1 234 ? 19.984 -35.281 -8.859 1 97.88 234 VAL B N 1
ATOM 5641 C CA . VAL B 1 234 ? 19.547 -36.5 -8.156 1 97.88 234 VAL B CA 1
ATOM 5642 C C . VAL B 1 234 ? 18.75 -36.125 -6.918 1 97.88 234 VAL B C 1
ATOM 5644 O O . VAL B 1 234 ? 19.172 -35.25 -6.137 1 97.88 234 VAL B O 1
ATOM 5647 N N . TRP B 1 235 ? 17.594 -36.688 -6.758 1 97.75 235 TRP B N 1
ATOM 5648 C CA . TRP B 1 235 ? 16.75 -36.5 -5.582 1 97.75 235 TRP B CA 1
ATOM 5649 C C . TRP B 1 235 ? 16.422 -37.844 -4.934 1 97.75 235 TRP B C 1
ATOM 5651 O O . TRP B 1 235 ? 15.844 -38.719 -5.578 1 97.75 235 TRP B O 1
ATOM 5661 N N . GLU B 1 236 ? 16.875 -37.969 -3.725 1 97.38 236 GLU B N 1
ATOM 5662 C CA . GLU B 1 236 ? 16.531 -39.156 -2.918 1 97.38 236 GLU B CA 1
ATOM 5663 C C . GLU B 1 236 ? 15.461 -38.812 -1.886 1 97.38 236 GLU B C 1
ATOM 5665 O O . GLU B 1 236 ? 15.461 -37.719 -1.311 1 97.38 236 GLU B O 1
ATOM 5670 N N . TYR B 1 237 ? 14.539 -39.781 -1.739 1 96.75 237 TYR B N 1
ATOM 5671 C CA . TYR B 1 237 ? 13.438 -39.531 -0.811 1 96.75 237 TYR B CA 1
ATOM 5672 C C . TYR B 1 237 ? 13.031 -40.844 -0.119 1 96.75 237 TYR B C 1
ATOM 5674 O O . TYR B 1 237 ? 13.477 -41.938 -0.504 1 96.75 237 TYR B O 1
ATOM 5682 N N . ILE B 1 238 ? 12.367 -40.688 1.019 1 95.56 238 ILE B N 1
ATOM 5683 C CA . ILE B 1 238 ? 11.742 -41.812 1.731 1 95.56 238 ILE B CA 1
ATOM 5684 C C . ILE B 1 238 ? 10.227 -41.75 1.563 1 95.56 238 ILE B C 1
ATOM 5686 O O . ILE B 1 238 ? 9.609 -40.719 1.831 1 95.56 238 ILE B O 1
ATOM 5690 N N . ASP B 1 239 ? 9.656 -42.812 1.035 1 95.25 239 ASP B N 1
ATOM 5691 C CA . ASP B 1 239 ? 8.211 -42.781 0.806 1 95.25 239 ASP B CA 1
ATOM 5692 C C . ASP B 1 239 ? 7.453 -43.156 2.076 1 95.25 239 ASP B C 1
ATOM 5694 O O . ASP B 1 239 ? 8.047 -43.281 3.148 1 95.25 239 ASP B O 1
ATOM 5698 N N . LYS B 1 240 ? 6.16 -43.219 2.02 1 93.75 240 LYS B N 1
ATOM 5699 C CA . LYS B 1 240 ? 5.312 -43.469 3.182 1 93.75 240 LYS B CA 1
ATOM 5700 C C . LYS B 1 240 ? 5.598 -44.844 3.787 1 93.75 240 LYS B C 1
ATOM 5702 O O . LYS B 1 240 ? 5.359 -45.062 4.977 1 93.75 240 LYS B O 1
ATOM 5707 N N . ASP B 1 241 ? 6.086 -45.812 3.014 1 95.19 241 ASP B N 1
ATOM 5708 C CA . ASP B 1 241 ? 6.387 -47.156 3.453 1 95.19 241 ASP B CA 1
ATOM 5709 C C . ASP B 1 241 ? 7.848 -47.281 3.885 1 95.19 241 ASP B C 1
ATOM 5711 O O . ASP B 1 241 ? 8.359 -48.406 4.035 1 95.19 241 ASP B O 1
ATOM 5715 N N . LYS B 1 242 ? 8.523 -46.219 3.951 1 94.88 242 LYS B N 1
ATOM 5716 C CA . LYS B 1 242 ? 9.906 -46.125 4.414 1 94.88 242 LYS B CA 1
ATOM 5717 C C . LYS B 1 242 ? 10.859 -46.75 3.393 1 94.88 242 LYS B C 1
ATOM 5719 O O . LYS B 1 242 ? 11.914 -47.281 3.758 1 94.88 242 LYS B O 1
ATOM 5724 N N . LYS B 1 243 ? 10.43 -46.781 2.258 1 97 243 LYS B N 1
ATOM 5725 C CA . LYS B 1 243 ? 11.312 -47.219 1.182 1 97 243 LYS B CA 1
ATOM 5726 C C . LYS B 1 243 ? 12.062 -46.031 0.567 1 97 243 LYS B C 1
ATOM 5728 O O . LYS B 1 243 ? 11.492 -44.969 0.379 1 97 243 LYS B O 1
ATOM 5733 N N . ILE B 1 244 ? 13.289 -46.312 0.263 1 96.75 244 ILE B N 1
ATOM 5734 C CA . ILE B 1 244 ? 14.133 -45.281 -0.322 1 96.75 244 ILE B CA 1
ATOM 5735 C C . ILE B 1 244 ? 13.914 -45.219 -1.832 1 96.75 244 ILE B C 1
ATOM 5737 O O . ILE B 1 244 ? 13.945 -46.25 -2.51 1 96.75 244 ILE B O 1
ATOM 5741 N N . GLY B 1 245 ? 13.547 -44.062 -2.324 1 96.44 245 GLY B N 1
ATOM 5742 C CA . GLY B 1 245 ? 13.461 -43.781 -3.752 1 96.44 245 GLY B CA 1
ATOM 5743 C C . GLY B 1 245 ? 14.539 -42.844 -4.254 1 96.44 245 GLY B C 1
ATOM 5744 O O . GLY B 1 245 ? 15.141 -42.125 -3.473 1 96.44 245 GLY B O 1
ATOM 5745 N N . ARG B 1 246 ? 14.836 -42.969 -5.5 1 96.88 246 ARG B N 1
ATOM 5746 C CA . ARG B 1 246 ? 15.844 -42.156 -6.148 1 96.88 246 ARG B CA 1
ATOM 5747 C C . ARG B 1 246 ? 15.406 -41.75 -7.551 1 96.88 246 ARG B C 1
ATOM 5749 O O . ARG B 1 246 ? 14.984 -42.594 -8.344 1 96.88 246 ARG B O 1
ATOM 5756 N N . ILE B 1 247 ? 15.461 -40.469 -7.816 1 97.12 247 ILE B N 1
ATOM 5757 C CA . ILE B 1 247 ? 15.094 -39.938 -9.125 1 97.12 247 ILE B CA 1
ATOM 5758 C C . ILE B 1 247 ? 16.25 -39.125 -9.695 1 97.12 247 ILE B C 1
ATOM 5760 O O . ILE B 1 247 ? 16.891 -38.375 -8.984 1 97.12 247 ILE B O 1
ATOM 5764 N N . GLU B 1 248 ? 16.609 -39.406 -10.875 1 98.12 248 GLU B N 1
ATOM 5765 C CA . GLU B 1 248 ? 17.578 -38.594 -11.633 1 98.12 248 GLU B CA 1
ATOM 5766 C C . GLU B 1 248 ? 16.938 -38 -12.883 1 98.12 248 GLU B C 1
ATOM 5768 O O . GLU B 1 248 ? 16.516 -38.75 -13.773 1 98.12 248 GLU B O 1
ATOM 5773 N N . CYS B 1 249 ? 16.859 -36.75 -12.969 1 97.94 249 CYS B N 1
ATOM 5774 C CA . CYS B 1 249 ? 16.25 -36.062 -14.094 1 97.94 249 CYS B CA 1
ATOM 5775 C C . CYS B 1 249 ? 16.609 -34.594 -14.102 1 97.94 249 CYS B C 1
ATOM 5777 O O . CYS B 1 249 ? 17.344 -34.125 -13.234 1 97.94 249 CYS B O 1
ATOM 5779 N N . THR B 1 250 ? 16.281 -33.875 -15.141 1 98.19 250 THR B N 1
ATOM 5780 C CA . THR B 1 250 ? 16.438 -32.406 -15.188 1 98.19 250 THR B CA 1
ATOM 5781 C C . THR B 1 250 ? 15.203 -31.719 -14.594 1 98.19 250 THR B C 1
ATOM 5783 O O . THR B 1 250 ? 14.148 -32.344 -14.453 1 98.19 250 THR B O 1
ATOM 5786 N N . PRO B 1 251 ? 15.328 -30.438 -14.219 1 98.38 251 PRO B N 1
ATOM 5787 C CA . PRO B 1 251 ? 14.148 -29.703 -13.758 1 98.38 251 PRO B CA 1
ATOM 5788 C C . PRO B 1 251 ? 13 -29.734 -14.766 1 98.38 251 PRO B C 1
ATOM 5790 O O . PRO B 1 251 ? 11.836 -29.875 -14.375 1 98.38 251 PRO B O 1
ATOM 5793 N N . LEU B 1 252 ? 13.312 -29.578 -16.031 1 98.06 252 LEU B N 1
ATOM 5794 C CA . LEU B 1 252 ? 12.289 -29.625 -17.078 1 98.06 252 LEU B CA 1
ATOM 5795 C C . LEU B 1 252 ? 11.633 -31 -17.141 1 98.06 252 LEU B C 1
ATOM 5797 O O . LEU B 1 252 ? 10.414 -31.109 -17.266 1 98.06 252 LEU B O 1
ATOM 5801 N N . GLU B 1 253 ? 12.453 -32.031 -17.016 1 97.81 253 GLU B N 1
ATOM 5802 C CA . GLU B 1 253 ? 11.914 -33.406 -17 1 97.81 253 GLU B CA 1
ATOM 5803 C C . GLU B 1 253 ? 11.047 -33.656 -15.766 1 97.81 253 GLU B C 1
ATOM 5805 O O . GLU B 1 253 ? 10.031 -34.344 -15.844 1 97.81 253 GLU B O 1
ATOM 5810 N N . PHE B 1 254 ? 11.508 -33.156 -14.641 1 98.19 254 PHE B N 1
ATOM 5811 C CA . PHE B 1 254 ? 10.727 -33.312 -13.414 1 98.19 254 PHE B CA 1
ATOM 5812 C C . PHE B 1 254 ? 9.328 -32.719 -13.586 1 98.19 254 PHE B C 1
ATOM 5814 O O . PHE B 1 254 ? 8.344 -33.344 -13.172 1 98.19 254 PHE B O 1
ATOM 5821 N N . ALA B 1 255 ? 9.242 -31.531 -14.203 1 98 255 ALA B N 1
ATOM 5822 C CA . ALA B 1 255 ? 7.961 -30.859 -14.43 1 98 255 ALA B CA 1
ATOM 5823 C C . ALA B 1 255 ? 7.059 -31.703 -15.328 1 98 255 ALA B C 1
ATOM 5825 O O . ALA B 1 255 ? 5.848 -31.781 -15.102 1 98 255 ALA B O 1
ATOM 5826 N N . ILE B 1 256 ? 7.602 -32.344 -16.328 1 96.38 256 ILE B N 1
ATOM 5827 C CA . ILE B 1 256 ? 6.84 -33.094 -17.297 1 96.38 256 ILE B CA 1
ATOM 5828 C C . ILE B 1 256 ? 6.461 -34.469 -16.703 1 96.38 256 ILE B C 1
ATOM 5830 O O . ILE B 1 256 ? 5.281 -34.812 -16.672 1 96.38 256 ILE B O 1
ATOM 5834 N N . LYS B 1 257 ? 7.398 -35.156 -16.109 1 96.31 257 LYS B N 1
ATOM 5835 C CA . LYS B 1 257 ? 7.227 -36.562 -15.719 1 96.31 257 LYS B CA 1
ATOM 5836 C C . LYS B 1 257 ? 6.473 -36.656 -14.398 1 96.31 257 LYS B C 1
ATOM 5838 O O . LYS B 1 257 ? 5.656 -37.562 -14.219 1 96.31 257 LYS B O 1
ATOM 5843 N N . TYR B 1 258 ? 6.754 -35.781 -13.539 1 96 258 TYR B N 1
ATOM 5844 C CA . TYR B 1 258 ? 6.238 -35.969 -12.188 1 96 258 TYR B CA 1
ATOM 5845 C C . TYR B 1 258 ? 5.129 -34.969 -11.883 1 96 258 TYR B C 1
ATOM 5847 O O . TYR B 1 258 ? 4.18 -35.281 -11.164 1 96 258 TYR B O 1
ATOM 5855 N N . ALA B 1 259 ? 5.23 -33.781 -12.398 1 95.69 259 ALA B N 1
ATOM 5856 C CA . ALA B 1 259 ? 4.152 -32.812 -12.195 1 95.69 259 ALA B CA 1
ATOM 5857 C C . ALA B 1 259 ? 3.125 -32.906 -13.32 1 95.69 259 ALA B C 1
ATOM 5859 O O . ALA B 1 259 ? 2.109 -32.188 -13.289 1 95.69 259 ALA B O 1
ATOM 5860 N N . HIS B 1 260 ? 3.398 -33.688 -14.352 1 94.06 260 HIS B N 1
ATOM 5861 C CA . HIS B 1 260 ? 2.486 -33.969 -15.453 1 94.06 260 HIS B CA 1
ATOM 5862 C C . HIS B 1 260 ? 2.096 -32.688 -16.203 1 94.06 260 HIS B C 1
ATOM 5864 O O . HIS B 1 260 ? 0.934 -32.531 -16.578 1 94.06 260 HIS B O 1
ATOM 5870 N N . LEU B 1 261 ? 2.996 -31.75 -16.25 1 94.88 261 LEU B N 1
ATOM 5871 C CA . LEU B 1 261 ? 2.789 -30.578 -17.078 1 94.88 261 LEU B CA 1
ATOM 5872 C C . LEU B 1 261 ? 3.344 -30.781 -18.484 1 94.88 261 LEU B C 1
ATOM 5874 O O . LEU B 1 261 ? 4.559 -30.891 -18.656 1 94.88 261 LEU B O 1
ATOM 5878 N N . ASP B 1 262 ? 2.516 -30.922 -19.422 1 91.31 262 ASP B N 1
ATOM 5879 C CA . ASP B 1 262 ? 2.98 -31.047 -20.797 1 91.31 262 ASP B CA 1
ATOM 5880 C C . ASP B 1 262 ? 3.475 -29.703 -21.344 1 91.31 262 ASP B C 1
ATOM 5882 O O . ASP B 1 262 ? 2.715 -28.969 -21.969 1 91.31 262 ASP B O 1
ATOM 5886 N N . LEU B 1 263 ? 4.703 -29.438 -21.219 1 89.69 263 LEU B N 1
ATOM 5887 C CA . LEU B 1 263 ? 5.293 -28.141 -21.531 1 89.69 263 LEU B CA 1
ATOM 5888 C C . LEU B 1 263 ? 5.508 -27.969 -23.031 1 89.69 263 LEU B C 1
ATOM 5890 O O . LEU B 1 263 ? 5.84 -26.891 -23.5 1 89.69 263 LEU B O 1
ATOM 5894 N N . SER B 1 264 ? 5.344 -29 -23.828 1 85.81 264 SER B N 1
ATOM 5895 C CA . SER B 1 264 ? 5.629 -28.984 -25.266 1 85.81 264 SER B CA 1
ATOM 5896 C C . SER B 1 264 ? 4.449 -28.438 -26.062 1 85.81 264 SER B C 1
ATOM 5898 O O . SER B 1 264 ? 4.605 -28.031 -27.219 1 85.81 264 SER B O 1
ATOM 5900 N N . ASP B 1 265 ? 3.342 -28.484 -25.422 1 86.06 265 ASP B N 1
ATOM 5901 C CA . ASP B 1 265 ? 2.111 -28.062 -26.078 1 86.06 265 ASP B CA 1
ATOM 5902 C C . ASP B 1 265 ? 1.3 -27.125 -25.188 1 86.06 265 ASP B C 1
ATOM 5904 O O . ASP B 1 265 ? 0.673 -27.547 -24.219 1 86.06 265 ASP B O 1
ATOM 5908 N N . ASN B 1 266 ? 1.248 -25.922 -25.625 1 82.31 266 ASN B N 1
ATOM 5909 C CA . ASN B 1 266 ? 0.529 -24.922 -24.844 1 82.31 266 ASN B CA 1
ATOM 5910 C C . ASN B 1 266 ? -0.951 -25.266 -24.719 1 82.31 266 ASN B C 1
ATOM 5912 O O . ASN B 1 266 ? -1.601 -24.859 -23.75 1 82.31 266 ASN B O 1
ATOM 5916 N N . LYS B 1 267 ? -1.394 -26.016 -25.594 1 82.88 267 LYS B N 1
ATOM 5917 C CA . LYS B 1 267 ? -2.812 -26.359 -25.609 1 82.88 267 LYS B CA 1
ATOM 5918 C C . LYS B 1 267 ? -3.131 -27.422 -24.562 1 82.88 267 LYS B C 1
ATOM 5920 O O . LYS B 1 267 ? -4.301 -27.672 -24.25 1 82.88 267 LYS B O 1
ATOM 5925 N N . LYS B 1 268 ? -2.096 -27.922 -24 1 87.75 268 LYS B N 1
ATOM 5926 C CA . LYS B 1 268 ? -2.281 -28.969 -23 1 87.75 268 LYS B CA 1
ATOM 5927 C C . LYS B 1 268 ? -2.039 -28.438 -21.594 1 87.75 268 LYS B C 1
ATOM 5929 O O . LYS B 1 268 ? -2.199 -29.156 -20.609 1 87.75 268 LYS B O 1
ATOM 5934 N N . LEU B 1 269 ? -1.661 -27.25 -21.516 1 91.81 269 LEU B N 1
ATOM 5935 C CA . LEU B 1 269 ? -1.425 -26.641 -20.219 1 91.81 269 LEU B CA 1
ATOM 5936 C C . LEU B 1 269 ? -2.725 -26.109 -19.609 1 91.81 269 LEU B C 1
ATOM 5938 O O . LEU B 1 269 ? -3.689 -25.859 -20.344 1 91.81 269 LEU B O 1
ATOM 5942 N N . PRO B 1 270 ? -2.771 -26 -18.281 1 95.88 270 PRO B N 1
ATOM 5943 C CA . PRO B 1 270 ? -3.963 -25.438 -17.641 1 95.88 270 PRO B CA 1
ATOM 5944 C C . PRO B 1 270 ? -4.258 -24.016 -18.109 1 95.88 270 PRO B C 1
ATOM 5946 O O . PRO B 1 270 ? -3.342 -23.281 -18.484 1 95.88 270 PRO B O 1
ATOM 5949 N N . VAL B 1 271 ? -5.52 -23.75 -18.062 1 96.88 271 VAL B N 1
ATOM 5950 C CA . VAL B 1 271 ? -5.953 -22.438 -18.531 1 96.88 271 VAL B CA 1
ATOM 5951 C C . VAL B 1 271 ? -6.688 -21.703 -17.406 1 96.88 271 VAL B C 1
ATOM 5953 O O . VAL B 1 271 ? -7.25 -22.344 -16.5 1 96.88 271 VAL B O 1
ATOM 5956 N N . SER B 1 272 ? -6.652 -20.406 -17.484 1 97.5 272 SER B N 1
ATOM 5957 C CA . SER B 1 272 ? -7.301 -19.578 -16.484 1 97.5 272 SER B CA 1
ATOM 5958 C C . SER B 1 272 ? -8.68 -19.109 -16.953 1 97.5 272 SER B C 1
ATOM 5960 O O . SER B 1 272 ? -8.828 -18.641 -18.078 1 97.5 272 SER B O 1
ATOM 5962 N N . LEU B 1 273 ? -9.625 -19.328 -16.125 1 98.56 273 LEU B N 1
ATOM 5963 C CA . LEU B 1 273 ? -10.961 -18.766 -16.281 1 98.56 273 LEU B CA 1
ATOM 5964 C C . LEU B 1 273 ? -11.219 -17.672 -15.258 1 98.56 273 LEU B C 1
ATOM 5966 O O . LEU B 1 273 ? -10.781 -17.781 -14.102 1 98.56 273 LEU B O 1
ATOM 5970 N N . ILE B 1 274 ? -11.906 -16.641 -15.703 1 98.44 274 ILE B N 1
ATOM 5971 C CA . ILE B 1 274 ? -12.25 -15.586 -14.758 1 98.44 274 ILE B CA 1
ATOM 5972 C C . ILE B 1 274 ? -13.75 -15.305 -14.82 1 98.44 274 ILE B C 1
ATOM 5974 O O . ILE B 1 274 ? -14.43 -15.742 -15.742 1 98.44 274 ILE B O 1
ATOM 5978 N N . ASN B 1 275 ? -14.273 -14.711 -13.805 1 98.56 275 ASN B N 1
ATOM 5979 C CA . ASN B 1 275 ? -15.602 -14.109 -13.797 1 98.56 275 ASN B CA 1
ATOM 5980 C C . ASN B 1 275 ? -15.531 -12.594 -13.695 1 98.56 275 ASN B C 1
ATOM 5982 O O . ASN B 1 275 ? -15.289 -12.047 -12.617 1 98.56 275 ASN B O 1
ATOM 5986 N N . ASP B 1 276 ? -15.633 -11.953 -14.789 1 98 276 ASP B N 1
ATOM 5987 C CA . ASP B 1 276 ? -15.672 -10.492 -14.914 1 98 276 ASP B CA 1
ATOM 5988 C C . ASP B 1 276 ? -17 -10.031 -15.516 1 98 276 ASP B C 1
ATOM 5990 O O . ASP B 1 276 ? -17.109 -9.914 -16.734 1 98 276 ASP B O 1
ATOM 5994 N N . PRO B 1 277 ? -17.906 -9.727 -14.664 1 98.12 277 PRO B N 1
ATOM 5995 C CA . PRO B 1 277 ? -19.25 -9.398 -15.148 1 98.12 277 PRO B CA 1
ATOM 5996 C C . PRO B 1 277 ? -19.297 -8.094 -15.945 1 98.12 277 PRO B C 1
ATOM 5998 O O . PRO B 1 277 ? -20.344 -7.723 -16.469 1 98.12 277 PRO B O 1
ATOM 6001 N N . ARG B 1 278 ? -18.266 -7.426 -16.219 1 97.5 278 ARG B N 1
ATOM 6002 C CA . ARG B 1 278 ? -18.219 -6.211 -17.031 1 97.5 278 ARG B CA 1
ATOM 6003 C C . ARG B 1 278 ? -18.203 -6.543 -18.516 1 97.5 278 ARG B C 1
ATOM 6005 O O . ARG B 1 278 ? -18.516 -5.691 -19.359 1 97.5 278 ARG B O 1
ATOM 6012 N N . HIS B 1 279 ? -17.812 -7.715 -18.781 1 97.88 279 HIS B N 1
ATOM 6013 C CA . HIS B 1 279 ? -17.609 -8.117 -20.172 1 97.88 279 HIS B CA 1
ATOM 6014 C C . HIS B 1 279 ? -18.422 -9.367 -20.5 1 97.88 279 HIS B C 1
ATOM 6016 O O . HIS B 1 279 ? -18.828 -10.102 -19.594 1 97.88 279 HIS B O 1
ATOM 6022 N N . GLU B 1 280 ? -18.578 -9.602 -21.781 1 96.94 280 GLU B N 1
ATOM 6023 C CA . GLU B 1 280 ? -19.359 -10.734 -22.25 1 96.94 280 GLU B CA 1
ATOM 6024 C C . GLU B 1 280 ? -18.719 -12.062 -21.859 1 96.94 280 GLU B C 1
ATOM 6026 O O . GLU B 1 280 ? -17.5 -12.219 -21.953 1 96.94 280 GLU B O 1
ATOM 6031 N N . TYR B 1 281 ? -19.594 -12.984 -21.375 1 97.19 281 TYR B N 1
ATOM 6032 C CA . TYR B 1 281 ? -19.109 -14.336 -21.078 1 97.19 281 TYR B CA 1
ATOM 6033 C C . TYR B 1 281 ? -18.828 -15.109 -22.359 1 97.19 281 TYR B C 1
ATOM 6035 O O . TYR B 1 281 ? -19.516 -14.914 -23.375 1 97.19 281 TYR B O 1
ATOM 6043 N N . GLY B 1 282 ? -17.828 -15.93 -22.312 1 95.94 282 GLY B N 1
ATOM 6044 C CA . GLY B 1 282 ? -17.438 -16.703 -23.484 1 95.94 282 GLY B CA 1
ATOM 6045 C C . GLY B 1 282 ? -16.344 -16.047 -24.297 1 95.94 282 GLY B C 1
ATOM 6046 O O . GLY B 1 282 ? -15.898 -16.594 -25.312 1 95.94 282 GLY B O 1
ATOM 6047 N N . LYS B 1 283 ? -15.906 -14.914 -23.891 1 97 283 LYS B N 1
ATOM 6048 C CA . LYS B 1 283 ? -14.852 -14.195 -24.594 1 97 283 LYS B CA 1
ATOM 6049 C C . LYS B 1 283 ? -13.523 -14.312 -23.859 1 97 283 LYS B C 1
ATOM 6051 O O . LYS B 1 283 ? -13.492 -14.43 -22.625 1 97 283 LYS B O 1
ATOM 6056 N N . LEU B 1 284 ? -12.445 -14.273 -24.656 1 97.62 284 LEU B N 1
ATOM 6057 C CA . LEU B 1 284 ? -11.109 -14.211 -24.078 1 97.62 284 LEU B CA 1
ATOM 6058 C C . LEU B 1 284 ? -10.773 -12.789 -23.641 1 97.62 284 LEU B C 1
ATOM 6060 O O . LEU B 1 284 ? -11.203 -11.82 -24.281 1 97.62 284 LEU B O 1
ATOM 6064 N N . ILE B 1 285 ? -10.07 -12.68 -22.547 1 98.06 285 ILE B N 1
ATOM 6065 C CA . ILE B 1 285 ? -9.578 -11.398 -22.047 1 98.06 285 ILE B CA 1
ATOM 6066 C C . ILE B 1 285 ? -8.062 -11.461 -21.875 1 98.06 285 ILE B C 1
ATOM 6068 O O . ILE B 1 285 ? -7.543 -12.398 -21.25 1 98.06 285 ILE B O 1
ATOM 6072 N N . LYS B 1 286 ? -7.383 -10.57 -22.438 1 97.75 286 LYS B N 1
ATOM 6073 C CA . LYS B 1 286 ? -5.934 -10.43 -22.344 1 97.75 286 LYS B CA 1
ATOM 6074 C C . LYS B 1 286 ? -5.551 -9.164 -21.578 1 97.75 286 LYS B C 1
ATOM 6076 O O . LYS B 1 286 ? -6.184 -8.125 -21.75 1 97.75 286 LYS B O 1
ATOM 6081 N N . ILE B 1 287 ? -4.59 -9.211 -20.75 1 97.75 287 ILE B N 1
ATOM 6082 C CA . ILE B 1 287 ? -4.066 -8.023 -20.078 1 97.75 287 ILE B CA 1
ATOM 6083 C C . ILE B 1 287 ? -2.812 -7.535 -20.812 1 97.75 287 ILE B C 1
ATOM 6085 O O . ILE B 1 287 ? -1.818 -8.258 -20.891 1 97.75 287 ILE B O 1
ATOM 6089 N N . ASP B 1 288 ? -2.848 -6.367 -21.219 1 97.25 288 ASP B N 1
ATOM 6090 C CA . ASP B 1 288 ? -1.751 -5.801 -22 1 97.25 288 ASP B CA 1
ATOM 6091 C C . ASP B 1 288 ? -0.5 -5.629 -21.141 1 97.25 288 ASP B C 1
ATOM 6093 O O . ASP B 1 288 ? -0.578 -5.129 -20.016 1 97.25 288 ASP B O 1
ATOM 6097 N N . ARG B 1 289 ? 0.662 -6.18 -21.672 1 96.44 289 ARG B N 1
ATOM 6098 C CA . ARG B 1 289 ? 2.004 -5.957 -21.141 1 96.44 289 ARG B CA 1
ATOM 6099 C C . ARG B 1 289 ? 2.193 -6.656 -19.797 1 96.44 289 ARG B C 1
ATOM 6101 O O . ARG B 1 289 ? 3.211 -6.469 -19.141 1 96.44 289 ARG B O 1
ATOM 6108 N N . LEU B 1 290 ? 1.191 -7.367 -19.359 1 96.81 290 LEU B N 1
ATOM 6109 C CA . LEU B 1 290 ? 1.374 -8.141 -18.125 1 96.81 290 LEU B CA 1
ATOM 6110 C C . LEU B 1 290 ? 2.127 -9.438 -18.406 1 96.81 290 LEU B C 1
ATOM 6112 O O . LEU B 1 290 ? 1.674 -10.258 -19.203 1 96.81 290 LEU B O 1
ATOM 6116 N N . GLY B 1 291 ? 3.318 -9.562 -17.812 1 96.12 291 GLY B N 1
ATOM 6117 C CA . GLY B 1 291 ? 4.141 -10.742 -18.016 1 96.12 291 GLY B CA 1
ATOM 6118 C C . GLY B 1 291 ? 5.418 -10.727 -17.188 1 96.12 291 GLY B C 1
ATOM 6119 O O . GLY B 1 291 ? 5.68 -9.773 -16.469 1 96.12 291 GLY B O 1
ATOM 6120 N N . ASN B 1 292 ? 6.223 -11.82 -17.297 1 96.88 292 ASN B N 1
ATOM 6121 C CA . ASN B 1 292 ? 7.457 -11.898 -16.531 1 96.88 292 ASN B CA 1
ATOM 6122 C C . ASN B 1 292 ? 8.602 -12.461 -17.375 1 96.88 292 ASN B C 1
ATOM 6124 O O . ASN B 1 292 ? 9.773 -12.242 -17.062 1 96.88 292 ASN B O 1
ATOM 6128 N N . VAL B 1 293 ? 8.32 -13.234 -18.375 1 97.62 293 VAL B N 1
ATOM 6129 C CA . VAL B 1 293 ? 9.352 -13.82 -19.219 1 97.62 293 VAL B CA 1
ATOM 6130 C C . VAL B 1 293 ? 9.219 -13.289 -20.656 1 97.62 293 VAL B C 1
ATOM 6132 O O . VAL B 1 293 ? 8.156 -13.414 -21.266 1 97.62 293 VAL B O 1
ATOM 6135 N N . ILE B 1 294 ? 10.281 -12.672 -21.188 1 97.12 294 ILE B N 1
ATOM 6136 C CA . ILE B 1 294 ? 10.25 -12.18 -22.562 1 97.12 294 ILE B CA 1
ATOM 6137 C C . ILE B 1 294 ? 10.047 -13.352 -23.516 1 97.12 294 ILE B C 1
ATOM 6139 O O . ILE B 1 294 ? 10.734 -14.375 -23.422 1 97.12 294 ILE B O 1
ATOM 6143 N N . GLY B 1 295 ? 9.117 -13.203 -24.391 1 94.81 295 GLY B N 1
ATOM 6144 C CA . GLY B 1 295 ? 8.805 -14.266 -25.328 1 94.81 295 GLY B CA 1
ATOM 6145 C C . GLY B 1 295 ? 7.852 -15.297 -24.75 1 94.81 295 GLY B C 1
ATOM 6146 O O . GLY B 1 295 ? 7.422 -16.219 -25.453 1 94.81 295 GLY B O 1
ATOM 6147 N N . GLY B 1 296 ? 7.512 -15.219 -23.422 1 94.81 296 GLY B N 1
ATOM 6148 C CA . GLY B 1 296 ? 6.539 -16.109 -22.812 1 94.81 296 GLY B CA 1
ATOM 6149 C C . GLY B 1 296 ? 5.117 -15.844 -23.25 1 94.81 296 GLY B C 1
ATOM 6150 O O . GLY B 1 296 ? 4.863 -14.891 -24 1 94.81 296 GLY B O 1
ATOM 6151 N N . ASP B 1 297 ? 4.25 -16.703 -22.844 1 93.88 297 ASP B N 1
ATOM 6152 C CA . ASP B 1 297 ? 2.848 -16.578 -23.219 1 93.88 297 ASP B CA 1
ATOM 6153 C C . ASP B 1 297 ? 2.186 -15.398 -22.516 1 93.88 297 ASP B C 1
ATOM 6155 O O . ASP B 1 297 ? 2.545 -15.062 -21.375 1 93.88 297 ASP B O 1
ATOM 6159 N N . ASP B 1 298 ? 1.202 -14.812 -23.203 1 94.31 298 ASP B N 1
ATOM 6160 C CA . ASP B 1 298 ? 0.42 -13.711 -22.641 1 94.31 298 ASP B CA 1
ATOM 6161 C C . ASP B 1 298 ? -0.458 -14.188 -21.484 1 94.31 298 ASP B C 1
ATOM 6163 O O . ASP B 1 298 ? -0.747 -15.383 -21.375 1 94.31 298 ASP B O 1
ATOM 6167 N N . VAL B 1 299 ? -0.793 -13.234 -20.641 1 96.31 299 VAL B N 1
ATOM 6168 C CA . VAL B 1 299 ? -1.817 -13.5 -19.625 1 96.31 299 VAL B CA 1
ATOM 6169 C C . VAL B 1 299 ? -3.203 -13.383 -20.266 1 96.31 299 VAL B C 1
ATOM 6171 O O . VAL B 1 299 ? -3.666 -12.281 -20.562 1 96.31 299 VAL B O 1
ATOM 6174 N N . ILE B 1 300 ? -3.832 -14.508 -20.438 1 95.62 300 ILE B N 1
ATOM 6175 C CA . ILE B 1 300 ? -5.129 -14.594 -21.094 1 95.62 300 ILE B CA 1
ATOM 6176 C C . ILE B 1 300 ? -6.098 -15.398 -20.234 1 95.62 300 ILE B C 1
ATOM 6178 O O . ILE B 1 300 ? -5.715 -16.406 -19.641 1 95.62 300 ILE B O 1
ATOM 6182 N N . TYR B 1 301 ? -7.301 -14.922 -20.156 1 96.88 301 TYR B N 1
ATOM 6183 C CA . TYR B 1 301 ? -8.383 -15.57 -19.422 1 96.88 301 TYR B CA 1
ATOM 6184 C C . TYR B 1 301 ? -9.57 -15.852 -20.328 1 96.88 301 TYR B C 1
ATOM 6186 O O . TYR B 1 301 ? -9.781 -15.133 -21.312 1 96.88 301 TYR B O 1
ATOM 6194 N N . LEU B 1 302 ? -10.273 -16.875 -20.078 1 97.94 302 LEU B N 1
ATOM 6195 C CA . LEU B 1 302 ? -11.625 -17 -20.609 1 97.94 302 LEU B CA 1
ATOM 6196 C C . LEU B 1 302 ? -12.664 -16.531 -19.594 1 97.94 302 LEU B C 1
ATOM 6198 O O . LEU B 1 302 ? -12.688 -17 -18.453 1 97.94 302 LEU B O 1
ATOM 6202 N N . ASN B 1 303 ? -13.492 -15.578 -20 1 98.44 303 ASN B N 1
ATOM 6203 C CA . ASN B 1 303 ? -14.508 -15.023 -19.109 1 98.44 303 ASN B CA 1
ATOM 6204 C C . ASN B 1 303 ? -15.766 -15.883 -19.094 1 98.44 303 ASN B C 1
ATOM 6206 O O . ASN B 1 303 ? -16.375 -16.125 -20.125 1 98.44 303 ASN B O 1
ATOM 6210 N N . VAL B 1 304 ? -16.141 -16.391 -17.938 1 98.62 304 VAL B N 1
ATOM 6211 C CA . VAL B 1 304 ? -17.312 -17.25 -17.828 1 98.62 304 VAL B CA 1
ATOM 6212 C C . VAL B 1 304 ? -18.141 -16.828 -16.625 1 98.62 304 VAL B C 1
ATOM 6214 O O . VAL B 1 304 ? -17.719 -15.992 -15.82 1 98.62 304 VAL B O 1
ATOM 6217 N N . ASP B 1 305 ? -19.375 -17.359 -16.516 1 98.19 305 ASP B N 1
ATOM 6218 C CA . ASP B 1 305 ? -20.234 -17.016 -15.398 1 98.19 305 ASP B CA 1
ATOM 6219 C C . ASP B 1 305 ? -19.875 -17.828 -14.156 1 98.19 305 ASP B C 1
ATOM 6221 O O . ASP B 1 305 ? -19.109 -18.781 -14.242 1 98.19 305 ASP B O 1
ATOM 6225 N N . ASN B 1 306 ? -20.453 -17.531 -13.039 1 98.12 306 ASN B N 1
ATOM 6226 C CA . ASN B 1 306 ? -20.125 -18.141 -11.758 1 98.12 306 ASN B CA 1
ATOM 6227 C C . ASN B 1 306 ? -20.547 -19.609 -11.711 1 98.12 306 ASN B C 1
ATOM 6229 O O . ASN B 1 306 ? -19.875 -20.438 -11.086 1 98.12 306 ASN B O 1
ATOM 6233 N N . ASP B 1 307 ? -21.672 -19.875 -12.273 1 97.75 307 ASP B N 1
ATOM 6234 C CA . ASP B 1 307 ? -22.141 -21.25 -12.297 1 97.75 307 ASP B CA 1
ATOM 6235 C C . ASP B 1 307 ? -21.125 -22.172 -12.969 1 97.75 307 ASP B C 1
ATOM 6237 O O . ASP B 1 307 ? -20.844 -23.266 -12.461 1 97.75 307 ASP B O 1
ATOM 6241 N N . THR B 1 308 ? -20.656 -21.703 -14.07 1 98.06 308 THR B N 1
ATOM 6242 C CA . THR B 1 308 ? -19.656 -22.469 -14.797 1 98.06 308 THR B CA 1
ATOM 6243 C C . THR B 1 308 ? -18.406 -22.672 -13.938 1 98.06 308 THR B C 1
ATOM 6245 O O . THR B 1 308 ? -17.875 -23.781 -13.859 1 98.06 308 THR B O 1
ATOM 6248 N N . LEU B 1 309 ? -17.938 -21.656 -13.258 1 98.56 309 LEU B N 1
ATOM 6249 C CA . LEU B 1 309 ? -16.766 -21.766 -12.398 1 98.56 309 LEU B CA 1
ATOM 6250 C C . LEU B 1 309 ? -17 -22.812 -11.305 1 98.56 309 LEU B C 1
ATOM 6252 O O . LEU B 1 309 ? -16.172 -23.703 -11.102 1 98.56 309 LEU B O 1
ATOM 6256 N N . SER B 1 310 ? -18.141 -22.719 -10.672 1 98.56 310 SER B N 1
ATOM 6257 C CA . SER B 1 310 ? -18.453 -23.594 -9.555 1 98.56 310 SER B CA 1
ATOM 6258 C C . SER B 1 310 ? -18.562 -25.047 -10 1 98.56 310 SER B C 1
ATOM 6260 O O . SER B 1 310 ? -18.047 -25.953 -9.336 1 98.56 310 SER B O 1
ATOM 6262 N N . LYS B 1 311 ? -19.219 -25.234 -11.102 1 97.94 311 LYS B N 1
ATOM 6263 C CA . LYS B 1 311 ? -19.391 -26.594 -11.625 1 97.94 311 LYS B CA 1
ATOM 6264 C C . LYS B 1 311 ? -18.047 -27.203 -12 1 97.94 311 LYS B C 1
ATOM 6266 O O . LYS B 1 311 ? -17.828 -28.406 -11.805 1 97.94 311 LYS B O 1
ATOM 6271 N N . LEU B 1 312 ? -17.203 -26.391 -12.555 1 98.31 312 LEU B N 1
ATOM 6272 C CA . LEU B 1 312 ? -15.883 -26.891 -12.93 1 98.31 312 LEU B CA 1
ATOM 6273 C C . LEU B 1 312 ? -15.062 -27.25 -11.695 1 98.31 312 LEU B C 1
ATOM 6275 O O . LEU B 1 312 ? -14.281 -28.203 -11.727 1 98.31 312 LEU B O 1
ATOM 6279 N N . VAL B 1 313 ? -15.227 -26.469 -10.602 1 98.62 313 VAL B N 1
ATOM 6280 C CA . VAL B 1 313 ? -14.555 -26.797 -9.359 1 98.62 313 VAL B CA 1
ATOM 6281 C C . VAL B 1 313 ? -15.008 -28.172 -8.875 1 98.62 313 VAL B C 1
ATOM 6283 O O . VAL B 1 313 ? -14.18 -29.031 -8.539 1 98.62 313 VAL B O 1
ATOM 6286 N N . VAL B 1 314 ? -16.312 -28.391 -8.852 1 98.19 314 VAL B N 1
ATOM 6287 C CA . VAL B 1 314 ? -16.875 -29.656 -8.406 1 98.19 314 VAL B CA 1
ATOM 6288 C C . VAL B 1 314 ? -16.328 -30.797 -9.273 1 98.19 314 VAL B C 1
ATOM 6290 O O . VAL B 1 314 ? -15.883 -31.812 -8.758 1 98.19 314 VAL B O 1
ATOM 6293 N N . LYS B 1 315 ? -16.391 -30.562 -10.555 1 97.5 315 LYS B N 1
ATOM 6294 C CA . LYS B 1 315 ? -15.945 -31.594 -11.492 1 97.5 315 LYS B CA 1
ATOM 6295 C C . LYS B 1 315 ? -14.492 -31.953 -11.242 1 97.5 315 LYS B C 1
ATOM 6297 O O . LYS B 1 315 ? -14.141 -33.156 -11.227 1 97.5 315 LYS B O 1
ATOM 6302 N N . ARG B 1 316 ? -13.664 -31.016 -11.07 1 97.62 316 ARG B N 1
ATOM 6303 C CA . ARG B 1 316 ? -12.242 -31.266 -10.844 1 97.62 316 ARG B CA 1
ATOM 6304 C C . ARG B 1 316 ? -12.016 -32.031 -9.547 1 97.62 316 ARG B C 1
ATOM 6306 O O . ARG B 1 316 ? -11.242 -33 -9.508 1 97.62 316 ARG B O 1
ATOM 6313 N N . LEU B 1 317 ? -12.695 -31.578 -8.531 1 98.06 317 LEU B N 1
ATOM 6314 C CA . LEU B 1 317 ? -12.555 -32.25 -7.246 1 98.06 317 LEU B CA 1
ATOM 6315 C C . LEU B 1 317 ? -13.039 -33.688 -7.336 1 98.06 317 LEU B C 1
ATOM 6317 O O . LEU B 1 317 ? -12.43 -34.594 -6.746 1 98.06 317 LEU B O 1
ATOM 6321 N N . GLN B 1 318 ? -14.078 -33.875 -8.07 1 96.56 318 GLN B N 1
ATOM 6322 C CA . GLN B 1 318 ? -14.586 -35.25 -8.289 1 96.56 318 GLN B CA 1
ATOM 6323 C C . GLN B 1 318 ? -13.57 -36.094 -9.039 1 96.56 318 GLN B C 1
ATOM 6325 O O . GLN B 1 318 ? -13.547 -37.312 -8.883 1 96.56 318 GLN B O 1
ATOM 6330 N N . ASN B 1 319 ? -12.797 -35.469 -9.797 1 96.44 319 ASN B N 1
ATOM 6331 C CA . ASN B 1 319 ? -11.758 -36.156 -10.555 1 96.44 319 ASN B CA 1
ATOM 6332 C C . ASN B 1 319 ? -10.422 -36.125 -9.812 1 96.44 319 ASN B C 1
ATOM 6334 O O . ASN B 1 319 ? -9.367 -36.312 -10.43 1 96.44 319 ASN B O 1
ATOM 6338 N N . ASP B 1 320 ? -10.484 -35.812 -8.594 1 96.69 320 ASP B N 1
ATOM 6339 C CA . ASP B 1 320 ? -9.352 -35.875 -7.672 1 96.69 320 ASP B CA 1
ATOM 6340 C C . ASP B 1 320 ? -8.281 -34.844 -8.031 1 96.69 320 ASP B C 1
ATOM 6342 O O . ASP B 1 320 ? -7.086 -35.125 -7.906 1 96.69 320 ASP B O 1
ATOM 6346 N N . LYS B 1 321 ? -8.711 -33.719 -8.508 1 96.88 321 LYS B N 1
ATOM 6347 C CA . LYS B 1 321 ? -7.812 -32.594 -8.828 1 96.88 321 LYS B CA 1
ATOM 6348 C C . LYS B 1 321 ? -8.18 -31.344 -8.047 1 96.88 321 LYS B C 1
ATOM 6350 O O . LYS B 1 321 ? -9.344 -30.938 -8.031 1 96.88 321 LYS B O 1
ATOM 6355 N N . ALA B 1 322 ? -7.164 -30.781 -7.387 1 98.12 322 ALA B N 1
ATOM 6356 C CA . ALA B 1 322 ? -7.391 -29.531 -6.66 1 98.12 322 ALA B CA 1
ATOM 6357 C C . ALA B 1 322 ? -7.555 -28.359 -7.625 1 98.12 322 ALA B C 1
ATOM 6359 O O . ALA B 1 322 ? -7.336 -28.516 -8.828 1 98.12 322 ALA B O 1
ATOM 6360 N N . VAL B 1 323 ? -7.961 -27.234 -7.055 1 98.69 323 VAL B N 1
ATOM 6361 C CA . VAL B 1 323 ? -8.273 -26.109 -7.934 1 98.69 323 VAL B CA 1
ATOM 6362 C C . VAL B 1 323 ? -7.57 -24.844 -7.434 1 98.69 323 VAL B C 1
ATOM 6364 O O . VAL B 1 323 ? -7.867 -24.344 -6.344 1 98.69 323 VAL B O 1
ATOM 6367 N N . PHE B 1 324 ? -6.574 -24.328 -8.25 1 98.56 324 PHE B N 1
ATOM 6368 C CA . PHE B 1 324 ? -6.016 -23 -8.047 1 98.56 324 PHE B CA 1
ATOM 6369 C C . PHE B 1 324 ? -7.074 -21.922 -8.266 1 98.56 324 PHE B C 1
ATOM 6371 O O . PHE B 1 324 ? -7.82 -21.969 -9.242 1 98.56 324 PHE B O 1
ATOM 6378 N N . PHE B 1 325 ? -7.168 -20.938 -7.34 1 98.5 325 PHE B N 1
ATOM 6379 C CA . PHE B 1 325 ? -8.133 -19.859 -7.57 1 98.5 325 PHE B CA 1
ATOM 6380 C C . PHE B 1 325 ? -7.621 -18.547 -6.996 1 98.5 325 PHE B C 1
ATOM 6382 O O . PHE B 1 325 ? -6.758 -18.531 -6.117 1 98.5 325 PHE B O 1
ATOM 6389 N N . GLY B 1 326 ? -8.047 -17.453 -7.578 1 97.62 326 GLY B N 1
ATOM 6390 C CA . GLY B 1 326 ? -7.746 -16.109 -7.137 1 97.62 326 GLY B CA 1
ATOM 6391 C C . GLY B 1 326 ? -8.953 -15.367 -6.586 1 97.62 326 GLY B C 1
ATOM 6392 O O . GLY B 1 326 ? -10.047 -15.453 -7.152 1 97.62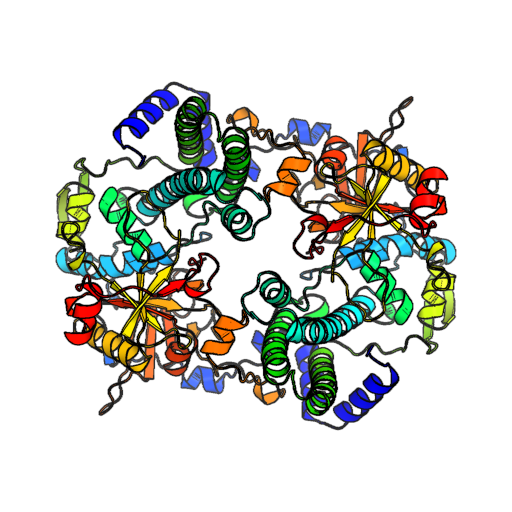 326 GLY B O 1
ATOM 6393 N N . SER B 1 327 ? -8.781 -14.68 -5.492 1 97.38 327 SER B N 1
ATOM 6394 C CA . SER B 1 327 ? -9.875 -13.953 -4.855 1 97.38 327 SER B CA 1
ATOM 6395 C C . SER B 1 327 ? -9.398 -12.625 -4.285 1 97.38 327 SER B C 1
ATOM 6397 O O . SER B 1 327 ? -8.203 -12.336 -4.277 1 97.38 327 SER B O 1
ATOM 6399 N N . ASP B 1 328 ? -10.391 -11.75 -3.934 1 96.75 328 ASP B N 1
ATOM 6400 C CA . ASP B 1 328 ? -10.078 -10.531 -3.189 1 96.75 328 ASP B CA 1
ATOM 6401 C C . ASP B 1 328 ? -10.016 -10.805 -1.688 1 96.75 328 ASP B C 1
ATOM 6403 O O . ASP B 1 328 ? -11 -10.594 -0.975 1 96.75 328 ASP B O 1
ATOM 6407 N N . THR B 1 329 ? -8.914 -11.258 -1.213 1 92.88 329 THR B N 1
ATOM 6408 C CA . THR B 1 329 ? -8.625 -11.594 0.176 1 92.88 329 THR B CA 1
ATOM 6409 C C . THR B 1 329 ? -7.801 -10.492 0.835 1 92.88 329 THR B C 1
ATOM 6411 O O . THR B 1 329 ? -6.926 -9.898 0.198 1 92.88 329 THR B O 1
ATOM 6414 N N . PRO B 1 330 ? -8.164 -10.016 2.123 1 93.19 330 PRO B N 1
ATOM 6415 C CA . PRO B 1 330 ? -8.945 -10.805 3.08 1 93.19 330 PRO B CA 1
ATOM 6416 C C . PRO B 1 330 ? -10.336 -10.227 3.322 1 93.19 330 PRO B C 1
ATOM 6418 O O . PRO B 1 330 ? -10.852 -10.297 4.441 1 93.19 330 PRO B O 1
ATOM 6421 N N . LYS B 1 331 ? -10.984 -9.672 2.305 1 94.31 331 LYS B N 1
ATOM 6422 C CA . LYS B 1 331 ? -12.336 -9.156 2.494 1 94.31 331 LYS B CA 1
ATOM 6423 C C . LYS B 1 331 ? -13.266 -10.242 3.031 1 94.31 331 LYS B C 1
ATOM 6425 O O . LYS B 1 331 ? -13.266 -11.367 2.541 1 94.31 331 LYS B O 1
ATOM 6430 N N . PHE B 1 332 ? -14.023 -9.914 4.125 1 96.25 332 PHE B N 1
ATOM 6431 C CA . PHE B 1 332 ? -15.023 -10.781 4.734 1 96.25 332 PHE B CA 1
ATOM 6432 C C . PHE B 1 332 ? -14.406 -12.117 5.133 1 96.25 332 PHE B C 1
ATOM 6434 O O . PHE B 1 332 ? -15 -13.172 4.918 1 96.25 332 PHE B O 1
ATOM 6441 N N . MET B 1 333 ? -13.18 -12.055 5.578 1 96.31 333 MET B N 1
ATOM 6442 C CA . MET B 1 333 ? -12.445 -13.242 6.012 1 96.31 333 MET B CA 1
ATOM 6443 C C . MET B 1 333 ? -12.039 -13.117 7.48 1 96.31 333 MET B C 1
ATOM 6445 O O . MET B 1 333 ? -11.469 -12.109 7.887 1 96.31 333 MET B O 1
ATOM 6449 N N . ASP B 1 334 ? -12.391 -14.062 8.289 1 96.19 334 ASP B N 1
ATOM 6450 C CA . ASP B 1 334 ? -11.859 -14.18 9.641 1 96.19 334 ASP B CA 1
ATOM 6451 C C . ASP B 1 334 ? -10.602 -15.039 9.664 1 96.19 334 ASP B C 1
ATOM 6453 O O . ASP B 1 334 ? -10.68 -16.266 9.555 1 96.19 334 ASP B O 1
ATOM 6457 N N . LYS B 1 335 ? -9.547 -14.469 9.836 1 94.06 335 LYS B N 1
ATOM 6458 C CA . LYS B 1 335 ? -8.25 -15.141 9.734 1 94.06 335 LYS B CA 1
ATOM 6459 C C . LYS B 1 335 ? -8.047 -16.125 10.883 1 94.06 335 LYS B C 1
ATOM 6461 O O . LYS B 1 335 ? -7.43 -17.172 10.703 1 94.06 335 LYS B O 1
ATOM 6466 N N . SER B 1 336 ? -8.492 -15.75 12.07 1 93.25 336 SER B N 1
ATOM 6467 C CA . SER B 1 336 ? -8.266 -16.562 13.258 1 93.25 336 SER B CA 1
ATOM 6468 C C . SER B 1 336 ? -9.062 -17.859 13.203 1 93.25 336 SER B C 1
ATOM 6470 O O . SER B 1 336 ? -8.555 -18.922 13.578 1 93.25 336 SER B O 1
ATOM 6472 N N . ARG B 1 337 ? -10.312 -17.844 12.695 1 93.81 337 ARG B N 1
ATOM 6473 C CA . ARG B 1 337 ? -11.188 -19.016 12.703 1 93.81 337 ARG B CA 1
ATOM 6474 C C . ARG B 1 337 ? -11.227 -19.672 11.328 1 93.81 337 ARG B C 1
ATOM 6476 O O . ARG B 1 337 ? -11.672 -20.812 11.188 1 93.81 337 ARG B O 1
ATOM 6483 N N . GLY B 1 338 ? -10.727 -18.938 10.289 1 96.69 338 GLY B N 1
ATOM 6484 C CA . GLY B 1 338 ? -10.602 -19.5 8.953 1 96.69 338 GLY B CA 1
ATOM 6485 C C . GLY B 1 338 ? -11.93 -19.609 8.227 1 96.69 338 GLY B C 1
ATOM 6486 O O . GLY B 1 338 ? -12.242 -20.672 7.676 1 96.69 338 GLY B O 1
ATOM 6487 N N . VAL B 1 339 ? -12.68 -18.562 8.281 1 98 339 VAL B N 1
ATOM 6488 C CA . VAL B 1 339 ? -13.969 -18.578 7.598 1 98 339 VAL B CA 1
ATOM 6489 C C . VAL B 1 339 ? -14.078 -17.375 6.664 1 98 339 VAL B C 1
ATOM 6491 O O . VAL B 1 339 ? -13.75 -16.25 7.055 1 98 339 VAL B O 1
ATOM 6494 N N . MET B 1 340 ? -14.391 -17.578 5.426 1 98.12 340 MET B N 1
ATOM 6495 C CA . MET B 1 340 ? -14.672 -16.578 4.406 1 98.12 340 MET B CA 1
ATOM 6496 C C . MET B 1 340 ? -16.156 -16.562 4.059 1 98.12 340 MET B C 1
ATOM 6498 O O . MET B 1 340 ? -16.656 -17.453 3.381 1 98.12 340 MET B O 1
ATOM 6502 N N . ASP B 1 341 ? -16.828 -15.547 4.473 1 98.12 341 ASP B N 1
ATOM 6503 C CA . ASP B 1 341 ? -18.281 -15.438 4.359 1 98.12 341 ASP B CA 1
ATOM 6504 C C . ASP B 1 341 ? -18.719 -13.977 4.297 1 98.12 341 ASP B C 1
ATOM 6506 O O . ASP B 1 341 ? -18.453 -13.203 5.223 1 98.12 341 ASP B O 1
ATOM 6510 N N . VAL B 1 342 ? -19.484 -13.617 3.227 1 96.69 342 VAL B N 1
ATOM 6511 C CA . VAL B 1 342 ? -19.844 -12.227 2.959 1 96.69 342 VAL B CA 1
ATOM 6512 C C . VAL B 1 342 ? -20.828 -11.734 4.016 1 96.69 342 VAL B C 1
ATOM 6514 O O . VAL B 1 342 ? -21.047 -10.531 4.152 1 96.69 342 VAL B O 1
ATOM 6517 N N . GLN B 1 343 ? -21.344 -12.656 4.832 1 96.06 343 GLN B N 1
ATOM 6518 C CA . GLN B 1 343 ? -22.344 -12.289 5.828 1 96.06 343 GLN B CA 1
ATOM 6519 C C . GLN B 1 343 ? -21.781 -12.43 7.242 1 96.06 343 GLN B C 1
ATOM 6521 O O . GLN B 1 343 ? -22.531 -12.422 8.219 1 96.06 343 GLN B O 1
ATOM 6526 N N . LEU B 1 344 ? -20.531 -12.625 7.355 1 96.69 344 LEU B N 1
ATOM 6527 C CA . LEU B 1 344 ? -19.922 -12.977 8.633 1 96.69 344 LEU B CA 1
ATOM 6528 C C . LEU B 1 344 ? -20 -11.805 9.609 1 96.69 344 LEU B C 1
ATOM 6530 O O . LEU B 1 344 ? -20.062 -12.008 10.82 1 96.69 344 LEU B O 1
ATOM 6534 N N . TRP B 1 345 ? -20 -10.57 9.203 1 96.88 345 TRP B N 1
ATOM 6535 C CA . TRP B 1 345 ? -20.109 -9.398 10.062 1 96.88 345 TRP B CA 1
ATOM 6536 C C . TRP B 1 345 ? -21.5 -8.781 9.977 1 96.88 345 TRP B C 1
ATOM 6538 O O . TRP B 1 345 ? -22.062 -8.641 8.891 1 96.88 345 TRP B O 1
ATOM 6548 N N . ASN B 1 346 ? -22.031 -8.469 11.094 1 96.62 346 ASN B N 1
ATOM 6549 C CA . ASN B 1 346 ? -23.375 -7.906 11.164 1 96.62 346 ASN B CA 1
ATOM 6550 C C . ASN B 1 346 ? -23.375 -6.402 10.906 1 96.62 346 ASN B C 1
ATOM 6552 O O . ASN B 1 346 ? -23.875 -5.629 11.719 1 96.62 346 ASN B O 1
ATOM 6556 N N . TYR B 1 347 ? -22.938 -5.992 9.742 1 95.88 347 TYR B N 1
ATOM 6557 C CA . TYR B 1 347 ? -22.906 -4.594 9.328 1 95.88 347 TYR B CA 1
ATOM 6558 C C . TYR B 1 347 ? -24.312 -4.02 9.227 1 95.88 347 TYR B C 1
ATOM 6560 O O . TYR B 1 347 ? -24.516 -2.828 9.469 1 95.88 347 TYR B O 1
ATOM 6568 N N . ASN B 1 348 ? -25.234 -4.852 8.961 1 94.44 348 ASN B N 1
ATOM 6569 C CA . ASN B 1 348 ? -26.625 -4.43 8.859 1 94.44 348 ASN B CA 1
ATOM 6570 C C . ASN B 1 348 ? -27.125 -3.836 10.172 1 94.44 348 ASN B C 1
ATOM 6572 O O . ASN B 1 348 ? -27.953 -2.922 10.172 1 94.44 348 ASN B O 1
ATOM 6576 N N . ALA B 1 349 ? -26.656 -4.371 11.234 1 95 349 ALA B N 1
ATOM 6577 C CA . ALA B 1 349 ? -27.109 -3.949 12.562 1 95 349 ALA B CA 1
ATOM 6578 C C . ALA B 1 349 ? -26.781 -2.48 12.805 1 95 349 ALA B C 1
ATOM 6580 O O . ALA B 1 349 ? -27.406 -1.831 13.648 1 95 349 ALA B O 1
ATOM 6581 N N . ILE B 1 350 ? -25.844 -1.965 12.062 1 95.19 350 ILE B N 1
ATOM 6582 C CA . ILE B 1 350 ? -25.5 -0.563 12.281 1 95.19 350 ILE B CA 1
ATOM 6583 C C . ILE B 1 350 ? -25.906 0.264 11.062 1 95.19 350 ILE B C 1
ATOM 6585 O O . ILE B 1 350 ? -25.422 1.379 10.867 1 95.19 350 ILE B O 1
ATOM 6589 N N . GLY B 1 351 ? -26.656 -0.337 10.25 1 93.44 351 GLY B N 1
ATOM 6590 C CA . GLY B 1 351 ? -27.188 0.369 9.102 1 93.44 351 GLY B CA 1
ATOM 6591 C C . GLY B 1 351 ? -26.188 0.528 7.977 1 93.44 351 GLY B C 1
ATOM 6592 O O . GLY B 1 351 ? -26.328 1.413 7.129 1 93.44 351 GLY B O 1
ATOM 6593 N N . TYR B 1 352 ? -25.156 -0.265 7.988 1 94.75 352 TYR B N 1
ATOM 6594 C CA . TYR B 1 352 ? -24.125 -0.225 6.949 1 94.75 352 TYR B CA 1
ATOM 6595 C C . TYR B 1 352 ? -24.328 -1.345 5.938 1 94.75 352 TYR B C 1
ATOM 6597 O O . TYR B 1 352 ? -24.156 -2.521 6.258 1 94.75 352 TYR B O 1
ATOM 6605 N N . ASN B 1 353 ? -24.797 -0.97 4.809 1 91.75 353 ASN B N 1
ATOM 6606 C CA . ASN B 1 353 ? -25.047 -1.926 3.734 1 91.75 353 ASN B CA 1
ATOM 6607 C C . ASN B 1 353 ? -24.406 -1.468 2.428 1 91.75 353 ASN B C 1
ATOM 6609 O O . ASN B 1 353 ? -24.406 -0.276 2.113 1 91.75 353 ASN B O 1
ATOM 6613 N N . LEU B 1 354 ? -23.781 -2.408 1.767 1 90 354 LEU B N 1
ATOM 6614 C CA . LEU B 1 354 ? -23.172 -2.158 0.47 1 90 354 LEU B CA 1
ATOM 6615 C C . LEU B 1 354 ? -23.969 -2.803 -0.652 1 90 354 LEU B C 1
ATOM 6617 O O . LEU B 1 354 ? -24.406 -3.953 -0.53 1 90 354 LEU B O 1
ATOM 6621 N N . HIS B 1 355 ? -24.219 -2.059 -1.677 1 92 355 HIS B N 1
ATOM 6622 C CA . HIS B 1 355 ? -25.156 -2.529 -2.693 1 92 355 HIS B CA 1
ATOM 6623 C C . HIS B 1 355 ? -24.469 -2.648 -4.055 1 92 355 HIS B C 1
ATOM 6625 O O . HIS B 1 355 ? -25.109 -3.049 -5.035 1 92 355 HIS B O 1
ATOM 6631 N N . GLN B 1 356 ? -23.25 -2.379 -4.113 1 95.88 356 GLN B N 1
ATOM 6632 C CA . GLN B 1 356 ? -22.578 -2.443 -5.41 1 95.88 356 GLN B CA 1
ATOM 6633 C C . GLN B 1 356 ? -22.562 -3.871 -5.949 1 95.88 356 GLN B C 1
ATOM 6635 O O . GLN B 1 356 ? -22.344 -4.82 -5.195 1 95.88 356 GLN B O 1
ATOM 6640 N N . THR B 1 357 ? -22.875 -3.955 -7.207 1 97.56 357 THR B N 1
ATOM 6641 C CA . THR B 1 357 ? -22.703 -5.238 -7.879 1 97.56 357 THR B CA 1
ATOM 6642 C C . THR B 1 357 ? -21.234 -5.602 -8 1 97.56 357 THR B C 1
ATOM 6644 O O . THR B 1 357 ? -20.359 -4.754 -7.793 1 97.56 357 THR B O 1
ATOM 6647 N N . LYS B 1 358 ? -21 -6.832 -8.305 1 97.38 358 LYS B N 1
ATOM 6648 C CA . LYS B 1 358 ? -19.641 -7.281 -8.523 1 97.38 358 LYS B CA 1
ATOM 6649 C C . LYS B 1 358 ? -18.969 -6.465 -9.625 1 97.38 358 LYS B C 1
ATOM 6651 O O . LYS B 1 358 ? -17.812 -6.043 -9.477 1 97.38 358 LYS B O 1
ATOM 6656 N N . ALA B 1 359 ? -19.625 -6.207 -10.766 1 97.5 359 ALA B N 1
ATOM 6657 C CA . ALA B 1 359 ? -19.109 -5.402 -11.867 1 97.5 359 ALA B CA 1
ATOM 6658 C C . ALA B 1 359 ? -18.734 -4.004 -11.391 1 97.5 359 ALA B C 1
ATOM 6660 O O . ALA B 1 359 ? -17.672 -3.48 -11.75 1 97.5 359 ALA B O 1
ATOM 6661 N N . SER B 1 360 ? -19.609 -3.453 -10.578 1 96.81 360 SER B N 1
ATOM 6662 C CA . SER B 1 360 ? -19.391 -2.102 -10.062 1 96.81 360 SER B CA 1
ATOM 6663 C C . SER B 1 360 ? -18.188 -2.049 -9.125 1 96.81 360 SER B C 1
ATOM 6665 O O . SER B 1 360 ? -17.406 -1.096 -9.148 1 96.81 360 SER B O 1
ATOM 6667 N N . ARG B 1 361 ? -18.078 -3.033 -8.25 1 97.56 361 ARG B N 1
ATOM 6668 C CA . ARG B 1 361 ? -16.953 -3.064 -7.32 1 97.56 361 ARG B CA 1
ATOM 6669 C C . ARG B 1 361 ? -15.625 -3.098 -8.07 1 97.56 361 ARG B C 1
ATOM 6671 O O . ARG B 1 361 ? -14.656 -2.463 -7.648 1 97.56 361 ARG B O 1
ATOM 6678 N N . ILE B 1 362 ? -15.562 -3.812 -9.188 1 97 362 ILE B N 1
ATOM 6679 C CA . ILE B 1 362 ? -14.352 -3.855 -10 1 97 362 ILE B CA 1
ATOM 6680 C C . ILE B 1 362 ? -14.102 -2.486 -10.625 1 97 362 ILE B C 1
ATOM 6682 O O . ILE B 1 362 ? -12.984 -1.957 -10.547 1 97 362 ILE B O 1
ATOM 6686 N N . LYS B 1 363 ? -15.109 -1.903 -11.148 1 96.12 363 LYS B N 1
ATOM 6687 C CA . LYS B 1 363 ? -15.016 -0.65 -11.891 1 96.12 363 LYS B CA 1
ATOM 6688 C C . LYS B 1 363 ? -14.672 0.514 -10.969 1 96.12 363 LYS B C 1
ATOM 6690 O O . LYS B 1 363 ? -13.938 1.428 -11.359 1 96.12 363 LYS B O 1
ATOM 6695 N N . TYR B 1 364 ? -15.188 0.509 -9.781 1 96.81 364 TYR B N 1
ATOM 6696 C CA . TYR B 1 364 ? -15.055 1.652 -8.883 1 96.81 364 TYR B CA 1
ATOM 6697 C C . TYR B 1 364 ? -14.07 1.354 -7.754 1 96.81 364 TYR B C 1
ATOM 6699 O O . TYR B 1 364 ? -14.25 1.819 -6.625 1 96.81 364 TYR B O 1
ATOM 6707 N N . HIS B 1 365 ? -13.133 0.472 -8.039 1 94.94 365 HIS B N 1
ATOM 6708 C CA . HIS B 1 365 ? -11.922 0.325 -7.23 1 94.94 365 HIS B CA 1
ATOM 6709 C C . HIS B 1 365 ? -12.227 -0.354 -5.902 1 94.94 365 HIS B C 1
ATOM 6711 O O . HIS B 1 365 ? -11.469 -0.213 -4.938 1 94.94 365 HIS B O 1
ATOM 6717 N N . GLN B 1 366 ? -13.32 -1.11 -5.781 1 95.94 366 GLN B N 1
ATOM 6718 C CA . GLN B 1 366 ? -13.711 -1.681 -4.5 1 95.94 366 GLN B CA 1
ATOM 6719 C C . GLN B 1 366 ? -13.258 -3.133 -4.379 1 95.94 366 GLN B C 1
ATOM 6721 O O . GLN B 1 366 ? -13.164 -3.67 -3.273 1 95.94 366 GLN B O 1
ATOM 6726 N N . SER B 1 367 ? -12.953 -3.734 -5.527 1 95.75 367 SER B N 1
ATOM 6727 C CA . SER B 1 367 ? -12.547 -5.133 -5.473 1 95.75 367 SER B CA 1
ATOM 6728 C C . SER B 1 367 ? -11.594 -5.48 -6.613 1 95.75 367 SER B C 1
ATOM 6730 O O . SER B 1 367 ? -11.68 -4.895 -7.695 1 95.75 367 SER B O 1
ATOM 6732 N N . MET B 1 368 ? -10.609 -6.312 -6.332 1 93.75 368 MET B N 1
ATOM 6733 C CA . MET B 1 368 ? -9.68 -6.871 -7.309 1 93.75 368 MET B CA 1
ATOM 6734 C C . MET B 1 368 ? -9.094 -8.195 -6.816 1 93.75 368 MET B C 1
ATOM 6736 O O . MET B 1 368 ? -9.148 -8.492 -5.621 1 93.75 368 MET B O 1
ATOM 6740 N N . MET B 1 369 ? -8.586 -8.938 -7.691 1 92 369 MET B N 1
ATOM 6741 C CA . MET B 1 369 ? -7.992 -10.234 -7.359 1 92 369 MET B CA 1
ATOM 6742 C C . MET B 1 369 ? -6.617 -10.062 -6.727 1 92 369 MET B C 1
ATOM 6744 O O . MET B 1 369 ? -5.672 -9.633 -7.395 1 92 369 MET B O 1
ATOM 6748 N N . THR B 1 370 ? -6.477 -10.422 -5.414 1 93.62 370 THR B N 1
ATOM 6749 C CA . THR B 1 370 ? -5.258 -10.016 -4.719 1 93.62 370 THR B CA 1
ATOM 6750 C C . THR B 1 370 ? -4.531 -11.234 -4.156 1 93.62 370 THR B C 1
ATOM 6752 O O . THR B 1 370 ? -3.387 -11.125 -3.709 1 93.62 370 THR B O 1
ATOM 6755 N N . HIS B 1 371 ? -5.125 -12.391 -4.164 1 96.25 371 HIS B N 1
ATOM 6756 C CA . HIS B 1 371 ? -4.547 -13.531 -3.463 1 96.25 371 HIS B CA 1
ATOM 6757 C C . HIS B 1 371 ? -4.934 -14.844 -4.133 1 96.25 371 HIS B C 1
ATOM 6759 O O . HIS B 1 371 ? -6.066 -15 -4.598 1 96.25 371 HIS B O 1
ATOM 6765 N N . ALA B 1 372 ? -3.951 -15.68 -4.234 1 97.75 372 ALA B N 1
ATOM 6766 C CA . ALA B 1 372 ? -4.191 -17 -4.812 1 97.75 372 ALA B CA 1
ATOM 6767 C C . ALA B 1 372 ? -4.109 -18.094 -3.748 1 97.75 372 ALA B C 1
ATOM 6769 O O . ALA B 1 372 ? -3.248 -18.047 -2.867 1 97.75 372 ALA B O 1
ATOM 6770 N N . MET B 1 373 ? -5.055 -19 -3.748 1 98.12 373 MET B N 1
ATOM 6771 C CA . MET B 1 373 ? -5.125 -20.141 -2.838 1 98.12 373 MET B CA 1
ATOM 6772 C C . MET B 1 373 ? -5.547 -21.406 -3.582 1 98.12 373 MET B C 1
ATOM 6774 O O . MET B 1 373 ? -5.504 -21.453 -4.812 1 98.12 373 MET B O 1
ATOM 6778 N N . LEU B 1 374 ? -5.777 -22.469 -2.826 1 98.5 374 LEU B N 1
ATOM 6779 C CA . LEU B 1 374 ? -6.098 -23.75 -3.42 1 98.5 374 LEU B CA 1
ATOM 6780 C C . LEU B 1 374 ? -7.375 -24.328 -2.818 1 98.5 374 LEU B C 1
ATOM 6782 O O . LEU B 1 374 ? -7.523 -24.375 -1.594 1 98.5 374 LEU B O 1
ATOM 6786 N N . ILE B 1 375 ? -8.336 -24.703 -3.66 1 98.81 375 ILE B N 1
ATOM 6787 C CA . ILE B 1 375 ? -9.516 -25.438 -3.211 1 98.81 375 ILE B CA 1
ATOM 6788 C C . ILE B 1 375 ? -9.242 -26.938 -3.268 1 98.81 375 ILE B C 1
ATOM 6790 O O . ILE B 1 375 ? -8.859 -27.469 -4.312 1 98.81 375 ILE B O 1
ATOM 6794 N N . THR B 1 376 ? -9.5 -27.625 -2.143 1 98.56 376 THR B N 1
ATOM 6795 C CA . THR B 1 376 ? -9.148 -29.031 -2.092 1 98.56 376 THR B CA 1
ATOM 6796 C C . THR B 1 376 ? -10.383 -29.891 -1.806 1 98.56 376 THR B C 1
ATOM 6798 O O . THR B 1 376 ? -10.336 -31.109 -1.904 1 98.56 376 THR B O 1
ATOM 6801 N N . ALA B 1 377 ? -11.438 -29.312 -1.431 1 98.69 377 ALA B N 1
ATOM 6802 C CA . ALA B 1 377 ? -12.688 -30.016 -1.178 1 98.69 377 ALA B CA 1
ATOM 6803 C C . ALA B 1 377 ? -13.883 -29.062 -1.29 1 98.69 377 ALA B C 1
ATOM 6805 O O . ALA B 1 377 ? -13.711 -27.844 -1.327 1 98.69 377 ALA B O 1
ATOM 6806 N N . CYS B 1 378 ? -15.07 -29.656 -1.449 1 98.69 378 CYS B N 1
ATOM 6807 C CA . CYS B 1 378 ? -16.312 -28.891 -1.393 1 98.69 378 CYS B CA 1
ATOM 6808 C C . CYS B 1 378 ? -17.469 -29.766 -0.907 1 98.69 378 CYS B C 1
ATOM 6810 O O . CYS B 1 378 ? -17.312 -30.969 -0.759 1 98.69 378 CYS B O 1
ATOM 6812 N N . HIS B 1 379 ? -18.469 -29.172 -0.481 1 98.56 379 HIS B N 1
ATOM 6813 C CA . HIS B 1 379 ? -19.688 -29.859 -0.087 1 98.56 379 HIS B CA 1
ATOM 6814 C C . HIS B 1 379 ? -20.844 -29.547 -1.044 1 98.56 379 HIS B C 1
ATOM 6816 O O . HIS B 1 379 ? -21.25 -28.391 -1.179 1 98.56 379 HIS B O 1
ATOM 6822 N N . VAL B 1 380 ? -21.297 -30.547 -1.698 1 98.12 380 VAL B N 1
ATOM 6823 C CA . VAL B 1 380 ? -22.453 -30.438 -2.578 1 98.12 380 VAL B CA 1
ATOM 6824 C C . VAL B 1 380 ? -23.641 -31.203 -1.98 1 98.12 380 VAL B C 1
ATOM 6826 O O . VAL B 1 380 ? -23.562 -32.406 -1.793 1 98.12 380 VAL B O 1
ATOM 6829 N N . GLU B 1 381 ? -24.656 -30.469 -1.684 1 96.56 381 GLU B N 1
ATOM 6830 C CA . GLU B 1 381 ? -25.844 -31.109 -1.128 1 96.56 381 GLU B CA 1
ATOM 6831 C C . GLU B 1 381 ? -26.469 -32.094 -2.125 1 96.56 381 GLU B C 1
ATOM 6833 O O . GLU B 1 381 ? -26.328 -31.906 -3.338 1 96.56 381 GLU B O 1
ATOM 6838 N N . GLU B 1 382 ? -27.172 -33.062 -1.524 1 94.88 382 GLU B N 1
ATOM 6839 C CA . GLU B 1 382 ? -27.828 -34.062 -2.373 1 94.88 382 GLU B CA 1
ATOM 6840 C C . GLU B 1 382 ? -28.812 -33.406 -3.332 1 94.88 382 GLU B C 1
ATOM 6842 O O . GLU B 1 382 ? -29.594 -32.531 -2.928 1 94.88 382 GLU B O 1
ATOM 6847 N N . GLY B 1 383 ? -28.734 -33.719 -4.535 1 93.62 383 GLY B N 1
ATOM 6848 C CA . GLY B 1 383 ? -29.641 -33.188 -5.543 1 93.62 383 GLY B CA 1
ATOM 6849 C C . GLY B 1 383 ? -29.234 -31.828 -6.082 1 93.62 383 GLY B C 1
ATOM 6850 O O . GLY B 1 383 ? -29.906 -31.281 -6.961 1 93.62 383 GLY B O 1
ATOM 6851 N N . LYS B 1 384 ? -28.172 -31.312 -5.566 1 94.31 384 LYS B N 1
ATOM 6852 C CA . LYS B 1 384 ? -27.688 -30.031 -6.043 1 94.31 384 LYS B CA 1
ATOM 6853 C C . LYS B 1 384 ? -26.422 -30.188 -6.883 1 94.31 384 LYS B C 1
ATOM 6855 O O . LYS B 1 384 ? -25.781 -31.234 -6.852 1 94.31 384 LYS B O 1
ATOM 6860 N N . GLU B 1 385 ? -26.203 -29.156 -7.68 1 93.25 385 GLU B N 1
ATOM 6861 C CA . GLU B 1 385 ? -25.031 -29.188 -8.539 1 93.25 385 GLU B CA 1
ATOM 6862 C C . GLU B 1 385 ? -23.922 -28.266 -8.016 1 93.25 385 GLU B C 1
ATOM 6864 O O . GLU B 1 385 ? -22.75 -28.516 -8.25 1 93.25 385 GLU B O 1
ATOM 6869 N N . LEU B 1 386 ? -24.375 -27.25 -7.324 1 97.31 386 LEU B N 1
ATOM 6870 C CA . LEU B 1 386 ? -23.422 -26.266 -6.824 1 97.31 386 LEU B CA 1
ATOM 6871 C C . LEU B 1 386 ? -23.062 -26.547 -5.367 1 97.31 386 LEU B C 1
ATOM 6873 O O . LEU B 1 386 ? -23.906 -27.016 -4.598 1 97.31 386 LEU B O 1
ATOM 6877 N N . PRO B 1 387 ? -21.812 -26.188 -5.039 1 98.12 387 PRO B N 1
ATOM 6878 C CA . PRO B 1 387 ? -21.406 -26.375 -3.641 1 98.12 387 PRO B CA 1
ATOM 6879 C C . PRO B 1 387 ? -22.047 -25.344 -2.703 1 98.12 387 PRO B C 1
ATOM 6881 O O . PRO B 1 387 ? -22.391 -24.25 -3.127 1 98.12 387 PRO B O 1
ATOM 6884 N N . THR B 1 388 ? -22.188 -25.766 -1.48 1 97.5 388 THR B N 1
ATOM 6885 C CA . THR B 1 388 ? -22.578 -24.812 -0.446 1 97.5 388 THR B CA 1
ATOM 6886 C C . THR B 1 388 ? -21.344 -24.203 0.215 1 97.5 388 THR B C 1
ATOM 6888 O O . THR B 1 388 ? -21.406 -23.094 0.759 1 97.5 388 THR B O 1
ATOM 6891 N N . ARG B 1 389 ? -20.234 -24.938 0.214 1 98.5 389 ARG B N 1
ATOM 6892 C CA . ARG B 1 389 ? -19 -24.469 0.827 1 98.5 389 ARG B CA 1
ATOM 6893 C C . ARG B 1 389 ? -17.781 -25.172 0.216 1 98.5 389 ARG B C 1
ATOM 6895 O O . ARG B 1 389 ? -17.922 -26.234 -0.4 1 98.5 389 ARG B O 1
ATOM 6902 N N . TYR B 1 390 ? -16.688 -24.562 0.391 1 98.75 390 TYR B N 1
ATOM 6903 C CA . TYR B 1 390 ? -15.414 -25.047 -0.122 1 98.75 390 TYR B CA 1
ATOM 6904 C C . TYR B 1 390 ? -14.375 -25.141 0.99 1 98.75 390 TYR B C 1
ATOM 6906 O O . TYR B 1 390 ? -14.406 -24.344 1.932 1 98.75 390 TYR B O 1
ATOM 6914 N N . CYS B 1 391 ? -13.477 -26.094 0.943 1 98.62 391 CYS B N 1
ATOM 6915 C CA . CYS B 1 391 ? -12.273 -26.141 1.767 1 98.62 391 CYS B CA 1
ATOM 6916 C C . CYS B 1 391 ? -11.094 -25.5 1.047 1 98.62 391 CYS B C 1
ATOM 6918 O O . CYS B 1 391 ? -10.719 -25.938 -0.043 1 98.62 391 CYS B O 1
ATOM 6920 N N . VAL B 1 392 ? -10.523 -24.5 1.661 1 98.31 392 VAL B N 1
ATOM 6921 C CA . VAL B 1 392 ? -9.477 -23.703 1.026 1 98.31 392 VAL B CA 1
ATOM 6922 C C . VAL B 1 392 ? -8.164 -23.875 1.788 1 98.31 392 VAL B C 1
ATOM 6924 O O . VAL B 1 392 ? -8.125 -23.703 3.008 1 98.31 392 VAL B O 1
ATOM 6927 N N . GLU B 1 393 ? -7.133 -24.281 1.079 1 97.69 393 GLU B N 1
ATOM 6928 C CA . GLU B 1 393 ? -5.785 -24.312 1.639 1 97.69 393 GLU B CA 1
ATOM 6929 C C . GLU B 1 393 ? -5.055 -23 1.391 1 97.69 393 GLU B C 1
ATOM 6931 O O . GLU B 1 393 ? -4.879 -22.578 0.241 1 97.69 393 GLU B O 1
ATOM 6936 N N . ASN B 1 394 ? -4.699 -22.344 2.473 1 95.75 394 ASN B N 1
ATOM 6937 C CA . ASN B 1 394 ? -3.918 -21.125 2.416 1 95.75 394 ASN B CA 1
ATOM 6938 C C . ASN B 1 394 ? -2.441 -21.375 2.699 1 95.75 394 ASN B C 1
ATOM 6940 O O . ASN B 1 394 ? -2.064 -22.5 3.07 1 95.75 394 ASN B O 1
ATOM 6944 N N . SER B 1 395 ? -1.592 -20.391 2.416 1 95.81 395 SER B N 1
ATOM 6945 C CA . SER B 1 395 ? -0.155 -20.578 2.59 1 95.81 395 SER B CA 1
ATOM 6946 C C . SER B 1 395 ? 0.393 -19.656 3.684 1 95.81 395 SER B C 1
ATOM 6948 O O . SER B 1 395 ? 1.507 -19.141 3.57 1 95.81 395 SER B O 1
ATOM 6950 N N . TRP B 1 396 ? -0.409 -19.438 4.742 1 94.94 396 TRP B N 1
ATOM 6951 C CA . TRP B 1 396 ? 0.001 -18.578 5.852 1 94.94 396 TRP B CA 1
ATOM 6952 C C . TRP B 1 396 ? 0.385 -19.422 7.066 1 94.94 396 TRP B C 1
ATOM 6954 O O . TRP B 1 396 ? 0.385 -18.922 8.195 1 94.94 396 TRP B O 1
ATOM 6964 N N . GLY B 1 397 ? 0.644 -20.688 6.82 1 95.06 397 GLY B N 1
ATOM 6965 C CA . GLY B 1 397 ? 1.096 -21.578 7.891 1 95.06 397 GLY B CA 1
ATOM 6966 C C . GLY B 1 397 ? -0.044 -22.234 8.641 1 95.06 397 GLY B C 1
ATOM 6967 O O . GLY B 1 397 ? -1.207 -21.875 8.461 1 95.06 397 GLY B O 1
ATOM 6968 N N . LYS B 1 398 ? 0.35 -23.188 9.516 1 94.5 398 LYS B N 1
ATOM 6969 C CA . LYS B 1 398 ? -0.616 -24.031 10.219 1 94.5 398 LYS B CA 1
ATOM 6970 C C . LYS B 1 398 ? -1.356 -23.234 11.289 1 94.5 398 LYS B C 1
ATOM 6972 O O . LYS B 1 398 ? -2.451 -23.609 11.711 1 94.5 398 LYS B O 1
ATOM 6977 N N . ASP B 1 399 ? -0.807 -22.109 11.648 1 93.94 399 ASP B N 1
ATOM 6978 C CA . ASP B 1 399 ? -1.385 -21.344 12.75 1 93.94 399 ASP B CA 1
ATOM 6979 C C . ASP B 1 399 ? -2.467 -20.391 12.242 1 93.94 399 ASP B C 1
ATOM 6981 O O . ASP B 1 399 ? -3.166 -19.75 13.039 1 93.94 399 ASP B O 1
ATOM 6985 N N . SER B 1 400 ? -2.633 -20.281 10.977 1 95.62 400 SER B N 1
ATOM 6986 C CA . SER B 1 400 ? -3.684 -19.469 10.375 1 95.62 400 SER B CA 1
ATOM 6987 C C . SER B 1 400 ? -4.938 -20.297 10.102 1 95.62 400 SER B C 1
ATOM 6989 O O . SER B 1 400 ? -4.844 -21.453 9.695 1 95.62 400 SER B O 1
ATOM 6991 N N . GLY B 1 401 ? -6.129 -19.641 10.281 1 95.69 401 GLY B N 1
ATOM 6992 C CA . GLY B 1 401 ? -7.34 -20.422 10.141 1 95.69 401 GLY B CA 1
ATOM 6993 C C . GLY B 1 401 ? -7.375 -21.641 11.062 1 95.69 401 GLY B C 1
ATOM 6994 O O . GLY B 1 401 ? -6.977 -21.547 12.227 1 95.69 401 GLY B O 1
ATOM 6995 N N . LYS B 1 402 ? -8.023 -22.688 10.586 1 95.44 402 LYS B N 1
ATOM 6996 C CA . LYS B 1 402 ? -7.996 -23.953 11.312 1 95.44 402 LYS B CA 1
ATOM 6997 C C . LYS B 1 402 ? -6.973 -24.906 10.711 1 95.44 402 LYS B C 1
ATOM 6999 O O . LYS B 1 402 ? -7.266 -25.609 9.742 1 95.44 402 LYS B O 1
ATOM 7004 N N . ASP B 1 403 ? -5.777 -24.938 11.266 1 94 403 ASP B N 1
ATOM 7005 C CA . ASP B 1 403 ? -4.68 -25.766 10.789 1 94 403 ASP B CA 1
ATOM 7006 C C . ASP B 1 403 ? -4.32 -25.438 9.344 1 94 403 ASP B C 1
ATOM 7008 O O . ASP B 1 403 ? -4.152 -26.328 8.516 1 94 403 ASP B O 1
ATOM 7012 N N . GLY B 1 404 ? -4.391 -24.172 9.016 1 95.81 404 GLY B N 1
ATOM 7013 C CA . GLY B 1 404 ? -3.996 -23.688 7.699 1 95.81 404 GLY B CA 1
ATOM 7014 C C . GLY B 1 404 ? -5.121 -23.75 6.684 1 95.81 404 GLY B C 1
ATOM 7015 O O . GLY B 1 404 ? -4.949 -23.328 5.535 1 95.81 404 GLY B O 1
ATOM 7016 N N . LEU B 1 405 ? -6.316 -24.172 7.129 1 97.12 405 LEU B N 1
ATOM 7017 C CA . LEU B 1 405 ? -7.438 -24.359 6.215 1 97.12 405 LEU B CA 1
ATOM 7018 C C . LEU B 1 405 ? -8.539 -23.344 6.496 1 97.12 405 LEU B C 1
ATOM 7020 O O . LEU B 1 405 ? -8.703 -22.891 7.633 1 97.12 405 LEU B O 1
ATOM 7024 N N . TYR B 1 406 ? -9.258 -23.016 5.457 1 97.94 406 TYR B N 1
ATOM 7025 C CA . TYR B 1 406 ? -10.375 -22.078 5.52 1 97.94 406 TYR B CA 1
ATOM 7026 C C . TYR B 1 406 ? -11.633 -22.688 4.914 1 97.94 406 TYR B C 1
ATOM 7028 O O . TYR B 1 406 ? -11.555 -23.547 4.027 1 97.94 406 TYR B O 1
ATOM 7036 N N . LEU B 1 407 ? -12.703 -22.328 5.453 1 98.5 407 LEU B N 1
ATOM 7037 C CA . LEU B 1 407 ? -14 -22.594 4.836 1 98.5 407 LEU B CA 1
ATOM 7038 C C . LEU B 1 407 ? -14.508 -21.375 4.074 1 98.5 407 LEU B C 1
ATOM 7040 O O . LEU B 1 407 ? -14.539 -20.266 4.617 1 98.5 407 LEU B O 1
ATOM 7044 N N . MET B 1 408 ? -14.859 -21.531 2.881 1 98.62 408 MET B N 1
ATOM 7045 C CA . MET B 1 408 ? -15.398 -20.453 2.043 1 98.62 408 MET B CA 1
ATOM 7046 C C . MET B 1 408 ? -16.812 -20.781 1.59 1 98.62 408 MET B C 1
ATOM 7048 O O . MET B 1 408 ? -17.078 -21.875 1.057 1 98.62 408 MET B O 1
ATOM 7052 N N . THR B 1 409 ? -17.734 -19.859 1.79 1 98.38 409 THR B N 1
ATOM 7053 C CA . THR B 1 409 ? -19.109 -20.094 1.381 1 98.38 409 THR B CA 1
ATOM 7054 C C . THR B 1 409 ? -19.266 -19.891 -0.123 1 98.38 409 THR B C 1
ATOM 7056 O O . THR B 1 409 ? -18.469 -19.203 -0.75 1 98.38 409 THR B O 1
ATOM 7059 N N . GLN B 1 410 ? -20.344 -20.469 -0.689 1 98.25 410 GLN B N 1
ATOM 7060 C CA . GLN B 1 410 ? -20.672 -20.281 -2.1 1 98.25 410 GLN B CA 1
ATOM 7061 C C . GLN B 1 410 ? -20.906 -18.812 -2.428 1 98.25 410 GLN B C 1
ATOM 7063 O O . GLN B 1 410 ? -20.469 -18.328 -3.479 1 98.25 410 GLN B O 1
ATOM 7068 N N . ASP B 1 411 ? -21.562 -18.094 -1.538 1 97.56 411 ASP B N 1
ATOM 7069 C CA . ASP B 1 411 ? -21.812 -16.672 -1.751 1 97.56 411 ASP B CA 1
ATOM 7070 C C . ASP B 1 411 ? -20.5 -15.898 -1.854 1 97.56 411 ASP B C 1
ATOM 7072 O O . ASP B 1 411 ? -20.359 -15 -2.689 1 97.56 411 ASP B O 1
ATOM 7076 N N . TYR B 1 412 ? -19.578 -16.219 -0.979 1 98.19 412 TYR B N 1
ATOM 7077 C CA . TYR B 1 412 ? -18.266 -15.57 -1.049 1 98.19 412 TYR B CA 1
ATOM 7078 C C . TYR B 1 412 ? -17.594 -15.859 -2.381 1 98.19 412 TYR B C 1
ATOM 7080 O O . TYR B 1 412 ? -17.031 -14.953 -3.014 1 98.19 412 TYR B O 1
ATOM 7088 N N . PHE B 1 413 ? -17.594 -17.109 -2.779 1 98.56 413 PHE B N 1
ATOM 7089 C CA . PHE B 1 413 ? -17 -17.516 -4.047 1 98.56 413 PHE B CA 1
ATOM 7090 C C . PHE B 1 413 ? -17.562 -16.688 -5.199 1 98.56 413 PHE B C 1
ATOM 7092 O O . PHE B 1 413 ? -16.812 -16.172 -6.031 1 98.56 413 PHE B O 1
ATOM 7099 N N . GLU B 1 414 ? -18.781 -16.516 -5.227 1 98.12 414 GLU B N 1
ATOM 7100 C CA . GLU B 1 414 ? -19.438 -15.82 -6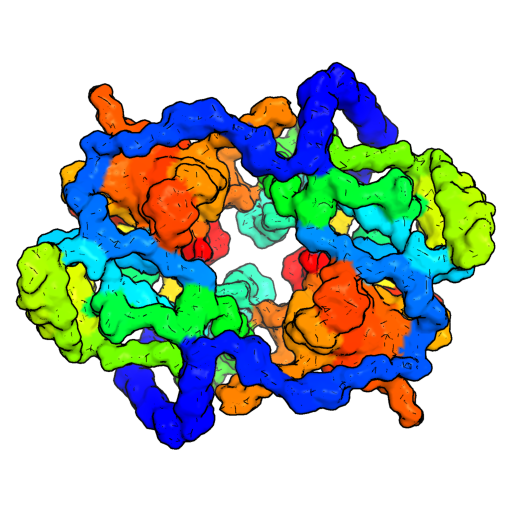.328 1 98.12 414 GLU B CA 1
ATOM 7101 C C . GLU B 1 414 ? -19.109 -14.336 -6.316 1 98.12 414 GLU B C 1
ATOM 7103 O O . GLU B 1 414 ? -18.938 -13.719 -7.375 1 98.12 414 GLU B O 1
ATOM 7108 N N . GLU B 1 415 ? -18.953 -13.773 -5.184 1 97.75 415 GLU B N 1
ATOM 7109 C CA . GLU B 1 415 ? -18.828 -12.32 -5.07 1 97.75 415 GLU B CA 1
ATOM 7110 C C . GLU B 1 415 ? -17.359 -11.891 -5.105 1 97.75 415 GLU B C 1
ATOM 7112 O O . GLU B 1 415 ? -17.031 -10.82 -5.621 1 97.75 415 GLU B O 1
ATOM 7117 N N . TYR B 1 416 ? -16.422 -12.758 -4.578 1 97.75 416 TYR B N 1
ATOM 7118 C CA . TYR B 1 416 ? -15.094 -12.234 -4.332 1 97.75 416 TYR B CA 1
ATOM 7119 C C . TYR B 1 416 ? -14.023 -13.141 -4.93 1 97.75 416 TYR B C 1
ATOM 7121 O O . TYR B 1 416 ? -12.828 -12.859 -4.832 1 97.75 416 TYR B O 1
ATOM 7129 N N . CYS B 1 417 ? -14.414 -14.211 -5.531 1 97.81 417 CYS B N 1
ATOM 7130 C CA . CYS B 1 417 ? -13.492 -15 -6.352 1 97.81 417 CYS B CA 1
ATOM 7131 C C . CYS B 1 417 ? -13.562 -14.57 -7.812 1 97.81 417 CYS B C 1
ATOM 7133 O O . CYS B 1 417 ? -14.648 -14.305 -8.328 1 97.81 417 CYS B O 1
ATOM 7135 N N . TYR B 1 418 ? -12.43 -14.523 -8.438 1 98 418 TYR B N 1
ATOM 7136 C CA . TYR B 1 418 ? -12.406 -13.977 -9.789 1 98 418 TYR B CA 1
ATOM 7137 C C . TYR B 1 418 ? -11.805 -14.984 -10.766 1 98 418 TYR B C 1
ATOM 7139 O O . TYR B 1 418 ? -12.031 -14.891 -11.977 1 98 418 TYR B O 1
ATOM 7147 N N . GLN B 1 419 ? -11.07 -15.93 -10.242 1 98.31 419 GLN B N 1
ATOM 7148 C CA . GLN B 1 419 ? -10.312 -16.797 -11.141 1 98.31 419 GLN B CA 1
ATOM 7149 C C . GLN B 1 419 ? -10.273 -18.219 -10.617 1 98.31 419 GLN B C 1
ATOM 7151 O O . GLN B 1 419 ? -10.172 -18.453 -9.414 1 98.31 419 GLN B O 1
ATOM 7156 N N . ILE B 1 420 ? -10.375 -19.172 -11.508 1 98.69 420 ILE B N 1
ATOM 7157 C CA . ILE B 1 420 ? -9.906 -20.531 -11.242 1 98.69 420 ILE B CA 1
ATOM 7158 C C . ILE B 1 420 ? -9.031 -21.016 -12.406 1 98.69 420 ILE B C 1
ATOM 7160 O O . ILE B 1 420 ? -9.078 -20.438 -13.5 1 98.69 420 ILE B O 1
ATOM 7164 N N . VAL B 1 421 ? -8.281 -21.969 -12.156 1 98.5 421 VAL B N 1
ATOM 7165 C CA . VAL B 1 421 ? -7.445 -22.594 -13.172 1 98.5 421 VAL B CA 1
ATOM 7166 C C . VAL B 1 421 ? -7.859 -24.062 -13.352 1 98.5 421 VAL B C 1
ATOM 7168 O O . VAL B 1 421 ? -8.039 -24.781 -12.375 1 98.5 421 VAL B O 1
ATOM 7171 N N . VAL B 1 422 ? -8.062 -24.469 -14.602 1 97.81 422 VAL B N 1
ATOM 7172 C CA . VAL B 1 422 ? -8.477 -25.828 -14.898 1 97.81 422 VAL B CA 1
ATOM 7173 C C . VAL B 1 422 ? -7.688 -26.359 -16.094 1 97.81 422 VAL B C 1
ATOM 7175 O O . VAL B 1 422 ? -7.062 -25.594 -16.828 1 97.81 422 VAL B O 1
ATOM 7178 N N . ASP B 1 423 ? -7.695 -27.656 -16.219 1 95.62 423 ASP B N 1
ATOM 7179 C CA . ASP B 1 423 ? -7.145 -28.25 -17.438 1 95.62 423 ASP B CA 1
ATOM 7180 C C . ASP B 1 423 ? -8.078 -28.031 -18.625 1 95.62 423 ASP B C 1
ATOM 7182 O O . ASP B 1 423 ? -9.297 -27.984 -18.469 1 95.62 423 ASP B O 1
ATOM 7186 N N . MET B 1 424 ? -7.508 -27.984 -19.797 1 92.88 424 MET B N 1
ATOM 7187 C CA . MET B 1 424 ? -8.289 -27.812 -21.016 1 92.88 424 MET B CA 1
ATOM 7188 C C . MET B 1 424 ? -9.336 -28.906 -21.156 1 92.88 424 MET B C 1
ATOM 7190 O O . MET B 1 424 ? -10.461 -28.656 -21.562 1 92.88 424 MET B O 1
ATOM 7194 N N . GLU B 1 425 ? -8.953 -30.078 -20.75 1 91.56 425 GLU B N 1
ATOM 7195 C CA . GLU B 1 425 ? -9.82 -31.234 -20.922 1 91.56 425 GLU B CA 1
ATOM 7196 C C . GLU B 1 425 ? -11.023 -31.172 -19.984 1 91.56 425 GLU B C 1
ATOM 7198 O O . GLU B 1 425 ? -12.008 -31.875 -20.188 1 91.56 425 GLU B O 1
ATOM 7203 N N . ASP B 1 426 ? -10.906 -30.359 -18.922 1 93.69 426 ASP B N 1
ATOM 7204 C CA . ASP B 1 426 ? -12.023 -30.203 -17.984 1 93.69 426 ASP B CA 1
ATOM 7205 C C . ASP B 1 426 ? -13.109 -29.312 -18.578 1 93.69 426 ASP B C 1
ATOM 7207 O O . ASP B 1 426 ? -14.242 -29.297 -18.078 1 93.69 426 ASP B O 1
ATOM 7211 N N . LEU B 1 427 ? -12.812 -28.594 -19.609 1 95.56 427 LEU B N 1
ATOM 7212 C CA . LEU B 1 427 ? -13.742 -27.641 -20.172 1 95.56 427 LEU B CA 1
ATOM 7213 C C . LEU B 1 427 ? -14.703 -28.312 -21.141 1 95.56 427 LEU B C 1
ATOM 7215 O O . LEU B 1 427 ? -14.312 -29.219 -21.875 1 95.56 427 LEU B O 1
ATOM 7219 N N . PRO B 1 428 ? -15.914 -27.812 -21.109 1 93.88 428 PRO B N 1
ATOM 7220 C CA . PRO B 1 428 ? -16.781 -28.219 -22.219 1 93.88 428 PRO B CA 1
ATOM 7221 C C . PRO B 1 428 ? -16.188 -27.844 -23.578 1 93.88 428 PRO B C 1
ATOM 7223 O O . PRO B 1 428 ? -15.445 -26.875 -23.703 1 93.88 428 PRO B O 1
ATOM 7226 N N . SER B 1 429 ? -16.609 -28.609 -24.594 1 94 429 SER B N 1
ATOM 7227 C CA . SER B 1 429 ? -16.031 -28.453 -25.922 1 94 429 SER B CA 1
ATOM 7228 C C . SER B 1 429 ? -16.188 -27.016 -26.422 1 94 429 SER B C 1
ATOM 7230 O O . SER B 1 429 ? -15.273 -26.484 -27.062 1 94 429 SER B O 1
ATOM 7232 N N . GLU B 1 430 ? -17.297 -26.469 -26.125 1 94 430 GLU B N 1
ATOM 7233 C CA . GLU B 1 430 ? -17.578 -25.109 -26.594 1 94 430 GLU B CA 1
ATOM 7234 C C . GLU B 1 430 ? -16.578 -24.109 -26 1 94 430 GLU B C 1
ATOM 7236 O O . GLU B 1 430 ? -16.172 -23.156 -26.672 1 94 430 GLU B O 1
ATOM 7241 N N . LEU B 1 431 ? -16.188 -24.328 -24.797 1 94.94 431 LEU B N 1
ATOM 7242 C CA . LEU B 1 431 ? -15.258 -23.422 -24.141 1 94.94 431 LEU B CA 1
ATOM 7243 C C . LEU B 1 431 ? -13.82 -23.734 -24.531 1 94.94 431 LEU B C 1
ATOM 7245 O O . LEU B 1 431 ? -12.992 -22.828 -24.641 1 94.94 431 LEU B O 1
ATOM 7249 N N . GLN B 1 432 ? -13.5 -25 -24.766 1 94.69 432 GLN B N 1
ATOM 7250 C CA . GLN B 1 432 ? -12.172 -25.375 -25.25 1 94.69 432 GLN B CA 1
ATOM 7251 C C . GLN B 1 432 ? -11.836 -24.672 -26.547 1 94.69 432 GLN B C 1
ATOM 7253 O O . GLN B 1 432 ? -10.711 -24.203 -26.734 1 94.69 432 GLN B O 1
ATOM 7258 N N . GLU B 1 433 ? -12.828 -24.594 -27.375 1 93.75 433 GLU B N 1
ATOM 7259 C CA . GLU B 1 433 ? -12.648 -24.047 -28.719 1 93.75 433 GLU B CA 1
ATOM 7260 C C . GLU B 1 433 ? -12.25 -22.562 -28.656 1 93.75 433 GLU B C 1
ATOM 7262 O O . GLU B 1 433 ? -11.547 -22.078 -29.531 1 93.75 433 GLU B O 1
ATOM 7267 N N . LYS B 1 434 ? -12.688 -21.938 -27.609 1 93.94 434 LYS B N 1
ATOM 7268 C CA . LYS B 1 434 ? -12.352 -20.516 -27.469 1 93.94 434 LYS B CA 1
ATOM 7269 C C . LYS B 1 434 ? -10.844 -20.328 -27.312 1 93.94 434 LYS B C 1
ATOM 7271 O O . LYS B 1 434 ? -10.289 -19.344 -27.797 1 93.94 434 LYS B O 1
ATOM 7276 N N . PHE B 1 435 ? -10.195 -21.25 -26.609 1 92.38 435 PHE B N 1
ATOM 7277 C CA . PHE B 1 435 ? -8.75 -21.172 -26.422 1 92.38 435 PHE B CA 1
ATOM 7278 C C . PHE B 1 435 ? -8.016 -21.656 -27.656 1 92.38 435 PHE B C 1
ATOM 7280 O O . PHE B 1 435 ? -6.91 -21.188 -27.953 1 92.38 435 PHE B O 1
ATOM 7287 N N . LEU B 1 436 ? -8.602 -22.547 -28.391 1 89 436 LEU B N 1
ATOM 7288 C CA . LEU B 1 436 ? -7.891 -23.281 -29.422 1 89 436 LEU B CA 1
ATOM 7289 C C . LEU B 1 436 ? -8.055 -22.609 -30.781 1 89 436 LEU B C 1
ATOM 7291 O O . LEU B 1 436 ? -7.234 -22.797 -31.688 1 89 436 LEU B O 1
ATOM 7295 N N . SER B 1 437 ? -9.094 -21.781 -30.844 1 86.69 437 SER B N 1
ATOM 7296 C CA . SER B 1 437 ? -9.375 -21.141 -32.125 1 86.69 437 SER B CA 1
ATOM 7297 C C . SER B 1 437 ? -8.531 -19.875 -32.312 1 86.69 437 SER B C 1
ATOM 7299 O O . SER B 1 437 ? -8.344 -19.109 -31.375 1 86.69 437 SER B O 1
ATOM 7301 N N . ASP B 1 438 ? -8.008 -19.719 -33.469 1 80.38 438 ASP B N 1
ATOM 7302 C CA . ASP B 1 438 ? -7.25 -18.516 -33.812 1 80.38 438 ASP B CA 1
ATOM 7303 C C . ASP B 1 438 ? -8.18 -17.375 -34.219 1 80.38 438 ASP B C 1
ATOM 7305 O O . ASP B 1 438 ? -7.723 -16.266 -34.5 1 80.38 438 ASP B O 1
ATOM 7309 N N . LYS B 1 439 ? -9.406 -17.641 -34.25 1 82.19 439 LYS B N 1
ATOM 7310 C CA . LYS B 1 439 ? -10.367 -16.641 -34.719 1 82.19 439 LYS B CA 1
ATOM 7311 C C . LYS B 1 439 ? -10.852 -15.773 -33.562 1 82.19 439 LYS B C 1
ATOM 7313 O O . LYS B 1 439 ? -11.383 -14.68 -33.781 1 82.19 439 LYS B O 1
ATOM 7318 N N . GLU B 1 440 ? -10.578 -16.188 -32.438 1 85.38 440 GLU B N 1
ATOM 7319 C CA . GLU B 1 440 ? -11.086 -15.445 -31.281 1 85.38 440 GLU B CA 1
ATOM 7320 C C . GLU B 1 440 ? -10.156 -14.297 -30.922 1 85.38 440 GLU B C 1
ATOM 7322 O O . GLU B 1 440 ? -8.977 -14.516 -30.625 1 85.38 440 GLU B O 1
ATOM 7327 N N . GLU B 1 441 ? -10.625 -13.141 -31.094 1 91.12 441 GLU B N 1
ATOM 7328 C CA . GLU B 1 441 ? -9.852 -11.977 -30.672 1 91.12 441 GLU B CA 1
ATOM 7329 C C . GLU B 1 441 ? -10.172 -11.602 -29.234 1 91.12 441 GLU B C 1
ATOM 7331 O O . GLU B 1 441 ? -11.328 -11.312 -28.906 1 91.12 441 GLU B O 1
ATOM 7336 N N . PRO B 1 442 ? -9.211 -11.578 -28.406 1 96.44 442 PRO B N 1
ATOM 7337 C CA . PRO B 1 442 ? -9.461 -11.281 -27 1 96.44 442 PRO B CA 1
ATOM 7338 C C . PRO B 1 442 ? -9.781 -9.805 -26.75 1 96.44 442 PRO B C 1
ATOM 7340 O O . PRO B 1 442 ? -9.32 -8.938 -27.5 1 96.44 442 PRO B O 1
ATOM 7343 N N . ILE B 1 443 ? -10.617 -9.555 -25.797 1 97.62 443 ILE B N 1
ATOM 7344 C CA . ILE B 1 443 ? -10.711 -8.227 -25.219 1 97.62 443 ILE B CA 1
ATOM 7345 C C . ILE B 1 443 ? -9.398 -7.863 -24.531 1 97.62 443 ILE B C 1
ATOM 7347 O O . ILE B 1 443 ? -8.891 -8.625 -23.703 1 97.62 443 ILE B O 1
ATOM 7351 N N . VAL B 1 444 ? -8.797 -6.758 -24.922 1 98 444 VAL B N 1
ATOM 7352 C CA . VAL B 1 444 ? -7.508 -6.363 -24.359 1 98 444 VAL B CA 1
ATOM 7353 C C . VAL B 1 444 ? -7.719 -5.289 -23.297 1 98 444 VAL B C 1
ATOM 7355 O O . VAL B 1 444 ? -8.273 -4.227 -23.578 1 98 444 VAL B O 1
ATOM 7358 N N . LEU B 1 445 ? -7.402 -5.574 -22.078 1 97.62 445 LEU B N 1
ATOM 7359 C CA . LEU B 1 445 ? -7.48 -4.625 -20.969 1 97.62 445 LEU B CA 1
ATOM 7360 C C . LEU B 1 445 ? -6.102 -4.07 -20.625 1 97.62 445 LEU B C 1
ATOM 7362 O O . LEU B 1 445 ? -5.09 -4.746 -20.828 1 97.62 445 LEU B O 1
ATOM 7366 N N . PRO B 1 446 ? -6.039 -2.834 -20.188 1 97 446 PRO B N 1
ATOM 7367 C CA . PRO B 1 446 ? -4.742 -2.248 -19.828 1 97 446 PRO B CA 1
ATOM 7368 C C . PRO B 1 446 ? -4.109 -2.908 -18.609 1 97 446 PRO B C 1
ATOM 7370 O O . PRO B 1 446 ? -4.797 -3.596 -17.844 1 97 446 PRO B O 1
ATOM 7373 N N . ILE B 1 447 ? -2.85 -2.666 -18.375 1 96.44 447 ILE B N 1
ATOM 7374 C CA . ILE B 1 447 ? -2.064 -3.346 -17.359 1 96.44 447 ILE B CA 1
ATOM 7375 C C . ILE B 1 447 ? -2.568 -2.947 -15.969 1 96.44 447 ILE B C 1
ATOM 7377 O O . ILE B 1 447 ? -2.42 -3.701 -15.008 1 96.44 447 ILE B O 1
ATOM 7381 N N . TRP B 1 448 ? -3.23 -1.799 -15.812 1 95.81 448 TRP B N 1
ATOM 7382 C CA . TRP B 1 448 ? -3.668 -1.336 -14.5 1 95.81 448 TRP B CA 1
ATOM 7383 C C . TRP B 1 448 ? -5.082 -1.815 -14.195 1 95.81 448 TRP B C 1
ATOM 7385 O O . TRP B 1 448 ? -5.641 -1.497 -13.141 1 95.81 448 TRP B O 1
ATOM 7395 N N . ASP B 1 449 ? -5.711 -2.557 -15.117 1 96.81 449 ASP B N 1
ATOM 7396 C CA . ASP B 1 449 ? -7.043 -3.098 -14.852 1 96.81 449 ASP B CA 1
ATOM 7397 C C . ASP B 1 449 ? -7.016 -4.055 -13.664 1 96.81 449 ASP B C 1
ATOM 7399 O O . ASP B 1 449 ? -6.07 -4.828 -13.5 1 96.81 449 ASP B O 1
ATOM 7403 N N . PRO B 1 450 ? -8.102 -4.117 -12.914 1 95 450 PRO B N 1
ATOM 7404 C CA . PRO B 1 450 ? -8.156 -4.984 -11.734 1 95 450 PRO B CA 1
ATOM 7405 C C . PRO B 1 450 ? -7.992 -6.465 -12.078 1 95 450 PRO B C 1
ATOM 7407 O O . PRO B 1 450 ? -7.527 -7.246 -11.242 1 95 450 PRO B O 1
ATOM 7410 N N . MET B 1 451 ? -8.297 -6.895 -13.258 1 94.81 451 MET B N 1
ATOM 7411 C CA . MET B 1 451 ? -8.133 -8.289 -13.664 1 94.81 451 MET B CA 1
ATOM 7412 C C . MET B 1 451 ? -6.668 -8.602 -13.953 1 94.81 451 MET B C 1
ATOM 7414 O O . MET B 1 451 ? -6.293 -9.766 -14.078 1 94.81 451 MET B O 1
ATOM 7418 N N . GLY B 1 452 ? -5.883 -7.504 -14.031 1 91.81 452 GLY B N 1
ATOM 7419 C CA . GLY B 1 452 ? -4.453 -7.691 -14.203 1 91.81 452 GLY B CA 1
ATOM 7420 C C . GLY B 1 452 ? -3.678 -7.609 -12.906 1 91.81 452 GLY B C 1
ATOM 7421 O O . GLY B 1 452 ? -2.445 -7.59 -12.914 1 91.81 452 GLY B O 1
ATOM 7422 N N . ALA B 1 453 ? -4.418 -7.527 -11.844 1 86 453 ALA B N 1
ATOM 7423 C CA . ALA B 1 453 ? -3.762 -7.422 -10.539 1 86 453 ALA B CA 1
ATOM 7424 C C . ALA B 1 453 ? -2.896 -8.648 -10.266 1 86 453 ALA B C 1
ATOM 7426 O O . ALA B 1 453 ? -3.266 -9.766 -10.617 1 86 453 ALA B O 1
ATOM 7427 N N . LEU B 1 454 ? -1.727 -8.375 -9.68 1 85.69 454 LEU B N 1
ATOM 7428 C CA . LEU B 1 454 ? -0.846 -9.453 -9.25 1 85.69 454 LEU B CA 1
ATOM 7429 C C . LEU B 1 454 ? -1.144 -9.852 -7.809 1 85.69 454 LEU B C 1
ATOM 7431 O O . LEU B 1 454 ? -1.412 -9 -6.961 1 85.69 454 LEU B O 1
ATOM 7435 N N . ALA B 1 455 ? -1.096 -11.078 -7.637 1 83.19 455 ALA B N 1
ATOM 7436 C CA . ALA B 1 455 ? -1.266 -11.547 -6.27 1 83.19 455 ALA B CA 1
ATOM 7437 C C . ALA B 1 455 ? -0.208 -10.953 -5.344 1 83.19 455 ALA B C 1
ATOM 7439 O O . ALA B 1 455 ? 0.941 -10.758 -5.75 1 83.19 455 ALA B O 1
ATOM 7440 N N . LYS B 1 456 ? -0.646 -10.375 -4.133 1 72 456 LYS B N 1
ATOM 7441 C CA . LYS B 1 456 ? 0.267 -9.688 -3.225 1 72 456 LYS B CA 1
ATOM 7442 C C . LYS B 1 456 ? 0.445 -10.469 -1.925 1 72 456 LYS B C 1
ATOM 7444 O O . LYS B 1 456 ? -0.459 -11.188 -1.499 1 72 456 LYS B O 1
#

Nearest PDB structures (foldseek):
  1a6r-assembly1_A  TM=9.801E-01  e=2.420E-69  Saccharomyces cerevisiae
  1gcb-assembly1_A  TM=9.797E-01  e=3.374E-69  Saccharomyces cerevisiae
  2e00-assembly1_A  TM=9.799E-01  e=3.374E-69  Saccharomyces cerevisiae
  2dzy-assembly1_A  TM=9.791E-01  e=2.927E-68  Saccharomyces cerevisiae
  2e02-assembly1_A  TM=9.735E-01  e=1.405E-64  Saccharomyces cerevisiae

pLDDT: mean 95.96, std 3.13, range [72.0, 98.81]

Solvent-accessible surface area (backbone atoms only — not comparable to full-atom values): 47626 Å² total; per-residue (Å²): 131,61,88,49,69,69,57,54,49,52,50,49,60,56,44,68,73,34,66,59,49,52,51,42,25,57,51,31,16,70,37,59,60,79,65,74,34,47,31,62,68,52,45,61,69,65,65,58,95,66,58,81,36,46,33,77,68,51,90,54,56,28,68,65,44,59,44,64,60,36,30,43,39,40,50,48,19,51,39,59,49,41,39,53,57,34,29,63,76,60,40,42,36,81,62,55,52,23,51,46,55,53,47,54,52,45,44,52,31,17,44,52,32,41,55,50,50,44,62,66,37,42,78,78,51,72,53,65,77,34,70,68,50,45,54,52,49,70,56,46,48,59,63,33,45,50,71,50,48,50,50,40,47,34,67,69,46,26,40,53,50,23,91,78,38,58,71,73,26,36,36,62,39,40,30,62,66,57,42,52,54,50,39,53,51,49,34,49,47,45,51,55,49,50,76,41,59,89,38,61,71,58,44,55,52,48,50,54,52,49,52,50,51,51,50,52,54,48,46,24,32,31,76,69,75,90,65,50,34,86,37,72,46,78,49,74,48,64,27,72,84,70,43,80,46,77,46,76,42,22,19,43,49,38,26,36,73,49,48,64,41,51,75,88,38,76,79,62,34,69,43,42,35,28,49,53,76,80,51,68,66,75,36,39,37,30,34,44,92,47,71,30,50,63,92,44,68,70,39,56,28,41,25,39,54,59,66,59,54,44,41,48,51,50,52,34,20,71,68,54,35,60,32,40,32,28,20,36,63,69,66,53,45,42,58,72,71,14,41,30,30,78,70,38,52,48,42,63,75,70,72,49,79,84,80,68,48,64,45,48,25,46,64,43,68,66,44,43,36,28,32,33,27,25,36,46,30,26,21,55,51,90,96,50,78,52,48,60,32,33,36,32,45,45,47,70,19,49,83,31,20,56,68,16,29,28,40,33,31,42,68,28,47,63,64,40,38,35,36,40,44,44,49,45,85,74,43,55,68,77,59,38,44,55,74,71,40,86,79,61,74,52,48,74,39,56,53,85,38,48,90,47,45,47,15,84,130,60,88,50,69,70,59,52,49,51,49,49,59,55,45,66,71,33,67,59,49,51,53,41,25,57,52,31,16,70,37,59,59,79,66,74,34,45,32,64,67,53,46,60,69,62,66,58,93,68,59,82,35,44,35,76,69,50,89,54,57,26,70,64,44,60,44,65,60,37,30,42,42,40,50,47,21,52,38,59,50,40,38,53,57,34,29,61,75,61,40,43,37,82,62,54,53,23,50,46,54,52,49,55,51,46,45,52,30,16,45,52,33,40,53,49,52,44,61,66,38,40,79,77,52,72,52,64,78,34,71,67,49,45,55,51,48,69,59,46,50,59,63,33,46,50,72,50,47,50,49,40,47,35,68,68,47,26,40,53,51,24,90,79,38,57,70,73,25,36,35,62,38,39,30,63,64,58,43,52,54,50,41,52,51,49,34,47,47,46,52,56,49,51,76,40,60,88,39,61,71,59,44,56,53,47,50,55,52,49,52,51,51,50,50,53,54,47,47,26,31,30,77,70,75,88,65,50,33,86,38,71,46,78,49,75,46,66,26,72,84,69,43,81,45,76,47,76,41,21,19,43,49,38,28,37,73,48,50,64,42,49,74,89,36,78,79,60,34,68,42,42,36,28,50,51,77,79,50,68,67,75,36,40,38,30,32,45,91,46,71,30,50,64,90,46,68,71,40,57,29,39,25,39,56,61,66,58,53,46,43,48,51,50,52,33,19,70,66,55,34,60,33,39,33,28,20,37,65,66,65,52,45,42,58,75,72,15,39,31,32,78,69,36,50,49,43,62,75,70,72,50,78,85,79,68,48,64,44,49,24,44,63,44,66,67,44,45,37,28,32,34,28,26,36,46,29,26,21,54,52,89,96,50,77,54,49,60,31,32,37,31,45,45,48,70,19,48,83,30,22,54,68,16,29,29,41,34,30,42,68,29,47,63,63,40,37,35,34,41,45,43,50,44,83,73,43,56,68,76,60,39,46,53,76,71,40,87,80,61,75,54,47,75,39,57,53,84,37,45,91,47,46,45,16,86

Secondary structure (DSSP, 8-state):
-PPPHHHHHHHHHHHTT-HHHHHHHHHHHHS-HHHHTB-HHHHHHH-----SEE-TTGGGSBPPPB--BSS-HHHHHHHHHHHHHHHHHHT-SB--B-HHHHHHHHHHHHHHHHHHHHHHHHTT---TTSHHHHHHHH-TT-S---HHHHHHHHHHH---BTTTS-S-SHHHHB-HHHHHHHHHHHHHHHHHHHHTTT-HHHHHHHHHHHHHHHHHHHHHHSPPPSS-TTS-EEEEEE-TTS-EEEEEE-HHHHHHHTT---TT-GGGS-EEEE--TTS-TT-EEEETT--SSTTPPP-EEEE--HHHHHHHHHHHHHTT--EEEEE-TTTTEETTTTEE-TTSB-GGGGT------HHHHHHTTS----EEEEEEEEEE-TT-SSEEEEEEE-SB-TTTTBTTEEEEEHHHHHHHEEEEEE-GGGS-HHHHHHHH-SS-PPEEE-TTSGGGPPP-/-PPPHHHHHHHHHHHTT-HHHHHHHHHHHHS-HHHHTB-HHHHHHH-----SEE-TTGGGSBPPPB--BSS-HHHHHHHHHHHHHHHHHHT-SB--B-HHHHHHHHHHHHHHHHHHHHHHHHTT---TTSHHHHHHHH-TT-S---HHHHHHHHHHH---BTTTS-S-SHHHHB-HHHHHHHHHHHHHHHHHHHHTTT-HHHHHHHHHHHHHHHHHHHHHHSPPPSS-TTS-EEEEEE-TTS-EEEEEE-HHHHHHHTT---TT-GGGS-EEEE--TTS-TT-EEEETT--SSTTPPP-EEEE--HHHHHHHHHHHHHTT--EEEEE-TTTTEETTTTEE-TTSB-GGGGT------HHHHHHTTS----EEEEEEEEEE-TT-SSEEEEEEE-SB-TTTTBTTEEEEEHHHHHHHEEEEEE-GGGS-HHHHHHHH-SS-PPEEE-TTSGGGPPP-

Radius of gyration: 29.49 Å; Cα contacts (8 Å, |Δi|>4): 1781; chains: 2; bounding box: 70×88×75 Å

Sequence (912 aa):
MSLEIEQLESWESEFQTDLTYQLSSTVLKNYNADDILLNKSRLLSQDQRIYNTRISDIENITPVTNQKASGRCWLFAATNQLRIQIVKDLNLKDFELSQAYLFFYDKLEKANYFIDQIIDTAKTETDDDSRLIQYLLEAPTNDGGQYSMFLNIVKKYGLVPKSIYNDLAYSTTASRKLNSILTSKLREFAETLRVNINDMDKIKELRTSMQKEIYKLMTMFMEVPPIKPNEKFVWEYIDKDKKIGRIECTPLEFAIKYAHLDLSDNKKLPVSLINDPRHEYGKLIKIDRLGNVIGGDDVIYLNVDNDTLSKLVVKRLQNDKAVFFGSDTPKFMDKSRGVMDVQLWNYNAIGYNLHQTKASRIKYHQSMMTHAMLITACHVEEGKELPTRYCVENSWGKDSGKDGLYLMTQDYFEEYCYQIVVDMEDLPSELQEKFLSDKEEPIVLPIWDPMGALAKMSLEIEQLESWESEFQTDLTYQLSSTVLKNYNADDILLNKSRLLSQDQRIYNTRISDIENITPVTNQKASGRCWLFAATNQLRIQIVKDLNLKDFELSQAYLFFYDKLEKANYFIDQIIDTAKTETDDDSRLIQYLLEAPTNDGGQYSMFLNIVKKYGLVPKSIYNDLAYSTTASRKLNSILTSKLREFAETLRVNINDMDKIKELRTSMQKEIYKLMTMFMEVPPIKPNEKFVWEYIDKDKKIGRIECTPLEFAIKYAHLDLSDNKKLPVSLINDPRHEYGKLIKIDRLGNVIGGDDVIYLNVDNDTLSKLVVKRLQNDKAVFFGSDTPKFMDKSRGVMDVQLWNYNAIGYNLHQTKASRIKYHQSMMTHAMLITACHVEEGKELPTRYCVENSWGKDSGKDGLYLMTQDYFEEYCYQIVVDMEDLPSELQEKFLSDKEEPIVLPIWDPMGALAK

Foldseek 3Di:
DDDDPVVVVVVVVVLVVDPLSVVCVVVVVPDPLVPPQFDVVVVVVQPPPDFPFFFPPLVQADDQFALAQALLQQLQFVFNQLVSQLCVVQQARHWTWASLQLQLQLQLLLLLLLLVVLLVCLVVPVDCPDPQNVVCLVQSRGSFADVLQSLLSCLAFAIDTCVQPHQPFPCSNPVVVVSVVSSVLSNVLSVVCSVCSVPVVVNVVSSVVSSVVNVVSSCVRGPDRPAGQAGWDKDWDQHPVRDIDIDIGGRNCCCCPRSVAPSVDPLFHKAKAWAQPVDDALAKEFEPSQHRHVVGDTRIYHHHALLQVQLLCSVQSNVSGKKKFWWFPDQCADWQAFERDNPRGPCVSSPDDDDDALNRCQVVVNAFGAGMWMWGGFHDDPPGRGGQKTKIAGNNALRIHPGRIHIYGSVRCNRIITMIIDTLVSDDPSSSCNVVPPPHDHHYHYCPRRHNHTHD/DDDDPVVVVVVVVVLVVDPLSVVCVVVVVPDPQVPPQFDVVVVVVQPPPDFPFFFPPLVQADDQFALAQALLQQLQFVFNQLVSQLCVVQQARHWTWASLQLQLQLQLLLLLLLLVVLLVCLVVPVDCPDPQNVVCLVQSRGSFADVLQSLLSCLAFAIDTCVQPHQPFPCSNPVVVVSVVSSVLSNVLSVVCSVCSVPVVVNVVSSVVSSVVNVVSSCVRGPDRPAGQQGWDKDWDQHPVRDIDIDIGGRSCCCCPRSVAPSVDPLFHKAKAWAQPVDDALAKEFEPSQHRHVVGDTRIYHHHALLQVQLLCSVQSNVSGKKKFWWFPDQCADWQQFERDNPRGPCVSSPDDDDDALNRCQVVVNAFGAGMWMWGGFHDDPPGRGGQKTKIAGNNALRIHPGRIHIYGSVRCNRIITMIIDTLVSDDPSSSCNVVPPPHDHHYHYCPRRHNHTHD